Protein 9B4G (pdb70)

Foldseek 3Di:
DLVVLLVVLQCLFWANDDPDDDPCVQPDDDVVVVVVVVVVVVVCCVPPPDCPDPLVVVVVVVVVVLVVLLVVQLVDNIQGNDQFLHSSVSSSLLSVLVVLLVVLVVVLVDALVVVLVVVCSVPVCLVVFDDQVPPDPVVLVVLDDVVLVVLQQLLLLVLLLQVDPLLLLLLLQLLLVLVLVVCVQFPVVNDNSCCRNPVRNCPRNVNSNVNNNVVNVVLQPDDADQDDLVVDDDVVVNVVNVVCSRPGRHHDDADQADLDDDPLSLVLVLVVSVLVSLLVVLLVLVCVLRVDDCPDCVNVVVVVSLSVLVNSLSVQSRSVSPPPSNPDGHVSVVSNSSSSVSSVVSSVNSVPPRHDPVVVVVSVVSVVVSSVVSSVSSVVVNVVSNPD/DLVVLLVVLQCLFWANDDPDDDPCVQPDDDVVVVVVVVVVVVVCCVPPPDCPDPLVVVVVVVVVVLVVLLVVQLVDNIQGNDQFLHSSVSSSLLSVLVVLLVVLVVVLVDALVVVLVVVCSVPVCLVVFDDQVPPDPVVLVVLDDVVLVVLQQLLLLVLLLQVDPLLLLLLLQLLLVLVLVVCVQFPVVNDNSCCRNPVRNCPRNVNSNVNNNVVNVVLQPDDADQDDLVVDDDVVVNVVNVVCSRPGRHHDDADQADLDDDPLSLVLVLVVSVLVSLLVVLLVLVCVLRVDDCPDCVNVVVVVSLSVLVNSLSVQSRSVSPPPSNPDGHVSVVSNSSSSVSSVVSSVNSVPPRHDPVVVVVSVVSVVVSSVVSSVSSVVVNVVSNPD

Solvent-accessible surface area: 41622 Å² total; per-residue (Å²): 226,88,82,109,46,68,136,95,29,25,98,74,15,9,62,65,140,43,134,109,76,60,43,48,140,114,62,147,69,116,13,86,93,45,26,59,96,0,23,98,21,1,78,134,86,6,85,85,61,110,30,80,63,56,99,72,1,61,97,113,0,61,69,16,29,61,102,9,2,33,16,0,0,42,19,16,6,12,8,3,26,43,28,38,33,45,7,20,72,47,64,59,35,4,0,69,0,0,38,44,0,15,71,4,0,48,6,3,7,7,18,44,116,33,3,56,63,47,27,42,104,54,30,90,112,14,136,184,27,157,140,35,113,115,36,57,72,112,90,50,107,69,42,90,80,126,90,8,118,42,96,54,124,25,14,7,55,43,0,35,8,4,51,17,93,26,0,0,77,18,0,0,73,15,24,6,72,5,33,28,50,0,39,99,29,11,121,69,100,26,62,29,145,44,34,28,43,81,6,10,11,103,91,4,2,8,23,0,0,168,58,2,8,67,55,1,94,122,20,35,138,86,122,57,160,52,40,15,77,126,115,40,185,66,92,89,8,58,104,128,43,46,102,59,41,142,48,43,30,86,48,66,134,5,92,8,30,51,96,187,27,62,154,125,33,34,42,11,0,56,90,22,0,50,25,23,14,35,26,31,21,3,42,16,28,24,79,50,25,10,65,54,82,43,83,50,81,103,28,113,24,44,93,120,37,30,20,28,0,20,14,3,10,8,19,0,38,28,16,83,36,33,52,100,59,4,109,55,19,0,4,9,16,4,0,25,11,0,3,2,63,0,5,16,5,8,14,92,33,9,16,114,119,41,28,70,186,81,51,76,101,111,15,71,93,68,61,113,73,16,28,125,70,0,87,90,39,0,126,35,35,17,117,141,49,82,103,176,225,89,83,108,48,67,135,94,31,25,100,76,15,10,64,66,142,44,134,106,75,57,44,46,142,114,62,149,70,119,12,86,93,45,28,57,95,0,23,96,20,0,80,134,84,6,84,85,62,108,30,80,63,55,98,73,0,62,96,112,0,60,70,17,30,61,98,8,1,33,16,0,0,41,18,16,6,10,8,5,26,45,28,38,32,45,7,20,72,46,66,60,35,4,0,67,0,0,41,42,0,15,68,4,0,46,6,3,8,7,16,42,114,34,3,55,60,45,26,41,102,55,31,89,111,14,136,183,27,160,142,35,113,114,37,56,72,113,90,49,109,70,41,91,80,121,87,8,122,44,96,55,124,24,14,7,54,44,0,36,7,4,51,18,93,27,0,0,75,17,0,0,72,15,24,7,72,4,32,30,47,0,50,101,30,23,97,60,100,30,63,29,147,42,35,29,43,80,6,10,13,101,92,4,3,7,24,0,0,168,58,2,7,66,56,1,94,121,20,36,138,84,124,58,160,50,40,15,76,126,115,39,186,66,92,88,9,57,104,130,43,46,103,59,41,142,46,44,30,85,48,67,136,4,93,7,32,50,95,189,27,63,157,125,32,33,42,11,0,56,91,22,0,50,24,24,14,35,26,32,20,2,42,16,27,25,80,61,26,10,63,52,83,44,83,49,82,105,29,113,23,45,94,122,36,31,20,28,0,20,13,3,9,7,20,1,37,28,16,82,36,32,53,99,58,4,108,56,17,0,5,9,15,3,0,27,11,0,3,1,63,0,6,16,6,8,13,91,33,9,15,116,117,39,28,70,184,83,51,75,100,111,14,70,95,71,61,112,74,16,29,124,70,0,89,90,41,0,127,34,33,16,116,140,49,84,104,178

Nearest PDB structures (foldseek):
  9b4g-assembly1_B  TM=1.003E+00  e=6.119E-53  Homo sapiens
  9b4e-assembly1_B  TM=9.968E-01  e=1.344E-49  Homo sapiens
  9b4f-assembly1_B  TM=8.576E-01  e=6.240E-32  Homo sapiens
  9b4g-assembly1_B  TM=1.003E+00  e=6.119E-53  Homo sapiens
  9b4e-assembly1_B  TM=9.968E-01  e=1.344E-49  Homo sapiens

Organism: Homo sapiens (NCBI:txid9606)

Secondary structure (DSSP, 8-state):
-HHHHHHHHHHHHHB----S---GGGTS--HHHHHHHHHHHHHHHHHHS----HHHHHHHHHHHHHHHHHHHHHHHS--BS--SS-HHHHHHHHHHHHHHHHHHHHHTTS-HHHHHHHHHHH-GGGTT----TT--HHHHHTT--HHHHHHHHHHHHHHHHH--HHHHHHHHHHHHHHHHHHHHHS-TT---TTTTTTTIIIIIIHHHHHHHHHHHHHHHHS------TTT--SHHHHHHHHHHTTS-SS-----S--SS--HHHHHHHHHHHHHHHHHHHHHHHHHHHTT--TTSHHHHHHHHHHHHHHHHHHHHHHHHHH-TT--S--HHHHHHHHHHHHHHHHHHHS-TTSS-HHHHHHHHHHHHHHHHHHHHHHHHHHHHHHH-/-HHHHHHHHHHHHHB----S---GGGTS--HHHHHHHHHHHHHHHHHHS----HHHHHHHHHHHHHHHHHHHHHHHS--BS--SS-HHHHHHHHHHHHHHHHHHHHHTTS-HHHHHHHHHHH-GGGTT----TT--HHHHHTT--HHHHHHHHHHHHHHHHH--HHHHHHHHHHHHHHHHHHHHHS-TT---TTTTTTTIIIIIIHHHHHHHHHHHHHHHHS------TTT--SHHHHHHHHHHTTS-SS-----S--SS--HHHHHHHHHHHHHHHHHHHHHHHHHHHTT--TTSHHHHHHHHHHHHHHHHHHHHHHHHHH-TT--S--HHHHHHHHHHHHHHHHHHHS-TTSS-HHHHHHHHHHHHHHHHHHHHHHHHHHHHHHH-

GO terms:
  GO:0106245 L-serine-phosphatidylethanolamine phosphatidyltransferase activity (F, IMP)
  GO:0106258 L-serine-phosphatidylcholine phosphatidyltransferase activity (F, IMP)
  GO:0006659 phosphatidylserine biosynthetic process (P, IDA)
  GO:0106245 L-serine-phosphatidylethanolamine phosphatidyltransferase activity (F, IDA)
  GO:0106258 L-serine-phosphatidylcholine phosphatidyltransferase activity (F, IDA)
  GO:0005789 endoplasmic reticulum membrane (C, TAS)
  GO:0016740 transferase activity (F, TAS)
  GO:0006659 phosphatidylserine biosynthetic process (P, TAS)
  GO:0016020 membrane (C, HDA)

Sequence (776 aa):
KDDVNYKMHFRMINEQQVEDITIDFFYRPHTITLLSFTIVSLMYFAFTRDDSVPEDNIWRGILSVIFFFLIISVLAFPNGPFTRPHPALWRMVFGLSVLYFLFLVFLLFLNFEQVKSLMYWLDPNLRYATNCHVITWERIISHFDIFAFGHFWGWAMKALLIRSYGLCWTISITWELTELFFMHLLPNFAECWWDQVILDILLCNGGGIWLGMVVCRFLEMRTYHWASFKDIHTTTGKIKRAVLQFTPASWTYVRWFDPKSSFQRVAGVYLFMIIWQLTELNTFFLKHIFVFQASHPLSWGRILFIGGITAPTVRQYYAYLTDTQCKRVGTQCWVFGVIGFLEAIVCIKFGQDLFSKTQILYVVLWLLCVAFTTFLCLYGMIWYAEHYKDDVNYKMHFRMINEQQVEDITIDFFYRPHTITLLSFTIVSLMYFAFTRDDSVPEDNIWRGILSVIFFFLIISVLAFPNGPFTRPHPALWRMVFGLSVLYFLFLVFLLFLNFEQVKSLMYWLDPNLRYATNCHVITWERIISHFDIFAFGHFWGWAMKALLIRSYGLCWTISITWELTELFFMHLLPNFAECWWDQVILDILLCNGGGIWLGMVVCRFLEMRTYHWASFKDIHTTTGKIKRAVLQFTPASWTYVRWFDPKSSFQRVAGVYLFMIIWQLTELNTFFLKHIFVFQASHPLSWGRILFIGGITAPTVRQYYAYLTDTQCKRVGTQCWVFGVIGFLEAIVCIKFGQDLFSKTQILYVVLWLLCVAFTTFLCLYGMIWYAEHY

Structure (mmCIF, N/CA/C/O backbone):
data_9B4G
#
_entry.id   9B4G
#
_cell.length_a   1.00
_cell.length_b   1.00
_cell.length_c   1.00
_cell.angle_alpha   90.00
_cell.angle_beta   90.00
_cell.angle_gamma   90.00
#
_symmetry.space_group_name_H-M   'P 1'
#
loop_
_entity.id
_entity.type
_entity.pdbx_description
1 polymer 'Phosphatidylserine synthase 1'
2 non-polymer O-[(R)-{[(2R)-2,3-bis(octadecanoyloxy)propyl]oxy}(hydroxy)phosphoryl]-L-serine
3 non-polymer 1-palmitoyl-2-oleoyl-sn-glycero-3-phosphocholine
4 non-polymer '(2R)-3-{[(S)-hydroxy{[(1R,2R,3R,4R,5R,6S)-2,3,4,5,6-pentahydroxycyclohexyl]oxy}phosphoryl]oxy}propane-1,2-diyl dihexadecanoate'
5 non-polymer '[(2~{R})-1-[2-azanylethoxy(oxidanyl)phosphoryl]oxy-3-hexadecanoyloxy-propan-2-yl] (~{Z})-octadec-9-enoate'
6 non-polymer 'CALCIUM ION'
7 non-polymer (7P)-7-[(4S)-4-{4-[3,5-bis(trifluoromethyl)phenoxy]phenyl}-5-(2,2-difluoropropyl)-6-oxo-1,4,5,6-tetrahydropyrrolo[3,4-c]pyrazol-3-yl]-1,3-benzoxazol-2(3H)-one
8 water water
#
loop_
_atom_site.group_PDB
_atom_site.id
_atom_site.type_symbol
_atom_site.label_atom_id
_atom_site.label_alt_id
_atom_site.label_comp_id
_atom_site.label_asym_id
_atom_site.label_entity_id
_atom_site.label_seq_id
_atom_site.pdbx_PDB_ins_code
_atom_site.Cartn_x
_atom_site.Cartn_y
_atom_site.Cartn_z
_atom_site.occupancy
_atom_site.B_iso_or_equiv
_atom_site.auth_seq_id
_atom_site.auth_comp_id
_atom_site.auth_asym_id
_atom_site.auth_atom_id
_atom_site.pdbx_PDB_model_num
ATOM 1 N N . LYS A 1 12 ? 137.533 130.440 144.394 1.00 71.13 12 LYS A N 1
ATOM 2 C CA . LYS A 1 12 ? 136.082 130.358 144.282 1.00 71.13 12 LYS A CA 1
ATOM 3 C C . LYS A 1 12 ? 135.526 131.560 143.527 1.00 71.13 12 LYS A C 1
ATOM 4 O O . LYS A 1 12 ? 134.312 131.702 143.376 1.00 71.13 12 LYS A O 1
ATOM 10 N N . ASP A 1 13 ? 136.422 132.428 143.060 1.00 69.36 13 ASP A N 1
ATOM 11 C CA . ASP A 1 13 ? 136.021 133.544 142.213 1.00 69.36 13 ASP A CA 1
ATOM 12 C C . ASP A 1 13 ? 135.731 133.051 140.803 1.00 69.36 13 ASP A C 1
ATOM 13 O O . ASP A 1 13 ? 134.995 133.698 140.053 1.00 69.36 13 ASP A O 1
ATOM 18 N N . ASP A 1 14 ? 136.305 131.905 140.434 1.00 67.27 14 ASP A N 1
ATOM 19 C CA . ASP A 1 14 ? 136.037 131.340 139.116 1.00 67.27 14 ASP A CA 1
ATOM 20 C C . ASP A 1 14 ? 134.602 130.838 139.019 1.00 67.27 14 ASP A C 1
ATOM 21 O O . ASP A 1 14 ? 133.977 130.925 137.955 1.00 67.27 14 ASP A O 1
ATOM 26 N N . VAL A 1 15 ? 134.061 130.321 140.124 1.00 65.57 15 VAL A N 1
ATOM 27 C CA . VAL A 1 15 ? 132.658 129.918 140.148 1.00 65.57 15 VAL A CA 1
ATOM 28 C C . VAL A 1 15 ? 131.759 131.126 139.923 1.00 65.57 15 VAL A C 1
ATOM 29 O O . VAL A 1 15 ? 130.789 131.067 139.157 1.00 65.57 15 VAL A O 1
ATOM 33 N N . ASN A 1 16 ? 132.079 132.246 140.572 1.00 61.62 16 ASN A N 1
ATOM 34 C CA . ASN A 1 16 ? 131.297 133.462 140.383 1.00 61.62 16 ASN A CA 1
ATOM 35 C C . ASN A 1 16 ? 131.445 133.996 138.965 1.00 61.62 16 ASN A C 1
ATOM 36 O O . ASN A 1 16 ? 130.485 134.520 138.390 1.00 61.62 16 ASN A O 1
ATOM 41 N N . TYR A 1 17 ? 132.635 133.858 138.378 1.00 60.30 17 TYR A N 1
ATOM 42 C CA . TYR A 1 17 ? 132.844 134.291 136.999 1.00 60.30 17 TYR A CA 1
ATOM 43 C C . TYR A 1 17 ? 131.987 133.480 136.037 1.00 60.30 17 TYR A C 1
ATOM 44 O O . TYR A 1 17 ? 131.319 134.037 135.155 1.00 60.30 17 TYR A O 1
ATOM 53 N N . LYS A 1 18 ? 132.005 132.154 136.182 1.00 57.71 18 LYS A N 1
ATOM 54 C CA . LYS A 1 18 ? 131.208 131.318 135.293 1.00 57.71 18 LYS A CA 1
ATOM 55 C C . LYS A 1 18 ? 129.717 131.530 135.515 1.00 57.71 18 LYS A C 1
ATOM 56 O O . LYS A 1 18 ? 128.940 131.463 134.558 1.00 57.71 18 LYS A O 1
ATOM 62 N N . MET A 1 19 ? 129.298 131.819 136.750 1.00 57.02 19 MET A N 1
ATOM 63 C CA . MET A 1 19 ? 127.895 132.146 136.983 1.00 57.02 19 MET A CA 1
ATOM 64 C C . MET A 1 19 ? 127.506 133.462 136.325 1.00 57.02 19 MET A C 1
ATOM 65 O O . MET A 1 19 ? 126.423 133.563 135.734 1.00 57.02 19 MET A O 1
ATOM 70 N N . HIS A 1 20 ? 128.360 134.482 136.423 1.00 52.46 20 HIS A N 1
ATOM 71 C CA . HIS A 1 20 ? 128.071 135.761 135.792 1.00 52.46 20 HIS A CA 1
ATOM 72 C C . HIS A 1 20 ? 128.102 135.682 134.278 1.00 52.46 20 HIS A C 1
ATOM 73 O O . HIS A 1 20 ? 127.453 136.497 133.617 1.00 52.46 20 HIS A O 1
ATOM 80 N N . PHE A 1 21 ? 128.841 134.736 133.712 1.00 46.13 21 PHE A N 1
ATOM 81 C CA . PHE A 1 21 ? 128.723 134.514 132.279 1.00 46.13 21 PHE A CA 1
ATOM 82 C C . PHE A 1 21 ? 127.469 133.741 131.914 1.00 46.13 21 PHE A C 1
ATOM 83 O O . PHE A 1 21 ? 126.818 134.072 130.919 1.00 46.13 21 PHE A O 1
ATOM 91 N N . ARG A 1 22 ? 127.114 132.716 132.689 1.00 49.56 22 ARG A N 1
ATOM 92 C CA . ARG A 1 22 ? 125.920 131.922 132.435 1.00 49.56 22 ARG A CA 1
ATOM 93 C C . ARG A 1 22 ? 124.640 132.725 132.607 1.00 49.56 22 ARG A C 1
ATOM 94 O O . ARG A 1 22 ? 123.613 132.381 132.013 1.00 49.56 22 ARG A O 1
ATOM 102 N N . MET A 1 23 ? 124.670 133.804 133.384 1.00 48.29 23 MET A N 1
ATOM 103 C CA . MET A 1 23 ? 123.470 134.625 133.524 1.00 48.29 23 MET A CA 1
ATOM 104 C C . MET A 1 23 ? 123.289 135.666 132.429 1.00 48.29 23 MET A C 1
ATOM 105 O O . MET A 1 23 ? 122.199 136.238 132.338 1.00 48.29 23 MET A O 1
ATOM 110 N N . ILE A 1 24 ? 124.297 135.949 131.600 1.00 43.33 24 ILE A N 1
ATOM 111 C CA . ILE A 1 24 ? 124.113 136.785 130.419 1.00 43.33 24 ILE A CA 1
ATOM 112 C C . ILE A 1 24 ? 124.210 135.990 129.134 1.00 43.33 24 ILE A C 1
ATOM 113 O O . ILE A 1 24 ? 123.971 136.545 128.056 1.00 43.33 24 ILE A O 1
ATOM 118 N N . ASN A 1 25 ? 124.566 134.717 129.208 1.00 41.90 25 ASN A N 1
ATOM 119 C CA . ASN A 1 25 ? 124.641 133.882 128.020 1.00 41.90 25 ASN A CA 1
ATOM 120 C C . ASN A 1 25 ? 123.492 132.899 127.911 1.00 41.90 25 ASN A C 1
ATOM 121 O O . ASN A 1 25 ? 122.951 132.714 126.822 1.00 41.90 25 ASN A O 1
ATOM 126 N N . GLU A 1 26 ? 123.118 132.240 129.004 1.00 45.76 26 GLU A N 1
ATOM 127 C CA . GLU A 1 26 ? 121.959 131.350 129.030 1.00 45.76 26 GLU A CA 1
ATOM 128 C C . GLU A 1 26 ? 121.175 131.666 130.296 1.00 45.76 26 GLU A C 1
ATOM 129 O O . GLU A 1 26 ? 121.353 131.017 131.326 1.00 45.76 26 GLU A O 1
ATOM 135 N N . GLN A 1 27 ? 120.290 132.651 130.212 1.00 46.54 27 GLN A N 1
ATOM 136 C CA . GLN A 1 27 ? 119.446 132.975 131.349 1.00 46.54 27 GLN A CA 1
ATOM 137 C C . GLN A 1 27 ? 118.412 131.876 131.551 1.00 46.54 27 GLN A C 1
ATOM 138 O O . GLN A 1 27 ? 117.860 131.338 130.588 1.00 46.54 27 GLN A O 1
ATOM 144 N N . GLN A 1 28 ? 118.164 131.527 132.810 1.00 52.38 28 GLN A N 1
ATOM 145 C CA . GLN A 1 28 ? 117.233 130.464 133.156 1.00 52.38 28 GLN A CA 1
ATOM 146 C C . GLN A 1 28 ? 115.937 131.068 133.672 1.00 52.38 28 GLN A C 1
ATOM 147 O O . GLN A 1 28 ? 115.943 132.127 134.306 1.00 52.38 28 GLN A O 1
ATOM 153 N N . VAL A 1 29 ? 114.826 130.387 133.390 1.00 54.76 29 VAL A N 1
ATOM 154 C CA . VAL A 1 29 ? 113.521 130.885 133.799 1.00 54.76 29 VAL A CA 1
ATOM 155 C C . VAL A 1 29 ? 113.348 130.711 135.300 1.00 54.76 29 VAL A C 1
ATOM 156 O O . VAL A 1 29 ? 113.722 129.683 135.878 1.00 54.76 29 VAL A O 1
ATOM 160 N N . GLU A 1 30 ? 112.780 131.726 135.941 1.00 60.72 30 GLU A N 1
ATOM 161 C CA . GLU A 1 30 ? 112.496 131.691 137.365 1.00 60.72 30 GLU A CA 1
ATOM 162 C C . GLU A 1 30 ? 110.993 131.621 137.597 1.00 60.72 30 GLU A C 1
ATOM 163 O O . GLU A 1 30 ? 110.202 132.162 136.820 1.00 60.72 30 GLU A O 1
ATOM 169 N N . ASP A 1 31 ? 110.608 130.937 138.673 1.00 59.57 31 ASP A N 1
ATOM 170 C CA . ASP A 1 31 ? 109.212 130.847 139.096 1.00 59.57 31 ASP A CA 1
ATOM 171 C C . ASP A 1 31 ? 108.337 130.248 137.997 1.00 59.57 31 ASP A C 1
ATOM 172 O O . ASP A 1 31 ? 107.435 130.894 137.462 1.00 59.57 31 ASP A O 1
ATOM 177 N N . ILE A 1 32 ? 108.615 128.993 137.658 1.00 57.43 32 ILE A N 1
ATOM 178 C CA . ILE A 1 32 ? 107.854 128.289 136.630 1.00 57.43 32 ILE A CA 1
ATOM 179 C C . ILE A 1 32 ? 106.593 127.709 137.257 1.00 57.43 32 ILE A C 1
ATOM 180 O O . ILE A 1 32 ? 106.665 126.924 138.208 1.00 57.43 32 ILE A O 1
ATOM 185 N N . THR A 1 33 ? 105.434 128.088 136.720 1.00 59.55 33 THR A N 1
ATOM 186 C CA . THR A 1 33 ? 104.152 127.568 137.183 1.00 59.55 33 THR A CA 1
ATOM 187 C C . THR A 1 33 ? 103.546 126.562 136.213 1.00 59.55 33 THR A C 1
ATOM 188 O O . THR A 1 33 ? 103.244 125.432 136.604 1.00 59.55 33 THR A O 1
ATOM 192 N N . ILE A 1 34 ? 103.364 126.946 134.951 1.00 55.81 34 ILE A N 1
ATOM 193 C CA . ILE A 1 34 ? 102.893 126.030 133.918 1.00 55.81 34 ILE A CA 1
ATOM 194 C C . ILE A 1 34 ? 104.121 125.295 133.391 1.00 55.81 34 ILE A C 1
ATOM 195 O O . ILE A 1 34 ? 104.804 125.771 132.485 1.00 55.81 34 ILE A O 1
ATOM 200 N N . ASP A 1 35 ? 104.402 124.126 133.963 1.00 56.10 35 ASP A N 1
ATOM 201 C CA . ASP A 1 35 ? 105.619 123.399 133.629 1.00 56.10 35 ASP A CA 1
ATOM 202 C C . ASP A 1 35 ? 105.541 122.693 132.283 1.00 56.10 35 ASP A C 1
ATOM 203 O O . ASP A 1 35 ? 106.523 122.065 131.879 1.00 56.10 35 ASP A O 1
ATOM 208 N N . PHE A 1 36 ? 104.408 122.775 131.586 1.00 52.56 36 PHE A N 1
ATOM 209 C CA . PHE A 1 36 ? 104.294 122.125 130.285 1.00 52.56 36 PHE A CA 1
ATOM 210 C C . PHE A 1 36 ? 105.121 122.850 129.232 1.00 52.56 36 PHE A C 1
ATOM 211 O O . PHE A 1 36 ? 105.613 122.229 128.283 1.00 52.56 36 PHE A O 1
ATOM 219 N N . PHE A 1 37 ? 105.299 124.162 129.389 1.00 49.88 37 PHE A N 1
ATOM 220 C CA . PHE A 1 37 ? 106.000 124.937 128.371 1.00 49.88 37 PHE A CA 1
ATOM 221 C C . PHE A 1 37 ? 107.505 124.727 128.438 1.00 49.88 37 PHE A C 1
ATOM 222 O O . PHE A 1 37 ? 108.230 125.108 127.513 1.00 49.88 37 PHE A O 1
ATOM 230 N N . TYR A 1 38 ? 108.000 124.131 129.521 1.00 49.90 38 TYR A N 1
ATOM 231 C CA . TYR A 1 38 ? 109.435 124.110 129.768 1.00 49.90 38 TYR A CA 1
ATOM 232 C C . TYR A 1 38 ? 110.025 122.710 129.902 1.00 49.90 38 TYR A C 1
ATOM 233 O O . TYR A 1 38 ? 111.241 122.589 130.069 1.00 49.90 38 TYR A O 1
ATOM 242 N N . ARG A 1 39 ? 109.215 121.663 129.829 1.00 51.26 39 ARG A N 1
ATOM 243 C CA . ARG A 1 39 ? 109.751 120.307 129.876 1.00 51.26 39 ARG A CA 1
ATOM 244 C C . ARG A 1 39 ? 110.182 119.874 128.480 1.00 51.26 39 ARG A C 1
ATOM 245 O O . ARG A 1 39 ? 109.398 119.993 127.535 1.00 51.26 39 ARG A O 1
ATOM 253 N N . PRO A 1 40 ? 111.401 119.365 128.312 1.00 45.34 40 PRO A N 1
ATOM 254 C CA . PRO A 1 40 ? 111.840 118.949 126.977 1.00 45.34 40 PRO A CA 1
ATOM 255 C C . PRO A 1 40 ? 111.190 117.642 126.561 1.00 45.34 40 PRO A C 1
ATOM 256 O O . PRO A 1 40 ? 110.893 116.781 127.391 1.00 45.34 40 PRO A O 1
ATOM 260 N N . HIS A 1 41 ? 110.966 117.507 125.256 1.00 43.63 41 HIS A N 1
ATOM 261 C CA . HIS A 1 41 ? 110.353 116.324 124.659 1.00 43.63 41 HIS A CA 1
ATOM 262 C C . HIS A 1 41 ? 111.169 115.935 123.424 1.00 43.63 41 HIS A C 1
ATOM 263 O O . HIS A 1 41 ? 110.633 115.773 122.330 1.00 43.63 41 HIS A O 1
ATOM 270 N N . THR A 1 42 ? 112.484 115.813 123.615 1.00 41.09 42 THR A N 1
ATOM 271 C CA . THR A 1 42 ? 113.412 115.686 122.495 1.00 41.09 42 THR A CA 1
ATOM 272 C C . THR A 1 42 ? 113.180 114.416 121.681 1.00 41.09 42 THR A C 1
ATOM 273 O O . THR A 1 42 ? 113.483 114.383 120.484 1.00 41.09 42 THR A O 1
ATOM 277 N N . ILE A 1 43 ? 112.650 113.358 122.297 1.00 40.72 43 ILE A N 1
ATOM 278 C CA . ILE A 1 43 ? 112.408 112.137 121.531 1.00 40.72 43 ILE A CA 1
ATOM 279 C C . ILE A 1 43 ? 111.181 112.299 120.643 1.00 40.72 43 ILE A C 1
ATOM 280 O O . ILE A 1 43 ? 111.138 111.782 119.521 1.00 40.72 43 ILE A O 1
ATOM 285 N N . THR A 1 44 ? 110.169 113.026 121.119 1.00 40.87 44 THR A N 1
ATOM 286 C CA . THR A 1 44 ? 109.043 113.359 120.255 1.00 40.87 44 THR A CA 1
ATOM 287 C C . THR A 1 44 ? 109.486 114.259 119.112 1.00 40.87 44 THR A C 1
ATOM 288 O O . THR A 1 44 ? 109.001 114.127 117.985 1.00 40.87 44 THR A O 1
ATOM 292 N N . LEU A 1 45 ? 110.426 115.166 119.381 1.00 39.72 45 LEU A N 1
ATOM 293 C CA . LEU A 1 45 ? 110.973 116.001 118.319 1.00 39.72 45 LEU A CA 1
ATOM 294 C C . LEU A 1 45 ? 111.735 115.162 117.302 1.00 39.72 45 LEU A C 1
ATOM 295 O O . LEU A 1 45 ? 111.657 115.413 116.095 1.00 39.72 45 LEU A O 1
ATOM 300 N N . LEU A 1 46 ? 112.462 114.145 117.770 1.00 38.75 46 LEU A N 1
ATOM 301 C CA . LEU A 1 46 ? 113.171 113.253 116.858 1.00 38.75 46 LEU A CA 1
ATOM 302 C C . LEU A 1 46 ? 112.202 112.453 115.998 1.00 38.75 46 LEU A C 1
ATOM 303 O O . LEU A 1 46 ? 112.412 112.304 114.787 1.00 38.75 46 LEU A O 1
ATOM 308 N N . SER A 1 47 ? 111.145 111.917 116.609 1.00 39.48 47 SER A N 1
ATOM 309 C CA . SER A 1 47 ? 110.149 111.175 115.845 1.00 39.48 47 SER A CA 1
ATOM 310 C C . SER A 1 47 ? 109.464 112.068 114.821 1.00 39.48 47 SER A C 1
ATOM 311 O O . SER A 1 47 ? 109.237 111.651 113.680 1.00 39.48 47 SER A O 1
ATOM 314 N N . PHE A 1 48 ? 109.132 113.302 115.207 1.00 39.47 48 PHE A N 1
ATOM 315 C CA . PHE A 1 48 ? 108.538 114.244 114.265 1.00 39.47 48 PHE A CA 1
ATOM 316 C C . PHE A 1 48 ? 109.483 114.527 113.107 1.00 39.47 48 PHE A C 1
ATOM 317 O O . PHE A 1 48 ? 109.069 114.531 111.944 1.00 39.47 48 PHE A O 1
ATOM 325 N N . THR A 1 49 ? 110.758 114.775 113.410 1.00 38.13 49 THR A N 1
ATOM 326 C CA . THR A 1 49 ? 111.744 115.028 112.365 1.00 38.13 49 THR A CA 1
ATOM 327 C C . THR A 1 49 ? 111.806 113.873 111.377 1.00 38.13 49 THR A C 1
ATOM 328 O O . THR A 1 49 ? 111.728 114.072 110.158 1.00 38.13 49 THR A O 1
ATOM 332 N N . ILE A 1 50 ? 111.938 112.651 111.889 1.00 37.85 50 ILE A N 1
ATOM 333 C CA . ILE A 1 50 ? 112.116 111.498 111.014 1.00 37.85 50 ILE A CA 1
ATOM 334 C C . ILE A 1 50 ? 110.860 111.249 110.190 1.00 37.85 50 ILE A C 1
ATOM 335 O O . ILE A 1 50 ? 110.936 110.994 108.985 1.00 37.85 50 ILE A O 1
ATOM 340 N N . VAL A 1 51 ? 109.684 111.349 110.814 1.00 38.34 51 VAL A N 1
ATOM 341 C CA . VAL A 1 51 ? 108.442 111.080 110.093 1.00 38.34 51 VAL A CA 1
ATOM 342 C C . VAL A 1 51 ? 108.187 112.147 109.034 1.00 38.34 51 VAL A C 1
ATOM 343 O O . VAL A 1 51 ? 107.722 111.844 107.930 1.00 38.34 51 VAL A O 1
ATOM 347 N N . SER A 1 52 ? 108.509 113.408 109.336 1.00 37.95 52 SER A N 1
ATOM 348 C CA . SER A 1 52 ? 108.296 114.472 108.362 1.00 37.95 52 SER A CA 1
ATOM 349 C C . SER A 1 52 ? 109.246 114.339 107.180 1.00 37.95 52 SER A C 1
ATOM 350 O O . SER A 1 52 ? 108.831 114.477 106.022 1.00 37.95 52 SER A O 1
ATOM 353 N N . LEU A 1 53 ? 110.529 114.078 107.448 1.00 36.35 53 LEU A N 1
ATOM 354 C CA . LEU A 1 53 ? 111.470 113.888 106.350 1.00 36.35 53 LEU A CA 1
ATOM 355 C C . LEU A 1 53 ? 111.126 112.648 105.538 1.00 36.35 53 LEU A C 1
ATOM 356 O O . LEU A 1 53 ? 111.327 112.626 104.322 1.00 36.35 53 LEU A O 1
ATOM 361 N N . MET A 1 54 ? 110.578 111.619 106.186 1.00 39.85 54 MET A N 1
ATOM 362 C CA . MET A 1 54 ? 110.104 110.444 105.464 1.00 39.85 54 MET A CA 1
ATOM 363 C C . MET A 1 54 ? 108.948 110.796 104.538 1.00 39.85 54 MET A C 1
ATOM 364 O O . MET A 1 54 ? 108.926 110.387 103.369 1.00 39.85 54 MET A O 1
ATOM 369 N N . TYR A 1 55 ? 107.975 111.554 105.047 1.00 40.30 55 TYR A N 1
ATOM 370 C CA . TYR A 1 55 ? 106.835 111.958 104.233 1.00 40.30 55 TYR A CA 1
ATOM 371 C C . TYR A 1 55 ? 107.280 112.782 103.036 1.00 40.30 55 TYR A C 1
ATOM 372 O O . TYR A 1 55 ? 106.761 112.614 101.928 1.00 40.30 55 TYR A O 1
ATOM 381 N N . PHE A 1 56 ? 108.238 113.686 103.237 1.00 38.98 56 PHE A N 1
ATOM 382 C CA . PHE A 1 56 ? 108.685 114.515 102.121 1.00 38.98 56 PHE A CA 1
ATOM 383 C C . PHE A 1 56 ? 109.516 113.714 101.127 1.00 38.98 56 PHE A C 1
ATOM 384 O O . PHE A 1 56 ? 109.366 113.883 99.914 1.00 38.98 56 PHE A O 1
ATOM 392 N N . ALA A 1 57 ? 110.395 112.838 101.613 1.00 37.52 57 ALA A N 1
ATOM 393 C CA . ALA A 1 57 ? 111.215 112.042 100.711 1.00 37.52 57 ALA A CA 1
ATOM 394 C C . ALA A 1 57 ? 110.363 111.118 99.853 1.00 37.52 57 ALA A C 1
ATOM 395 O O . ALA A 1 57 ? 110.631 110.951 98.659 1.00 37.52 57 ALA A O 1
ATOM 397 N N . PHE A 1 58 ? 109.328 110.516 100.435 1.00 38.35 58 PHE A N 1
ATOM 398 C CA . PHE A 1 58 ? 108.619 109.446 99.746 1.00 38.35 58 PHE A CA 1
ATOM 399 C C . PHE A 1 58 ? 107.384 109.905 98.981 1.00 38.35 58 PHE A C 1
ATOM 400 O O . PHE A 1 58 ? 106.838 109.119 98.203 1.00 38.35 58 PHE A O 1
ATOM 408 N N . THR A 1 59 ? 106.927 111.143 99.168 1.00 40.80 59 THR A N 1
ATOM 409 C CA . THR A 1 59 ? 105.720 111.613 98.503 1.00 40.80 59 THR A CA 1
ATOM 410 C C . THR A 1 59 ? 105.921 112.829 97.616 1.00 40.80 59 THR A C 1
ATOM 411 O O . THR A 1 59 ? 105.106 113.048 96.714 1.00 40.80 59 THR A O 1
ATOM 415 N N . ARG A 1 60 ? 106.962 113.624 97.842 1.00 40.76 60 ARG A N 1
ATOM 416 C CA . ARG A 1 60 ? 107.168 114.828 97.054 1.00 40.76 60 ARG A CA 1
ATOM 417 C C . ARG A 1 60 ? 107.624 114.477 95.645 1.00 40.76 60 ARG A C 1
ATOM 418 O O . ARG A 1 60 ? 108.361 113.513 95.428 1.00 40.76 60 ARG A O 1
ATOM 426 N N . ASP A 1 61 ? 107.177 115.275 94.682 1.00 44.44 61 ASP A N 1
ATOM 427 C CA . ASP A 1 61 ? 107.577 115.132 93.289 1.00 44.44 61 ASP A CA 1
ATOM 428 C C . ASP A 1 61 ? 108.819 115.979 93.048 1.00 44.44 61 ASP A C 1
ATOM 429 O O . ASP A 1 61 ? 108.754 117.212 93.102 1.00 44.44 61 ASP A O 1
ATOM 434 N N . ASP A 1 62 ? 109.944 115.319 92.781 1.00 42.32 62 ASP A N 1
ATOM 435 C CA . ASP A 1 62 ? 111.232 115.984 92.644 1.00 42.32 62 ASP A CA 1
ATOM 436 C C . ASP A 1 62 ? 111.728 116.010 91.203 1.00 42.32 62 ASP A C 1
ATOM 437 O O . ASP A 1 62 ? 112.929 115.860 90.961 1.00 42.32 62 ASP A O 1
ATOM 442 N N . SER A 1 63 ? 110.827 116.208 90.239 1.00 43.89 63 SER A N 1
ATOM 443 C CA . SER A 1 63 ? 111.234 116.197 88.839 1.00 43.89 63 SER A CA 1
ATOM 444 C C . SER A 1 63 ? 111.803 117.543 88.409 1.00 43.89 63 SER A C 1
ATOM 445 O O . SER A 1 63 ? 112.528 117.625 87.412 1.00 43.89 63 SER A O 1
ATOM 448 N N . VAL A 1 64 ? 111.483 118.609 89.138 1.00 43.76 64 VAL A N 1
ATOM 449 C CA . VAL A 1 64 ? 111.959 119.954 88.822 1.00 43.76 64 VAL A CA 1
ATOM 450 C C . VAL A 1 64 ? 113.167 120.242 89.708 1.00 43.76 64 VAL A C 1
ATOM 451 O O . VAL A 1 64 ? 113.014 120.318 90.937 1.00 43.76 64 VAL A O 1
ATOM 455 N N . PRO A 1 65 ? 114.365 120.421 89.145 1.00 42.23 65 PRO A N 1
ATOM 456 C CA . PRO A 1 65 ? 115.562 120.547 89.994 1.00 42.23 65 PRO A CA 1
ATOM 457 C C . PRO A 1 65 ? 115.666 121.860 90.754 1.00 42.23 65 PRO A C 1
ATOM 458 O O . PRO A 1 65 ? 116.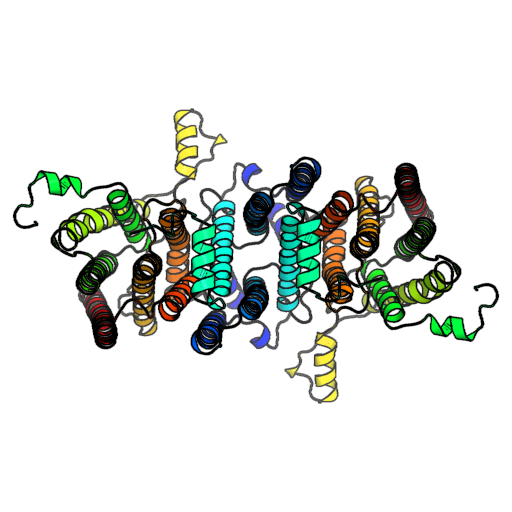150 121.866 91.894 1.00 42.23 65 PRO A O 1
ATOM 462 N N . GLU A 1 66 ? 115.254 122.979 90.157 1.00 43.59 66 GLU A N 1
ATOM 463 C CA . GLU A 1 66 ? 115.342 124.257 90.857 1.00 43.59 66 GLU A CA 1
ATOM 464 C C . GLU A 1 66 ? 114.462 124.260 92.100 1.00 43.59 66 GLU A C 1
ATOM 465 O O . GLU A 1 66 ? 114.863 124.760 93.161 1.00 43.59 66 GLU A O 1
ATOM 471 N N . ASP A 1 67 ? 113.258 123.696 91.988 1.00 43.39 67 ASP A N 1
ATOM 472 C CA . ASP A 1 67 ? 112.392 123.564 93.150 1.00 43.39 67 ASP A CA 1
ATOM 473 C C . ASP A 1 67 ? 113.009 122.642 94.189 1.00 43.39 67 ASP A C 1
ATOM 474 O O . ASP A 1 67 ? 112.856 122.870 95.392 1.00 43.39 67 ASP A O 1
ATOM 479 N N . ASN A 1 68 ? 113.717 121.602 93.745 1.00 39.00 68 ASN A N 1
ATOM 480 C CA . ASN A 1 68 ? 114.396 120.715 94.684 1.00 39.00 68 ASN A CA 1
ATOM 481 C C . ASN A 1 68 ? 115.452 121.466 95.478 1.00 39.00 68 ASN A C 1
ATOM 482 O O . ASN A 1 68 ? 115.542 121.316 96.700 1.00 39.00 68 ASN A O 1
ATOM 487 N N . ILE A 1 69 ? 116.250 122.292 94.803 1.00 37.95 69 ILE A N 1
ATOM 488 C CA . ILE A 1 69 ? 117.285 123.054 95.495 1.00 37.95 69 ILE A CA 1
ATOM 489 C C . ILE A 1 69 ? 116.661 124.052 96.464 1.00 37.95 69 ILE A C 1
ATOM 490 O O . ILE A 1 69 ? 117.135 124.220 97.595 1.00 37.95 69 ILE A O 1
ATOM 495 N N . TRP A 1 70 ? 115.577 124.713 96.050 1.00 36.89 70 TRP A N 1
ATOM 496 C CA . TRP A 1 70 ? 114.932 125.691 96.924 1.00 36.89 70 TRP A CA 1
ATOM 497 C C . TRP A 1 70 ? 114.340 125.028 98.166 1.00 36.89 70 TRP A C 1
ATOM 498 O O . TRP A 1 70 ? 114.539 125.503 99.293 1.00 36.89 70 TRP A O 1
ATOM 509 N N . ARG A 1 71 ? 113.603 123.929 97.981 1.00 38.03 71 ARG A N 1
ATOM 510 C CA . ARG A 1 71 ? 113.036 123.221 99.123 1.00 38.03 71 ARG A CA 1
ATOM 511 C C . ARG A 1 71 ? 114.126 122.671 100.031 1.00 38.03 71 ARG A C 1
ATOM 512 O O . ARG A 1 71 ? 113.984 122.687 101.258 1.00 38.03 71 ARG A O 1
ATOM 520 N N . GLY A 1 72 ? 115.221 122.176 99.451 1.00 35.43 72 GLY A N 1
ATOM 521 C CA . GLY A 1 72 ? 116.312 121.683 100.270 1.00 35.43 72 GLY A CA 1
ATOM 522 C C . GLY A 1 72 ? 116.932 122.770 101.121 1.00 35.43 72 GLY A C 1
ATOM 523 O O . GLY A 1 72 ? 117.250 122.548 102.290 1.00 35.43 72 GLY A O 1
ATOM 524 N N . ILE A 1 73 ? 117.104 123.964 100.551 1.00 34.67 73 ILE A N 1
ATOM 525 C CA . ILE A 1 73 ? 117.637 125.083 101.324 1.00 34.67 73 ILE A CA 1
ATOM 526 C C . ILE A 1 73 ? 116.692 125.443 102.464 1.00 34.67 73 ILE A C 1
ATOM 527 O O . ILE A 1 73 ? 117.116 125.611 103.617 1.00 34.67 73 ILE A O 1
ATOM 532 N N . LEU A 1 74 ? 115.398 125.571 102.160 1.00 34.16 74 LEU A N 1
ATOM 533 C CA . LEU A 1 74 ? 114.430 125.922 103.198 1.00 34.16 74 LEU A CA 1
ATOM 534 C C . LEU A 1 74 ? 114.410 124.888 104.317 1.00 34.16 74 LEU A C 1
ATOM 535 O O . LEU A 1 74 ? 114.298 125.238 105.498 1.00 34.16 74 LEU A O 1
ATOM 540 N N . SER A 1 75 ? 114.532 123.607 103.969 1.00 34.22 75 SER A N 1
ATOM 541 C CA . SER A 1 75 ? 114.475 122.566 104.986 1.00 34.22 75 SER A CA 1
ATOM 542 C C . SER A 1 75 ? 115.752 122.521 105.811 1.00 34.22 75 SER A C 1
ATOM 543 O O . SER A 1 75 ? 115.706 122.264 107.019 1.00 34.22 75 SER A O 1
ATOM 546 N N . VAL A 1 76 ? 116.905 122.750 105.179 1.00 32.83 76 VAL A N 1
ATOM 547 C CA . VAL A 1 76 ? 118.145 122.877 105.937 1.00 32.83 76 VAL A CA 1
ATOM 548 C C . VAL A 1 76 ? 118.023 123.999 106.955 1.00 32.83 76 VAL A C 1
ATOM 549 O O . VAL A 1 76 ? 118.433 123.854 108.111 1.00 32.83 76 VAL A O 1
ATOM 553 N N . ILE A 1 77 ? 117.423 125.120 106.555 1.00 33.14 77 ILE A N 1
ATOM 554 C CA . ILE A 1 77 ? 117.241 126.231 107.488 1.00 33.14 77 ILE A CA 1
ATOM 555 C C . ILE A 1 77 ? 116.313 125.835 108.634 1.00 33.14 77 ILE A C 1
ATOM 556 O O . ILE A 1 77 ? 116.607 126.095 109.808 1.00 33.14 77 ILE A O 1
ATOM 561 N N . PHE A 1 78 ? 115.185 125.198 108.315 1.00 33.62 78 PHE A N 1
ATOM 562 C CA . PHE A 1 78 ? 114.229 124.796 109.345 1.00 33.62 78 PHE A CA 1
ATOM 563 C C . PHE A 1 78 ? 114.864 123.850 110.361 1.00 33.62 78 PHE A C 1
ATOM 564 O O . PHE A 1 78 ? 114.719 124.026 111.580 1.00 33.62 78 PHE A O 1
ATOM 572 N N . PHE A 1 79 ? 115.587 122.841 109.882 1.00 33.75 79 PHE A N 1
ATOM 573 C CA . PHE A 1 79 ? 116.132 121.861 110.811 1.00 33.75 79 PHE A CA 1
ATOM 574 C C . PHE A 1 79 ? 117.376 122.381 111.518 1.00 33.75 79 PHE A C 1
ATOM 575 O O . PHE A 1 79 ? 117.700 121.912 112.614 1.00 33.75 79 PHE A O 1
ATOM 583 N N . PHE A 1 80 ? 118.054 123.384 110.959 1.00 33.70 80 PHE A N 1
ATOM 584 C CA . PHE A 1 80 ? 119.092 124.047 111.736 1.00 33.70 80 PHE A CA 1
ATOM 585 C C . PHE A 1 80 ? 118.483 124.882 112.851 1.00 33.70 80 PHE A C 1
ATOM 586 O O . PHE A 1 80 ? 119.070 125.006 113.928 1.00 33.70 80 PHE A O 1
ATOM 594 N N . LEU A 1 81 ? 117.299 125.454 112.622 1.00 34.31 81 LEU A N 1
ATOM 595 C CA . LEU A 1 81 ? 116.598 126.115 113.721 1.00 34.31 81 LEU A CA 1
ATOM 596 C C . LEU A 1 81 ? 116.164 125.116 114.787 1.00 34.31 81 LEU A C 1
ATOM 597 O O . LEU A 1 81 ? 116.162 125.439 115.980 1.00 34.31 81 LEU A O 1
ATOM 602 N N . ILE A 1 82 ? 115.797 123.901 114.379 1.00 34.01 82 ILE A N 1
ATOM 603 C CA . ILE A 1 82 ? 115.496 122.855 115.360 1.00 34.01 82 ILE A CA 1
ATOM 604 C C . ILE A 1 82 ? 116.739 122.500 116.177 1.00 34.01 82 ILE A C 1
ATOM 605 O O . ILE A 1 82 ? 116.685 122.386 117.409 1.00 34.01 82 ILE A O 1
ATOM 610 N N . ILE A 1 83 ? 117.876 122.316 115.504 1.00 35.11 83 ILE A N 1
ATOM 611 C CA . ILE A 1 83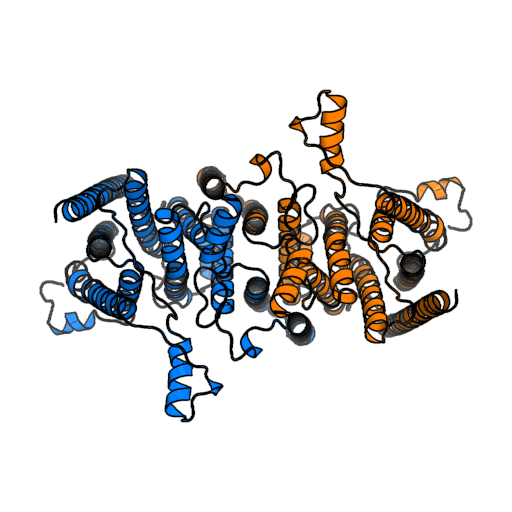 ? 119.133 122.059 116.207 1.00 35.11 83 ILE A CA 1
ATOM 612 C C . ILE A 1 83 ? 119.472 123.215 117.143 1.00 35.11 83 ILE A C 1
ATOM 613 O O . ILE A 1 83 ? 120.023 123.011 118.229 1.00 35.11 83 ILE A O 1
ATOM 618 N N . SER A 1 84 ? 119.159 124.445 116.732 1.00 34.02 84 SER A N 1
ATOM 619 C CA . SER A 1 84 ? 119.386 125.603 117.589 1.00 34.02 84 SER A CA 1
ATOM 620 C C . SER A 1 84 ? 118.540 125.530 118.848 1.00 34.02 84 SER A C 1
ATOM 621 O O . SER A 1 84 ? 119.041 125.744 119.956 1.00 34.02 84 SER A O 1
ATOM 624 N N . VAL A 1 85 ? 117.247 125.244 118.693 1.00 34.75 85 VAL A N 1
ATOM 625 C CA . VAL A 1 85 ? 116.370 125.075 119.848 1.00 34.75 85 VAL A CA 1
ATOM 626 C C . VAL A 1 85 ? 116.914 123.999 120.779 1.00 34.75 85 VAL A C 1
ATOM 627 O O . VAL A 1 85 ? 116.801 124.100 122.006 1.00 34.75 85 VAL A O 1
ATOM 631 N N . LEU A 1 86 ? 117.531 122.961 120.212 1.00 37.17 86 LEU A N 1
ATOM 632 C CA . LEU A 1 86 ? 118.086 121.901 121.050 1.00 37.17 86 LEU A CA 1
ATOM 633 C C . LEU A 1 86 ? 119.325 122.362 121.808 1.00 37.17 86 LEU A C 1
ATOM 634 O O . LEU A 1 86 ? 119.386 122.237 123.035 1.00 37.17 86 LEU A O 1
ATOM 639 N N . ALA A 1 87 ? 120.325 122.894 121.101 1.00 37.34 87 ALA A N 1
ATOM 640 C CA . ALA A 1 87 ? 121.675 122.992 121.638 1.00 37.34 87 ALA A CA 1
ATOM 641 C C . ALA A 1 87 ? 122.287 124.386 121.657 1.00 37.34 87 ALA A C 1
ATOM 642 O O . ALA A 1 87 ? 123.462 124.508 122.017 1.00 37.34 87 ALA A O 1
ATOM 644 N N . PHE A 1 88 ? 121.559 125.428 121.290 1.00 35.00 88 PHE A N 1
ATOM 645 C CA . PHE A 1 88 ? 122.237 126.713 121.212 1.00 35.00 88 PHE A CA 1
ATOM 646 C C . PHE A 1 88 ? 121.953 127.564 122.441 1.00 35.00 88 PHE A C 1
ATOM 647 O O . PHE A 1 88 ? 120.978 127.333 123.158 1.00 35.00 88 PHE A O 1
ATOM 655 N N . PRO A 1 89 ? 122.808 128.550 122.726 1.00 35.86 89 PRO A N 1
ATOM 656 C CA . PRO A 1 89 ? 122.602 129.378 123.919 1.00 35.86 89 PRO A CA 1
ATOM 657 C C . PRO A 1 89 ? 121.396 130.293 123.786 1.00 35.86 89 PRO A C 1
ATOM 658 O O . PRO A 1 89 ? 120.959 130.630 122.685 1.00 35.86 89 PRO A O 1
ATOM 662 N N . ASN A 1 90 ? 120.872 130.708 124.939 1.00 37.92 90 ASN A N 1
ATOM 663 C CA . ASN A 1 90 ? 119.603 131.426 124.977 1.00 37.92 90 ASN A CA 1
ATOM 664 C C . ASN A 1 90 ? 119.806 132.937 124.970 1.00 37.92 90 ASN A C 1
ATOM 665 O O . ASN A 1 90 ? 119.057 133.665 124.311 1.00 37.92 90 ASN A O 1
ATOM 670 N N . GLY A 1 91 ? 120.806 133.431 125.693 1.00 39.06 91 GLY A N 1
ATOM 671 C CA . GLY A 1 91 ? 121.029 134.852 125.800 1.00 39.06 91 GLY A CA 1
ATOM 672 C C . GLY A 1 91 ? 120.540 135.398 127.123 1.00 39.06 91 GLY A C 1
ATOM 673 O O . GLY A 1 91 ? 120.142 134.650 128.019 1.00 39.06 91 GLY A O 1
ATOM 674 N N . PRO A 1 92 ? 120.559 136.723 127.276 1.00 36.58 92 PRO A N 1
ATOM 675 C CA . PRO A 1 92 ? 120.095 137.320 128.533 1.00 36.58 92 PRO A CA 1
ATOM 676 C C . PRO A 1 92 ? 118.586 137.322 128.686 1.00 36.58 92 PRO A C 1
ATOM 677 O O . PRO A 1 92 ? 118.092 137.776 129.725 1.00 36.58 92 PRO A O 1
ATOM 681 N N . PHE A 1 93 ? 117.844 136.827 127.701 1.00 37.96 93 PHE A N 1
ATOM 682 C CA . PHE A 1 93 ? 116.396 136.962 127.650 1.00 37.96 93 PHE A CA 1
ATOM 683 C C . PHE A 1 93 ? 115.735 135.604 127.821 1.00 37.96 93 PHE A C 1
ATOM 684 O O . PHE A 1 93 ? 116.222 134.599 127.298 1.00 37.96 93 PHE A O 1
ATOM 692 N N . THR A 1 94 ? 114.622 135.580 128.555 1.00 42.95 94 THR A N 1
ATOM 693 C CA . THR A 1 94 ? 113.814 134.380 128.729 1.00 42.95 94 THR A CA 1
ATOM 694 C C . THR A 1 94 ? 112.340 134.654 128.482 1.00 42.95 94 THR A C 1
ATOM 695 O O . THR A 1 94 ? 111.486 134.058 129.141 1.00 42.95 94 THR A O 1
ATOM 699 N N . ARG A 1 95 ? 112.027 135.546 127.552 1.00 44.78 95 ARG A N 1
ATOM 700 C CA . ARG A 1 95 ? 110.659 135.940 127.285 1.00 44.78 95 ARG A CA 1
ATOM 701 C C . ARG A 1 95 ? 110.523 136.316 125.817 1.00 44.78 95 ARG A C 1
ATOM 702 O O . ARG A 1 95 ? 111.392 137.009 125.277 1.00 44.78 95 ARG A O 1
ATOM 710 N N . PRO A 1 96 ? 109.459 135.874 125.134 1.00 43.84 96 PRO A N 1
ATOM 711 C CA . PRO A 1 96 ? 108.327 135.048 125.569 1.00 43.84 96 PRO A CA 1
ATOM 712 C C . PRO A 1 96 ? 108.716 133.614 125.909 1.00 43.84 96 PRO A C 1
ATOM 713 O O . PRO A 1 96 ? 108.034 132.965 126.696 1.00 43.84 96 PRO A O 1
ATOM 717 N N . HIS A 1 97 ? 109.803 133.129 125.310 1.00 40.64 97 HIS A N 1
ATOM 718 C CA . HIS A 1 97 ? 110.308 131.801 125.578 1.00 40.64 97 HIS A CA 1
ATOM 719 C C . HIS A 1 97 ? 111.767 131.771 125.154 1.00 40.64 97 HIS A C 1
ATOM 720 O O . HIS A 1 97 ? 112.124 132.416 124.159 1.00 40.64 97 HIS A O 1
ATOM 727 N N . PRO A 1 98 ? 112.630 131.061 125.883 1.00 37.84 98 PRO A N 1
ATOM 728 C CA . PRO A 1 98 ? 114.042 130.985 125.477 1.00 37.84 98 PRO A CA 1
ATOM 729 C C . PRO A 1 98 ? 114.262 130.342 124.119 1.00 37.84 98 PRO A C 1
ATOM 730 O O . PRO A 1 98 ? 115.289 130.604 123.478 1.00 37.84 98 PRO A O 1
ATOM 734 N N . ALA A 1 99 ? 113.329 129.509 123.656 1.00 36.86 99 ALA A N 1
ATOM 735 C CA . ALA A 1 99 ? 113.511 128.826 122.381 1.00 36.86 99 ALA A CA 1
ATOM 736 C C . ALA A 1 99 ? 113.490 129.808 121.218 1.00 36.86 99 ALA A C 1
ATOM 737 O O . ALA A 1 99 ? 114.195 129.615 120.221 1.00 36.86 99 ALA A O 1
ATOM 739 N N . LEU A 1 100 ? 112.693 130.871 121.329 1.00 37.67 100 LEU A N 1
ATOM 740 C CA . LEU A 1 100 ? 112.678 131.890 120.286 1.00 37.67 100 LEU A CA 1
ATOM 741 C C . LEU A 1 100 ? 114.045 132.542 120.138 1.00 37.67 100 LEU A C 1
ATOM 742 O O . LEU A 1 100 ? 114.517 132.775 119.019 1.00 37.67 100 LEU A O 1
ATOM 747 N N . TRP A 1 101 ? 114.713 132.814 121.257 1.00 35.72 101 TRP A N 1
ATOM 748 C CA . TRP A 1 101 ? 116.015 133.463 121.191 1.00 35.72 101 TRP A CA 1
ATOM 749 C C . TRP A 1 101 ? 117.102 132.483 120.773 1.00 35.72 101 TRP A C 1
ATOM 750 O O . TRP A 1 101 ? 118.077 132.875 120.122 1.00 35.72 101 TRP A O 1
ATOM 761 N N . ARG A 1 102 ? 116.935 131.198 121.092 1.00 35.23 102 ARG A N 1
ATOM 762 C CA . ARG A 1 102 ? 117.836 130.193 120.530 1.00 35.23 102 ARG A CA 1
ATOM 763 C C . ARG A 1 102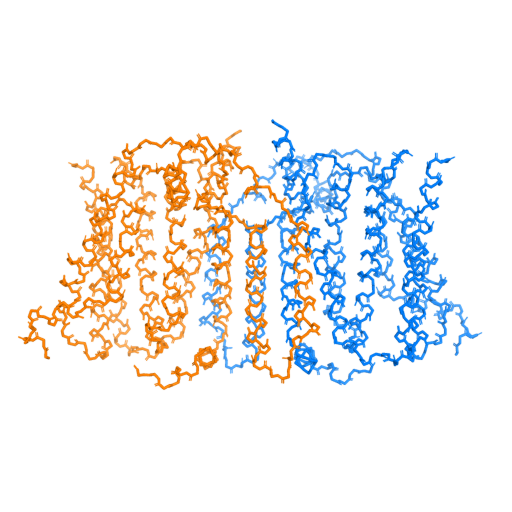 ? 117.714 130.132 119.012 1.00 35.23 102 ARG A C 1
ATOM 764 O O . ARG A 1 102 ? 118.722 130.025 118.303 1.00 35.23 102 ARG A O 1
ATOM 772 N N . MET A 1 103 ? 116.486 130.197 118.492 1.00 34.78 103 MET A N 1
ATOM 773 C CA . MET A 1 103 ? 116.295 130.174 117.045 1.00 34.78 103 MET A CA 1
ATOM 774 C C . MET A 1 103 ? 116.837 131.439 116.391 1.00 34.78 103 MET A C 1
ATOM 775 O O . MET A 1 103 ? 117.361 131.395 115.272 1.00 34.78 103 MET A O 1
ATOM 780 N N . VAL A 1 104 ? 116.723 132.578 117.076 1.00 33.07 104 VAL A N 1
ATOM 781 C CA . VAL A 1 104 ? 117.318 133.813 116.567 1.00 33.07 104 VAL A CA 1
ATOM 782 C C . VAL A 1 104 ? 118.837 133.693 116.505 1.00 33.07 104 VAL A C 1
ATOM 783 O O . VAL A 1 104 ? 119.475 134.138 115.540 1.00 33.07 104 VAL A O 1
ATOM 787 N N . PHE A 1 105 ? 119.442 133.084 117.526 1.00 33.63 105 PHE A N 1
ATOM 788 C CA . PHE A 1 105 ? 120.882 132.848 117.492 1.00 33.63 105 PHE A CA 1
ATOM 789 C C . PHE A 1 105 ? 121.265 131.925 116.341 1.00 33.63 105 PHE A C 1
ATOM 790 O O . PHE A 1 105 ? 122.282 132.142 115.670 1.00 33.63 105 PHE A O 1
ATOM 798 N N . GLY A 1 106 ? 120.471 130.882 116.104 1.00 33.20 106 GLY A N 1
ATOM 799 C CA . GLY A 1 106 ? 120.738 130.007 114.973 1.00 33.20 106 GLY A CA 1
ATOM 800 C C . GLY A 1 106 ? 120.672 130.731 113.642 1.00 33.20 106 GLY A C 1
ATOM 801 O O . GLY A 1 106 ? 121.490 130.491 112.751 1.00 33.20 106 GLY A O 1
ATOM 802 N N . LEU A 1 107 ? 119.693 131.625 113.486 1.00 32.81 107 LEU A N 1
ATOM 803 C CA . LEU A 1 107 ? 119.625 132.442 112.277 1.00 32.81 107 LEU A CA 1
ATOM 804 C C . LEU A 1 107 ? 120.864 133.316 112.125 1.00 32.81 107 LEU A C 1
ATOM 805 O O . LEU A 1 107 ? 121.386 133.481 111.015 1.00 32.81 107 LEU A O 1
ATOM 810 N N . SER A 1 108 ? 121.340 133.898 113.227 1.00 33.58 108 SER A N 1
ATOM 811 C CA . SER A 1 108 ? 122.545 134.721 113.153 1.00 33.58 108 SER A CA 1
ATOM 812 C C . SER A 1 108 ? 123.754 133.895 112.731 1.00 33.58 108 SER A C 1
ATOM 813 O O . SER A 1 108 ? 124.601 134.365 111.962 1.00 33.58 108 SER A O 1
ATOM 816 N N . VAL A 1 109 ? 123.848 132.657 113.217 1.00 32.20 109 VAL A N 1
ATOM 817 C CA . VAL A 1 109 ? 124.958 131.787 112.825 1.00 32.20 109 VAL A CA 1
ATOM 818 C C . VAL A 1 109 ? 124.868 131.434 111.343 1.00 32.20 109 VAL A C 1
ATOM 819 O O . VAL A 1 109 ? 125.882 131.404 110.630 1.00 32.20 109 VAL A O 1
ATOM 823 N N . LEU A 1 110 ? 123.655 131.158 110.856 1.00 31.92 110 LEU A N 1
ATOM 824 C CA . LEU A 1 110 ? 123.474 130.893 109.432 1.00 31.92 110 LEU A CA 1
ATOM 825 C C . LEU A 1 110 ? 123.894 132.086 108.584 1.00 31.92 110 LEU A C 1
ATOM 826 O O . LEU A 1 110 ? 124.526 131.918 107.537 1.00 31.92 110 LEU A O 1
ATOM 831 N N . TYR A 1 111 ? 123.549 133.300 109.016 1.00 32.13 111 TYR A N 1
ATOM 832 C CA . TYR A 1 111 ? 123.938 134.491 108.265 1.00 32.13 111 TYR A CA 1
ATOM 833 C C . TYR A 1 111 ? 125.451 134.695 108.288 1.00 32.13 111 TYR A C 1
ATOM 834 O O . TYR A 1 111 ? 126.052 135.100 107.283 1.00 32.13 111 TYR A O 1
ATOM 843 N N . PHE A 1 112 ? 126.084 134.424 109.430 1.00 32.53 112 PHE A N 1
ATOM 844 C CA . PHE A 1 112 ? 127.540 134.481 109.512 1.00 32.53 112 PHE A CA 1
ATOM 845 C C . PHE A 1 112 ? 128.189 133.527 108.516 1.00 32.53 112 PHE A C 1
ATOM 846 O O . PHE A 1 112 ? 129.127 133.904 107.800 1.00 32.53 112 PHE A O 1
ATOM 854 N N . LEU A 1 113 ? 127.692 132.291 108.438 1.00 31.33 113 LEU A N 1
ATOM 855 C CA . LEU A 1 113 ? 128.280 131.334 107.504 1.00 31.33 113 LEU A CA 1
ATOM 856 C C . LEU A 1 113 ? 127.986 131.716 106.057 1.00 31.33 113 LEU A C 1
ATOM 857 O O . LEU A 1 113 ? 128.812 131.482 105.167 1.00 31.33 113 LEU A O 1
ATOM 862 N N . PHE A 1 114 ? 126.818 132.308 105.804 1.00 31.75 114 PHE A N 1
ATOM 863 C CA . PHE A 1 114 ? 126.511 132.815 104.470 1.00 31.75 114 PHE A CA 1
ATOM 864 C C . PHE A 1 114 ? 127.519 133.870 104.038 1.00 31.75 114 PHE A C 1
ATOM 865 O O . PHE A 1 114 ? 127.998 133.852 102.900 1.00 31.75 114 PHE A O 1
ATOM 873 N N . LEU A 1 115 ? 127.864 134.793 104.939 1.00 31.49 115 LEU A N 1
ATOM 874 C CA . LEU A 1 115 ? 128.848 135.819 104.599 1.00 31.49 115 LEU A CA 1
ATOM 875 C C . LEU A 1 115 ? 130.239 135.223 104.410 1.00 31.49 115 LEU A C 1
ATOM 876 O O . LEU A 1 115 ? 130.987 135.643 103.516 1.00 31.49 115 LEU A O 1
ATOM 881 N N . VAL A 1 116 ? 130.610 134.255 105.252 1.00 32.03 116 VAL A N 1
ATOM 882 C CA . VAL A 1 116 ? 131.896 133.580 105.081 1.00 32.03 116 VAL A CA 1
ATOM 883 C C . VAL A 1 116 ? 131.982 132.937 103.702 1.00 32.03 116 VAL A C 1
ATOM 884 O O . VAL A 1 116 ? 133.010 133.025 103.023 1.00 32.03 116 VAL A O 1
ATOM 888 N N . PHE A 1 117 ? 130.904 132.284 103.266 1.00 32.11 117 PHE A N 1
ATOM 889 C CA . PHE A 1 117 ? 130.883 131.713 101.924 1.00 32.11 117 PHE A CA 1
ATOM 890 C C . PHE A 1 117 ? 130.980 132.797 100.861 1.00 32.11 117 PHE A C 1
ATOM 891 O O . PHE A 1 117 ? 131.721 132.653 99.884 1.00 32.11 117 PHE A O 1
ATOM 899 N N . LEU A 1 118 ? 130.234 133.889 101.036 1.00 32.16 118 LEU A N 1
ATOM 900 C CA . LEU A 1 118 ? 130.224 134.964 100.048 1.00 32.16 118 LEU A CA 1
ATOM 901 C C . LEU A 1 118 ? 131.601 135.577 99.858 1.00 32.16 118 LEU A C 1
ATOM 902 O O . LEU A 1 118 ? 131.911 136.080 98.774 1.00 32.16 118 LEU A O 1
ATOM 907 N N . LEU A 1 119 ? 132.435 135.559 100.897 1.00 32.50 119 LEU A N 1
ATOM 908 C CA . LEU A 1 119 ? 133.745 136.197 100.789 1.00 32.50 119 LEU A CA 1
ATOM 909 C C . LEU A 1 119 ? 134.709 135.450 99.875 1.00 32.50 119 LEU A C 1
ATOM 910 O O . LEU A 1 119 ? 135.819 135.939 99.642 1.00 32.50 119 LEU A O 1
ATOM 915 N N . PHE A 1 120 ? 134.328 134.284 99.350 1.00 34.00 120 PHE A N 1
ATOM 916 C CA . PHE A 1 120 ? 135.258 133.524 98.520 1.00 34.00 120 PHE A CA 1
ATOM 917 C C . PHE A 1 120 ? 134.855 133.530 97.051 1.00 34.00 120 PHE A C 1
ATOM 918 O O . PHE A 1 120 ? 135.676 133.222 96.183 1.00 34.00 120 PHE A O 1
ATOM 926 N N . LEU A 1 121 ? 133.611 133.887 96.755 1.00 34.39 121 LEU A N 1
ATOM 927 C CA . LEU A 1 121 ? 133.165 133.984 95.376 1.00 34.39 121 LEU A CA 1
ATOM 928 C C . LEU A 1 121 ? 133.631 135.294 94.756 1.00 34.39 121 LEU A C 1
ATOM 929 O O . LEU A 1 121 ? 134.037 136.224 95.453 1.00 34.39 121 LEU A O 1
ATOM 934 N N . ASN A 1 122 ? 133.572 135.364 93.431 1.00 39.86 122 ASN A N 1
ATOM 935 C CA . ASN A 1 122 ? 133.854 136.625 92.770 1.00 39.86 122 ASN A CA 1
ATOM 936 C C . ASN A 1 122 ? 132.549 137.361 92.481 1.00 39.86 122 ASN A C 1
ATOM 937 O O . ASN A 1 122 ? 131.454 136.862 92.742 1.00 39.86 122 ASN A O 1
ATOM 942 N N . PHE A 1 123 ? 132.678 138.577 91.946 1.00 41.95 123 PHE A N 1
ATOM 943 C CA . PHE A 1 123 ? 131.521 139.458 91.827 1.00 41.95 123 PHE A CA 1
ATOM 944 C C . PHE A 1 123 ? 130.442 138.848 90.943 1.00 41.95 123 PHE A C 1
ATOM 945 O O . PHE A 1 123 ? 129.249 138.964 91.243 1.00 41.95 123 PHE A O 1
ATOM 953 N N . GLU A 1 124 ? 130.839 138.189 89.853 1.00 42.46 124 GLU A N 1
ATOM 954 C CA . GLU A 1 124 ? 129.851 137.604 88.954 1.00 42.46 124 GLU A CA 1
ATOM 955 C C . GLU A 1 124 ? 129.098 136.466 89.627 1.00 42.46 124 GLU A C 1
ATOM 956 O O . GLU A 1 124 ? 127.890 136.309 89.424 1.00 42.46 124 GLU A O 1
ATOM 962 N N . GLN A 1 125 ? 129.783 135.680 90.458 1.00 38.74 125 GLN A N 1
ATOM 963 C CA . GLN A 1 125 ? 129.114 134.583 91.148 1.00 38.74 125 GLN A CA 1
ATOM 964 C C . GLN A 1 125 ? 128.124 135.098 92.182 1.00 38.74 125 GLN A C 1
ATOM 965 O O . GLN A 1 125 ? 127.027 134.549 92.323 1.00 38.74 125 GLN A O 1
ATOM 971 N N . VAL A 1 126 ? 128.483 136.158 92.906 1.00 40.03 126 VAL A N 1
ATOM 972 C CA . VAL A 1 126 ? 127.576 136.709 93.909 1.00 40.03 126 VAL A CA 1
ATOM 973 C C . VAL A 1 126 ? 126.381 137.371 93.239 1.00 40.03 126 VAL A C 1
ATOM 974 O O . VAL A 1 126 ? 125.241 137.256 93.709 1.00 40.03 126 VAL A O 1
ATOM 978 N N . LYS A 1 127 ? 126.613 138.061 92.122 1.00 40.98 127 LYS A N 1
ATOM 979 C CA . LYS A 1 127 ? 125.496 138.637 91.385 1.00 40.98 127 LYS A CA 1
ATOM 980 C C . LYS A 1 127 ? 124.580 137.552 90.835 1.00 40.98 127 LYS A C 1
ATOM 981 O O . LYS A 1 127 ? 123.357 137.707 90.850 1.00 40.98 127 LYS A O 1
ATOM 987 N N . SER A 1 128 ? 125.145 136.440 90.360 1.00 41.61 128 SER A N 1
ATOM 988 C CA . SER A 1 128 ? 124.311 135.343 89.876 1.00 41.61 128 SER A CA 1
ATOM 989 C C . SER A 1 128 ? 123.520 134.708 91.010 1.00 41.61 128 SER A C 1
ATOM 990 O O . SER A 1 128 ? 122.370 134.298 90.821 1.00 41.61 128 SER A O 1
ATOM 993 N N . LEU A 1 129 ? 124.117 134.622 92.199 1.00 39.16 129 LEU A N 1
ATOM 994 C CA . LEU A 1 129 ? 123.387 134.136 93.365 1.00 39.16 129 LEU A CA 1
ATOM 995 C C . LEU A 1 129 ? 122.203 135.039 93.693 1.00 39.16 129 LEU A C 1
ATOM 996 O O . LEU A 1 129 ? 121.085 134.558 93.926 1.00 39.16 129 LEU A O 1
ATOM 1001 N N . MET A 1 130 ? 122.429 136.354 93.708 1.00 40.68 130 MET A N 1
ATOM 1002 C CA . MET A 1 130 ? 121.343 137.282 94.007 1.00 40.68 130 MET A CA 1
ATOM 1003 C C . MET A 1 130 ? 120.284 137.269 92.911 1.00 40.68 130 MET A C 1
ATOM 1004 O O . MET A 1 130 ? 119.103 137.507 93.181 1.00 40.68 130 MET A O 1
ATOM 1009 N N . TYR A 1 131 ? 120.687 137.003 91.667 1.00 43.30 131 TYR A N 1
ATOM 1010 C CA . TYR A 1 131 ? 119.717 136.923 90.580 1.00 43.30 131 TYR A CA 1
ATOM 1011 C C . TYR A 1 131 ? 118.922 135.629 90.649 1.00 43.30 131 TYR A C 1
ATOM 1012 O O . TYR A 1 131 ? 117.784 135.564 90.173 1.00 43.30 131 TYR A O 1
ATOM 1021 N N . TRP A 1 132 ? 119.517 134.576 91.209 1.00 39.46 132 TRP A N 1
ATOM 1022 C CA . TRP A 1 132 ? 118.766 133.345 91.424 1.00 39.46 132 TRP A CA 1
ATOM 1023 C C . TRP A 1 132 ? 117.754 133.517 92.545 1.00 39.46 132 TRP A C 1
ATOM 1024 O O . TRP A 1 132 ? 116.622 133.033 92.447 1.00 39.46 132 TRP A O 1
ATOM 1035 N N . LEU A 1 133 ? 118.141 134.208 93.620 1.00 39.25 133 LEU A N 1
ATOM 1036 C CA . LEU A 1 133 ? 117.197 134.444 94.709 1.00 39.25 133 LEU A CA 1
ATOM 1037 C C . LEU A 1 133 ? 116.058 135.358 94.272 1.00 39.25 133 LEU A C 1
ATOM 1038 O O . LEU A 1 133 ? 114.913 135.180 94.698 1.00 39.25 133 LEU A O 1
ATOM 1043 N N . ASP A 1 134 ? 116.351 136.341 93.428 1.00 44.11 134 ASP A N 1
ATOM 1044 C CA . ASP A 1 134 ? 115.345 137.270 92.915 1.00 44.11 134 ASP A CA 1
ATOM 1045 C C . ASP A 1 134 ? 115.533 137.411 91.414 1.00 44.11 134 ASP A C 1
ATOM 1046 O O . ASP A 1 134 ? 116.433 138.158 90.978 1.00 44.11 134 ASP A O 1
ATOM 1051 N N . PRO A 1 135 ? 114.730 136.732 90.592 1.00 46.78 135 PRO A N 1
ATOM 1052 C CA . PRO A 1 135 ? 114.943 136.815 89.137 1.00 46.78 135 PRO A CA 1
ATOM 1053 C C . PRO A 1 135 ? 114.792 138.218 88.577 1.00 46.78 135 PRO A C 1
ATOM 1054 O O . PRO A 1 135 ? 115.336 138.512 87.507 1.00 46.78 135 PRO A O 1
ATOM 1058 N N . ASN A 1 136 ? 114.067 139.097 89.270 1.00 50.49 136 ASN A N 1
ATOM 1059 C CA . ASN A 1 136 ? 113.870 140.457 88.784 1.00 50.49 136 ASN A CA 1
ATOM 1060 C C . ASN A 1 136 ? 114.982 141.406 89.205 1.00 50.49 136 ASN A C 1
ATOM 1061 O O . ASN A 1 136 ? 114.832 142.618 89.025 1.00 50.49 136 ASN A O 1
ATOM 1066 N N . LEU A 1 137 ? 116.081 140.897 89.762 1.00 48.87 137 LEU A N 1
ATOM 1067 C CA . LEU A 1 137 ? 117.168 141.777 90.174 1.00 48.87 137 LEU A CA 1
ATOM 1068 C C . LEU A 1 137 ? 117.998 142.239 88.984 1.00 48.87 137 LEU A C 1
ATOM 1069 O O . LEU A 1 137 ? 118.654 143.284 89.056 1.00 48.87 137 LEU A O 1
ATOM 1074 N N . ARG A 1 138 ? 117.988 141.478 87.887 1.00 53.74 138 ARG A N 1
ATOM 1075 C CA . ARG A 1 138 ? 118.791 141.844 86.725 1.00 53.74 138 ARG A CA 1
ATOM 1076 C C . ARG A 1 138 ? 118.347 143.166 86.121 1.00 53.74 138 ARG A C 1
ATOM 1077 O O . ARG A 1 138 ? 119.175 143.914 85.591 1.00 53.74 138 ARG A O 1
ATOM 1085 N N . TYR A 1 139 ? 117.056 143.472 86.189 1.00 59.14 139 TYR A N 1
ATOM 1086 C CA . TYR A 1 139 ? 116.486 144.648 85.544 1.00 59.14 139 TYR A CA 1
ATOM 1087 C C . TYR A 1 139 ? 116.033 145.681 86.571 1.00 59.14 139 TYR A C 1
ATOM 1088 O O . TYR A 1 139 ? 114.993 146.324 86.415 1.00 59.14 139 TYR A O 1
ATOM 1097 N N . ALA A 1 140 ? 116.813 145.846 87.633 1.00 61.32 140 ALA A N 1
ATOM 1098 C CA . ALA A 1 140 ? 116.517 146.805 88.687 1.00 61.32 140 ALA A CA 1
ATOM 1099 C C . ALA A 1 140 ? 117.281 148.096 88.432 1.00 61.32 140 ALA A C 1
ATOM 1100 O O . ALA A 1 140 ? 118.481 148.067 88.141 1.00 61.32 140 ALA A O 1
ATOM 1102 N N . THR A 1 141 ? 116.582 149.221 88.541 1.00 68.43 141 THR A N 1
ATOM 1103 C CA . THR A 1 141 ? 117.185 150.530 88.333 1.00 68.43 141 THR A CA 1
ATOM 1104 C C . THR A 1 141 ? 118.028 150.946 89.532 1.00 68.43 141 THR A C 1
ATOM 1105 O O . THR A 1 141 ? 117.537 151.603 90.449 1.00 68.43 141 THR A O 1
ATOM 1109 N N . ASN A 1 152 ? 113.359 170.108 92.293 1.00 111.85 152 ASN A N 1
ATOM 1110 C CA . ASN A 1 152 ? 111.966 170.389 92.620 1.00 111.85 152 ASN A CA 1
ATOM 1111 C C . ASN A 1 152 ? 111.720 170.276 94.120 1.00 111.85 152 ASN A C 1
ATOM 1112 O O . ASN A 1 152 ? 110.824 169.558 94.561 1.00 111.85 152 ASN A O 1
ATOM 1117 N N . CYS A 1 153 ? 112.520 170.999 94.902 1.00 111.29 153 CYS A N 1
ATOM 1118 C CA . CYS A 1 153 ? 112.410 170.969 96.353 1.00 111.29 153 CYS A CA 1
ATOM 1119 C C . CYS A 1 153 ? 112.038 172.319 96.951 1.00 111.29 153 CYS A C 1
ATOM 1120 O O . CYS A 1 153 ? 111.504 172.357 98.064 1.00 111.29 153 CYS A O 1
ATOM 1123 N N . HIS A 1 154 ? 112.304 173.421 96.245 1.00 110.84 154 HIS A N 1
ATOM 1124 C CA . HIS A 1 154 ? 111.892 174.731 96.737 1.00 110.84 154 HIS A CA 1
ATOM 1125 C C . HIS A 1 154 ? 110.381 174.907 96.661 1.00 110.84 154 HIS A C 1
ATOM 1126 O O . HIS A 1 154 ? 109.847 175.922 97.121 1.00 110.84 154 HIS A O 1
ATOM 1128 N N . VAL A 1 155 ? 109.680 173.931 96.088 1.00 110.91 155 VAL A N 1
ATOM 1129 C CA . VAL A 1 155 ? 108.229 173.967 95.958 1.00 110.91 155 VAL A CA 1
ATOM 1130 C C . VAL A 1 155 ? 107.628 172.910 96.873 1.00 110.91 155 VAL A C 1
ATOM 1131 O O . VAL A 1 155 ? 106.574 172.338 96.575 1.00 110.91 155 VAL A O 1
ATOM 1135 N N . ILE A 1 156 ? 108.295 172.646 97.997 1.00 108.19 156 ILE A N 1
ATOM 1136 C CA . ILE A 1 156 ? 107.868 171.594 98.909 1.00 108.19 156 ILE A CA 1
ATOM 1137 C C . ILE A 1 156 ? 106.571 171.972 99.613 1.00 108.19 156 ILE A C 1
ATOM 1138 O O . ILE A 1 156 ? 106.579 172.743 100.579 1.00 108.19 156 ILE A O 1
ATOM 1140 N N . THR A 1 157 ? 105.453 171.428 99.132 1.00 106.41 157 THR A N 1
ATOM 1141 C CA . THR A 1 157 ? 104.132 171.701 99.697 1.00 106.41 157 THR A CA 1
ATOM 1142 C C . THR A 1 157 ? 104.036 171.031 101.065 1.00 106.41 157 THR A C 1
ATOM 1143 O O . THR A 1 157 ? 104.768 170.096 101.397 1.00 106.41 157 THR A O 1
ATOM 1145 N N . TRP A 1 158 ? 103.115 171.543 101.879 1.00 104.66 158 TRP A N 1
ATOM 1146 C CA . TRP A 1 158 ? 102.865 171.003 103.210 1.00 104.66 158 TRP A CA 1
ATOM 1147 C C . TRP A 1 158 ? 102.455 169.535 103.161 1.00 104.66 158 TRP A C 1
ATOM 1148 O O . TRP A 1 158 ? 102.705 168.786 104.111 1.00 104.66 158 TRP A O 1
ATOM 1150 N N . GLU A 1 159 ? 101.817 169.114 102.066 1.00 103.41 159 GLU A N 1
ATOM 1151 C CA . GLU A 1 159 ? 101.286 167.757 101.999 1.00 103.41 159 GLU A CA 1
ATOM 1152 C C . GLU A 1 159 ? 102.282 166.766 101.412 1.00 103.41 159 GLU A C 1
ATOM 1153 O O . GLU A 1 159 ? 102.265 165.587 101.789 1.00 103.41 159 GLU A O 1
ATOM 1159 N N . ARG A 1 160 ? 103.161 167.204 100.508 1.00 100.94 160 ARG A N 1
ATOM 1160 C CA . ARG A 1 160 ? 104.228 166.311 100.074 1.00 100.94 160 ARG A CA 1
ATOM 1161 C C . ARG A 1 160 ? 105.185 165.998 101.216 1.00 100.94 160 ARG A C 1
ATOM 1162 O O . ARG A 1 160 ? 105.967 165.046 101.117 1.00 100.94 160 ARG A O 1
ATOM 1170 N N . ILE A 1 161 ? 105.137 166.781 102.296 1.00 98.46 161 ILE A N 1
ATOM 1171 C CA . ILE A 1 161 ? 105.901 166.459 103.496 1.00 98.46 161 ILE A CA 1
ATOM 1172 C C . ILE A 1 161 ? 105.324 165.227 104.180 1.00 98.46 161 ILE A C 1
ATOM 1173 O O . ILE A 1 161 ? 106.054 164.289 104.520 1.00 98.46 161 ILE A O 1
ATOM 1178 N N . ILE A 1 162 ? 104.004 165.202 104.388 1.00 98.00 162 ILE A N 1
ATOM 1179 C CA . ILE A 1 162 ? 103.384 164.030 104.999 1.00 98.00 162 ILE A CA 1
ATOM 1180 C C . ILE A 1 162 ? 103.383 162.861 104.026 1.00 98.00 162 ILE A C 1
ATOM 1181 O O . ILE A 1 162 ? 103.201 161.706 104.430 1.00 98.00 162 ILE A O 1
ATOM 1186 N N . SER A 1 163 ? 103.573 163.136 102.734 1.00 96.20 163 SER A N 1
ATOM 1187 C CA . SER A 1 163 ? 103.739 162.047 101.777 1.00 96.20 163 SER A CA 1
ATOM 1188 C C . SER A 1 163 ? 105.024 161.269 102.033 1.00 96.20 163 SER A C 1
ATOM 1189 O O . SER A 1 163 ? 105.131 160.101 101.640 1.00 96.20 163 SER A O 1
ATOM 1192 N N . HIS A 1 164 ? 106.007 161.897 102.685 1.00 90.72 164 HIS A N 1
ATOM 1193 C CA . HIS A 1 164 ? 107.280 161.229 102.945 1.00 90.72 164 HIS A CA 1
ATOM 1194 C C . HIS A 1 164 ? 107.114 160.068 103.919 1.00 90.72 164 HIS A C 1
ATOM 1195 O O . HIS A 1 164 ? 107.844 159.073 103.839 1.00 90.72 164 HIS A O 1
ATOM 1202 N N . PHE A 1 165 ? 106.164 160.174 104.843 1.00 88.24 165 PHE A N 1
ATOM 1203 C CA . PHE A 1 165 ? 105.957 159.110 105.816 1.00 88.24 165 PHE A CA 1
ATOM 1204 C C . PHE A 1 165 ? 105.403 157.865 105.137 1.00 88.24 165 PHE A C 1
ATOM 1205 O O . PHE A 1 165 ? 104.295 157.876 104.593 1.00 88.24 165 PHE A O 1
ATOM 1213 N N . ASP A 1 166 ? 106.181 156.788 105.176 1.00 80.95 166 ASP A N 1
ATOM 1214 C CA . ASP A 1 166 ? 105.816 155.528 104.548 1.00 80.95 166 ASP A CA 1
ATOM 1215 C C . ASP A 1 166 ? 105.901 154.431 105.598 1.00 80.95 166 ASP A C 1
ATOM 1216 O O . ASP A 1 166 ? 106.049 154.698 106.793 1.00 80.95 166 ASP A O 1
ATOM 1221 N N . ILE A 1 167 ? 105.799 153.182 105.141 1.00 71.25 167 ILE A N 1
ATOM 1222 C CA . ILE A 1 167 ? 105.999 152.050 106.041 1.00 71.25 167 ILE A CA 1
ATOM 1223 C C . ILE A 1 167 ? 107.449 152.004 106.510 1.00 71.25 167 ILE A C 1
ATOM 1224 O O . ILE A 1 167 ? 107.751 151.530 107.613 1.00 71.25 167 ILE A O 1
ATOM 1229 N N . PHE A 1 168 ? 108.365 152.533 105.699 1.00 67.31 168 PHE A N 1
ATOM 1230 C CA . PHE A 1 168 ? 109.768 152.549 106.092 1.00 67.31 168 PHE A CA 1
ATOM 1231 C C . PHE A 1 168 ? 110.045 153.662 107.095 1.00 67.31 168 PHE A C 1
ATOM 1232 O O . PHE A 1 168 ? 110.944 153.540 107.933 1.00 67.31 168 PHE A O 1
ATOM 1240 N N . ALA A 1 169 ? 109.267 154.744 107.047 1.00 67.81 169 ALA A N 1
ATOM 1241 C CA . ALA A 1 169 ? 109.329 155.731 108.120 1.00 67.81 169 ALA A CA 1
ATOM 1242 C C . ALA A 1 169 ? 108.812 155.140 109.425 1.00 67.81 169 ALA A C 1
ATOM 1243 O O . ALA A 1 169 ? 109.356 155.412 110.502 1.00 67.81 169 ALA A O 1
ATOM 1245 N N . PHE A 1 170 ? 107.756 154.329 109.343 1.00 65.53 170 PHE A N 1
ATOM 1246 C CA . PHE A 1 170 ? 107.290 153.568 110.497 1.00 65.53 170 PHE A CA 1
ATOM 1247 C C . PHE A 1 170 ? 108.401 152.685 111.049 1.00 65.53 170 PHE A C 1
ATOM 1248 O O . PHE A 1 170 ? 108.613 152.616 112.269 1.00 65.53 170 PHE A O 1
ATOM 1256 N N . GLY A 1 171 ? 109.130 152.010 110.158 1.00 64.10 171 GLY A N 1
ATOM 1257 C CA . GLY A 1 171 ? 110.232 151.169 110.595 1.00 64.10 171 GLY A CA 1
ATOM 1258 C C . GLY A 1 171 ? 111.348 151.954 111.254 1.00 64.10 171 GLY A C 1
ATOM 1259 O O . GLY A 1 171 ? 111.892 151.531 112.272 1.00 64.10 171 GLY A O 1
ATOM 1260 N N . HIS A 1 172 ? 111.713 153.102 110.679 1.00 62.87 172 HIS A N 1
ATOM 1261 C CA . HIS A 1 172 ? 112.714 153.962 111.305 1.00 62.87 172 HIS A CA 1
ATOM 1262 C C . HIS A 1 172 ? 112.277 154.396 112.697 1.00 62.87 172 HIS A C 1
ATOM 1263 O O . HIS A 1 172 ? 113.058 154.316 113.653 1.00 62.87 172 HIS A O 1
ATOM 1270 N N . PHE A 1 173 ? 111.037 154.872 112.821 1.00 60.30 173 PHE A N 1
ATOM 1271 C CA . PHE A 1 173 ? 110.519 155.302 114.115 1.00 60.30 173 PHE A CA 1
ATOM 1272 C C . PHE A 1 173 ? 110.620 154.187 115.146 1.00 60.30 173 PHE A C 1
ATOM 1273 O O . PHE A 1 173 ? 111.139 154.392 116.248 1.00 60.30 173 PHE A O 1
ATOM 1281 N N . TRP A 1 174 ? 110.146 152.989 114.801 1.00 59.99 174 TRP A N 1
ATOM 1282 C CA . TRP A 1 174 ? 110.100 151.929 115.805 1.00 59.99 174 TRP A CA 1
ATOM 1283 C C . TRP A 1 174 ? 111.481 151.344 116.075 1.00 59.99 174 TRP A C 1
ATOM 1284 O O . TRP A 1 174 ? 111.768 150.914 117.199 1.00 59.99 174 TRP A O 1
ATOM 1295 N N . GLY A 1 175 ? 112.364 151.347 115.078 1.00 55.22 175 GLY A N 1
ATOM 1296 C CA . GLY A 1 175 ? 113.730 150.927 115.322 1.00 55.22 175 GLY A CA 1
ATOM 1297 C C . GLY A 1 175 ? 114.459 151.867 116.257 1.00 55.22 175 GLY A C 1
ATOM 1298 O O . GLY A 1 175 ? 115.189 151.429 117.148 1.00 55.22 175 GLY A O 1
ATOM 1299 N N . TRP A 1 176 ? 114.257 153.175 116.083 1.00 51.82 176 TRP A N 1
ATOM 1300 C CA . TRP A 1 176 ? 114.873 154.125 117.000 1.00 51.82 176 TRP A CA 1
ATOM 1301 C C . TRP A 1 176 ? 114.244 154.046 118.381 1.00 51.82 176 TRP A C 1
ATOM 1302 O O . TRP A 1 176 ? 114.928 154.250 119.388 1.00 51.82 176 TRP A O 1
ATOM 1313 N N . ALA A 1 177 ? 112.948 153.736 118.454 1.00 51.80 177 ALA A N 1
ATOM 1314 C CA . ALA A 1 177 ? 112.321 153.526 119.754 1.00 51.80 177 ALA A CA 1
ATOM 1315 C C . ALA A 1 177 ? 112.946 152.343 120.482 1.00 51.80 177 ALA A C 1
ATOM 1316 O O . ALA A 1 177 ? 113.288 152.445 121.665 1.00 51.80 177 ALA A O 1
ATOM 1318 N N . MET A 1 178 ? 113.119 151.216 119.787 1.00 50.55 178 MET A N 1
ATOM 1319 C CA . MET A 1 178 ? 113.751 150.053 120.406 1.00 50.55 178 MET A CA 1
ATOM 1320 C C . MET A 1 178 ? 115.193 150.345 120.806 1.00 50.55 178 MET A C 1
ATOM 1321 O O . MET A 1 178 ? 115.642 149.938 121.888 1.00 50.55 178 MET A O 1
ATOM 1326 N N . LYS A 1 179 ? 115.940 151.037 119.943 1.00 46.84 179 LYS A N 1
ATOM 1327 C CA . LYS A 1 179 ? 117.323 151.362 120.269 1.00 46.84 179 LYS A CA 1
ATOM 1328 C C . LYS A 1 179 ? 117.406 152.266 121.489 1.00 46.84 179 LYS A C 1
ATOM 1329 O O . LYS A 1 179 ? 118.229 152.034 122.375 1.00 46.84 179 LYS A O 1
ATOM 1335 N N . ALA A 1 180 ? 116.565 153.299 121.562 1.00 46.96 180 ALA A N 1
ATOM 1336 C CA . ALA A 1 180 ? 116.581 154.173 122.728 1.00 46.96 180 ALA A CA 1
ATOM 1337 C C . ALA A 1 180 ? 116.098 153.450 123.974 1.00 46.96 180 ALA A C 1
ATOM 1338 O O . ALA A 1 180 ? 116.467 153.824 125.091 1.00 46.96 180 ALA A O 1
ATOM 1340 N N . LEU A 1 181 ? 115.268 152.421 123.806 1.00 47.36 181 LEU A N 1
ATOM 1341 C CA . LEU A 1 181 ? 114.865 151.605 124.944 1.00 47.36 181 LEU A CA 1
ATOM 1342 C C . LEU A 1 181 ? 116.040 150.812 125.492 1.00 47.36 181 LEU A C 1
ATOM 1343 O O . LEU A 1 181 ? 116.239 150.740 126.709 1.00 47.36 181 LEU A O 1
ATOM 1348 N N . LEU A 1 182 ? 116.834 150.213 124.607 1.00 44.64 182 LEU A N 1
ATOM 1349 C CA . LEU A 1 182 ? 117.928 149.358 125.061 1.00 44.64 182 LEU A CA 1
ATOM 1350 C C . LEU A 1 182 ? 119.165 150.148 125.476 1.00 44.64 182 LEU A C 1
ATOM 1351 O O . LEU A 1 182 ? 119.925 149.687 126.332 1.00 44.64 182 LEU A O 1
ATOM 1356 N N . ILE A 1 183 ? 119.390 151.322 124.888 1.00 45.78 183 ILE A N 1
ATOM 1357 C CA . ILE A 1 183 ? 120.608 152.074 125.168 1.00 45.78 183 ILE A CA 1
ATOM 1358 C C . ILE A 1 183 ? 120.436 152.947 126.402 1.00 45.78 183 ILE A C 1
ATOM 1359 O O . ILE A 1 183 ? 121.375 153.118 127.186 1.00 45.78 183 ILE A O 1
ATOM 1364 N N . ARG A 1 184 ? 119.244 153.507 126.598 1.00 49.60 184 ARG A N 1
ATOM 1365 C CA . ARG A 1 184 ? 118.963 154.416 127.706 1.00 49.60 184 ARG A CA 1
ATOM 1366 C C . ARG A 1 184 ? 119.916 155.604 127.719 1.00 49.60 184 ARG A C 1
ATOM 1367 O O . ARG A 1 184 ? 120.666 155.794 128.677 1.00 49.60 184 ARG A O 1
ATOM 1375 N N . SER A 1 185 ? 119.908 156.401 126.656 1.00 48.29 185 SER A N 1
ATOM 1376 C CA . SER A 1 185 ? 120.723 157.604 126.589 1.00 48.29 185 SER A CA 1
ATOM 1377 C C . SER A 1 185 ? 120.193 158.501 125.485 1.00 48.29 185 SER A C 1
ATOM 1378 O O . SER A 1 185 ? 120.067 158.065 124.339 1.00 48.29 185 SER A O 1
ATOM 1381 N N . TYR A 1 186 ? 119.870 159.747 125.832 1.00 48.65 186 TYR A N 1
ATOM 1382 C CA . TYR A 1 186 ? 119.583 160.730 124.796 1.00 48.65 186 TYR A CA 1
ATOM 1383 C C . TYR A 1 186 ? 120.848 161.082 124.030 1.00 48.65 186 TYR A C 1
ATOM 1384 O O . TYR A 1 186 ? 120.805 161.308 122.816 1.00 48.65 186 TYR A O 1
ATOM 1393 N N . GLY A 1 187 ? 121.987 161.109 124.722 1.00 48.54 187 GLY A N 1
ATOM 1394 C CA . GLY A 1 187 ? 123.216 161.552 124.089 1.00 48.54 187 GLY A CA 1
ATOM 1395 C C . GLY A 1 187 ? 123.703 160.596 123.019 1.00 48.54 187 GLY A C 1
ATOM 1396 O O . GLY A 1 187 ? 123.958 161.001 121.885 1.00 48.54 187 GLY A O 1
ATOM 1397 N N . LEU A 1 188 ? 123.848 159.317 123.368 1.00 47.06 188 LEU A N 1
ATOM 1398 C CA . LEU A 1 188 ? 124.331 158.334 122.402 1.00 47.06 188 LEU A CA 1
ATOM 1399 C C . LEU A 1 188 ? 123.392 158.232 121.208 1.00 47.06 188 LEU A C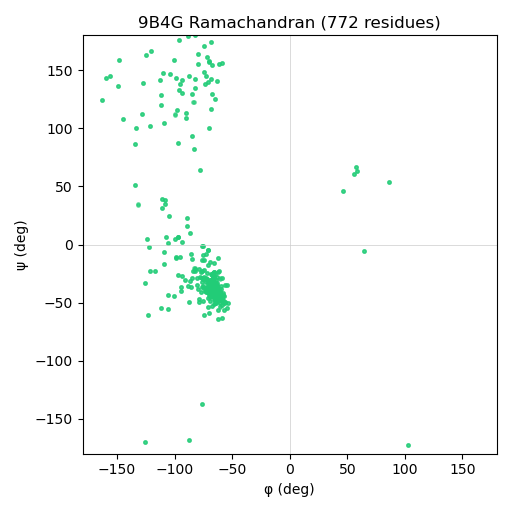 1
ATOM 1400 O O . LEU A 1 188 ? 123.832 158.206 120.052 1.00 47.06 188 LEU A O 1
ATOM 1405 N N . CYS A 1 189 ? 122.087 158.183 121.472 1.00 47.37 189 CYS A N 1
ATOM 1406 C CA . CYS A 1 189 ? 121.122 158.003 120.396 1.00 47.37 189 CYS A CA 1
ATOM 1407 C C . CYS A 1 189 ? 121.084 159.219 119.481 1.00 47.37 189 CYS A C 1
ATOM 1408 O O . CYS A 1 189 ? 121.071 159.079 118.254 1.00 47.37 189 CYS A O 1
ATOM 1411 N N . TRP A 1 190 ? 121.083 160.424 120.053 1.00 47.76 190 TRP A N 1
ATOM 1412 C CA . TRP A 1 190 ? 121.064 161.619 119.218 1.00 47.76 190 TRP A CA 1
ATOM 1413 C C . TRP A 1 190 ? 122.370 161.783 118.455 1.00 47.76 190 TRP A C 1
ATOM 1414 O O . TRP A 1 190 ? 122.368 162.232 117.302 1.00 47.76 190 TRP A O 1
ATOM 1425 N N . THR A 1 191 ? 123.494 161.406 119.066 1.00 46.91 191 THR A N 1
ATOM 1426 C CA . THR A 1 191 ? 124.770 161.442 118.366 1.00 46.91 191 THR A CA 1
ATOM 1427 C C . THR A 1 191 ? 124.750 160.540 117.143 1.00 46.91 191 THR A C 1
ATOM 1428 O O . THR A 1 191 ? 125.076 160.974 116.031 1.00 46.91 191 THR A O 1
ATOM 1432 N N . ILE A 1 192 ? 124.384 159.271 117.333 1.00 46.10 192 ILE A N 1
ATOM 1433 C CA . ILE A 1 192 ? 124.378 158.343 116.210 1.00 46.10 192 ILE A CA 1
ATOM 1434 C C . ILE A 1 192 ? 123.369 158.782 115.160 1.00 46.10 192 ILE A C 1
ATOM 1435 O O . ILE A 1 192 ? 123.644 158.720 113.958 1.00 46.10 192 ILE A O 1
ATOM 1440 N N . SER A 1 193 ? 122.200 159.260 115.592 1.00 48.69 193 SER A N 1
ATOM 1441 C CA . SER A 1 193 ? 121.200 159.748 114.650 1.00 48.69 193 SER A CA 1
ATOM 1442 C C . SER A 1 193 ? 121.756 160.862 113.774 1.00 48.69 193 SER A C 1
ATOM 1443 O O . SER A 1 193 ? 121.738 160.753 112.543 1.00 48.69 193 SER A O 1
ATOM 1446 N N . ILE A 1 194 ? 122.256 161.936 114.386 1.00 49.05 194 ILE A N 1
ATOM 1447 C CA . ILE A 1 194 ? 122.726 163.078 113.610 1.00 49.05 194 ILE A CA 1
ATOM 1448 C C . ILE A 1 194 ? 123.888 162.680 112.713 1.00 49.05 194 ILE A C 1
ATOM 1449 O O . ILE A 1 194 ? 123.917 163.026 111.524 1.00 49.05 194 ILE A O 1
ATOM 1454 N N . THR A 1 195 ? 124.860 161.943 113.257 1.00 49.41 195 THR A N 1
ATOM 1455 C CA . THR A 1 195 ? 126.040 161.606 112.471 1.00 49.41 195 THR A CA 1
ATOM 1456 C C . THR A 1 195 ? 125.688 160.703 111.296 1.00 49.41 195 THR A C 1
ATOM 1457 O O . THR A 1 195 ? 126.191 160.905 110.185 1.00 49.41 195 THR A O 1
ATOM 1461 N N . TRP A 1 196 ? 124.804 159.723 111.501 1.00 51.28 196 TRP A N 1
ATOM 1462 C CA . TRP A 1 196 ? 124.452 158.841 110.397 1.00 51.28 196 TRP A CA 1
ATOM 1463 C C . TRP A 1 196 ? 123.594 159.553 109.362 1.00 51.28 196 TRP A C 1
ATOM 1464 O O . TRP A 1 196 ? 123.738 159.302 108.163 1.00 51.28 196 TRP A O 1
ATOM 1475 N N . GLU A 1 197 ? 122.690 160.437 109.787 1.00 57.67 197 GLU A N 1
ATOM 1476 C CA . GLU A 1 197 ? 121.902 161.164 108.797 1.00 57.67 197 GLU A CA 1
ATOM 1477 C C . GLU A 1 197 ? 122.791 162.062 107.948 1.00 57.67 197 GLU A C 1
ATOM 1478 O O . GLU A 1 197 ? 122.616 162.146 106.725 1.00 57.67 197 GLU A O 1
ATOM 1484 N N . LEU A 1 198 ? 123.777 162.714 108.568 1.00 55.62 198 LEU A N 1
ATOM 1485 C CA . LEU A 1 198 ? 124.698 163.538 107.793 1.00 55.62 198 LEU A CA 1
ATOM 1486 C C . LEU A 1 198 ? 125.559 162.688 106.865 1.00 55.62 198 LEU A C 1
ATOM 1487 O O . LEU A 1 198 ? 125.812 163.074 105.718 1.00 55.62 198 LEU A O 1
ATOM 1492 N N . THR A 1 199 ? 126.011 161.523 107.337 1.00 54.69 199 THR A N 1
ATOM 1493 C CA . THR A 1 199 ? 126.807 160.646 106.484 1.00 54.69 199 THR A CA 1
ATOM 1494 C C . THR A 1 199 ? 125.998 160.153 105.292 1.00 54.69 199 THR A C 1
ATOM 1495 O O . THR A 1 199 ? 126.505 160.097 104.166 1.00 54.69 199 THR A O 1
ATOM 1499 N N . GLU A 1 200 ? 124.740 159.782 105.526 1.00 58.97 200 GLU A N 1
ATOM 1500 C CA . GLU A 1 200 ? 123.881 159.325 104.443 1.00 58.97 200 GLU A CA 1
ATOM 1501 C C . GLU A 1 200 ? 123.639 160.434 103.431 1.00 58.97 200 GLU A C 1
ATOM 1502 O O . GLU A 1 200 ? 123.680 160.191 102.221 1.00 58.97 200 GLU A O 1
ATOM 1508 N N . LEU A 1 201 ? 123.391 161.659 103.903 1.00 60.57 201 LEU A N 1
ATOM 1509 C CA . LEU A 1 201 ? 123.234 162.780 102.981 1.00 60.57 201 LEU A CA 1
ATOM 1510 C C . LEU A 1 201 ? 124.499 163.004 102.160 1.00 60.57 201 LEU A C 1
ATOM 1511 O O . LEU A 1 201 ? 124.429 163.240 100.946 1.00 60.57 201 LEU A O 1
ATOM 1516 N N . PHE A 1 202 ? 125.666 162.927 102.800 1.00 57.97 202 PHE A N 1
ATOM 1517 C CA . PHE A 1 202 ? 126.918 163.128 102.079 1.00 57.97 202 PHE A CA 1
ATOM 1518 C C . PHE A 1 202 ? 127.116 162.059 101.011 1.00 57.97 202 PHE A C 1
ATOM 1519 O O . PHE A 1 202 ? 127.499 162.362 99.875 1.00 57.97 202 PHE A O 1
ATOM 1527 N N . PHE A 1 203 ? 126.858 160.798 101.356 1.00 56.55 203 PHE A N 1
ATOM 1528 C CA . PHE A 1 203 ? 127.048 159.728 100.381 1.00 56.55 203 PHE A CA 1
ATOM 1529 C C . PHE A 1 203 ? 126.038 159.830 99.248 1.00 56.55 203 PHE A C 1
ATOM 1530 O O . PHE A 1 203 ? 126.354 159.506 98.098 1.00 56.55 203 PHE A O 1
ATOM 1538 N N . MET A 1 204 ? 124.818 160.276 99.547 1.00 65.33 204 MET A N 1
ATOM 1539 C CA . MET A 1 204 ? 123.841 160.472 98.484 1.00 65.33 204 MET A CA 1
ATOM 1540 C C . MET A 1 204 ? 124.259 161.608 97.562 1.00 65.33 204 MET A C 1
ATOM 1541 O O . MET A 1 204 ? 123.989 161.569 96.358 1.00 65.33 204 MET A O 1
ATOM 1546 N N . HIS A 1 205 ? 124.921 162.630 98.106 1.00 67.06 205 HIS A N 1
ATOM 1547 C CA . HIS A 1 205 ? 125.479 163.671 97.247 1.00 67.06 205 HIS A CA 1
ATOM 1548 C C . HIS A 1 205 ? 126.632 163.132 96.410 1.00 67.06 205 HIS A C 1
ATOM 1549 O O . HIS A 1 205 ? 126.842 163.568 95.273 1.00 67.06 205 HIS A O 1
ATOM 1556 N N . LEU A 1 206 ? 127.396 162.189 96.962 1.00 64.20 206 LEU A N 1
ATOM 1557 C CA . LEU A 1 206 ? 128.537 161.632 96.240 1.00 64.20 206 LEU A CA 1
ATOM 1558 C C . LEU A 1 206 ? 128.081 160.766 95.071 1.00 64.20 206 LEU A C 1
ATOM 1559 O O . LEU A 1 206 ? 128.439 161.020 93.916 1.00 64.20 206 LEU A O 1
ATOM 1564 N N . LEU A 1 207 ? 127.299 159.722 95.354 1.00 66.41 207 LEU A N 1
ATOM 1565 C CA . LEU A 1 207 ? 126.661 158.938 94.301 1.00 66.41 207 LEU A CA 1
ATOM 1566 C C . LEU A 1 207 ? 125.734 159.852 93.509 1.00 66.41 207 LEU A C 1
ATOM 1567 O O . LEU A 1 207 ? 125.290 160.877 94.042 1.00 66.41 207 LEU A O 1
ATOM 1572 N N . PRO A 1 208 ? 125.431 159.548 92.240 1.00 75.50 208 PRO A N 1
ATOM 1573 C CA . PRO A 1 208 ? 124.539 160.438 91.483 1.00 75.50 208 PRO A CA 1
ATOM 1574 C C . PRO A 1 208 ? 123.186 160.585 92.156 1.00 75.50 208 PRO A C 1
ATOM 1575 O O . PRO A 1 208 ? 122.805 161.686 92.567 1.00 75.50 208 PRO A O 1
ATOM 1579 N N . ASN A 1 209 ? 122.453 159.476 92.269 1.00 78.96 209 ASN A N 1
ATOM 1580 C CA . ASN A 1 209 ? 121.328 159.340 93.190 1.00 78.96 209 ASN A CA 1
ATOM 1581 C C . ASN A 1 209 ? 120.167 160.280 92.872 1.00 78.96 209 ASN A C 1
ATOM 1582 O O . ASN A 1 209 ? 119.101 160.171 93.487 1.00 78.96 209 ASN A O 1
ATOM 1587 N N . PHE A 1 210 ? 120.345 161.173 91.894 1.00 83.73 210 PHE A N 1
ATOM 1588 C CA . PHE A 1 210 ? 119.432 162.293 91.686 1.00 83.73 210 PHE A CA 1
ATOM 1589 C C . PHE A 1 210 ? 119.139 162.972 93.019 1.00 83.73 210 PHE A C 1
ATOM 1590 O O . PHE A 1 210 ? 117.982 163.266 93.336 1.00 83.73 210 PHE A O 1
ATOM 1592 N N . ALA A 1 211 ? 120.188 163.222 93.803 1.00 86.13 211 ALA A N 1
ATOM 1593 C CA . ALA A 1 211 ? 120.044 163.585 95.208 1.00 86.13 211 ALA A CA 1
ATOM 1594 C C . ALA A 1 211 ? 119.633 165.037 95.415 1.00 86.13 211 ALA A C 1
ATOM 1595 O O . ALA A 1 211 ? 120.396 165.827 95.980 1.00 86.13 211 ALA A O 1
ATOM 1597 N N . GLU A 1 212 ? 118.436 165.400 94.960 1.00 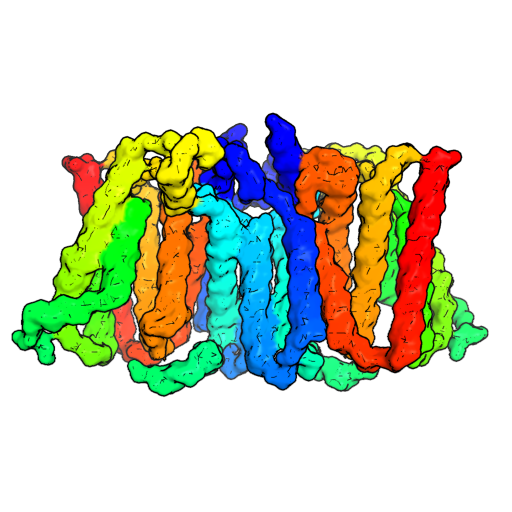92.38 212 GLU A N 1
ATOM 1598 C CA . GLU A 1 212 ? 117.855 166.685 95.325 1.00 92.38 212 GLU A CA 1
ATOM 1599 C C . GLU A 1 212 ? 117.062 166.543 96.619 1.00 92.38 212 GLU A C 1
ATOM 1600 O O . GLU A 1 212 ? 116.984 165.446 97.182 1.00 92.38 212 GLU A O 1
ATOM 1602 N N . CYS A 1 213 ? 116.482 167.646 97.097 1.00 96.05 213 CYS A N 1
ATOM 1603 C CA . CYS A 1 213 ? 115.575 167.632 98.242 1.00 96.05 213 CYS A CA 1
ATOM 1604 C C . CYS A 1 213 ? 116.226 167.048 99.490 1.00 96.05 213 CYS A C 1
ATOM 1605 O O . CYS A 1 213 ? 115.835 165.979 99.969 1.00 96.05 213 CYS A O 1
ATOM 1608 N N . TRP A 1 214 ? 117.228 167.749 100.015 1.00 90.07 214 TRP A N 1
ATOM 1609 C CA . TRP A 1 214 ? 117.980 167.304 101.180 1.00 90.07 214 TRP A CA 1
ATOM 1610 C C . TRP A 1 214 ? 117.348 167.777 102.482 1.00 90.07 214 TRP A C 1
ATOM 1611 O O . TRP A 1 214 ? 117.995 167.751 103.533 1.00 90.07 214 TRP A O 1
ATOM 1622 N N . TRP A 1 215 ? 116.094 168.213 102.428 1.00 90.89 215 TRP A N 1
ATOM 1623 C CA . TRP A 1 215 ? 115.374 168.693 103.601 1.00 90.89 215 TRP A CA 1
ATOM 1624 C C . TRP A 1 215 ? 114.501 167.583 104.174 1.00 90.89 215 TRP A C 1
ATOM 1625 O O . TRP A 1 215 ? 113.729 167.783 105.114 1.00 90.89 215 TRP A O 1
ATOM 1636 N N . ASP A 1 216 ? 114.648 166.382 103.621 1.00 85.63 216 ASP A N 1
ATOM 1637 C CA . ASP A 1 216 ? 113.880 165.220 104.042 1.00 85.63 216 ASP A CA 1
ATOM 1638 C C . ASP A 1 216 ? 114.786 164.265 104.807 1.00 85.63 216 ASP A C 1
ATOM 1639 O O . ASP A 1 216 ? 114.382 163.151 105.156 1.00 85.63 216 ASP A O 1
ATOM 1644 N N . GLN A 1 217 ? 116.016 164.696 105.071 1.00 74.84 217 GLN A N 1
ATOM 1645 C CA . GLN A 1 217 ? 116.991 163.855 105.751 1.00 74.84 217 GLN A CA 1
ATOM 1646 C C . GLN A 1 217 ? 117.552 164.547 106.984 1.00 74.84 217 GLN A C 1
ATOM 1647 O O . GLN A 1 217 ? 117.878 163.890 107.976 1.00 74.84 217 GLN A O 1
ATOM 1653 N N . VAL A 1 218 ? 117.671 165.874 106.933 1.00 76.62 218 VAL A N 1
ATOM 1654 C CA . VAL A 1 218 ? 118.270 166.600 108.048 1.00 76.62 218 VAL A CA 1
ATOM 1655 C C . VAL A 1 218 ? 117.194 167.193 108.947 1.00 76.62 218 VAL A C 1
ATOM 1656 O O . VAL A 1 218 ? 117.483 167.671 110.051 1.00 76.62 218 VAL A O 1
ATOM 1660 N N . ILE A 1 219 ? 115.944 167.182 108.497 1.00 76.66 219 ILE A N 1
ATOM 1661 C CA . ILE A 1 219 ? 114.839 167.787 109.227 1.00 76.66 219 ILE A CA 1
ATOM 1662 C C . ILE A 1 219 ? 113.728 166.779 109.499 1.00 76.66 219 ILE A C 1
ATOM 1663 O O . ILE A 1 219 ? 113.392 166.511 110.652 1.00 76.66 219 ILE A O 1
ATOM 1668 N N . LEU A 1 220 ? 113.140 166.215 108.444 1.00 78.51 220 LEU A N 1
ATOM 1669 C CA . LEU A 1 220 ? 112.033 165.284 108.638 1.00 78.51 220 LEU A CA 1
ATOM 1670 C C . LEU A 1 220 ? 112.516 163.957 109.205 1.00 78.51 220 LEU A C 1
ATOM 1671 O O . LEU A 1 220 ? 111.745 163.226 109.835 1.00 78.51 220 LEU A O 1
ATOM 1676 N N . ASP A 1 221 ? 113.788 163.624 108.988 1.00 71.48 221 ASP A N 1
ATOM 1677 C CA . ASP A 1 221 ? 114.287 162.322 109.412 1.00 71.48 221 ASP A CA 1
ATOM 1678 C C . ASP A 1 221 ? 114.988 162.405 110.761 1.00 71.48 221 ASP A C 1
ATOM 1679 O O . ASP A 1 221 ? 115.048 161.416 111.496 1.00 71.48 221 ASP A O 1
ATOM 1684 N N . ILE A 1 222 ? 115.529 163.574 111.102 1.00 65.64 222 ILE A N 1
ATOM 1685 C CA . ILE A 1 222 ? 116.195 163.729 112.391 1.00 65.64 222 ILE A CA 1
ATOM 1686 C C . ILE A 1 222 ? 115.196 164.126 113.469 1.00 65.64 222 ILE A C 1
ATOM 1687 O O . ILE A 1 222 ? 115.141 163.511 114.540 1.00 65.64 222 ILE A O 1
ATOM 1692 N N . LEU A 1 223 ? 114.382 165.143 113.204 1.00 67.98 223 LEU A N 1
ATOM 1693 C CA . LEU A 1 223 ? 113.547 165.751 114.229 1.00 67.98 223 LEU A CA 1
ATOM 1694 C C . LEU A 1 223 ? 112.231 165.024 114.466 1.00 67.98 223 LEU A C 1
ATOM 1695 O O . LEU A 1 223 ? 111.655 165.170 115.547 1.00 67.98 223 LEU A O 1
ATOM 1700 N N . LEU A 1 224 ? 111.736 164.255 113.499 1.00 67.11 224 LEU A N 1
ATOM 1701 C CA . LEU A 1 224 ? 110.417 163.644 113.624 1.00 67.11 224 LEU A CA 1
ATOM 1702 C C . LEU A 1 224 ? 110.491 162.131 113.766 1.00 67.11 224 LEU A C 1
ATOM 1703 O O . LEU A 1 224 ? 109.938 161.583 114.723 1.00 67.11 224 LEU A O 1
ATOM 1708 N N . CYS A 1 225 ? 111.150 161.432 112.845 1.00 65.16 225 CYS A N 1
ATOM 1709 C CA . CYS A 1 225 ? 111.249 159.983 112.971 1.00 65.16 225 CYS A CA 1
ATOM 1710 C C . CYS A 1 225 ? 112.243 159.600 114.057 1.00 65.16 225 CYS A C 1
ATOM 1711 O O . CYS A 1 225 ? 111.877 158.964 115.052 1.00 65.16 225 CYS A O 1
ATOM 1714 N N . ASN A 1 226 ? 113.505 160.001 113.894 1.00 58.75 226 ASN A N 1
ATOM 1715 C CA . ASN A 1 226 ? 114.535 159.641 114.862 1.00 58.75 226 ASN A CA 1
ATOM 1716 C C . ASN A 1 226 ? 114.273 160.285 116.217 1.00 58.75 226 ASN A C 1
ATOM 1717 O O . ASN A 1 226 ? 114.349 159.619 117.253 1.00 58.75 226 ASN A O 1
ATOM 1722 N N . GLY A 1 227 ? 113.959 161.581 116.230 1.00 55.22 227 GLY A N 1
ATOM 1723 C CA . GLY A 1 227 ? 113.754 162.268 117.496 1.00 55.22 227 GLY A CA 1
ATOM 1724 C C . GLY A 1 227 ? 112.560 161.744 118.269 1.00 55.22 227 GLY A C 1
ATOM 1725 O O . GLY A 1 227 ? 112.655 161.470 119.468 1.00 55.22 227 GLY A O 1
ATOM 1726 N N . GLY A 1 228 ? 111.420 161.598 117.595 1.00 54.13 228 GLY A N 1
ATOM 1727 C CA . GLY A 1 228 ? 110.248 161.054 118.257 1.00 54.13 228 GLY A CA 1
ATOM 1728 C C . GLY A 1 228 ? 110.438 159.613 118.686 1.00 54.13 228 GLY A C 1
ATOM 1729 O O . GLY A 1 228 ? 109.956 159.202 119.744 1.00 54.13 228 GLY A O 1
ATOM 1730 N N . GLY A 1 229 ? 111.152 158.828 117.877 1.00 52.68 229 GLY A N 1
ATOM 1731 C CA . GLY A 1 229 ? 111.447 157.464 118.273 1.00 52.68 229 GLY A CA 1
ATOM 1732 C C . GLY A 1 229 ? 112.298 157.399 119.523 1.00 52.68 229 GLY A C 1
ATOM 1733 O O . GLY A 1 229 ? 112.030 156.605 120.426 1.00 52.68 229 GLY A O 1
ATOM 1734 N N . ILE A 1 230 ? 113.327 158.243 119.601 1.00 50.58 230 ILE A N 1
ATOM 1735 C CA . ILE A 1 230 ? 114.180 158.265 120.783 1.00 50.58 230 ILE A CA 1
ATOM 1736 C C . ILE A 1 230 ? 113.390 158.720 122.002 1.00 50.58 230 ILE A C 1
ATOM 1737 O O . ILE A 1 230 ? 113.540 158.164 123.095 1.00 50.58 230 ILE A O 1
ATOM 1742 N N . TRP A 1 231 ? 112.527 159.725 121.835 1.00 52.33 231 TRP A N 1
ATOM 1743 C CA . TRP A 1 231 ? 111.703 160.188 122.948 1.00 52.33 231 TRP A CA 1
ATOM 1744 C C . TRP A 1 231 ? 110.797 159.075 123.464 1.00 52.33 231 TRP A C 1
ATOM 1745 O O . TRP A 1 231 ? 110.709 158.841 124.676 1.00 52.33 231 TRP A O 1
ATOM 1756 N N . LEU A 1 232 ? 110.105 158.383 122.556 1.00 52.25 232 LEU A N 1
ATOM 1757 C CA . LEU A 1 232 ? 109.224 157.298 122.973 1.00 52.25 232 LEU A CA 1
ATOM 1758 C C . LEU A 1 232 ? 110.005 156.183 123.650 1.00 52.25 232 LEU A C 1
ATOM 1759 O O . LEU A 1 232 ? 109.566 155.637 124.670 1.00 52.25 232 LEU A O 1
ATOM 1764 N N . GLY A 1 233 ? 111.162 155.826 123.094 1.00 49.92 233 GLY A N 1
ATOM 1765 C CA . GLY A 1 233 ? 111.964 154.780 123.700 1.00 49.92 233 GLY A CA 1
ATOM 1766 C C . GLY A 1 233 ? 112.411 155.138 125.101 1.00 49.92 233 GLY A C 1
ATOM 1767 O O . GLY A 1 233 ? 112.367 154.309 126.009 1.00 49.92 233 GLY A O 1
ATOM 1768 N N . MET A 1 234 ? 112.823 156.391 125.303 1.00 51.22 234 MET A N 1
ATOM 1769 C CA . MET A 1 234 ? 113.290 156.805 126.622 1.00 51.22 234 MET A CA 1
ATOM 1770 C C . MET A 1 234 ? 112.143 156.867 127.623 1.00 51.22 234 MET A C 1
ATOM 1771 O O . MET A 1 234 ? 112.312 156.504 128.793 1.00 51.22 234 MET A O 1
ATOM 1776 N N . VAL A 1 235 ? 110.965 157.312 127.183 1.00 51.10 235 VAL A N 1
ATOM 1777 C CA . VAL A 1 235 ? 109.810 157.333 128.077 1.00 51.10 235 VAL A CA 1
ATOM 1778 C C . VAL A 1 235 ? 109.438 155.918 128.504 1.00 51.10 235 VAL A C 1
ATOM 1779 O O . VAL A 1 235 ? 109.233 155.645 129.695 1.00 51.10 235 VAL A O 1
ATOM 1783 N N . VAL A 1 236 ? 109.358 154.993 127.544 1.00 50.73 236 VAL A N 1
ATOM 1784 C CA . VAL A 1 236 ? 109.006 153.616 127.875 1.00 50.73 236 VAL A CA 1
ATOM 1785 C C . VAL A 1 236 ? 110.087 152.974 128.735 1.00 50.73 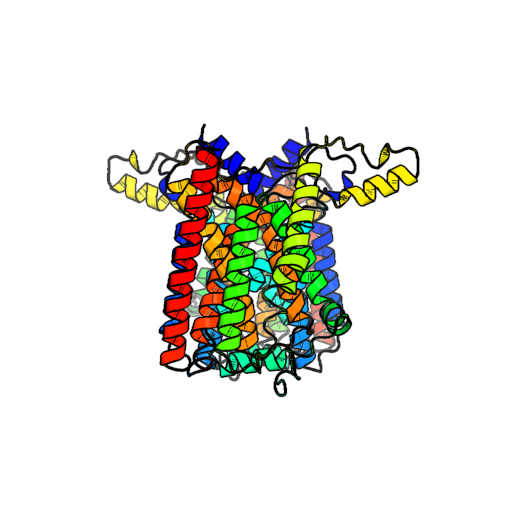236 VAL A C 1
ATOM 1786 O O . VAL A 1 236 ? 109.794 152.160 129.615 1.00 50.73 236 VAL A O 1
ATOM 1790 N N . CYS A 1 237 ? 111.351 153.345 128.517 1.00 52.59 237 CYS A N 1
ATOM 1791 C CA . CYS A 1 237 ? 112.429 152.778 129.320 1.00 52.59 237 CYS A CA 1
ATOM 1792 C C . CYS A 1 237 ? 112.352 153.254 130.762 1.00 52.59 237 CYS A C 1
ATOM 1793 O O . CYS A 1 237 ? 112.523 152.461 131.695 1.00 52.59 237 CYS A O 1
ATOM 1796 N N . ARG A 1 238 ? 112.094 154.546 130.969 1.00 54.56 238 ARG A N 1
ATOM 1797 C CA . ARG A 1 238 ? 111.929 155.051 132.327 1.00 54.56 238 ARG A CA 1
ATOM 1798 C C . ARG A 1 238 ? 110.726 154.409 133.009 1.00 54.56 238 ARG A C 1
ATOM 1799 O O . ARG A 1 238 ? 110.788 154.053 134.194 1.00 54.56 238 ARG A O 1
ATOM 1807 N N . PHE A 1 239 ? 109.626 154.238 132.270 1.00 52.83 239 PHE A N 1
ATOM 1808 C CA . PHE A 1 239 ? 108.470 153.538 132.821 1.00 52.83 239 PHE A CA 1
ATOM 1809 C C . PHE A 1 239 ? 108.826 152.120 133.248 1.00 52.83 239 PHE A C 1
ATOM 1810 O O . PHE A 1 239 ? 108.487 151.694 134.357 1.00 52.83 239 PHE A O 1
ATOM 1818 N N . LEU A 1 240 ? 109.508 151.372 132.379 1.00 51.30 240 LEU A N 1
ATOM 1819 C CA . LEU A 1 240 ? 109.859 149.993 132.696 1.00 51.30 240 LEU A CA 1
ATOM 1820 C C . LEU A 1 240 ? 110.845 149.919 133.853 1.00 51.30 240 LEU A C 1
ATOM 1821 O O . LEU A 1 240 ? 110.891 148.918 134.576 1.00 51.30 240 LEU A O 1
ATOM 1826 N N . GLU A 1 241 ? 111.657 150.960 134.036 1.00 54.53 241 GLU A N 1
ATOM 1827 C CA . GLU A 1 241 ? 112.580 150.970 135.166 1.00 54.53 241 GLU A CA 1
ATOM 1828 C C . GLU A 1 241 ? 111.846 151.225 136.474 1.00 54.53 241 GLU A C 1
ATOM 1829 O O . GLU A 1 241 ? 112.157 150.607 137.498 1.00 54.53 241 GLU A O 1
ATOM 1835 N N . MET A 1 242 ? 110.868 152.132 136.465 1.00 59.81 242 MET A N 1
ATOM 1836 C CA . MET A 1 242 ? 110.226 152.508 137.721 1.00 59.81 242 MET A CA 1
ATOM 1837 C C . MET A 1 242 ? 109.251 151.441 138.206 1.00 59.81 242 MET A C 1
ATOM 1838 O O . MET A 1 242 ? 109.034 151.302 139.415 1.00 59.81 242 MET A O 1
ATOM 1843 N N . ARG A 1 243 ? 108.657 150.679 137.293 1.00 57.36 243 ARG A N 1
ATOM 1844 C CA . ARG A 1 243 ? 107.562 149.793 137.665 1.00 57.36 243 ARG A CA 1
ATOM 1845 C C . ARG A 1 243 ? 108.056 148.606 138.484 1.00 57.36 243 ARG A C 1
ATOM 1846 O O . ARG A 1 243 ? 109.244 148.273 138.489 1.00 57.36 243 ARG A O 1
ATOM 1854 N N . THR A 1 244 ? 107.121 147.970 139.186 1.00 59.21 244 THR A N 1
ATOM 1855 C CA . THR A 1 244 ? 107.393 146.806 140.019 1.00 59.21 244 THR A CA 1
ATOM 1856 C C . THR A 1 244 ? 106.737 145.582 139.399 1.00 59.21 244 THR A C 1
ATOM 1857 O O . THR A 1 244 ? 105.543 145.603 139.085 1.00 59.21 244 THR A O 1
ATOM 1861 N N . TYR A 1 245 ? 107.515 144.519 139.232 1.00 56.04 245 TYR A N 1
ATOM 1862 C CA . TYR A 1 245 ? 107.091 143.339 138.494 1.00 56.04 245 TYR A CA 1
ATOM 1863 C C . TYR A 1 245 ? 106.634 142.258 139.463 1.00 56.04 245 TYR A C 1
ATOM 1864 O O . TYR A 1 245 ? 107.449 141.699 140.205 1.00 56.04 245 TYR A O 1
ATOM 1873 N N . HIS A 1 246 ? 105.336 141.968 139.452 1.00 60.68 246 HIS A N 1
ATOM 1874 C CA . HIS A 1 246 ? 104.759 140.865 140.210 1.00 60.68 246 HIS A CA 1
ATOM 1875 C C . HIS A 1 246 ? 103.922 140.034 139.254 1.00 60.68 246 HIS A C 1
ATOM 1876 O O . HIS A 1 246 ? 102.889 140.503 138.766 1.00 60.68 246 HIS A O 1
ATOM 1883 N N . TRP A 1 247 ? 104.364 138.809 138.986 1.00 56.42 247 TRP A N 1
ATOM 1884 C CA . TRP A 1 247 ? 103.758 137.961 137.969 1.00 56.42 247 TRP A CA 1
ATOM 1885 C C . TRP A 1 247 ? 103.022 136.812 138.637 1.00 56.42 247 TRP A C 1
ATOM 1886 O O . TRP A 1 247 ? 103.651 135.861 139.112 1.00 56.42 247 TRP A O 1
ATOM 1897 N N . ALA A 1 248 ? 101.698 136.899 138.669 1.00 62.22 248 ALA A N 1
ATOM 1898 C CA . ALA A 1 248 ? 100.886 135.781 139.115 1.00 62.22 248 ALA A CA 1
ATOM 1899 C C . ALA A 1 248 ? 100.748 134.763 137.993 1.00 62.22 248 ALA A C 1
ATOM 1900 O O . ALA A 1 248 ? 100.871 135.091 136.810 1.00 62.22 248 ALA A O 1
ATOM 1902 N N . SER A 1 249 ? 100.493 133.517 138.373 1.00 66.44 249 SER A N 1
ATOM 1903 C CA . SER A 1 249 ? 100.389 132.452 137.389 1.00 66.44 249 SER A CA 1
ATOM 1904 C C . SER A 1 249 ? 99.158 132.641 136.513 1.00 66.44 249 SER A C 1
ATOM 1905 O O . SER A 1 249 ? 98.173 133.266 136.911 1.00 66.44 249 SER A O 1
ATOM 1908 N N . PHE A 1 250 ? 99.226 132.091 135.300 1.00 66.13 250 PHE A N 1
ATOM 1909 C CA . PHE A 1 250 ? 98.076 132.139 134.404 1.00 66.13 250 PHE A CA 1
ATOM 1910 C C . PHE A 1 250 ? 96.922 131.311 134.952 1.00 66.13 250 PHE A C 1
ATOM 1911 O O . PHE A 1 250 ? 95.754 131.588 134.658 1.00 66.13 250 PHE A O 1
ATOM 1919 N N . LYS A 1 251 ? 97.231 130.291 135.753 1.00 67.98 251 LYS A N 1
ATOM 1920 C CA . LYS A 1 251 ? 96.182 129.456 136.327 1.00 67.98 251 LYS A CA 1
ATOM 1921 C C . LYS A 1 251 ? 95.370 130.216 137.367 1.00 67.98 251 LYS A C 1
ATOM 1922 O O . LYS A 1 251 ? 94.136 130.144 137.378 1.00 67.98 251 LYS A O 1
ATOM 1928 N N . ASP A 1 252 ? 96.047 130.954 138.249 1.00 72.13 252 ASP A N 1
ATOM 1929 C CA . ASP A 1 252 ? 95.385 131.477 139.439 1.00 72.13 252 ASP A CA 1
ATOM 1930 C C . ASP A 1 252 ? 94.464 132.646 139.122 1.00 72.13 252 ASP A C 1
ATOM 1931 O O . ASP A 1 252 ? 93.655 133.040 139.970 1.00 72.13 252 ASP A O 1
ATOM 1936 N N . ILE A 1 253 ? 94.566 133.217 137.923 1.00 72.57 253 ILE A N 1
ATOM 1937 C CA . ILE A 1 253 ? 93.675 134.310 137.553 1.00 72.57 253 ILE A CA 1
ATOM 1938 C C . ILE A 1 253 ? 92.248 133.785 137.494 1.00 72.57 253 ILE A C 1
ATOM 1939 O O . ILE A 1 253 ? 91.958 132.809 136.791 1.00 72.57 253 ILE A O 1
ATOM 1944 N N . HIS A 1 254 ? 91.346 134.432 138.234 1.00 78.26 254 HIS A N 1
ATOM 1945 C CA . HIS A 1 254 ? 89.973 133.943 138.312 1.00 78.26 254 HIS A CA 1
ATOM 1946 C C . HIS A 1 254 ? 89.170 134.322 137.074 1.00 78.26 254 HIS A C 1
ATOM 1947 O O . HIS A 1 254 ? 88.465 133.482 136.505 1.00 78.26 254 HIS A O 1
ATOM 1954 N N . THR A 1 255 ? 89.260 135.575 136.644 1.00 74.96 255 THR A N 1
ATOM 1955 C CA . THR A 1 255 ? 88.468 136.063 135.527 1.00 74.96 255 THR A CA 1
ATOM 1956 C C . THR A 1 255 ? 89.117 135.697 134.196 1.00 74.96 255 THR A C 1
ATOM 1957 O O . THR A 1 255 ? 90.171 135.061 134.142 1.00 74.96 255 THR A O 1
ATOM 1961 N N . THR A 1 256 ? 88.457 136.103 133.109 1.00 72.77 256 THR A N 1
ATOM 1962 C CA . THR A 1 256 ? 88.992 135.837 131.777 1.00 72.77 256 THR A CA 1
ATOM 1963 C C . THR A 1 256 ? 89.807 137.015 131.260 1.00 72.77 256 THR A C 1
ATOM 1964 O O . THR A 1 256 ? 90.818 136.824 130.568 1.00 72.77 256 THR A O 1
ATOM 1968 N N . THR A 1 257 ? 89.378 138.241 131.572 1.00 71.72 257 THR A N 1
ATOM 1969 C CA . THR A 1 257 ? 90.139 139.416 131.163 1.00 71.72 257 THR A CA 1
ATOM 1970 C C . THR A 1 257 ? 91.533 139.400 131.771 1.00 71.72 257 THR A C 1
ATOM 1971 O O . THR A 1 257 ? 92.517 139.718 131.095 1.00 71.72 257 THR A O 1
ATOM 1975 N N . GLY A 1 258 ? 91.641 139.018 133.043 1.00 68.72 258 GLY A N 1
ATOM 1976 C CA . GLY A 1 258 ? 92.953 138.888 133.650 1.00 68.72 258 GLY A CA 1
ATOM 1977 C C . GLY A 1 258 ? 93.790 137.807 132.995 1.00 68.72 258 GLY A C 1
ATOM 1978 O O . GLY A 1 258 ? 95.004 137.956 132.840 1.00 68.72 258 GLY A O 1
ATOM 1979 N N . LYS A 1 259 ? 93.151 136.706 132.595 1.00 68.25 259 LYS A N 1
ATOM 1980 C CA . LYS A 1 259 ? 93.884 135.636 131.928 1.00 68.25 259 LYS A CA 1
ATOM 1981 C C . LYS A 1 259 ? 94.469 136.110 130.605 1.00 68.25 259 LYS A C 1
ATOM 1982 O O . LYS A 1 259 ? 95.655 135.890 130.329 1.00 68.25 259 LYS A O 1
ATOM 1988 N N . ILE A 1 260 ? 93.658 136.763 129.772 1.00 66.78 260 ILE A N 1
ATOM 1989 C CA . ILE A 1 260 ? 94.178 137.223 128.487 1.00 66.78 260 ILE A CA 1
ATOM 1990 C C . ILE A 1 260 ? 95.190 138.342 128.694 1.00 66.78 260 ILE A C 1
ATOM 1991 O O . ILE A 1 260 ? 96.152 138.475 127.928 1.00 66.78 260 ILE A O 1
ATOM 1996 N N . LYS A 1 261 ? 95.021 139.137 129.754 1.00 63.36 261 LYS A N 1
ATOM 1997 C CA . LYS A 1 261 ? 96.007 140.167 130.060 1.00 63.36 261 LYS A CA 1
ATOM 1998 C C . LYS A 1 261 ? 97.354 139.551 130.407 1.00 63.36 261 LYS A C 1
ATOM 1999 O O . LYS A 1 261 ? 98.399 140.030 129.955 1.00 63.36 261 LYS A O 1
ATOM 2005 N N . ARG A 1 262 ? 97.350 138.479 131.199 1.00 57.81 262 ARG A N 1
ATOM 2006 C CA . ARG A 1 262 ? 98.599 137.798 131.524 1.00 57.81 262 ARG A CA 1
ATOM 2007 C C . ARG A 1 262 ? 99.208 137.145 130.290 1.00 57.81 262 ARG A C 1
ATOM 2008 O O . ARG A 1 262 ? 100.428 137.192 130.087 1.00 57.81 262 ARG A O 1
ATOM 2016 N N . ALA A 1 263 ? 98.372 136.534 129.449 1.00 57.62 263 ALA A N 1
ATOM 2017 C CA . ALA A 1 263 ? 98.882 135.902 128.237 1.00 57.62 263 ALA A CA 1
ATOM 2018 C C . ALA A 1 263 ? 99.491 136.929 127.291 1.00 57.62 263 ALA A C 1
ATOM 2019 O O . ALA A 1 263 ? 100.416 136.613 126.534 1.00 57.62 263 ALA A O 1
ATOM 2021 N N . VAL A 1 264 ? 98.982 138.163 127.314 1.00 56.89 264 VAL A N 1
ATOM 2022 C CA . VAL A 1 264 ? 99.554 139.210 126.474 1.00 56.89 264 VAL A CA 1
ATOM 2023 C C . VAL A 1 264 ? 100.825 139.772 127.097 1.00 56.89 264 VAL A C 1
ATOM 2024 O O . VAL A 1 264 ? 101.792 140.070 126.388 1.00 56.89 264 VAL A O 1
ATOM 2028 N N . LEU A 1 265 ? 100.855 139.920 128.422 1.00 54.46 265 LEU A N 1
ATOM 2029 C CA . LEU A 1 265 ? 102.060 140.377 129.101 1.00 54.46 265 LEU A CA 1
ATOM 2030 C C . LEU A 1 265 ? 103.181 139.352 129.060 1.00 54.46 265 LEU A C 1
ATOM 2031 O O . LEU A 1 265 ? 104.328 139.705 129.345 1.00 54.46 265 LEU A O 1
ATOM 2036 N N . GLN A 1 266 ? 102.877 138.099 128.726 1.00 51.30 266 GLN A N 1
ATOM 2037 C CA . GLN A 1 266 ? 103.931 137.108 128.532 1.00 51.30 266 GLN A CA 1
ATOM 2038 C C . GLN A 1 266 ? 104.875 137.475 127.391 1.00 51.30 266 GLN A C 1
ATOM 2039 O O . GLN A 1 266 ? 105.932 136.856 127.251 1.00 51.30 266 GLN A O 1
ATOM 2045 N N . PHE A 1 267 ? 104.526 138.470 126.582 1.00 49.96 267 PHE A N 1
ATOM 2046 C CA . PHE A 1 267 ? 105.380 138.946 125.505 1.00 49.96 267 PHE A CA 1
ATOM 2047 C C . PHE A 1 267 ? 106.037 140.277 125.838 1.00 49.96 267 PHE A C 1
ATOM 2048 O O . PHE A 1 267 ? 106.397 141.026 124.927 1.00 49.96 267 PHE A O 1
ATOM 2056 N N . THR A 1 268 ? 106.193 140.584 127.117 1.00 51.31 268 THR A N 1
ATOM 2057 C CA . THR A 1 268 ? 106.825 141.791 127.616 1.00 51.31 268 THR A CA 1
ATOM 2058 C C . THR A 1 268 ? 107.958 141.414 128.564 1.00 51.31 268 THR A C 1
ATOM 2059 O O . THR A 1 268 ? 108.031 140.270 129.027 1.00 51.31 268 THR A O 1
ATOM 2063 N N . PRO A 1 269 ? 108.871 142.340 128.861 1.00 48.79 269 PRO A N 1
ATOM 2064 C CA . PRO A 1 269 ? 109.969 142.011 129.777 1.00 48.79 269 PRO A CA 1
ATOM 2065 C C . PRO A 1 269 ? 109.470 141.675 131.173 1.00 48.79 269 PRO A C 1
ATOM 2066 O O . PRO A 1 269 ? 108.539 142.294 131.689 1.00 48.79 269 PRO A O 1
ATOM 2070 N N . ALA A 1 270 ? 110.108 140.677 131.784 1.00 48.97 270 ALA A N 1
ATOM 2071 C CA . ALA A 1 270 ? 109.766 140.285 133.145 1.00 48.97 270 ALA A CA 1
ATOM 2072 C C . ALA A 1 270 ? 110.486 141.138 134.175 1.00 48.97 270 ALA A C 1
ATOM 2073 O O . ALA A 1 270 ? 109.977 141.331 135.283 1.00 48.97 270 ALA A O 1
ATOM 2075 N N . SER A 1 271 ? 111.668 141.640 133.833 1.00 48.00 271 SER A N 1
ATOM 2076 C CA . SER A 1 271 ? 112.433 142.522 134.695 1.00 48.00 271 SER A CA 1
ATOM 2077 C C . SER A 1 271 ? 113.223 143.466 133.808 1.00 48.00 271 SER A C 1
ATOM 2078 O O . SER A 1 271 ? 113.460 143.181 132.633 1.00 48.00 271 SER A O 1
ATOM 2081 N N . TRP A 1 272 ? 113.627 144.597 134.371 1.00 47.98 272 TRP A N 1
ATOM 2082 C CA . TRP A 1 272 ? 114.335 145.603 133.597 1.00 47.98 272 TRP A CA 1
ATOM 2083 C C . TRP A 1 272 ? 115.634 145.987 134.286 1.00 47.98 272 TRP A C 1
ATOM 2084 O O . TRP A 1 272 ? 115.683 146.136 135.510 1.00 47.98 272 TRP A O 1
ATOM 2095 N N . THR A 1 273 ? 116.681 146.145 133.485 1.00 48.78 273 THR A N 1
ATOM 2096 C CA . THR A 1 273 ? 118.003 146.495 133.973 1.00 48.78 273 THR A CA 1
ATOM 2097 C C . THR A 1 273 ? 118.146 148.007 134.066 1.00 48.78 273 THR A C 1
ATOM 2098 O O . THR A 1 273 ? 117.598 148.747 133.246 1.00 48.78 273 THR A O 1
ATOM 2102 N N . TYR A 1 274 ? 118.885 148.461 135.071 1.00 50.82 274 TYR A N 1
ATOM 2103 C CA . TYR A 1 274 ? 119.206 149.875 135.205 1.00 50.82 274 TYR A CA 1
ATOM 2104 C C . TYR A 1 274 ? 120.511 150.157 134.471 1.00 50.82 274 TYR A C 1
ATOM 2105 O O . TYR A 1 274 ? 121.582 149.736 134.917 1.00 50.82 274 TYR A O 1
ATOM 2114 N N . VAL A 1 275 ? 120.421 150.864 133.348 1.00 47.25 275 VAL A N 1
ATOM 2115 C CA . VAL A 1 275 ? 121.552 151.075 132.451 1.00 47.25 275 VAL A CA 1
ATOM 2116 C C . VAL A 1 275 ? 122.237 152.386 132.801 1.00 47.25 275 VAL A C 1
ATOM 2117 O O . VAL A 1 275 ? 121.582 153.428 132.925 1.00 47.25 275 VAL A O 1
ATOM 2121 N N . ARG A 1 276 ? 123.557 152.331 132.958 1.00 50.44 276 ARG A N 1
ATOM 2122 C CA . ARG A 1 276 ? 124.382 153.505 133.216 1.00 50.44 276 ARG A CA 1
ATOM 2123 C C . ARG A 1 276 ? 125.709 153.284 132.510 1.00 50.44 276 ARG A C 1
ATOM 2124 O O . ARG A 1 276 ? 126.508 152.451 132.945 1.00 50.44 276 ARG A O 1
ATOM 2132 N N . TRP A 1 277 ? 125.944 154.017 131.422 1.00 45.72 277 TRP A N 1
ATOM 2133 C CA . TRP A 1 277 ? 127.158 153.797 130.644 1.00 45.72 277 TRP A CA 1
ATOM 2134 C C . TRP A 1 277 ? 128.354 154.489 131.279 1.00 45.72 277 TRP A C 1
ATOM 2135 O O . TRP A 1 277 ? 129.475 153.972 131.229 1.00 45.72 277 TRP A O 1
ATOM 2146 N N . PHE A 1 278 ? 128.138 155.653 131.885 1.00 53.85 278 PHE A N 1
ATOM 2147 C CA . PHE A 1 278 ? 129.212 156.468 132.436 1.00 53.85 278 PHE A CA 1
ATOM 2148 C C . PHE A 1 278 ? 129.118 156.492 133.953 1.00 53.85 278 PHE A C 1
ATOM 2149 O O . PHE A 1 278 ? 128.112 156.944 134.510 1.00 53.85 278 PHE A O 1
ATOM 2157 N N . ASP A 1 279 ? 130.165 156.015 134.613 1.00 61.24 279 ASP A N 1
ATOM 2158 C CA . ASP A 1 279 ? 130.303 156.161 136.052 1.00 61.24 279 ASP A CA 1
ATOM 2159 C C . ASP A 1 279 ? 130.677 157.601 136.382 1.00 61.24 279 ASP A C 1
ATOM 2160 O O . ASP A 1 279 ? 130.955 158.401 135.487 1.00 61.24 279 ASP A O 1
ATOM 2165 N N . PRO A 1 280 ? 130.662 157.978 137.665 1.00 65.03 280 PRO A N 1
ATOM 2166 C CA . PRO A 1 280 ? 131.188 159.307 138.024 1.00 65.03 280 PRO A CA 1
ATOM 2167 C C . PRO A 1 280 ? 132.604 159.538 137.529 1.00 65.03 280 PRO A C 1
ATOM 2168 O O . PRO A 1 280 ? 132.858 160.522 136.823 1.00 65.03 280 PRO A O 1
ATOM 2172 N N . LYS A 1 281 ? 133.534 158.654 137.874 1.00 66.54 281 LYS A N 1
ATOM 2173 C CA . LYS A 1 281 ? 134.900 158.703 137.370 1.00 66.54 281 LYS A CA 1
ATOM 2174 C C . LYS A 1 281 ? 135.186 157.388 136.663 1.00 66.54 281 LYS A C 1
ATOM 2175 O O . LYS A 1 281 ? 135.442 156.371 137.315 1.00 66.54 281 LYS A O 1
ATOM 2181 N N . SER A 1 282 ? 135.143 157.415 135.334 1.00 61.89 282 SER A N 1
ATOM 2182 C CA . SER A 1 282 ? 135.180 156.216 134.510 1.00 61.89 282 SER A CA 1
ATOM 2183 C C . SER A 1 282 ? 136.587 155.974 133.987 1.00 61.89 282 SER A C 1
ATOM 2184 O O . SER A 1 282 ? 137.311 156.918 133.657 1.00 61.89 282 SER A O 1
ATOM 2187 N N . SER A 1 283 ? 136.960 154.701 133.912 1.00 55.95 283 SER A N 1
ATOM 2188 C CA . SER A 1 283 ? 138.289 154.318 133.464 1.00 55.95 283 SER A CA 1
ATOM 2189 C C . SER A 1 283 ? 138.473 154.620 131.983 1.00 55.95 283 SER A C 1
ATOM 2190 O O . SER A 1 283 ? 137.543 155.030 131.287 1.00 55.95 283 SER A O 1
ATOM 2193 N N . PHE A 1 284 ? 139.701 154.419 131.502 1.00 53.03 284 PHE A N 1
ATOM 2194 C CA . PHE A 1 284 ? 139.959 154.525 130.071 1.00 53.03 284 PHE A CA 1
ATOM 2195 C C . PHE A 1 284 ? 139.343 153.352 129.321 1.00 53.03 284 PHE A C 1
ATOM 2196 O O . PHE A 1 284 ? 138.919 153.493 128.168 1.00 53.03 284 PHE A O 1
ATOM 2204 N N . GLN A 1 285 ? 139.277 152.187 129.967 1.00 50.73 285 GLN A N 1
ATOM 2205 C CA . GLN A 1 285 ? 138.648 151.027 129.348 1.00 50.73 285 GLN A CA 1
ATOM 2206 C C . GLN A 1 285 ? 137.166 151.269 129.112 1.00 50.73 285 GLN A C 1
ATOM 2207 O O . GLN A 1 285 ? 136.618 150.855 128.086 1.00 50.73 285 GLN A O 1
ATOM 2213 N N . ARG A 1 286 ? 136.502 151.954 130.044 1.00 49.07 286 ARG A N 1
ATOM 2214 C CA . ARG A 1 286 ? 135.081 152.249 129.894 1.00 49.07 286 ARG A CA 1
ATOM 2215 C C . ARG A 1 286 ? 134.835 153.165 128.701 1.00 49.07 286 ARG A C 1
ATOM 2216 O O . ARG A 1 286 ? 133.971 152.894 127.856 1.00 49.07 286 ARG A O 1
ATOM 2224 N N . VAL A 1 287 ? 135.584 154.265 128.625 1.00 48.04 287 VAL A N 1
ATOM 2225 C CA . VAL A 1 287 ? 135.441 155.202 127.517 1.00 48.04 287 VAL A CA 1
ATOM 2226 C C . VAL A 1 287 ? 135.749 154.519 126.193 1.00 48.04 287 VAL A C 1
ATOM 2227 O O . VAL A 1 287 ? 135.049 154.723 125.194 1.00 48.04 287 VAL A O 1
ATOM 2231 N N . ALA A 1 288 ? 136.794 153.690 126.165 1.00 46.30 288 ALA A N 1
ATOM 2232 C CA . ALA A 1 288 ? 137.164 153.015 124.928 1.00 46.30 288 ALA A CA 1
ATOM 2233 C C . ALA A 1 288 ? 136.107 152.000 124.514 1.00 46.30 288 ALA A C 1
ATOM 2234 O O . ALA A 1 288 ? 135.826 151.841 123.321 1.00 46.30 288 ALA A O 1
ATOM 2236 N N . GLY A 1 289 ? 135.488 151.322 125.481 1.00 43.02 289 GLY A N 1
ATOM 2237 C CA . GLY A 1 289 ? 134.436 150.379 125.148 1.00 43.02 289 GLY A CA 1
ATOM 2238 C C . GLY A 1 289 ? 133.188 151.058 124.620 1.00 43.02 289 GLY A C 1
ATOM 2239 O O . GLY A 1 289 ? 132.553 150.569 123.685 1.00 43.02 289 GLY A O 1
ATOM 2240 N N . VAL A 1 290 ? 132.828 152.206 125.197 1.00 44.54 290 VAL A N 1
ATOM 2241 C CA . VAL A 1 290 ? 131.676 152.948 124.686 1.00 44.54 290 VAL A CA 1
ATOM 2242 C C . VAL A 1 290 ? 131.964 153.483 123.287 1.00 44.54 290 VAL A C 1
ATOM 2243 O O . VAL A 1 290 ? 131.096 153.458 122.401 1.00 44.54 290 VAL A O 1
ATOM 2247 N N . TYR A 1 291 ? 133.186 153.968 123.061 1.00 45.36 291 TYR A N 1
ATOM 2248 C CA . TYR A 1 291 ? 133.548 154.451 121.733 1.00 45.36 291 TYR A CA 1
ATOM 2249 C C . TYR A 1 291 ? 133.502 153.328 120.705 1.00 45.36 291 TYR A C 1
ATOM 2250 O O . TYR A 1 291 ? 133.010 153.521 119.587 1.00 45.36 291 TYR A O 1
ATOM 2259 N N . LEU A 1 292 ? 134.012 152.149 121.063 1.00 42.01 292 LEU A N 1
ATOM 2260 C CA . LEU A 1 292 ? 133.925 151.001 120.168 1.00 42.01 292 LEU A CA 1
ATOM 2261 C C . LEU A 1 292 ? 132.475 150.620 119.898 1.00 42.01 292 LEU A C 1
ATOM 2262 O O . LEU A 1 292 ? 132.122 150.257 118.771 1.00 42.01 292 LEU A O 1
ATOM 2267 N N . PHE A 1 293 ? 131.624 150.686 120.922 1.00 41.12 293 PHE A N 1
ATOM 2268 C CA . PHE A 1 293 ? 130.200 150.427 120.735 1.00 41.12 293 PHE A CA 1
ATOM 2269 C C . PHE A 1 293 ? 129.613 151.345 119.673 1.00 41.12 293 PHE A C 1
ATOM 2270 O O . PHE A 1 293 ? 128.933 150.892 118.745 1.00 41.12 293 PHE A O 1
ATOM 2278 N N . MET A 1 294 ? 129.883 152.646 119.787 1.00 42.65 294 MET A N 1
ATOM 2279 C CA . MET A 1 294 ? 129.311 153.601 118.842 1.00 42.65 294 MET A CA 1
ATOM 2280 C C . MET A 1 294 ? 129.894 153.422 117.443 1.00 42.65 294 MET A C 1
ATOM 2281 O O . MET A 1 294 ? 129.190 153.595 116.438 1.00 42.65 294 MET A O 1
ATOM 2286 N N . ILE A 1 295 ? 131.174 153.058 117.356 1.00 40.90 295 ILE A N 1
ATOM 2287 C CA . ILE A 1 295 ? 131.793 152.827 116.055 1.00 40.90 295 ILE A CA 1
ATOM 2288 C C . ILE A 1 295 ? 131.172 151.617 115.367 1.00 40.90 295 ILE A C 1
ATOM 2289 O O . ILE A 1 295 ? 130.886 151.654 114.167 1.00 40.90 295 ILE A O 1
ATOM 2294 N N . ILE A 1 296 ? 130.939 150.530 116.107 1.00 40.08 296 ILE A N 1
ATOM 2295 C CA . ILE A 1 296 ? 130.300 149.363 115.500 1.00 40.08 296 ILE A CA 1
ATOM 2296 C C . ILE A 1 296 ? 128.851 149.667 115.141 1.00 40.08 296 ILE A C 1
ATOM 2297 O O . ILE A 1 296 ? 128.328 149.146 114.150 1.00 40.08 296 ILE A O 1
ATOM 2302 N N . TRP A 1 297 ? 128.179 150.506 115.927 1.00 42.20 297 TRP A N 1
ATOM 2303 C CA . TRP A 1 297 ? 126.828 150.936 115.576 1.00 42.20 297 TRP A CA 1
ATOM 2304 C C . TRP A 1 297 ? 126.814 151.638 114.220 1.00 42.20 297 TRP A C 1
ATOM 2305 O O . TRP A 1 297 ? 126.047 151.272 113.317 1.00 42.20 297 TRP A O 1
ATOM 2316 N N . GLN A 1 298 ? 127.676 152.640 114.051 1.00 42.44 298 GLN A N 1
ATOM 2317 C CA . GLN A 1 298 ? 127.716 153.358 112.780 1.00 42.44 298 GLN A CA 1
ATOM 2318 C C . GLN A 1 298 ? 128.212 152.463 111.649 1.00 42.44 298 GLN A C 1
ATOM 2319 O O . GLN A 1 298 ? 127.841 152.655 110.486 1.00 42.44 298 GLN A O 1
ATOM 2325 N N . LEU A 1 299 ? 129.029 151.460 111.971 1.00 39.13 299 LEU A N 1
ATOM 2326 C CA . LEU A 1 299 ? 129.474 150.514 110.954 1.00 39.13 299 LEU A CA 1
ATOM 2327 C C . LEU A 1 299 ? 128.322 149.652 110.457 1.00 39.13 299 LEU A C 1
ATOM 2328 O O . LEU A 1 299 ? 128.200 149.402 109.251 1.00 39.13 299 LEU A O 1
ATOM 2333 N N . THR A 1 300 ? 127.474 149.176 111.368 1.00 40.74 300 THR A N 1
ATOM 2334 C CA . THR A 1 300 ? 126.305 148.418 110.938 1.00 40.74 300 THR A CA 1
ATOM 2335 C C . THR A 1 300 ? 125.317 149.302 110.194 1.00 40.74 300 THR A C 1
ATOM 2336 O O . THR A 1 300 ? 124.533 148.804 109.380 1.00 40.74 300 THR A O 1
ATOM 2340 N N . GLU A 1 301 ? 125.331 150.609 110.462 1.00 44.46 301 GLU A N 1
ATOM 2341 C CA . GLU A 1 301 ? 124.521 151.515 109.651 1.00 44.46 301 GLU A CA 1
ATOM 2342 C C . GLU A 1 301 ? 125.086 151.657 108.241 1.00 44.46 301 GLU A C 1
ATOM 2343 O O . GLU A 1 301 ? 124.328 151.736 107.269 1.00 44.46 301 GLU A O 1
ATOM 2349 N N . LEU A 1 302 ? 126.414 151.702 108.110 1.00 41.32 302 LEU A N 1
ATOM 2350 C CA . LEU A 1 302 ? 127.034 151.808 106.789 1.00 41.32 302 LEU A CA 1
ATOM 2351 C C . LEU A 1 302 ? 126.859 150.539 105.970 1.00 41.32 302 LEU A C 1
ATOM 2352 O O . LEU A 1 302 ? 126.769 150.606 104.737 1.00 41.32 302 LEU A O 1
ATOM 2357 N N . ASN A 1 303 ? 126.868 149.379 106.630 1.00 39.29 303 ASN A N 1
ATOM 2358 C CA . ASN A 1 303 ? 126.782 148.112 105.909 1.00 39.29 303 ASN A CA 1
ATOM 2359 C C . ASN A 1 303 ? 125.514 148.028 105.076 1.00 39.29 303 ASN A C 1
ATOM 2360 O O . ASN A 1 303 ? 125.555 147.594 103.923 1.00 39.29 303 ASN A O 1
ATOM 2365 N N . THR A 1 304 ? 124.377 148.439 105.637 1.00 40.47 304 THR A N 1
ATOM 2366 C CA . THR A 1 304 ? 123.115 148.348 104.908 1.00 40.47 304 THR A CA 1
ATOM 2367 C C . THR A 1 304 ? 123.125 149.241 103.675 1.00 40.47 304 THR A C 1
ATOM 2368 O O . THR A 1 304 ? 122.794 148.799 102.570 1.00 40.47 304 THR A O 1
ATOM 2372 N N . PHE A 1 305 ? 123.495 150.509 103.855 1.00 42.28 305 PHE A N 1
ATOM 2373 C CA . PHE A 1 305 ? 123.591 151.451 102.745 1.00 42.28 305 PHE A CA 1
ATOM 2374 C C . PHE A 1 305 ? 124.471 150.903 101.631 1.00 42.28 305 PHE A C 1
ATOM 2375 O O . PHE A 1 305 ? 124.074 150.868 100.457 1.00 42.28 305 PHE A O 1
ATOM 2383 N N . PHE A 1 306 ? 125.669 150.439 101.986 1.00 41.40 306 PHE A N 1
ATOM 2384 C CA . PHE A 1 306 ? 126.610 150.037 100.950 1.00 41.40 306 PHE A CA 1
ATOM 2385 C C . PHE A 1 306 ? 126.197 148.730 100.289 1.00 41.40 306 PHE A C 1
ATOM 2386 O O . PHE A 1 306 ? 126.349 148.582 99.078 1.00 41.40 306 PHE A O 1
ATOM 2394 N N . LEU A 1 307 ? 125.665 147.772 101.049 1.00 37.20 307 LEU A N 1
ATOM 2395 C CA . LEU A 1 307 ? 125.211 146.532 100.430 1.00 37.20 307 LEU A CA 1
ATOM 2396 C C . LEU A 1 307 ? 124.021 146.776 99.515 1.00 37.20 307 LEU A C 1
ATOM 2397 O O . LEU A 1 307 ? 123.868 146.098 98.494 1.00 37.20 307 LEU A O 1
ATOM 2402 N N . LYS A 1 308 ? 123.165 147.738 99.862 1.00 39.31 308 LYS A N 1
ATOM 2403 C CA . LYS A 1 308 ? 122.034 148.060 99.004 1.00 39.31 308 LYS A CA 1
ATOM 2404 C C . LYS A 1 308 ? 122.472 148.832 97.768 1.00 39.31 308 LYS A C 1
ATOM 2405 O O . LYS A 1 308 ? 121.763 148.836 96.758 1.00 39.31 308 LYS A O 1
ATOM 2411 N N . HIS A 1 309 ? 123.628 149.494 97.818 1.00 43.22 309 HIS A N 1
ATOM 2412 C CA . HIS A 1 309 ? 124.067 150.228 96.633 1.00 43.22 309 HIS A CA 1
ATOM 2413 C C . HIS A 1 309 ? 124.988 149.397 95.742 1.00 43.22 309 HIS A C 1
ATOM 2414 O O . HIS A 1 309 ? 125.055 149.636 94.532 1.00 43.22 309 HIS A O 1
ATOM 2421 N N . ILE A 1 310 ? 125.711 148.424 96.307 1.00 40.94 310 ILE A N 1
ATOM 2422 C CA . ILE A 1 310 ? 126.574 147.571 95.489 1.00 40.94 310 ILE A CA 1
ATOM 2423 C C . ILE A 1 310 ? 125.739 146.784 94.493 1.00 40.94 310 ILE A C 1
ATOM 2424 O O . ILE A 1 310 ? 125.872 146.943 93.275 1.00 40.94 310 ILE A O 1
ATOM 2429 N N . PHE A 1 311 ? 124.874 145.915 95.001 1.00 41.88 311 PHE A N 1
ATOM 2430 C CA . PHE A 1 311 ? 123.835 145.265 94.221 1.00 41.88 311 PHE A CA 1
ATOM 2431 C C . PHE A 1 311 ? 122.578 146.100 94.372 1.00 41.88 311 PHE A C 1
ATOM 2432 O O . PHE A 1 311 ? 122.297 146.604 95.459 1.00 41.88 311 PHE A O 1
ATOM 2440 N N . VAL A 1 312 ? 121.813 146.249 93.300 1.00 41.47 312 VAL A N 1
ATOM 2441 C CA . VAL A 1 312 ? 120.744 147.236 93.350 1.00 41.47 312 VAL A CA 1
ATOM 2442 C C . VAL A 1 312 ? 119.543 146.606 94.033 1.00 41.47 312 VAL A C 1
ATOM 2443 O O . VAL A 1 312 ? 118.598 146.158 93.376 1.00 41.47 312 VAL A O 1
ATOM 2447 N N . PHE A 1 313 ? 119.563 146.596 95.361 1.00 36.98 313 PHE A N 1
ATOM 2448 C CA . PHE A 1 313 ? 118.517 145.945 96.129 1.00 36.98 313 PHE A CA 1
ATOM 2449 C C . PHE A 1 313 ? 117.311 146.860 96.275 1.00 36.98 313 PHE A C 1
ATOM 2450 O O . PHE A 1 313 ? 117.438 148.075 96.438 1.00 36.98 313 PHE A O 1
ATOM 2458 N N . GLN A 1 314 ? 116.128 146.260 96.216 1.00 40.66 314 GLN A N 1
ATOM 2459 C CA . GLN A 1 314 ? 114.871 146.972 96.370 1.00 40.66 314 GLN A CA 1
ATOM 2460 C C . GLN A 1 314 ? 114.419 146.877 97.818 1.00 40.66 314 GLN A C 1
ATOM 2461 O O . GLN A 1 314 ? 114.525 145.817 98.440 1.00 40.66 314 GLN A O 1
ATOM 2467 N N . ALA A 1 315 ? 113.915 147.989 98.354 1.00 42.83 315 ALA A N 1
ATOM 2468 C CA . ALA A 1 315 ? 113.602 148.044 99.778 1.00 42.83 315 ALA A CA 1
ATOM 2469 C C . ALA A 1 315 ? 112.323 147.285 100.102 1.00 42.83 315 ALA A C 1
ATOM 2470 O O . ALA A 1 315 ? 111.994 147.084 101.276 1.00 42.83 315 ALA A O 1
ATOM 2472 N N . SER A 1 316 ? 111.586 146.853 99.079 1.00 40.79 316 SER A N 1
ATOM 2473 C CA . SER A 1 316 ? 110.305 146.203 99.327 1.00 40.79 316 SER A CA 1
ATOM 2474 C C . SER A 1 316 ? 110.425 144.684 99.271 1.00 40.79 316 SER A C 1
ATOM 2475 O O . SER A 1 316 ? 109.490 143.971 99.648 1.00 40.79 316 SER A O 1
ATOM 2478 N N . HIS A 1 317 ? 111.556 144.171 98.800 1.00 37.85 317 HIS A N 1
ATOM 2479 C CA . HIS A 1 317 ? 111.712 142.730 98.682 1.00 37.85 317 HIS A CA 1
ATOM 2480 C C . HIS A 1 317 ? 111.766 142.097 100.070 1.00 37.85 317 HIS A C 1
ATOM 2481 O O . HIS A 1 317 ? 112.345 142.679 100.991 1.00 37.85 317 HIS A O 1
ATOM 2488 N N . PRO A 1 318 ? 111.165 140.918 100.257 1.00 36.46 318 PRO A N 1
ATOM 2489 C CA . PRO A 1 318 ? 111.139 140.310 101.595 1.00 36.46 318 PRO A CA 1
ATOM 2490 C C . PRO A 1 318 ? 112.502 140.151 102.238 1.00 36.46 318 PRO A C 1
ATOM 2491 O O . PRO A 1 318 ? 112.611 140.298 103.459 1.00 36.46 318 PRO A O 1
ATOM 2495 N N . LEU A 1 319 ? 113.551 139.867 101.469 1.00 35.08 319 LEU A N 1
ATOM 2496 C CA . LEU A 1 319 ? 114.864 139.710 102.083 1.00 35.08 319 LEU A CA 1
ATOM 2497 C C . LEU A 1 319 ? 115.426 141.053 102.522 1.00 35.08 319 LEU A C 1
ATOM 2498 O O . LEU A 1 319 ? 116.102 141.135 103.551 1.00 35.08 319 LEU A O 1
ATOM 2503 N N . SER A 1 320 ? 115.096 142.124 101.799 1.00 37.73 320 SER A N 1
ATOM 2504 C CA . SER A 1 320 ? 115.618 143.445 102.138 1.00 37.73 320 SER A CA 1
ATOM 2505 C C . SER A 1 320 ? 115.169 143.889 103.524 1.00 37.73 320 SER A C 1
ATOM 2506 O O . SER A 1 320 ? 116.000 144.214 104.377 1.00 37.73 320 SER A O 1
ATOM 2509 N N . TRP A 1 321 ? 113.857 143.921 103.770 1.00 37.63 321 TRP A N 1
ATOM 2510 C CA . TRP A 1 321 ? 113.389 144.361 105.080 1.00 37.63 321 TRP A CA 1
ATOM 2511 C C . TRP A 1 321 ? 113.446 143.235 106.103 1.00 37.63 321 TRP A C 1
ATOM 2512 O O . TRP A 1 321 ? 113.506 143.494 107.309 1.00 37.63 321 TRP A O 1
ATOM 2523 N N . GLY A 1 322 ? 113.442 141.983 105.651 1.00 36.13 322 GLY A N 1
ATOM 2524 C CA . GLY A 1 322 ? 113.614 140.885 106.581 1.00 36.13 322 GLY A CA 1
ATOM 2525 C C . GLY A 1 322 ? 114.983 140.894 107.227 1.00 36.13 322 GLY A C 1
ATOM 2526 O O . GLY A 1 322 ? 115.118 140.620 108.419 1.00 36.13 322 GLY A O 1
ATOM 2527 N N . ARG A 1 323 ? 116.015 141.232 106.455 1.00 37.25 323 ARG A N 1
ATOM 2528 C CA . ARG A 1 323 ? 117.359 141.314 107.006 1.00 37.25 323 ARG A CA 1
ATOM 2529 C C . ARG A 1 323 ? 117.467 142.448 108.017 1.00 37.25 323 ARG A C 1
ATOM 2530 O O . ARG A 1 323 ? 118.148 142.317 109.039 1.00 37.25 323 ARG A O 1
ATOM 2538 N N . ILE A 1 324 ? 116.766 143.555 107.772 1.00 41.34 324 ILE A N 1
ATOM 2539 C CA . ILE A 1 324 ? 116.786 144.672 108.710 1.00 41.34 324 ILE A CA 1
ATOM 2540 C C . ILE A 1 324 ? 116.047 144.312 109.993 1.00 41.34 324 ILE A C 1
ATOM 2541 O O . ILE A 1 324 ? 116.512 144.617 111.097 1.00 41.34 324 ILE A O 1
ATOM 2546 N N . LEU A 1 325 ? 114.888 143.659 109.873 1.00 40.01 325 LEU A N 1
ATOM 2547 C CA . LEU A 1 325 ? 114.184 143.188 111.061 1.00 40.01 325 LEU A CA 1
ATOM 2548 C C . LEU A 1 325 ? 115.024 142.189 111.843 1.00 40.01 325 LEU A C 1
ATOM 2549 O O . LEU A 1 325 ? 115.025 142.205 113.076 1.00 40.01 325 LEU A O 1
ATOM 2554 N N . PHE A 1 326 ? 115.759 141.322 111.148 1.00 36.80 326 PHE A N 1
ATOM 2555 C CA . PHE A 1 326 ? 116.573 140.326 111.835 1.00 36.80 326 PHE A CA 1
ATOM 2556 C C . PHE A 1 326 ? 117.758 140.967 112.547 1.00 36.80 326 PHE A C 1
ATOM 2557 O O . PHE A 1 326 ? 118.126 140.552 113.653 1.00 36.80 326 PHE A O 1
ATOM 2565 N N . ILE A 1 327 ? 118.378 141.974 111.928 1.00 37.47 327 ILE A N 1
ATOM 2566 C CA . ILE A 1 327 ? 119.456 142.693 112.601 1.00 37.47 327 ILE A CA 1
ATOM 2567 C C . ILE A 1 327 ? 118.916 143.437 113.816 1.00 37.47 327 ILE A C 1
ATOM 2568 O O . ILE A 1 327 ? 119.537 143.444 114.885 1.00 37.47 327 ILE A O 1
ATOM 2573 N N . GLY A 1 328 ? 117.741 144.054 113.682 1.00 38.65 328 GLY A N 1
ATOM 2574 C CA . GLY A 1 328 ? 117.128 144.701 114.830 1.00 38.65 328 GLY A CA 1
ATOM 2575 C C . GLY A 1 328 ? 116.735 143.716 115.913 1.00 38.65 328 GLY A C 1
ATOM 2576 O O . GLY A 1 328 ? 116.640 144.073 117.088 1.00 38.65 328 GLY A O 1
ATOM 2577 N N . GLY A 1 329 ? 116.490 142.464 115.530 1.00 37.79 329 GLY A N 1
ATOM 2578 C CA . GLY A 1 329 ? 116.181 141.447 116.519 1.00 37.79 329 GLY A CA 1
ATOM 2579 C C . GLY A 1 329 ? 117.405 140.991 117.286 1.00 37.79 329 GLY A C 1
ATOM 2580 O O . GLY A 1 329 ? 117.385 140.919 118.515 1.00 37.79 329 GLY A O 1
ATOM 2581 N N . ILE A 1 330 ? 118.489 140.675 116.573 1.00 35.10 330 ILE A N 1
ATOM 2582 C CA . ILE A 1 330 ? 119.726 140.282 117.249 1.00 35.10 330 ILE A CA 1
ATOM 2583 C C . ILE A 1 330 ? 120.431 141.453 117.912 1.00 35.10 330 ILE A C 1
ATOM 2584 O O . ILE A 1 330 ? 121.409 141.240 118.637 1.00 35.10 330 ILE A O 1
ATOM 2589 N N . THR A 1 331 ? 119.976 142.684 117.674 1.00 36.03 331 THR A N 1
ATOM 2590 C CA . THR A 1 331 ? 120.552 143.834 118.362 1.00 36.03 331 THR A CA 1
ATOM 2591 C C . THR A 1 331 ? 120.138 143.872 119.828 1.00 36.03 331 THR A C 1
ATOM 2592 O O . THR A 1 331 ? 120.892 144.356 120.678 1.00 36.03 331 THR A O 1
ATOM 2596 N N . ALA A 1 332 ? 118.955 143.352 120.149 1.00 35.79 332 ALA A N 1
ATOM 2597 C CA . ALA A 1 332 ? 118.467 143.431 121.525 1.00 35.79 332 ALA A CA 1
ATOM 2598 C C . ALA A 1 332 ? 119.306 142.614 122.500 1.00 35.79 332 ALA A C 1
ATOM 2599 O O . ALA A 1 332 ? 119.723 143.172 123.528 1.00 35.79 332 ALA A O 1
ATOM 2601 N N . PRO A 1 333 ? 119.596 141.327 122.267 1.00 34.52 333 PRO A N 1
ATOM 2602 C CA . PRO A 1 333 ? 120.477 140.624 123.214 1.00 34.52 333 PRO A CA 1
ATOM 2603 C C . PRO A 1 333 ? 121.907 141.117 123.166 1.00 34.52 333 PRO A C 1
ATOM 2604 O O . PRO A 1 333 ? 122.615 141.066 124.179 1.00 34.52 333 PRO A O 1
ATOM 2608 N N . THR A 1 334 ? 122.354 141.582 121.999 1.00 34.80 334 THR A N 1
ATOM 2609 C CA . THR A 1 334 ? 123.726 142.042 121.836 1.00 34.80 334 THR A CA 1
ATOM 2610 C C . THR A 1 334 ? 124.016 143.250 122.712 1.00 34.80 334 THR A C 1
ATOM 2611 O O . THR A 1 334 ? 125.082 143.333 123.325 1.00 34.80 334 THR A O 1
ATOM 2615 N N . VAL A 1 335 ? 123.078 144.192 122.794 1.00 37.43 335 VAL A N 1
ATOM 2616 C CA . VAL A 1 335 ? 123.298 145.382 123.607 1.00 37.43 335 VAL A CA 1
ATOM 2617 C C . VAL A 1 335 ? 123.343 145.023 125.085 1.00 37.43 335 VAL A C 1
ATOM 2618 O O . VAL A 1 335 ? 124.172 145.546 125.838 1.00 37.43 335 VAL A O 1
ATOM 2622 N N . ARG A 1 336 ? 122.471 144.113 125.523 1.00 39.09 336 ARG A N 1
ATOM 2623 C CA . ARG A 1 336 ? 122.477 143.694 126.920 1.00 39.09 336 ARG A CA 1
ATOM 2624 C C . ARG A 1 336 ? 123.772 142.983 127.281 1.00 39.09 336 ARG A C 1
ATOM 2625 O O . ARG A 1 336 ? 124.370 143.259 128.327 1.00 39.09 336 ARG A O 1
ATOM 2633 N N . GLN A 1 337 ? 124.228 142.070 126.423 1.00 35.09 337 GLN A N 1
ATOM 2634 C CA . GLN A 1 337 ? 125.464 141.351 126.704 1.00 35.09 337 GLN A CA 1
ATOM 2635 C C . GLN A 1 337 ? 126.674 142.274 126.638 1.00 35.09 337 GLN A C 1
ATOM 2636 O O . GLN A 1 337 ? 127.618 142.125 127.424 1.00 35.09 337 GLN A O 1
ATOM 2642 N N . TYR A 1 338 ? 126.661 143.246 125.724 1.00 39.35 338 TYR A N 1
ATOM 2643 C CA . TYR A 1 338 ? 127.761 144.196 125.645 1.00 39.35 338 TYR A CA 1
ATOM 2644 C C . TYR A 1 338 ? 127.815 145.077 126.883 1.00 39.35 338 TYR A C 1
ATOM 2645 O O . TYR A 1 338 ? 128.895 145.309 127.435 1.00 39.35 338 TYR A O 1
ATOM 2654 N N . TYR A 1 339 ? 126.665 145.580 127.335 1.00 40.73 339 TYR A N 1
ATOM 2655 C CA . TYR A 1 339 ? 126.640 146.369 128.560 1.00 40.73 339 TYR A CA 1
ATOM 2656 C C . TYR A 1 339 ? 127.109 145.548 129.753 1.00 40.73 339 TYR A C 1
ATOM 2657 O O . TYR A 1 339 ? 127.878 146.038 130.589 1.00 40.73 339 TYR A O 1
ATOM 2666 N N . ALA A 1 340 ? 126.665 144.292 129.843 1.00 39.81 340 ALA A N 1
ATOM 2667 C CA . ALA A 1 340 ? 127.081 143.437 130.948 1.00 39.81 340 ALA A CA 1
ATOM 2668 C C . ALA A 1 340 ? 128.590 143.246 130.957 1.00 39.81 340 ALA A C 1
ATOM 2669 O O . ALA A 1 340 ? 129.243 143.444 131.985 1.00 39.81 340 ALA A O 1
ATOM 2671 N N . TYR A 1 341 ? 129.167 142.868 129.817 1.00 40.35 341 TYR A N 1
ATOM 2672 C CA . TYR A 1 341 ? 130.611 142.659 129.772 1.00 40.35 341 TYR A CA 1
ATOM 2673 C C . TYR A 1 341 ? 131.372 143.952 130.035 1.00 40.35 341 TYR A C 1
ATOM 2674 O O . TYR A 1 341 ? 132.418 143.937 130.688 1.00 40.35 341 TYR A O 1
ATOM 2683 N N . LEU A 1 342 ? 130.871 145.079 129.533 1.00 41.98 342 LEU A N 1
ATOM 2684 C CA . LEU A 1 342 ? 131.598 146.331 129.685 1.00 41.98 342 LEU A CA 1
ATOM 2685 C C . LEU A 1 342 ? 131.612 146.797 131.134 1.00 41.98 342 LEU A C 1
ATOM 2686 O O . LEU A 1 342 ? 132.648 147.250 131.634 1.00 41.98 342 LEU A O 1
ATOM 2691 N N . THR A 1 343 ? 130.482 146.690 131.830 1.00 43.50 343 THR A N 1
ATOM 2692 C CA . THR A 1 343 ? 130.357 147.291 133.153 1.00 43.50 343 THR A CA 1
ATOM 2693 C C . THR A 1 343 ? 130.524 146.301 134.298 1.00 43.50 343 THR A C 1
ATOM 2694 O O . THR A 1 343 ? 131.208 146.613 135.275 1.00 43.50 343 THR A O 1
ATOM 2698 N N . ASP A 1 344 ? 129.914 145.124 134.212 1.00 48.18 344 ASP A N 1
ATOM 2699 C CA . ASP A 1 344 ? 129.999 144.149 135.292 1.00 48.18 344 ASP A CA 1
ATOM 2700 C C . ASP A 1 344 ? 131.427 143.638 135.409 1.00 48.18 344 ASP A C 1
ATOM 2701 O O . ASP A 1 344 ? 132.026 143.231 134.412 1.00 48.18 344 ASP A O 1
ATOM 2706 N N . THR A 1 345 ? 131.973 143.657 136.627 1.00 50.67 345 THR A N 1
ATOM 2707 C CA . THR A 1 345 ? 133.367 143.278 136.829 1.00 50.67 345 THR A CA 1
ATOM 2708 C C . THR A 1 345 ? 133.553 141.771 136.930 1.00 50.67 345 THR A C 1
ATOM 2709 O O . THR A 1 345 ? 134.667 141.280 136.729 1.00 50.67 345 THR A O 1
ATOM 2713 N N . GLN A 1 346 ? 132.495 141.028 137.235 1.00 53.57 346 GLN A N 1
ATOM 2714 C CA . GLN A 1 346 ? 132.572 139.582 137.370 1.00 53.57 346 GLN A CA 1
ATOM 2715 C C . GLN A 1 346 ? 132.235 138.851 136.080 1.00 53.57 346 GLN A C 1
ATOM 2716 O O . GLN A 1 346 ? 132.227 137.617 136.070 1.00 53.57 346 GLN A O 1
ATOM 2722 N N . CYS A 1 347 ? 131.955 139.576 134.997 1.00 48.13 347 CYS A N 1
ATOM 2723 C CA . CYS A 1 347 ? 131.591 138.967 133.718 1.00 48.13 347 CYS A CA 1
ATOM 2724 C C . CYS A 1 347 ? 132.834 138.903 132.838 1.00 48.13 347 CYS A C 1
ATOM 2725 O O . CYS A 1 347 ? 133.116 139.789 132.034 1.00 48.13 347 CYS A O 1
ATOM 2728 N N . LYS A 1 348 ? 133.581 137.813 132.988 1.00 48.04 348 LYS A N 1
ATOM 2729 C CA . LYS A 1 348 ? 134.881 137.666 132.350 1.00 48.04 348 LYS A CA 1
ATOM 2730 C C . LYS A 1 348 ? 134.811 137.052 130.959 1.00 48.04 348 LYS A C 1
ATOM 2731 O O . LYS A 1 348 ? 135.816 136.500 130.504 1.00 48.04 348 LYS A O 1
ATOM 2737 N N . ARG A 1 349 ? 133.675 137.122 130.269 1.00 42.58 349 ARG A N 1
ATOM 2738 C CA . ARG A 1 349 ? 133.584 136.557 128.931 1.00 42.58 349 ARG A CA 1
ATOM 2739 C C . ARG A 1 349 ? 132.473 137.250 128.158 1.00 42.58 349 ARG A C 1
ATOM 2740 O O . ARG A 1 349 ? 131.449 137.634 128.726 1.00 42.58 349 ARG A O 1
ATOM 2748 N N . VAL A 1 350 ? 132.693 137.409 126.855 1.00 40.88 350 VAL A N 1
ATOM 2749 C CA . VAL A 1 350 ? 131.729 138.051 125.969 1.00 40.88 350 VAL A CA 1
ATOM 2750 C C . VAL A 1 350 ? 130.666 137.042 125.561 1.00 40.88 350 VAL A C 1
ATOM 2751 O O . VAL A 1 350 ? 130.978 135.900 125.204 1.00 40.88 350 VAL A O 1
ATOM 2755 N N . GLY A 1 351 ? 129.402 137.461 125.612 1.00 37.52 351 GLY A N 1
ATOM 2756 C CA . GLY A 1 351 ? 128.327 136.582 125.193 1.00 37.52 351 GLY A CA 1
ATOM 2757 C C . GLY A 1 351 ? 128.486 136.150 123.749 1.00 37.52 351 GLY A C 1
ATOM 2758 O O . GLY A 1 351 ? 129.135 136.817 122.945 1.00 37.52 351 GLY A O 1
ATOM 2759 N N . THR A 1 352 ? 127.880 135.009 123.417 1.00 36.41 352 THR A N 1
ATOM 2760 C CA . THR A 1 352 ? 128.071 134.449 122.083 1.00 36.41 352 THR A CA 1
ATOM 2761 C C . THR A 1 352 ? 127.258 135.206 121.042 1.00 36.41 352 THR A C 1
ATOM 2762 O O . THR A 1 352 ? 127.684 135.335 119.889 1.00 36.41 352 THR A O 1
ATOM 2766 N N . GLN A 1 353 ? 126.091 135.723 121.427 1.00 34.71 353 GLN A N 1
ATOM 2767 C CA . GLN A 1 353 ? 125.311 136.532 120.498 1.00 34.71 353 GLN A CA 1
ATOM 2768 C C . GLN A 1 353 ? 126.027 137.832 120.169 1.00 34.71 353 GLN A C 1
ATOM 2769 O O . GLN A 1 353 ? 125.984 138.296 119.026 1.00 34.71 353 GLN A O 1
ATOM 2775 N N . CYS A 1 354 ? 126.698 138.431 121.153 1.00 35.59 354 CYS A N 1
ATOM 2776 C CA . CYS A 1 354 ? 127.501 139.618 120.884 1.00 35.59 354 CYS A CA 1
ATOM 2777 C C . CYS A 1 354 ? 128.672 139.286 119.967 1.00 35.59 354 CYS A C 1
ATOM 2778 O O . CYS A 1 354 ? 129.011 140.064 119.068 1.00 35.59 354 CYS A O 1
ATOM 2781 N N . TRP A 1 355 ? 129.289 138.121 120.173 1.00 35.06 355 TRP A N 1
ATOM 2782 C CA . TRP A 1 355 ? 130.366 137.659 119.303 1.00 35.06 355 TRP A CA 1
ATOM 2783 C C . TRP A 1 355 ? 129.893 137.545 117.860 1.00 35.06 355 TRP A C 1
ATOM 2784 O O . TRP A 1 355 ? 130.552 138.035 116.933 1.00 35.06 355 TRP A O 1
ATOM 2795 N N . VAL A 1 356 ? 128.737 136.913 117.653 1.00 34.10 356 VAL A N 1
ATOM 2796 C CA . VAL A 1 356 ? 128.239 136.706 116.297 1.00 34.10 356 VAL A CA 1
ATOM 2797 C C . VAL A 1 356 ? 127.780 138.023 115.681 1.00 34.10 356 VAL A C 1
ATOM 2798 O O . VAL A 1 356 ? 127.969 138.257 114.484 1.00 34.10 356 VAL A O 1
ATOM 2802 N N . PHE A 1 357 ? 127.190 138.913 116.481 1.00 34.50 357 PHE A N 1
ATOM 2803 C CA . PHE A 1 357 ? 126.816 140.227 115.969 1.00 34.50 357 PHE A CA 1
ATOM 2804 C C . PHE A 1 357 ? 128.041 140.991 115.487 1.00 34.50 357 PHE A C 1
ATOM 2805 O O . PHE A 1 357 ? 128.024 141.596 114.410 1.00 34.50 357 PHE A O 1
ATOM 2813 N N . GLY A 1 358 ? 129.120 140.970 116.270 1.00 34.66 358 GLY A N 1
ATOM 2814 C CA . GLY A 1 358 ? 130.331 141.656 115.851 1.00 34.66 358 GLY A CA 1
ATOM 2815 C C . GLY A 1 358 ? 130.951 141.048 114.609 1.00 34.66 358 GLY A C 1
ATOM 2816 O O . GLY A 1 358 ? 131.385 141.768 113.703 1.00 34.66 358 GLY A O 1
ATOM 2817 N N . VAL A 1 359 ? 130.987 139.716 114.534 1.00 34.28 359 VAL A N 1
ATOM 2818 C CA . VAL A 1 359 ? 131.606 139.085 113.374 1.00 34.28 359 VAL A CA 1
ATOM 2819 C C . VAL A 1 359 ? 130.776 139.339 112.121 1.00 34.28 359 VAL A C 1
ATOM 2820 O O . VAL A 1 359 ? 131.326 139.535 111.034 1.00 34.28 359 VAL A O 1
ATOM 2824 N N . ILE A 1 360 ? 129.448 139.394 112.253 1.00 33.00 360 ILE A N 1
ATOM 2825 C CA . ILE A 1 360 ? 128.602 139.733 111.113 1.00 33.00 360 ILE A CA 1
ATOM 2826 C C . ILE A 1 360 ? 128.818 141.181 110.699 1.00 33.00 360 ILE A C 1
ATOM 2827 O O . ILE A 1 360 ? 128.914 141.493 109.505 1.00 33.00 360 ILE A O 1
ATOM 2832 N N . GLY A 1 361 ? 128.897 142.088 111.673 1.00 33.92 361 GLY A N 1
ATOM 2833 C CA . GLY A 1 361 ? 129.063 143.494 111.348 1.00 33.92 361 GLY A CA 1
ATOM 2834 C C . GLY A 1 361 ? 130.399 143.796 110.703 1.00 33.92 361 GLY A C 1
ATOM 2835 O O . GLY A 1 361 ? 130.538 144.785 109.982 1.00 33.92 361 GLY A O 1
ATOM 2836 N N . PHE A 1 362 ? 131.404 142.958 110.961 1.00 34.70 362 PHE A N 1
ATOM 2837 C CA . PHE A 1 362 ? 132.693 143.158 110.302 1.00 34.70 362 PHE A CA 1
ATOM 2838 C C . PHE A 1 362 ? 132.760 142.435 108.961 1.00 34.70 362 PHE A C 1
ATOM 2839 O O . PHE A 1 362 ? 133.366 142.939 108.006 1.00 34.70 362 PHE A O 1
ATOM 2847 N N . LEU A 1 363 ? 132.140 141.257 108.861 1.00 33.38 363 LEU A N 1
ATOM 2848 C CA . LEU A 1 363 ? 132.142 140.531 107.598 1.00 33.38 363 LEU A CA 1
ATOM 2849 C C . LEU A 1 363 ? 131.343 141.267 106.536 1.00 33.38 363 LEU A C 1
ATOM 2850 O O . LEU A 1 363 ? 131.692 141.228 105.353 1.00 33.38 363 LEU A O 1
ATOM 2855 N N . GLU A 1 364 ? 130.268 141.950 106.932 1.00 35.40 364 GLU A N 1
ATOM 2856 C CA . GLU A 1 364 ? 129.516 142.732 105.958 1.00 35.40 364 GLU A CA 1
ATOM 2857 C C . GLU A 1 364 ? 130.340 143.899 105.434 1.00 35.40 364 GLU A C 1
ATOM 2858 O O . GLU A 1 364 ? 130.248 144.250 104.254 1.00 35.40 364 GLU A O 1
ATOM 2864 N N . ALA A 1 365 ? 131.169 144.501 106.287 1.00 34.35 365 ALA A N 1
ATOM 2865 C CA . ALA A 1 365 ? 132.045 145.571 105.823 1.00 34.35 365 ALA A CA 1
ATOM 2866 C C . ALA A 1 365 ? 133.117 145.034 104.887 1.00 34.35 365 ALA A C 1
ATOM 2867 O O . ALA A 1 365 ? 133.472 145.681 103.895 1.00 34.35 365 ALA A O 1
ATOM 2869 N N . ILE A 1 366 ? 133.641 143.844 105.181 1.00 34.52 366 ILE A N 1
ATOM 2870 C CA . ILE A 1 366 ? 134.608 143.228 104.277 1.00 34.52 366 ILE A CA 1
ATOM 2871 C C . ILE A 1 366 ? 133.959 142.915 102.933 1.00 34.52 366 ILE A C 1
ATOM 2872 O O . ILE A 1 366 ? 134.584 143.060 101.876 1.00 34.52 366 ILE A O 1
ATOM 2877 N N . VAL A 1 367 ? 132.693 142.494 102.948 1.00 34.96 367 VAL A N 1
ATOM 2878 C CA . VAL A 1 367 ? 131.970 142.247 101.701 1.00 34.96 367 VAL A CA 1
ATOM 2879 C C . VAL A 1 367 ? 131.781 143.545 100.928 1.00 34.96 367 VAL A C 1
ATOM 2880 O O . VAL A 1 367 ? 131.939 143.584 99.704 1.00 34.96 367 VAL A O 1
ATOM 2884 N N . CYS A 1 368 ? 131.437 144.628 101.629 1.00 36.76 368 CYS A N 1
ATOM 2885 C CA . CYS A 1 368 ? 131.260 145.916 100.965 1.00 36.76 368 CYS A CA 1
ATOM 2886 C C . CYS A 1 368 ? 132.561 146.400 100.340 1.00 36.76 368 CYS A C 1
ATOM 2887 O O . CYS A 1 368 ? 132.550 147.028 99.277 1.00 36.76 368 CYS A O 1
ATOM 2890 N N . ILE A 1 369 ? 133.693 146.129 100.990 1.00 36.76 369 ILE A N 1
ATOM 2891 C CA . ILE A 1 369 ? 134.972 146.588 100.454 1.00 36.76 369 ILE A CA 1
ATOM 2892 C C . ILE A 1 369 ? 135.414 145.713 99.287 1.00 36.76 369 ILE A C 1
ATOM 2893 O O . ILE A 1 369 ? 135.990 146.204 98.310 1.00 36.76 369 ILE A O 1
ATOM 2898 N N . LYS A 1 370 ? 135.149 144.407 99.362 1.00 36.96 370 LYS A N 1
ATOM 2899 C CA . LYS A 1 370 ? 135.608 143.500 98.314 1.00 36.96 370 LYS A CA 1
ATOM 2900 C C . LYS A 1 370 ? 134.825 143.692 97.021 1.00 36.96 370 LYS A C 1
ATOM 2901 O O . LYS A 1 370 ? 135.414 143.764 95.938 1.00 36.96 370 LYS A O 1
ATOM 2907 N N . PHE A 1 371 ? 133.499 143.774 97.111 1.00 38.50 371 PHE A N 1
ATOM 2908 C CA . PHE A 1 371 ? 132.636 143.900 95.945 1.00 38.50 371 PHE A CA 1
ATOM 2909 C C . PHE A 1 371 ? 132.242 145.338 95.654 1.00 38.50 371 PHE A C 1
ATOM 2910 O O . PHE A 1 371 ? 131.419 145.575 94.768 1.00 38.50 371 PHE A O 1
ATOM 2918 N N . GLY A 1 372 ? 132.805 146.301 96.372 1.00 45.30 372 GLY A N 1
ATOM 2919 C CA . GLY A 1 372 ? 132.397 147.679 96.206 1.00 45.30 372 GLY A CA 1
ATOM 2920 C C . GLY A 1 372 ? 133.412 148.560 95.518 1.00 45.30 372 GLY A C 1
ATOM 2921 O O . GLY A 1 372 ? 133.527 149.744 95.841 1.00 45.30 372 GLY A O 1
ATOM 2922 N N . GLN A 1 373 ? 134.151 148.002 94.562 1.00 51.13 373 GLN A N 1
ATOM 2923 C CA . GLN A 1 373 ? 135.158 148.782 93.857 1.00 51.13 373 GLN A CA 1
ATOM 2924 C C . GLN A 1 373 ? 134.587 149.558 92.679 1.00 51.13 373 GLN A C 1
ATOM 2925 O O . GLN A 1 373 ? 135.304 150.377 92.095 1.00 51.13 373 GLN A O 1
ATOM 2931 N N . ASP A 1 374 ? 133.326 149.328 92.317 1.00 57.90 374 ASP A N 1
ATOM 2932 C CA . ASP A 1 374 ? 132.697 150.027 91.207 1.00 57.90 374 ASP A CA 1
ATOM 2933 C C . ASP A 1 374 ? 131.807 151.179 91.651 1.00 57.90 374 ASP A C 1
ATOM 2934 O O . ASP A 1 374 ? 131.141 151.786 90.805 1.00 57.90 374 ASP A O 1
ATOM 2939 N N . LEU A 1 375 ? 131.772 151.492 92.947 1.00 58.54 375 LEU A N 1
ATOM 2940 C CA . LEU A 1 375 ? 130.888 152.548 93.425 1.00 58.54 375 LEU A CA 1
ATOM 2941 C C . LEU A 1 375 ? 131.468 153.928 93.154 1.00 58.54 375 LEU A C 1
ATOM 2942 O O . LEU A 1 375 ? 130.782 154.802 92.614 1.00 58.54 375 LEU A O 1
ATOM 2947 N N . PHE A 1 376 ? 132.727 154.146 93.524 1.00 62.60 376 PHE A N 1
ATOM 2948 C CA . PHE A 1 376 ? 133.325 155.470 93.486 1.00 62.60 376 PHE A CA 1
ATOM 2949 C C . PHE A 1 376 ? 134.540 155.480 92.570 1.00 62.60 376 PHE A C 1
ATOM 2950 O O . PHE A 1 376 ? 135.059 154.434 92.172 1.00 62.60 376 PHE A O 1
ATOM 2958 N N . SER A 1 377 ? 134.984 156.689 92.241 1.00 67.57 377 SER A N 1
ATOM 2959 C CA . SER A 1 377 ? 136.197 156.901 91.471 1.00 67.57 377 SER A CA 1
ATOM 2960 C C . SER A 1 377 ? 137.408 156.967 92.398 1.00 67.57 377 SER A C 1
ATOM 2961 O O . SER A 1 377 ? 137.340 156.635 93.583 1.00 67.57 377 SER A O 1
ATOM 2964 N N . LYS A 1 378 ? 138.538 157.400 91.838 1.00 70.50 378 LYS A N 1
ATOM 2965 C CA . LYS A 1 378 ? 139.765 157.474 92.624 1.00 70.50 378 LYS A CA 1
ATOM 2966 C C . LYS A 1 378 ? 139.694 158.582 93.668 1.00 70.50 378 LYS A C 1
ATOM 2967 O O . LYS A 1 378 ? 140.226 158.435 94.774 1.00 70.50 378 LYS A O 1
ATOM 2973 N N . THR A 1 379 ? 139.048 159.701 93.337 1.00 69.05 379 THR A N 1
ATOM 2974 C CA . THR A 1 379 ? 138.978 160.821 94.272 1.00 69.05 379 THR A CA 1
ATOM 2975 C C . THR A 1 379 ? 137.804 160.669 95.232 1.00 69.05 379 THR A C 1
ATOM 2976 O O . THR A 1 379 ? 137.863 161.121 96.382 1.00 69.05 379 THR A O 1
ATOM 2980 N N . GLN A 1 380 ? 136.721 160.039 94.776 1.00 66.81 380 GLN A N 1
ATOM 2981 C CA . GLN A 1 380 ? 135.565 159.876 95.646 1.00 66.81 380 GLN A CA 1
ATOM 2982 C C . GLN A 1 380 ? 135.854 158.910 96.786 1.00 66.81 380 GLN A C 1
ATOM 2983 O O . GLN A 1 380 ? 135.305 159.066 97.881 1.00 66.81 380 GLN A O 1
ATOM 2989 N N . ILE A 1 381 ? 136.721 157.921 96.563 1.00 64.84 381 ILE A N 1
ATOM 2990 C CA . ILE A 1 381 ? 137.125 157.043 97.659 1.00 64.84 381 ILE A CA 1
ATOM 2991 C C . ILE A 1 381 ? 137.913 157.826 98.700 1.00 64.84 381 ILE A C 1
ATOM 2992 O O . ILE A 1 381 ? 137.759 157.614 99.910 1.00 64.84 381 ILE A O 1
ATOM 2997 N N . LEU A 1 382 ? 138.764 158.749 98.251 1.00 64.43 382 LEU A N 1
ATOM 2998 C CA . LEU A 1 382 ? 139.482 159.606 99.187 1.00 64.43 382 LEU A CA 1
ATOM 2999 C C . LEU A 1 382 ? 138.518 160.489 99.968 1.00 64.43 382 LEU A C 1
ATOM 3000 O O . LEU A 1 382 ? 138.703 160.715 101.171 1.00 64.43 382 LEU A O 1
ATOM 3005 N N . TYR A 1 383 ? 137.483 160.998 99.298 1.00 63.01 383 TYR A N 1
ATOM 3006 C CA . TYR A 1 383 ? 136.463 161.774 99.998 1.00 63.01 383 TYR A CA 1
ATOM 3007 C C . TYR A 1 383 ? 135.756 160.931 101.052 1.00 63.01 383 TYR A C 1
ATOM 3008 O O . TYR A 1 383 ? 135.506 161.399 102.169 1.00 63.01 383 TYR A O 1
ATOM 3017 N N . VAL A 1 384 ? 135.422 159.685 100.710 1.00 60.00 384 VAL A N 1
ATOM 3018 C CA . VAL A 1 384 ? 134.773 158.787 101.662 1.00 60.00 384 VAL A CA 1
ATOM 3019 C C . VAL A 1 384 ? 135.672 158.542 102.866 1.00 60.00 384 VAL A C 1
ATOM 3020 O O . VAL A 1 384 ? 135.212 158.546 104.014 1.00 60.00 384 VAL A O 1
ATOM 3024 N N . VAL A 1 385 ? 136.967 158.330 102.627 1.00 58.03 385 VAL A N 1
ATOM 3025 C CA . VAL A 1 385 ? 137.888 158.066 103.728 1.00 58.03 385 VAL A CA 1
ATOM 3026 C C . VAL A 1 385 ? 138.019 159.289 104.627 1.00 58.03 385 VAL A C 1
ATOM 3027 O O . VAL A 1 385 ? 138.016 159.174 105.861 1.00 58.03 385 VAL A O 1
ATOM 3031 N N . LEU A 1 386 ? 138.136 160.478 104.032 1.00 57.66 386 LEU A N 1
ATOM 3032 C CA . LEU A 1 386 ? 138.209 161.694 104.833 1.00 57.66 386 LEU A CA 1
ATOM 3033 C C . LEU A 1 386 ? 136.949 161.885 105.665 1.00 57.66 386 LEU A C 1
ATOM 3034 O O . LEU A 1 386 ? 137.025 162.254 106.843 1.00 57.66 386 LEU A O 1
ATOM 3039 N N . TRP A 1 387 ? 135.779 161.637 105.073 1.00 55.28 387 TRP A N 1
ATOM 3040 C CA . TRP A 1 387 ? 134.541 161.810 105.822 1.00 55.28 387 TRP A CA 1
ATOM 3041 C C . TRP A 1 387 ? 134.425 160.790 106.944 1.00 55.28 387 TRP A C 1
ATOM 3042 O O . TRP A 1 387 ? 133.901 161.101 108.015 1.00 55.28 387 TRP A O 1
ATOM 3053 N N . LEU A 1 388 ? 134.907 159.565 106.725 1.00 53.67 388 LEU A N 1
ATOM 3054 C CA . LEU A 1 388 ? 134.827 158.568 107.787 1.00 53.67 388 LEU A CA 1
ATOM 3055 C C . LEU A 1 388 ? 135.781 158.900 108.927 1.00 53.67 388 LEU A C 1
ATOM 3056 O O . LEU A 1 388 ? 135.449 158.698 110.102 1.00 53.67 388 LEU A O 1
ATOM 3061 N N . LEU A 1 389 ? 136.961 159.437 108.607 1.00 55.65 389 LEU A N 1
ATOM 3062 C CA . LEU A 1 389 ? 137.849 159.912 109.664 1.00 55.65 389 LEU A CA 1
ATOM 3063 C C . LEU A 1 389 ? 137.216 161.060 110.440 1.00 55.65 389 LEU A C 1
ATOM 3064 O O . LEU A 1 389 ? 137.261 161.082 111.677 1.00 55.65 389 LEU A O 1
ATOM 3069 N N . CYS A 1 390 ? 136.619 162.023 109.732 1.00 57.47 390 CYS A N 1
ATOM 3070 C CA . CYS A 1 390 ? 135.964 163.138 110.408 1.00 57.47 390 CYS A CA 1
ATOM 3071 C C . CYS A 1 390 ? 134.796 162.659 111.261 1.00 57.47 390 CYS A C 1
ATOM 3072 O O . CYS A 1 390 ? 134.541 163.206 112.338 1.00 57.47 390 CYS A O 1
ATOM 3075 N N . VAL A 1 391 ? 134.086 161.628 110.806 1.00 54.83 391 VAL A N 1
ATOM 3076 C CA . VAL A 1 391 ? 132.954 161.107 111.564 1.00 54.83 391 VAL A CA 1
ATOM 3077 C C . VAL A 1 391 ? 133.433 160.405 112.827 1.00 54.83 391 VAL A C 1
ATOM 3078 O O . VAL A 1 391 ? 132.837 160.560 113.899 1.00 54.83 391 VAL A O 1
ATOM 3082 N N . ALA A 1 392 ? 134.517 159.631 112.731 1.00 52.74 392 ALA A N 1
ATOM 3083 C CA . ALA A 1 392 ? 135.084 159.020 113.929 1.00 52.74 392 ALA A CA 1
ATOM 3084 C C . ALA A 1 392 ? 135.542 160.083 114.920 1.00 52.74 392 ALA A C 1
ATOM 3085 O O . ALA A 1 392 ? 135.305 159.965 116.130 1.00 52.74 392 ALA A O 1
ATOM 3087 N N . PHE A 1 393 ? 136.183 161.140 114.422 1.00 55.24 393 PHE A N 1
ATOM 3088 C CA . PHE A 1 393 ? 136.665 162.192 115.310 1.00 55.24 393 PHE A CA 1
ATOM 3089 C C . PHE A 1 393 ? 135.509 162.938 115.967 1.00 55.24 393 PHE A C 1
ATOM 3090 O O . PHE A 1 393 ? 135.574 163.268 117.156 1.00 55.24 393 PHE A O 1
ATOM 3098 N N . THR A 1 394 ? 134.438 163.202 115.218 1.00 55.90 394 THR A N 1
ATOM 3099 C CA . THR A 1 394 ? 133.275 163.869 115.795 1.00 55.90 394 THR A CA 1
ATOM 3100 C C . THR A 1 394 ? 132.583 162.982 116.822 1.00 55.90 394 THR A C 1
ATOM 3101 O O . THR A 1 394 ? 132.120 163.471 117.861 1.00 55.90 394 THR A O 1
ATOM 3105 N N . THR A 1 395 ? 132.497 161.678 116.546 1.00 52.63 395 THR A N 1
ATOM 3106 C CA . THR A 1 395 ? 131.955 160.740 117.522 1.00 52.63 395 THR A CA 1
ATOM 3107 C C . THR A 1 395 ? 132.746 160.791 118.821 1.00 52.63 395 THR A C 1
ATOM 3108 O O . THR A 1 395 ? 132.169 160.872 119.911 1.00 52.63 395 THR A O 1
ATOM 3112 N N . PHE A 1 396 ? 134.076 160.751 118.722 1.00 54.88 396 PHE A N 1
ATOM 3113 C CA . PHE A 1 396 ? 134.894 160.826 119.927 1.00 54.88 396 PHE A CA 1
ATOM 3114 C C . PHE A 1 396 ? 134.702 162.152 120.651 1.00 54.88 396 PHE A C 1
ATOM 3115 O O . PHE A 1 396 ? 134.642 162.187 121.884 1.00 54.88 396 PHE A O 1
ATOM 3123 N N . LEU A 1 397 ? 134.619 163.255 119.905 1.00 56.77 397 LEU A N 1
ATOM 3124 C CA . LEU A 1 397 ? 134.464 164.563 120.536 1.00 56.77 397 LEU A CA 1
ATOM 3125 C C . LEU A 1 397 ? 133.158 164.649 121.312 1.00 56.77 397 LEU A C 1
ATOM 3126 O O . LEU A 1 397 ? 133.131 165.122 122.453 1.00 56.77 397 LEU A O 1
ATOM 3131 N N . CYS A 1 398 ? 132.059 164.195 120.712 1.00 57.78 398 CYS A N 1
ATOM 3132 C CA . CYS A 1 398 ? 130.784 164.286 121.415 1.00 57.78 398 CYS A CA 1
ATOM 3133 C C . CYS A 1 398 ? 130.693 163.273 122.550 1.00 57.78 398 CYS A C 1
ATOM 3134 O O . CYS A 1 398 ? 130.030 163.538 123.555 1.00 57.78 398 CYS A O 1
ATOM 3137 N N . LEU A 1 399 ? 131.372 162.128 122.436 1.00 56.42 399 LEU A N 1
ATOM 3138 C CA . LEU A 1 399 ? 131.440 161.212 123.570 1.00 56.42 399 LEU A CA 1
ATOM 3139 C C . LEU A 1 399 ? 132.196 161.837 124.736 1.00 56.42 399 LEU A C 1
ATOM 3140 O O . LEU A 1 399 ? 131.774 161.727 125.894 1.00 56.42 399 LEU A O 1
ATOM 3145 N N . TYR A 1 400 ? 133.319 162.497 124.448 1.00 61.24 400 TYR A N 1
ATOM 3146 C CA . TYR A 1 400 ? 134.058 163.190 125.496 1.00 61.24 400 TYR A CA 1
ATOM 3147 C C . TYR A 1 400 ? 133.225 164.308 126.107 1.00 61.24 400 TYR A C 1
ATOM 3148 O O . TYR A 1 400 ? 133.278 164.539 127.319 1.00 61.24 400 TYR A O 1
ATOM 3157 N N . GLY A 1 401 ? 132.454 165.017 125.283 1.00 61.75 401 GLY A N 1
ATOM 3158 C CA . GLY A 1 401 ? 131.564 166.034 125.820 1.00 61.75 401 GLY A CA 1
ATOM 3159 C C . GLY A 1 401 ? 130.499 165.452 126.729 1.00 61.75 401 GLY A C 1
ATOM 3160 O O . GLY A 1 401 ? 130.173 166.029 127.768 1.00 61.75 401 GLY A O 1
ATOM 3161 N N . MET A 1 402 ? 129.946 164.297 126.350 1.00 60.70 402 MET A N 1
ATOM 3162 C CA . MET A 1 402 ? 128.988 163.614 127.213 1.00 60.70 402 MET A CA 1
ATOM 3163 C C . MET A 1 402 ? 129.618 163.234 128.544 1.00 60.70 402 MET A C 1
ATOM 3164 O O . MET A 1 402 ? 129.005 163.409 129.603 1.00 60.70 402 MET A O 1
ATOM 3169 N N . ILE A 1 403 ? 130.841 162.705 128.510 1.00 63.20 403 ILE A N 1
ATOM 3170 C CA . ILE A 1 403 ? 131.501 162.286 129.746 1.00 63.20 403 ILE A CA 1
ATOM 3171 C C . ILE A 1 403 ? 131.800 163.494 130.624 1.00 63.20 403 ILE A C 1
ATOM 3172 O O . ILE A 1 403 ? 131.666 163.441 131.852 1.00 63.20 403 ILE A O 1
ATOM 3177 N N . TRP A 1 404 ? 132.198 164.605 130.006 1.00 70.66 404 TRP A N 1
ATOM 3178 C CA . TRP A 1 404 ? 132.460 165.820 130.769 1.00 70.66 404 TRP A CA 1
ATOM 3179 C C . TRP A 1 404 ? 131.186 166.350 131.416 1.00 70.66 404 TRP A C 1
ATOM 3180 O O . TRP A 1 404 ? 131.193 166.746 132.588 1.00 70.66 404 TRP A O 1
ATOM 3191 N N . TYR A 1 405 ? 130.080 166.361 130.668 1.00 72.22 405 TYR A N 1
ATOM 3192 C CA . TYR A 1 405 ? 128.810 166.810 131.231 1.00 72.22 405 TYR A CA 1
ATOM 3193 C C . TYR A 1 405 ? 128.341 165.885 132.345 1.00 72.22 405 TYR A C 1
ATOM 3194 O O . TYR A 1 405 ? 127.732 166.337 133.321 1.00 72.22 405 TYR A O 1
ATOM 3203 N N . ALA A 1 406 ? 128.603 164.584 132.214 1.00 70.50 406 ALA A N 1
ATOM 3204 C CA . ALA A 1 406 ? 128.221 163.650 133.266 1.00 70.50 406 ALA A CA 1
ATOM 3205 C C . ALA A 1 406 ? 129.063 163.855 134.516 1.00 70.50 406 ALA A C 1
ATOM 3206 O O . ALA A 1 406 ? 128.554 163.756 135.638 1.00 70.50 406 ALA A O 1
ATOM 3208 N N . GLU A 1 407 ? 130.353 164.146 134.345 1.00 72.36 407 GLU A N 1
ATOM 3209 C CA . GLU A 1 407 ? 131.223 164.372 135.491 1.00 72.36 407 GLU A CA 1
ATOM 3210 C C . GLU A 1 407 ? 130.934 165.683 136.206 1.00 72.36 407 GLU A C 1
ATOM 3211 O O . GLU A 1 407 ? 130.988 165.722 137.439 1.00 72.36 407 GLU A O 1
ATOM 3217 N N . HIS A 1 408 ? 130.627 166.753 135.475 1.00 74.74 408 HIS A N 1
ATOM 3218 C CA . HIS A 1 408 ? 130.472 168.059 136.094 1.00 74.74 408 HIS A CA 1
ATOM 3219 C C . HIS A 1 408 ? 129.031 168.529 136.216 1.00 74.74 408 HIS A C 1
ATOM 3220 O O . HIS A 1 408 ? 128.805 169.636 136.717 1.00 74.74 408 HIS A O 1
ATOM 3227 N N . TYR A 1 409 ? 128.056 167.736 135.784 1.00 76.05 409 TYR A N 1
ATOM 3228 C CA . TYR A 1 409 ? 126.654 168.116 135.912 1.00 76.05 409 TYR A CA 1
ATOM 3229 C C . TYR A 1 409 ? 125.768 166.888 136.085 1.00 76.05 409 TYR A C 1
ATOM 3230 O O . TYR A 1 409 ? 124.556 166.954 135.889 1.00 76.05 409 TYR A O 1
ATOM 3239 N N . LYS B 1 12 ? 112.761 119.848 144.396 1.00 71.17 12 LYS B N 1
ATOM 3240 C CA . LYS B 1 12 ? 114.212 119.930 144.284 1.00 71.17 12 LYS B CA 1
ATOM 3241 C C . LYS B 1 12 ? 114.768 118.728 143.529 1.00 71.17 12 LYS B C 1
ATOM 3242 O O . LYS B 1 12 ? 115.982 118.586 143.378 1.00 71.17 12 LYS B O 1
ATOM 3248 N N . ASP B 1 13 ? 113.871 117.860 143.062 1.00 69.53 13 ASP B N 1
ATOM 3249 C CA . ASP B 1 13 ? 114.272 116.745 142.215 1.00 69.53 13 ASP B CA 1
ATOM 3250 C C . ASP B 1 13 ? 114.562 117.238 140.805 1.00 69.53 13 ASP B C 1
ATOM 3251 O O . ASP B 1 13 ? 115.298 116.591 140.055 1.00 69.53 13 ASP B O 1
ATOM 3256 N N . ASP B 1 14 ? 113.988 118.384 140.436 1.00 67.28 14 ASP B N 1
ATOM 3257 C CA . ASP B 1 14 ? 114.256 118.949 139.118 1.00 67.28 14 ASP B CA 1
ATOM 3258 C C . ASP B 1 14 ? 115.691 119.451 139.021 1.00 67.28 14 ASP B C 1
ATOM 3259 O O . ASP B 1 14 ? 116.316 119.364 137.957 1.00 67.28 14 ASP B O 1
ATOM 3264 N N . VAL B 1 15 ? 116.232 119.968 140.126 1.00 65.51 15 VAL B N 1
ATOM 3265 C CA . VAL B 1 15 ? 117.635 120.371 140.150 1.00 65.51 15 VAL B CA 1
ATOM 3266 C C . VAL B 1 15 ? 118.534 119.162 139.925 1.00 65.51 15 VAL B C 1
ATOM 3267 O O . VAL B 1 15 ? 119.504 119.222 139.159 1.00 65.51 15 VAL B O 1
ATOM 3271 N N . ASN B 1 16 ? 118.214 118.042 140.574 1.00 61.57 16 ASN B N 1
ATOM 3272 C CA . ASN B 1 16 ? 118.996 116.826 140.384 1.00 61.57 16 ASN B CA 1
ATOM 3273 C C . ASN B 1 16 ? 118.848 116.293 138.966 1.00 61.57 16 ASN B C 1
ATOM 3274 O O . ASN B 1 16 ? 119.808 115.769 138.391 1.00 61.57 16 ASN B O 1
ATOM 3279 N N . TYR B 1 17 ? 117.658 116.431 138.379 1.00 60.36 17 TYR B N 1
ATOM 3280 C CA . TYR B 1 17 ? 117.449 115.998 137.000 1.00 60.36 17 TYR B CA 1
ATOM 3281 C C . TYR B 1 17 ? 118.306 116.809 136.038 1.00 60.36 17 TYR B C 1
ATOM 3282 O O . TYR B 1 17 ? 118.973 116.252 135.156 1.00 60.36 17 TYR B O 1
ATOM 3291 N N . LYS B 1 18 ? 118.288 118.135 136.184 1.00 57.71 18 LYS B N 1
ATOM 3292 C CA . LYS B 1 18 ? 119.085 118.971 135.295 1.00 57.71 18 LYS B CA 1
ATOM 3293 C C . LYS B 1 18 ? 120.576 118.759 135.516 1.00 57.71 18 LYS B C 1
ATOM 3294 O O . LYS B 1 18 ? 121.353 118.826 134.559 1.00 57.71 18 LYS B O 1
ATOM 3300 N N . MET B 1 19 ? 120.995 118.470 136.751 1.00 56.80 19 MET B N 1
ATOM 3301 C CA . MET B 1 19 ? 122.398 118.143 136.984 1.00 56.80 19 MET B CA 1
ATOM 3302 C C . MET B 1 19 ? 122.787 116.827 136.326 1.00 56.80 19 MET B C 1
ATOM 3303 O O . MET B 1 19 ? 123.870 116.726 135.735 1.00 56.80 19 MET B O 1
ATOM 3308 N N . HIS B 1 20 ? 121.933 115.807 136.424 1.00 52.29 20 HIS B N 1
ATOM 3309 C CA . HIS B 1 20 ? 122.221 114.528 135.793 1.00 52.29 20 HIS B CA 1
ATOM 3310 C C . HIS B 1 20 ? 122.190 114.607 134.279 1.00 52.29 20 HIS B C 1
ATOM 3311 O O . HIS B 1 20 ? 122.839 113.792 133.618 1.00 52.29 20 HIS B O 1
ATOM 3318 N N . PHE B 1 21 ? 121.451 115.553 133.713 1.00 46.09 21 PHE B N 1
ATOM 3319 C CA . PHE B 1 21 ? 121.569 115.775 132.280 1.00 46.09 21 PHE B CA 1
ATOM 3320 C C . PHE B 1 21 ? 122.823 116.548 131.915 1.00 46.09 21 PHE B C 1
ATOM 3321 O O . PHE B 1 21 ? 123.474 116.217 130.920 1.00 46.09 21 PHE B O 1
ATOM 3329 N N . ARG B 1 22 ? 123.178 117.573 132.690 1.00 49.46 22 ARG B N 1
ATOM 3330 C CA . ARG B 1 22 ? 124.372 118.367 132.436 1.00 49.46 22 ARG B CA 1
ATOM 3331 C C . ARG B 1 22 ? 125.652 117.564 132.608 1.00 49.46 22 ARG B C 1
ATOM 3332 O O . ARG B 1 22 ? 126.679 117.908 132.014 1.00 49.46 22 ARG B O 1
ATOM 3340 N N . MET B 1 23 ? 125.622 116.485 133.385 1.00 48.12 23 MET B N 1
ATOM 3341 C CA . MET B 1 23 ? 126.822 115.664 133.524 1.00 48.12 23 MET B CA 1
ATOM 3342 C C . MET B 1 23 ? 127.003 114.623 132.429 1.00 48.12 23 MET B C 1
ATOM 3343 O O . MET B 1 23 ? 128.093 114.051 132.338 1.00 48.12 23 MET B O 1
ATOM 3348 N N . ILE B 1 24 ? 125.995 114.340 131.600 1.00 43.08 24 ILE B N 1
ATOM 3349 C CA . ILE B 1 24 ? 126.179 113.504 130.419 1.00 43.08 24 ILE B CA 1
ATOM 3350 C C . ILE B 1 24 ? 126.082 114.299 129.134 1.00 43.08 24 ILE B C 1
ATOM 3351 O O . ILE B 1 24 ? 126.321 113.744 128.056 1.00 43.08 24 ILE B O 1
ATOM 3356 N N . ASN B 1 25 ? 125.726 115.572 129.209 1.00 41.76 25 ASN B N 1
ATOM 3357 C CA . ASN B 1 25 ? 125.651 116.407 128.021 1.00 41.76 25 ASN B CA 1
ATOM 3358 C C . ASN B 1 25 ? 126.800 117.390 127.912 1.00 41.76 25 ASN B C 1
ATOM 3359 O O . ASN B 1 25 ? 127.341 117.575 126.823 1.00 41.76 25 ASN B O 1
ATOM 3364 N N . GLU B 1 26 ? 127.174 118.049 129.005 1.00 45.58 26 GLU B N 1
ATOM 3365 C CA . GLU B 1 26 ? 128.333 118.939 129.031 1.00 45.58 26 GLU B CA 1
ATOM 3366 C C . GLU B 1 26 ? 129.117 118.623 130.297 1.00 45.58 26 GLU B C 1
ATOM 3367 O O . GLU B 1 26 ? 128.939 119.272 131.327 1.00 45.58 26 GLU B O 1
ATOM 3373 N N . GLN B 1 27 ? 130.002 117.638 130.212 1.00 46.37 27 GLN B N 1
ATOM 3374 C CA . GLN B 1 27 ? 130.846 117.314 131.349 1.00 46.37 27 GLN B CA 1
ATOM 3375 C C . GLN B 1 27 ? 131.880 118.413 131.551 1.00 46.37 27 GLN B C 1
ATOM 3376 O O . GLN B 1 27 ? 132.432 118.951 130.588 1.00 46.37 27 GLN B O 1
ATOM 3382 N N . GLN B 1 28 ? 132.128 118.761 132.810 1.00 52.30 28 GLN B N 1
ATOM 3383 C CA . GLN B 1 28 ? 133.060 119.824 133.156 1.00 52.30 28 GLN B CA 1
ATOM 3384 C C . GLN B 1 28 ? 134.356 119.220 133.672 1.00 52.30 28 GLN B C 1
ATOM 3385 O O . GLN B 1 28 ? 134.350 118.161 134.306 1.00 52.30 28 GLN B O 1
ATOM 3391 N N . VAL B 1 29 ? 135.467 119.901 133.390 1.00 54.66 29 VAL B N 1
ATOM 3392 C CA . VAL B 1 29 ? 136.772 119.403 133.799 1.00 54.66 29 VAL B CA 1
ATOM 3393 C C . VAL B 1 29 ? 136.945 119.577 135.300 1.00 54.66 29 VAL B C 1
ATOM 3394 O O . VAL B 1 29 ? 136.571 120.605 135.878 1.00 54.66 29 VAL B O 1
ATOM 3398 N N . GLU B 1 30 ? 137.513 118.562 135.941 1.00 60.63 30 GLU B N 1
ATOM 3399 C CA . GLU B 1 30 ? 137.797 118.596 137.365 1.00 60.63 30 GLU B CA 1
ATOM 3400 C C . GLU B 1 30 ? 139.300 118.666 137.596 1.00 60.63 30 GLU B C 1
ATOM 3401 O O . GLU B 1 30 ? 140.091 118.125 136.819 1.00 60.63 30 GLU B O 1
ATOM 3407 N N . ASP B 1 31 ? 139.685 119.350 138.673 1.00 59.47 31 ASP B N 1
ATOM 3408 C CA . ASP B 1 31 ? 141.081 119.440 139.095 1.00 59.47 31 ASP B CA 1
ATOM 3409 C C . ASP B 1 31 ? 141.956 120.039 137.996 1.00 59.47 31 ASP B C 1
ATOM 3410 O O . ASP B 1 31 ? 142.858 119.393 137.461 1.00 59.47 31 ASP B O 1
ATOM 3415 N N . ILE B 1 32 ? 141.678 121.294 137.658 1.00 57.36 32 ILE B N 1
ATOM 3416 C CA . ILE B 1 32 ? 142.439 121.998 136.630 1.00 57.36 32 ILE B CA 1
ATOM 3417 C C . ILE B 1 32 ? 143.700 122.578 137.257 1.00 57.36 32 ILE B C 1
ATOM 3418 O O . ILE B 1 32 ? 143.628 123.363 138.208 1.00 57.36 32 ILE B O 1
ATOM 3423 N N . THR B 1 33 ? 144.859 122.199 136.719 1.00 59.48 33 THR B N 1
ATOM 3424 C CA . THR B 1 33 ? 146.141 122.719 137.182 1.00 59.48 33 THR B CA 1
ATOM 3425 C C . THR B 1 33 ? 146.747 123.725 136.212 1.00 59.48 33 THR B C 1
ATOM 3426 O O . THR B 1 33 ? 147.049 124.855 136.603 1.00 59.48 33 THR B O 1
ATOM 3430 N N . ILE B 1 34 ? 146.929 123.341 134.950 1.00 55.94 34 ILE B N 1
ATOM 3431 C CA . ILE B 1 34 ? 147.400 124.257 133.917 1.00 55.94 34 ILE B CA 1
ATOM 3432 C C . ILE B 1 34 ? 146.172 124.992 133.391 1.00 55.94 34 ILE B C 1
ATOM 3433 O O . ILE B 1 34 ? 145.489 124.516 132.485 1.00 55.94 34 ILE B O 1
ATOM 3438 N N . ASP B 1 35 ? 145.891 126.161 133.963 1.00 56.18 35 ASP B N 1
ATOM 3439 C CA . ASP B 1 35 ? 144.674 126.888 133.629 1.00 56.18 35 ASP B CA 1
ATOM 3440 C C . ASP B 1 35 ? 144.752 127.594 132.283 1.00 56.18 35 ASP B C 1
ATOM 3441 O O . ASP B 1 35 ? 143.770 128.223 131.879 1.00 56.18 35 ASP B O 1
ATOM 3446 N N . PHE B 1 36 ? 145.885 127.512 131.586 1.00 52.54 36 PHE B N 1
ATOM 3447 C CA . PHE B 1 36 ? 145.999 128.163 130.285 1.00 52.54 36 PHE B CA 1
ATOM 3448 C C . PHE B 1 36 ? 145.172 127.438 129.232 1.00 52.54 36 PHE B C 1
ATOM 3449 O O . PHE B 1 36 ? 144.680 128.059 128.283 1.00 52.54 36 PHE B O 1
ATOM 3457 N N . PHE B 1 37 ? 144.994 126.126 129.389 1.00 49.78 37 PHE B N 1
ATOM 3458 C CA . PHE B 1 37 ? 144.292 125.351 128.371 1.00 49.78 37 PHE B CA 1
ATOM 3459 C C . PHE B 1 37 ? 142.787 125.561 128.438 1.00 49.78 37 PHE B C 1
ATOM 3460 O O . PHE B 1 37 ? 142.062 125.180 127.513 1.00 49.78 37 PHE B O 1
ATOM 3468 N N . TYR B 1 38 ? 142.293 126.157 129.521 1.00 49.87 38 TYR B N 1
ATOM 3469 C CA . TYR B 1 38 ? 140.858 126.178 129.768 1.00 49.87 38 TYR B CA 1
ATOM 3470 C C . TYR B 1 38 ? 140.268 127.578 129.903 1.00 49.87 38 TYR B C 1
ATOM 3471 O O . TYR B 1 38 ? 139.052 127.699 130.070 1.00 49.87 38 TYR B O 1
ATOM 3480 N N . ARG B 1 39 ? 141.078 128.625 129.830 1.00 51.29 39 ARG B N 1
ATOM 3481 C CA . ARG B 1 39 ? 140.542 129.981 129.877 1.00 51.29 39 ARG B CA 1
ATOM 3482 C C . ARG B 1 39 ? 140.111 130.414 128.481 1.00 51.29 39 ARG B C 1
ATOM 3483 O O . ARG B 1 39 ? 140.895 130.295 127.536 1.00 51.29 39 ARG B O 1
ATOM 3491 N N . PRO B 1 40 ? 138.892 130.923 128.313 1.00 45.23 40 PRO B N 1
ATOM 3492 C CA . PRO B 1 40 ? 138.453 131.340 126.978 1.00 45.23 40 PRO B CA 1
ATOM 3493 C C . PRO B 1 40 ? 139.103 132.647 126.562 1.00 45.23 40 PRO B C 1
ATOM 3494 O O . PRO B 1 40 ? 139.400 133.507 127.392 1.00 45.23 40 PRO B O 1
ATOM 3498 N N . HIS B 1 41 ? 139.327 132.782 125.257 1.00 43.55 41 HIS B N 1
ATOM 3499 C CA . HIS B 1 41 ? 139.940 133.965 124.660 1.00 43.55 41 HIS B CA 1
ATOM 3500 C C . HIS B 1 41 ? 139.124 134.354 123.426 1.00 43.55 41 HIS B C 1
ATOM 3501 O O . HIS B 1 41 ? 139.660 134.516 122.331 1.00 43.55 41 HIS B O 1
ATOM 3508 N N . THR B 1 42 ? 137.809 134.476 123.617 1.00 41.04 42 THR B N 1
ATOM 3509 C CA . THR B 1 42 ? 136.881 134.603 122.497 1.00 41.04 42 THR B CA 1
ATOM 3510 C C . THR B 1 42 ? 137.113 135.873 121.683 1.00 41.04 42 THR B C 1
ATOM 3511 O O . THR B 1 42 ? 136.809 135.907 120.486 1.00 41.04 42 THR B O 1
ATOM 3515 N N . ILE B 1 43 ? 137.643 136.931 122.299 1.00 40.72 43 ILE B N 1
ATOM 3516 C CA . ILE B 1 43 ? 137.885 138.152 121.533 1.00 40.72 43 ILE B CA 1
ATOM 3517 C C . ILE B 1 43 ? 139.112 137.990 120.645 1.00 40.72 43 ILE B C 1
ATOM 3518 O O . ILE B 1 43 ? 139.155 138.507 119.523 1.00 40.72 43 ILE B O 1
ATOM 3523 N N . THR B 1 44 ? 140.124 137.263 121.121 1.00 40.86 44 THR B N 1
ATOM 3524 C CA . THR B 1 44 ? 141.249 136.930 120.257 1.00 40.86 44 THR B CA 1
ATOM 3525 C C . THR B 1 44 ? 140.806 136.030 119.114 1.00 40.86 44 THR B C 1
ATOM 3526 O O . THR B 1 44 ? 141.291 136.163 117.987 1.00 40.86 44 THR B O 1
ATOM 3530 N N . LEU B 1 45 ? 139.866 135.123 119.383 1.00 39.72 45 LEU B N 1
ATOM 3531 C CA . LEU B 1 45 ? 139.319 134.289 118.320 1.00 39.72 45 LEU B CA 1
ATOM 3532 C C . LEU B 1 45 ? 138.557 135.128 117.304 1.00 39.72 45 LEU B C 1
ATOM 3533 O O . LEU B 1 45 ? 138.635 134.877 116.097 1.00 39.72 45 LEU B O 1
ATOM 3538 N N . LEU B 1 46 ? 137.830 136.145 117.772 1.00 38.71 46 LEU B N 1
ATOM 3539 C CA . LEU B 1 46 ? 137.121 137.037 116.860 1.00 38.71 46 LEU B CA 1
ATOM 3540 C C . LEU B 1 46 ? 138.090 137.837 116.000 1.00 38.71 46 LEU B C 1
ATOM 3541 O O . LEU B 1 46 ? 137.880 137.986 114.789 1.00 38.71 46 LEU B O 1
ATOM 3546 N N . SER B 1 47 ? 139.147 138.373 116.611 1.00 39.51 47 SER B N 1
ATOM 3547 C CA . SER B 1 47 ? 140.143 139.115 115.847 1.00 39.51 47 SER B CA 1
ATOM 3548 C C . SER B 1 47 ? 140.828 138.222 114.823 1.00 39.51 47 SER B C 1
ATOM 3549 O O . SER B 1 47 ? 141.055 138.639 113.682 1.00 39.51 47 SER B O 1
ATOM 3552 N N . PHE B 1 48 ? 141.160 136.988 115.209 1.00 39.58 48 PHE B N 1
ATOM 3553 C CA . PHE B 1 48 ? 141.754 136.046 114.266 1.00 39.58 48 PHE B CA 1
ATOM 3554 C C . PHE B 1 48 ? 140.809 135.763 113.109 1.00 39.58 48 PHE B C 1
ATOM 3555 O O . PHE B 1 48 ? 141.223 135.759 111.945 1.00 39.58 48 PHE B O 1
ATOM 3563 N N . THR B 1 49 ? 139.534 135.515 113.412 1.00 38.22 49 THR B N 1
ATOM 3564 C CA . THR B 1 49 ? 138.548 135.262 112.367 1.00 38.22 49 THR B CA 1
ATOM 3565 C C . THR B 1 49 ? 138.485 136.418 111.379 1.00 38.22 49 THR B C 1
ATOM 3566 O O . THR B 1 49 ? 138.563 136.219 110.160 1.00 38.22 49 THR B O 1
ATOM 3570 N N . ILE B 1 50 ? 138.354 137.640 111.891 1.00 37.97 50 ILE B N 1
ATOM 3571 C CA . ILE B 1 50 ? 138.176 138.793 111.016 1.00 37.97 50 ILE B CA 1
ATOM 3572 C C . ILE B 1 50 ? 139.432 139.042 110.192 1.00 37.97 50 ILE B C 1
ATOM 3573 O O . ILE B 1 50 ? 139.355 139.297 108.987 1.00 37.97 50 ILE B O 1
ATOM 3578 N N . VAL B 1 51 ? 140.608 138.942 110.816 1.00 38.40 51 VAL B N 1
ATOM 3579 C CA . VAL B 1 51 ? 141.850 139.211 110.095 1.00 38.40 51 VAL B CA 1
ATOM 3580 C C . VAL B 1 51 ? 142.104 138.144 109.036 1.00 38.40 51 VAL B C 1
ATOM 3581 O O . VAL B 1 51 ? 142.569 138.447 107.932 1.00 38.40 51 VAL B O 1
ATOM 3585 N N . SER B 1 52 ? 141.782 136.883 109.338 1.00 38.08 52 SER B N 1
ATOM 3586 C CA . SER B 1 52 ? 141.995 135.819 108.363 1.00 38.08 52 SER B CA 1
ATOM 3587 C C . SER B 1 52 ? 141.045 135.952 107.182 1.00 38.08 52 SER B C 1
ATOM 3588 O O . SER B 1 52 ? 141.460 135.814 106.023 1.00 38.08 52 SER B O 1
ATOM 3591 N N . LEU B 1 53 ? 139.762 136.213 107.450 1.00 36.35 53 LEU B N 1
ATOM 3592 C CA . LEU B 1 53 ? 138.821 136.403 106.352 1.00 36.35 53 LEU B CA 1
ATOM 3593 C C . LEU B 1 53 ? 139.165 137.643 105.540 1.00 36.35 53 LEU B C 1
ATOM 3594 O O . LEU B 1 53 ? 138.964 137.665 104.324 1.00 36.35 53 LEU B O 1
ATOM 3599 N N . MET B 1 54 ? 139.713 138.672 106.188 1.00 39.96 54 MET B N 1
ATOM 3600 C CA . MET B 1 54 ? 140.187 139.847 105.466 1.00 39.96 54 MET B CA 1
ATOM 3601 C C . MET B 1 54 ? 141.343 139.495 104.540 1.00 39.96 54 MET B C 1
ATOM 3602 O O . MET B 1 54 ? 141.365 139.904 103.371 1.00 39.96 54 MET B O 1
ATOM 3607 N N . TYR B 1 55 ? 142.316 138.737 105.049 1.00 40.44 55 TYR B N 1
ATOM 3608 C CA . TYR B 1 55 ? 143.456 138.333 104.235 1.00 40.44 55 TYR B CA 1
ATOM 3609 C C . TYR B 1 55 ? 143.011 137.509 103.037 1.00 40.44 55 TYR B C 1
ATOM 3610 O O . TYR B 1 55 ? 143.530 137.677 101.929 1.00 40.44 55 TYR B O 1
ATOM 3619 N N . PHE B 1 56 ? 142.053 136.605 103.238 1.00 39.09 56 PHE B N 1
ATOM 3620 C CA . PHE B 1 56 ? 141.605 135.777 102.122 1.00 39.09 56 PHE B CA 1
ATOM 3621 C C . PHE B 1 56 ? 140.774 136.578 101.129 1.00 39.09 56 PHE B C 1
ATOM 3622 O O . PHE B 1 56 ? 140.924 136.409 99.916 1.00 39.09 56 PHE B O 1
ATOM 3630 N N . ALA B 1 57 ? 139.896 137.454 101.615 1.00 37.66 57 ALA B N 1
ATOM 3631 C CA . ALA B 1 57 ? 139.075 138.250 100.713 1.00 37.66 57 ALA B CA 1
ATOM 3632 C C . ALA B 1 57 ? 139.927 139.174 99.855 1.00 37.66 57 ALA B C 1
ATOM 3633 O O . ALA B 1 57 ? 139.659 139.341 98.661 1.00 37.66 57 ALA B O 1
ATOM 3635 N N . PHE B 1 58 ? 140.963 139.776 100.437 1.00 38.45 58 PHE B N 1
ATOM 3636 C CA . PHE B 1 58 ? 141.672 140.846 99.748 1.00 38.45 58 PHE B CA 1
ATOM 3637 C C . PHE B 1 58 ? 142.906 140.387 98.983 1.00 38.45 58 PHE B C 1
ATOM 3638 O O . PHE B 1 58 ? 143.452 141.173 98.205 1.00 38.45 58 PHE B O 1
ATOM 3646 N N . THR B 1 59 ? 143.363 139.149 99.170 1.00 40.89 59 THR B N 1
ATOM 3647 C CA . THR B 1 59 ? 144.570 138.679 98.504 1.00 40.89 59 THR B CA 1
ATOM 3648 C C . THR B 1 59 ? 144.369 137.463 97.617 1.00 40.89 59 THR B C 1
ATOM 3649 O O . THR B 1 59 ? 145.184 137.244 96.715 1.00 40.89 59 THR B O 1
ATOM 3653 N N . ARG B 1 60 ? 143.328 136.668 97.843 1.00 40.90 60 ARG B N 1
ATOM 3654 C CA . ARG B 1 60 ? 143.122 135.464 97.055 1.00 40.90 60 ARG B CA 1
ATOM 3655 C C . ARG B 1 60 ? 142.666 135.815 95.646 1.00 40.90 60 ARG B C 1
ATOM 3656 O O . ARG B 1 60 ? 141.929 136.779 95.430 1.00 40.90 60 ARG B O 1
ATOM 3664 N N . ASP B 1 61 ? 143.113 135.017 94.683 1.00 44.48 61 ASP B N 1
ATOM 3665 C CA . ASP B 1 61 ? 142.712 135.161 93.290 1.00 44.48 61 ASP B CA 1
ATOM 3666 C C . ASP B 1 61 ? 141.470 134.314 93.049 1.00 44.48 61 ASP B C 1
ATOM 3667 O O . ASP B 1 61 ? 141.535 133.081 93.103 1.00 44.48 61 ASP B O 1
ATOM 3672 N N . ASP B 1 62 ? 140.345 134.974 92.782 1.00 42.39 62 ASP B N 1
ATOM 3673 C CA . ASP B 1 62 ? 139.057 134.309 92.646 1.00 42.39 62 ASP B CA 1
ATOM 3674 C C . ASP B 1 62 ? 138.561 134.283 91.205 1.00 42.39 62 ASP B C 1
ATOM 3675 O O . ASP B 1 62 ? 137.360 134.433 90.963 1.00 42.39 62 ASP B O 1
ATOM 3680 N N . SER B 1 63 ? 139.462 134.085 90.240 1.00 43.84 63 SER B N 1
ATOM 3681 C CA . SER B 1 63 ? 139.055 134.096 88.840 1.00 43.84 63 SER B CA 1
ATOM 3682 C C . SER B 1 63 ? 138.486 132.751 88.410 1.00 43.84 63 SER B C 1
ATOM 3683 O O . SER B 1 63 ? 137.761 132.669 87.413 1.00 43.84 63 SER B O 1
ATOM 3686 N N . VAL B 1 64 ? 138.806 131.684 89.139 1.00 43.53 64 VAL B N 1
ATOM 3687 C CA . VAL B 1 64 ? 138.330 130.340 88.823 1.00 43.53 64 VAL B CA 1
ATOM 3688 C C . VAL B 1 64 ? 137.122 130.051 89.709 1.00 43.53 64 VAL B C 1
ATOM 3689 O O . VAL B 1 64 ? 137.275 129.975 90.938 1.00 43.53 64 VAL B O 1
ATOM 3693 N N . PRO B 1 65 ? 135.924 129.873 89.146 1.00 41.94 65 PRO B N 1
ATOM 3694 C CA . PRO B 1 65 ? 134.727 129.747 89.995 1.00 41.94 65 PRO B CA 1
ATOM 3695 C C . PRO B 1 65 ? 134.623 128.434 90.755 1.00 41.94 65 PRO B C 1
ATOM 3696 O O . PRO B 1 65 ? 134.139 128.427 91.895 1.00 41.94 65 PRO B O 1
ATOM 3700 N N . GLU B 1 66 ? 135.035 127.315 90.158 1.00 43.16 66 GLU B N 1
ATOM 3701 C CA . GLU B 1 66 ? 134.946 126.037 90.858 1.00 43.16 66 GLU B CA 1
ATOM 3702 C C . GLU B 1 66 ? 135.827 126.033 92.101 1.00 43.16 66 GLU B C 1
ATOM 3703 O O . GLU B 1 66 ? 135.426 125.533 93.162 1.00 43.16 66 GLU B O 1
ATOM 3709 N N . ASP B 1 67 ? 137.031 126.597 91.989 1.00 42.97 67 ASP B N 1
ATOM 3710 C CA . ASP B 1 67 ? 137.897 126.729 93.151 1.00 42.97 67 ASP B CA 1
ATOM 3711 C C . ASP B 1 67 ? 137.280 127.651 94.190 1.00 42.97 67 ASP B C 1
ATOM 3712 O O . ASP B 1 67 ? 137.433 127.423 95.393 1.00 42.97 67 ASP B O 1
ATOM 3717 N N . ASN B 1 68 ? 136.572 128.691 93.746 1.00 38.73 68 ASN B N 1
ATOM 3718 C CA . ASN B 1 68 ? 135.893 129.578 94.685 1.00 38.73 68 ASN B CA 1
ATOM 3719 C C . ASN B 1 68 ? 134.837 128.827 95.479 1.00 38.73 68 ASN B C 1
ATOM 3720 O O . ASN B 1 68 ? 134.747 128.977 96.701 1.00 38.73 68 ASN B O 1
ATOM 3725 N N . ILE B 1 69 ? 134.039 128.001 94.804 1.00 37.69 69 ILE B N 1
ATOM 3726 C CA . ILE B 1 69 ? 133.004 127.239 95.496 1.00 37.69 69 ILE B CA 1
ATOM 3727 C C . ILE B 1 69 ? 133.628 126.241 96.465 1.00 37.69 69 ILE B C 1
ATOM 3728 O O . ILE B 1 69 ? 133.154 126.073 97.596 1.00 37.69 69 ILE B O 1
ATOM 3733 N N . TRP B 1 70 ? 134.712 125.580 96.051 1.00 36.60 70 TRP B N 1
ATOM 3734 C CA . TRP B 1 70 ? 135.357 124.602 96.925 1.00 36.60 70 TRP B CA 1
ATOM 3735 C C . TRP B 1 70 ? 135.949 125.264 98.167 1.00 36.60 70 TRP B C 1
ATOM 3736 O O . TRP B 1 70 ? 135.750 124.789 99.294 1.00 36.60 70 TRP B O 1
ATOM 3747 N N . ARG B 1 71 ? 136.686 126.363 97.982 1.00 37.55 71 ARG B N 1
ATOM 3748 C CA . ARG B 1 71 ? 137.253 127.071 99.124 1.00 37.55 71 ARG B CA 1
ATOM 3749 C C . ARG B 1 71 ? 136.164 127.621 100.032 1.00 37.55 71 ARG B C 1
ATOM 3750 O O . ARG B 1 71 ? 136.306 127.605 101.259 1.00 37.55 71 ARG B O 1
ATOM 3758 N N . GLY B 1 72 ? 135.069 128.116 99.452 1.00 35.06 72 GLY B N 1
ATOM 3759 C CA . GLY B 1 72 ? 133.978 128.609 100.271 1.00 35.06 72 GLY B CA 1
ATOM 3760 C C . GLY B 1 72 ? 133.358 127.522 101.122 1.00 35.06 72 GLY B C 1
ATOM 3761 O O . GLY B 1 72 ? 133.040 127.744 102.291 1.00 35.06 72 GLY B O 1
ATOM 3762 N N . ILE B 1 73 ? 133.186 126.328 100.552 1.00 34.44 73 ILE B N 1
ATOM 3763 C CA . ILE B 1 73 ? 132.653 125.209 101.325 1.00 34.44 73 ILE B CA 1
ATOM 3764 C C . ILE B 1 73 ? 133.598 124.849 102.465 1.00 34.44 73 ILE B C 1
ATOM 3765 O O . ILE B 1 73 ? 133.174 124.681 103.618 1.00 34.44 73 ILE B O 1
ATOM 3770 N N . LEU B 1 74 ? 134.892 124.721 102.161 1.00 33.86 74 LEU B N 1
ATOM 3771 C CA . LEU B 1 74 ? 135.860 124.370 103.199 1.00 33.86 74 LEU B CA 1
ATOM 3772 C C . LEU B 1 74 ? 135.880 125.404 104.318 1.00 33.86 74 LEU B C 1
ATOM 3773 O O . LEU B 1 74 ? 135.992 125.054 105.499 1.00 33.86 74 LEU B O 1
ATOM 3778 N N . SER B 1 75 ? 135.758 126.685 103.970 1.00 33.85 75 SER B N 1
ATOM 3779 C CA . SER B 1 75 ? 135.815 127.726 104.987 1.00 33.85 75 SER B CA 1
ATOM 3780 C C . SER B 1 75 ? 134.538 127.771 105.812 1.00 33.85 75 SER B C 1
ATOM 3781 O O . SER B 1 75 ? 134.584 128.027 107.020 1.00 33.85 75 SER B O 1
ATOM 3784 N N . VAL B 1 76 ? 133.385 127.542 105.180 1.00 32.47 76 VAL B N 1
ATOM 3785 C CA . VAL B 1 76 ? 132.145 127.415 105.938 1.00 32.47 76 VAL B CA 1
ATOM 3786 C C . VAL B 1 76 ? 132.267 126.293 106.956 1.00 32.47 76 VAL B C 1
ATOM 3787 O O . VAL B 1 76 ? 131.857 126.438 108.112 1.00 32.47 76 VAL B O 1
ATOM 3791 N N . ILE B 1 77 ? 132.867 125.172 106.556 1.00 32.85 77 ILE B N 1
ATOM 3792 C CA . ILE B 1 77 ? 133.049 124.061 107.489 1.00 32.85 77 ILE B CA 1
ATOM 3793 C C . ILE B 1 77 ? 133.977 124.456 108.635 1.00 32.85 77 ILE B C 1
ATOM 3794 O O . ILE B 1 77 ? 133.683 124.196 109.809 1.00 32.85 77 ILE B O 1
ATOM 3799 N N . PHE B 1 78 ? 135.105 125.093 108.316 1.00 33.41 78 PHE B N 1
ATOM 3800 C CA . PHE B 1 78 ? 136.061 125.495 109.346 1.00 33.41 78 PHE B CA 1
ATOM 3801 C C . PHE B 1 78 ? 135.427 126.441 110.362 1.00 33.41 78 PHE B C 1
ATOM 3802 O O . PHE B 1 78 ? 135.572 126.265 111.581 1.00 33.41 78 PHE B O 1
ATOM 3810 N N . PHE B 1 79 ? 134.704 127.450 109.883 1.00 33.63 79 PHE B N 1
ATOM 3811 C CA . PHE B 1 79 ? 134.159 128.430 110.812 1.00 33.63 79 PHE B CA 1
ATOM 3812 C C . PHE B 1 79 ? 132.915 127.910 111.519 1.00 33.63 79 PHE B C 1
ATOM 3813 O O . PHE B 1 79 ? 132.591 128.379 112.615 1.00 33.63 79 PHE B O 1
ATOM 3821 N N . PHE B 1 80 ? 132.237 126.907 110.960 1.00 33.62 80 PHE B N 1
ATOM 3822 C CA . PHE B 1 80 ? 131.199 126.244 111.737 1.00 33.62 80 PHE B CA 1
ATOM 3823 C C . PHE B 1 80 ? 131.808 125.409 112.852 1.00 33.62 80 PHE B C 1
ATOM 3824 O O . PHE B 1 80 ? 131.221 125.285 113.929 1.00 33.62 80 PHE B O 1
ATOM 3832 N N . LEU B 1 81 ? 132.992 124.837 112.623 1.00 34.13 81 LEU B N 1
ATOM 3833 C CA . LEU B 1 81 ? 133.693 124.176 113.722 1.00 34.13 81 LEU B CA 1
ATOM 3834 C C . LEU B 1 81 ? 134.127 125.175 114.788 1.00 34.13 81 LEU B C 1
ATOM 3835 O O . LEU B 1 81 ? 134.129 124.851 115.981 1.00 34.13 81 LEU B O 1
ATOM 3840 N N . ILE B 1 82 ? 134.494 126.390 114.380 1.00 33.77 82 ILE B N 1
ATOM 3841 C CA . ILE B 1 82 ? 134.795 127.435 115.361 1.00 33.77 82 ILE B CA 1
ATOM 3842 C C . ILE B 1 82 ? 133.552 127.790 116.178 1.00 33.77 82 ILE B C 1
ATOM 3843 O O . ILE B 1 82 ? 133.606 127.904 117.410 1.00 33.77 82 ILE B O 1
ATOM 3848 N N . ILE B 1 83 ? 132.415 127.975 115.505 1.00 34.98 83 ILE B N 1
ATOM 3849 C CA . ILE B 1 83 ? 131.158 128.232 116.209 1.00 34.98 83 ILE B CA 1
ATOM 3850 C C . ILE B 1 83 ? 130.819 127.075 117.144 1.00 34.98 83 ILE B C 1
ATOM 3851 O O . ILE B 1 83 ? 130.269 127.279 118.231 1.00 34.98 83 ILE B O 1
ATOM 3856 N N . SER B 1 84 ? 131.132 125.845 116.733 1.00 33.93 84 SER B N 1
ATOM 3857 C CA . SER B 1 84 ? 130.905 124.687 117.590 1.00 33.93 84 SER B CA 1
ATOM 3858 C C . SER B 1 84 ? 131.751 124.760 118.849 1.00 33.93 84 SER B C 1
ATOM 3859 O O . SER B 1 84 ? 131.250 124.546 119.957 1.00 33.93 84 SER B O 1
ATOM 3862 N N . VAL B 1 85 ? 133.044 125.046 118.694 1.00 34.60 85 VAL B N 1
ATOM 3863 C CA . VAL B 1 85 ? 133.922 125.215 119.849 1.00 34.60 85 VAL B CA 1
ATOM 3864 C C . VAL B 1 85 ? 133.378 126.291 120.780 1.00 34.60 85 VAL B C 1
ATOM 3865 O O . VAL B 1 85 ? 133.491 126.190 122.007 1.00 34.60 85 VAL B O 1
ATOM 3869 N N . LEU B 1 86 ? 132.761 127.329 120.213 1.00 36.95 86 LEU B N 1
ATOM 3870 C CA . LEU B 1 86 ? 132.206 128.389 121.051 1.00 36.95 86 LEU B CA 1
ATOM 3871 C C . LEU B 1 86 ? 130.967 127.928 121.810 1.00 36.95 86 LEU B C 1
ATOM 3872 O O . LEU B 1 86 ? 130.906 128.053 123.037 1.00 36.95 86 LEU B O 1
ATOM 3877 N N . ALA B 1 87 ? 129.967 127.396 121.103 1.00 37.41 87 ALA B N 1
ATOM 3878 C CA . ALA B 1 87 ? 128.617 127.298 121.640 1.00 37.41 87 ALA B CA 1
ATOM 3879 C C . ALA B 1 87 ? 128.005 125.904 121.659 1.00 37.41 87 ALA B C 1
ATOM 3880 O O . ALA B 1 87 ? 126.830 125.782 122.019 1.00 37.41 87 ALA B O 1
ATOM 3882 N N . PHE B 1 88 ? 128.733 124.862 121.291 1.00 34.92 88 PHE B N 1
ATOM 3883 C CA . PHE B 1 88 ? 128.055 123.577 121.213 1.00 34.92 88 PHE B CA 1
ATOM 3884 C C . PHE B 1 88 ? 128.339 122.726 122.442 1.00 34.92 88 PHE B C 1
ATOM 3885 O O . PHE B 1 88 ? 129.314 122.957 123.159 1.00 34.92 88 PHE B O 1
ATOM 3893 N N . PRO B 1 89 ? 127.484 121.740 122.727 1.00 35.91 89 PRO B N 1
ATOM 3894 C CA . PRO B 1 89 ? 127.690 120.912 123.920 1.00 35.91 89 PRO B CA 1
ATOM 3895 C C . PRO B 1 89 ? 128.896 119.997 123.787 1.00 35.91 89 PRO B C 1
ATOM 3896 O O . PRO B 1 89 ? 129.332 119.660 122.686 1.00 35.91 89 PRO B O 1
ATOM 3900 N N . ASN B 1 90 ? 129.420 119.582 124.940 1.00 38.02 90 ASN B N 1
ATOM 3901 C CA . ASN B 1 90 ? 130.689 118.863 124.977 1.00 38.02 90 ASN B CA 1
ATOM 3902 C C . ASN B 1 90 ? 130.485 117.352 124.970 1.00 38.02 90 ASN B C 1
ATOM 3903 O O . ASN B 1 90 ? 131.234 116.625 124.311 1.00 38.02 90 ASN B O 1
ATOM 3908 N N . GLY B 1 91 ? 129.485 116.858 125.693 1.00 39.08 91 GLY B N 1
ATOM 3909 C CA . GLY B 1 91 ? 129.262 115.437 125.800 1.00 39.08 91 GLY B CA 1
ATOM 3910 C C . GLY B 1 91 ? 129.751 114.891 127.123 1.00 39.08 91 GLY B C 1
ATOM 3911 O O . GLY B 1 91 ? 130.150 115.639 128.019 1.00 39.08 91 GLY B O 1
ATOM 3912 N N . PRO B 1 92 ? 129.732 113.566 127.276 1.00 36.66 92 PRO B N 1
ATOM 3913 C CA . PRO B 1 92 ? 130.196 112.969 128.533 1.00 36.66 92 PRO B CA 1
ATOM 3914 C C . PRO B 1 92 ? 131.706 112.967 128.686 1.00 36.66 92 PRO B C 1
ATOM 3915 O O . PRO B 1 92 ? 132.200 112.513 129.724 1.00 36.66 92 PRO B O 1
ATOM 3919 N N . PHE B 1 93 ? 132.447 113.462 127.701 1.00 38.10 93 PHE B N 1
ATOM 3920 C CA . PHE B 1 93 ? 133.895 113.327 127.649 1.00 38.10 93 PHE B CA 1
ATOM 3921 C C . PHE B 1 93 ? 134.557 114.685 127.820 1.00 38.10 93 PHE B C 1
ATOM 3922 O O . PHE B 1 93 ? 134.070 115.690 127.298 1.00 38.10 93 PHE B O 1
ATOM 3930 N N . THR B 1 94 ? 135.670 114.709 128.554 1.00 43.08 94 THR B N 1
ATOM 3931 C CA . THR B 1 94 ? 136.478 115.909 128.728 1.00 43.08 94 THR B CA 1
ATOM 3932 C C . THR B 1 94 ? 137.952 115.634 128.481 1.00 43.08 94 THR B C 1
ATOM 3933 O O . THR B 1 94 ? 138.806 116.230 129.140 1.00 43.08 94 THR B O 1
ATOM 3937 N N . ARG B 1 95 ? 138.265 114.743 127.551 1.00 44.88 95 ARG B N 1
ATOM 3938 C CA . ARG B 1 95 ? 139.632 114.348 127.284 1.00 44.88 95 ARG B CA 1
ATOM 3939 C C . ARG B 1 95 ? 139.768 113.973 125.816 1.00 44.88 95 ARG B C 1
ATOM 3940 O O . ARG B 1 95 ? 138.899 113.280 125.276 1.00 44.88 95 ARG B O 1
ATOM 3948 N N . PRO B 1 96 ? 140.832 114.415 125.133 1.00 43.88 96 PRO B N 1
ATOM 3949 C CA . PRO B 1 96 ? 141.964 115.241 125.568 1.00 43.88 96 PRO B CA 1
ATOM 3950 C C . PRO B 1 96 ? 141.576 116.674 125.908 1.00 43.88 96 PRO B C 1
ATOM 3951 O O . PRO B 1 96 ? 142.258 117.323 126.695 1.00 43.88 96 PRO B O 1
ATOM 3955 N N . HIS B 1 97 ? 140.488 117.160 125.309 1.00 40.63 97 HIS B N 1
ATOM 3956 C CA . HIS B 1 97 ? 139.984 118.488 125.577 1.00 40.63 97 HIS B CA 1
ATOM 3957 C C . HIS B 1 97 ? 138.525 118.518 125.154 1.00 40.63 97 HIS B C 1
ATOM 3958 O O . HIS B 1 97 ? 138.167 117.873 124.158 1.00 40.63 97 HIS B O 1
ATOM 3965 N N . PRO B 1 98 ? 137.662 119.228 125.883 1.00 37.93 98 PRO B N 1
ATOM 3966 C CA . PRO B 1 98 ? 136.250 119.304 125.477 1.00 37.93 98 PRO B CA 1
ATOM 3967 C C . PRO B 1 98 ? 136.030 119.947 124.119 1.00 37.93 98 PRO B C 1
ATOM 3968 O O . PRO B 1 98 ? 135.002 119.685 123.478 1.00 37.93 98 PRO B O 1
ATOM 3972 N N . ALA B 1 99 ? 136.963 120.780 123.656 1.00 36.95 99 ALA B N 1
ATOM 3973 C CA . ALA B 1 99 ? 136.781 121.463 122.381 1.00 36.95 99 ALA B CA 1
ATOM 3974 C C . ALA B 1 99 ? 136.801 120.481 121.218 1.00 36.95 99 ALA B C 1
ATOM 3975 O O . ALA B 1 99 ? 136.096 120.675 120.221 1.00 36.95 99 ALA B O 1
ATOM 3977 N N . LEU B 1 100 ? 137.598 119.418 121.329 1.00 37.80 100 LEU B N 1
ATOM 3978 C CA . LEU B 1 100 ? 137.613 118.400 120.286 1.00 37.80 100 LEU B CA 1
ATOM 3979 C C . LEU B 1 100 ? 136.246 117.748 120.138 1.00 37.80 100 LEU B C 1
ATOM 3980 O O . LEU B 1 100 ? 135.774 117.515 119.019 1.00 37.80 100 LEU B O 1
ATOM 3985 N N . TRP B 1 101 ? 135.578 117.476 121.257 1.00 35.73 101 TRP B N 1
ATOM 3986 C CA . TRP B 1 101 ? 134.276 116.827 121.191 1.00 35.73 101 TRP B CA 1
ATOM 3987 C C . TRP B 1 101 ? 133.189 117.807 120.773 1.00 35.73 101 TRP B C 1
ATOM 3988 O O . TRP B 1 101 ? 132.214 117.415 120.122 1.00 35.73 101 TRP B O 1
ATOM 3999 N N . ARG B 1 102 ? 133.356 119.092 121.092 1.00 35.33 102 ARG B N 1
ATOM 4000 C CA . ARG B 1 102 ? 132.455 120.097 120.530 1.00 35.33 102 ARG B CA 1
ATOM 4001 C C . ARG B 1 102 ? 132.577 120.158 119.012 1.00 35.33 102 ARG B C 1
ATOM 4002 O O . ARG B 1 102 ? 131.569 120.265 118.304 1.00 35.33 102 ARG B O 1
ATOM 4010 N N . MET B 1 103 ? 133.805 120.093 118.492 1.00 34.75 103 MET B N 1
ATOM 4011 C CA . MET B 1 103 ? 133.996 120.116 117.045 1.00 34.75 103 MET B CA 1
ATOM 4012 C C . MET B 1 103 ? 133.454 118.851 116.391 1.00 34.75 103 MET B C 1
ATOM 4013 O O . MET B 1 103 ? 132.930 118.896 115.272 1.00 34.75 103 MET B O 1
ATOM 4018 N N . VAL B 1 104 ? 133.568 117.712 117.076 1.00 33.02 104 VAL B N 1
ATOM 4019 C CA . VAL B 1 104 ? 132.972 116.477 116.567 1.00 33.02 104 VAL B CA 1
ATOM 4020 C C . VAL B 1 104 ? 131.453 116.597 116.505 1.00 33.02 104 VAL B C 1
ATOM 4021 O O . VAL B 1 104 ? 130.815 116.153 115.540 1.00 33.02 104 VAL B O 1
ATOM 4025 N N . PHE B 1 105 ? 130.849 117.206 117.526 1.00 33.61 105 PHE B N 1
ATOM 4026 C CA . PHE B 1 105 ? 129.409 117.443 117.492 1.00 33.61 105 PHE B CA 1
ATOM 4027 C C . PHE B 1 105 ? 129.026 118.366 116.342 1.00 33.61 105 PHE B C 1
ATOM 4028 O O . PHE B 1 105 ? 128.009 118.149 115.671 1.00 33.61 105 PHE B O 1
ATOM 4036 N N . GLY B 1 106 ? 129.820 119.409 116.105 1.00 33.24 106 GLY B N 1
ATOM 4037 C CA . GLY B 1 106 ? 129.553 120.284 114.974 1.00 33.24 106 GLY B CA 1
ATOM 4038 C C . GLY B 1 106 ? 129.618 119.560 113.643 1.00 33.24 106 GLY B C 1
ATOM 4039 O O . GLY B 1 106 ? 128.800 119.800 112.752 1.00 33.24 106 GLY B O 1
ATOM 4040 N N . LEU B 1 107 ? 130.597 118.666 113.486 1.00 32.95 107 LEU B N 1
ATOM 4041 C CA . LEU B 1 107 ? 130.665 117.849 112.277 1.00 32.95 107 LEU B CA 1
ATOM 4042 C C . LEU B 1 107 ? 129.426 116.975 112.125 1.00 32.95 107 LEU B C 1
ATOM 4043 O O . LEU B 1 107 ? 128.904 116.810 111.015 1.00 32.95 107 LEU B O 1
ATOM 4048 N N . SER B 1 108 ? 128.950 116.393 113.227 1.00 33.58 108 SER B N 1
ATOM 4049 C CA . SER B 1 108 ? 127.745 115.570 113.153 1.00 33.58 108 SER B CA 1
ATOM 4050 C C . SER B 1 108 ? 126.536 116.396 112.732 1.00 33.58 108 SER B C 1
ATOM 4051 O O . SER B 1 108 ? 125.689 115.927 111.963 1.00 33.58 108 SER B O 1
ATOM 4054 N N . VAL B 1 109 ? 126.442 117.634 113.218 1.00 32.34 109 VAL B N 1
ATOM 4055 C CA . VAL B 1 109 ? 125.332 118.504 112.826 1.00 32.34 109 VAL B CA 1
ATOM 4056 C C . VAL B 1 109 ? 125.422 118.858 111.344 1.00 32.34 109 VAL B C 1
ATOM 4057 O O . VAL B 1 109 ? 124.408 118.888 110.631 1.00 32.34 109 VAL B O 1
ATOM 4061 N N . LEU B 1 110 ? 126.635 119.134 110.857 1.00 32.06 110 LEU B N 1
ATOM 4062 C CA . LEU B 1 110 ? 126.816 119.399 109.433 1.00 32.06 110 LEU B CA 1
ATOM 4063 C C . LEU B 1 110 ? 126.396 118.206 108.585 1.00 32.06 110 LEU B C 1
ATOM 4064 O O . LEU B 1 110 ? 125.764 118.374 107.538 1.00 32.06 110 LEU B O 1
ATOM 4069 N N . TYR B 1 111 ? 126.741 116.992 109.017 1.00 32.17 111 TYR B N 1
ATOM 4070 C CA . TYR B 1 111 ? 126.352 115.801 108.265 1.00 32.17 111 TYR B CA 1
ATOM 4071 C C . TYR B 1 111 ? 124.839 115.597 108.289 1.00 32.17 111 TYR B C 1
ATOM 4072 O O . TYR B 1 111 ? 124.237 115.192 107.284 1.00 32.17 111 TYR B O 1
ATOM 4081 N N . PHE B 1 112 ? 124.206 115.868 109.431 1.00 32.71 112 PHE B N 1
ATOM 4082 C CA . PHE B 1 112 ? 122.750 115.811 109.513 1.00 32.71 112 PHE B CA 1
ATOM 4083 C C . PHE B 1 112 ? 122.101 116.765 108.517 1.00 32.71 112 PHE B C 1
ATOM 4084 O O . PHE B 1 112 ? 121.163 116.388 107.801 1.00 32.71 112 PHE B O 1
ATOM 4092 N N . LEU B 1 113 ? 122.598 118.001 108.439 1.00 31.51 113 LEU B N 1
ATOM 4093 C CA . LEU B 1 113 ? 122.010 118.958 107.505 1.00 31.51 113 LEU B CA 1
ATOM 4094 C C . LEU B 1 113 ? 122.304 118.577 106.058 1.00 31.51 113 LEU B C 1
ATOM 4095 O O . LEU B 1 113 ? 121.477 118.811 105.168 1.00 31.51 113 LEU B O 1
ATOM 4100 N N . PHE B 1 114 ? 123.471 117.984 105.805 1.00 31.81 114 PHE B N 1
ATOM 4101 C CA . PHE B 1 114 ? 123.778 117.478 104.471 1.00 31.81 114 PHE B CA 1
ATOM 4102 C C . PHE B 1 114 ? 122.770 116.423 104.039 1.00 31.81 114 PHE B C 1
ATOM 4103 O O . PHE B 1 114 ? 122.291 116.441 102.901 1.00 31.81 114 PHE B O 1
ATOM 4111 N N . LEU B 1 115 ? 122.425 115.500 104.940 1.00 31.62 115 LEU B N 1
ATOM 4112 C CA . LEU B 1 115 ? 121.441 114.474 104.600 1.00 31.62 115 LEU B CA 1
ATOM 4113 C C . LEU B 1 115 ? 120.050 115.070 104.411 1.00 31.62 115 LEU B C 1
ATOM 4114 O O . LEU B 1 115 ? 119.302 114.650 103.517 1.00 31.62 115 LEU B O 1
ATOM 4119 N N . VAL B 1 116 ? 119.679 116.038 105.253 1.00 32.29 116 VAL B N 1
ATOM 4120 C CA . VAL B 1 116 ? 118.393 116.713 105.082 1.00 32.29 116 VAL B CA 1
ATOM 4121 C C . VAL B 1 116 ? 118.307 117.356 103.704 1.00 32.29 116 VAL B C 1
ATOM 4122 O O . VAL B 1 116 ? 117.279 117.268 103.025 1.00 32.29 116 VAL B O 1
ATOM 4126 N N . PHE B 1 117 ? 119.385 118.009 103.268 1.00 32.39 117 PHE B N 1
ATOM 4127 C CA . PHE B 1 117 ? 119.406 118.580 101.926 1.00 32.39 117 PHE B CA 1
ATOM 4128 C C . PHE B 1 117 ? 119.309 117.496 100.862 1.00 32.39 117 PHE B C 1
ATOM 4129 O O . PHE B 1 117 ? 118.568 117.641 99.886 1.00 32.39 117 PHE B O 1
ATOM 4137 N N . LEU B 1 118 ? 120.055 116.404 101.037 1.00 32.34 118 LEU B N 1
ATOM 4138 C CA . LEU B 1 118 ? 120.065 115.330 100.049 1.00 32.34 118 LEU B CA 1
ATOM 4139 C C . LEU B 1 118 ? 118.688 114.717 99.859 1.00 32.34 118 LEU B C 1
ATOM 4140 O O . LEU B 1 118 ? 118.377 114.214 98.775 1.00 32.34 118 LEU B O 1
ATOM 4145 N N . LEU B 1 119 ? 117.854 114.735 100.898 1.00 32.61 119 LEU B N 1
ATOM 4146 C CA . LEU B 1 119 ? 116.544 114.097 100.790 1.00 32.61 119 LEU B CA 1
ATOM 4147 C C . LEU B 1 119 ? 115.580 114.844 99.877 1.00 32.61 119 LEU B C 1
ATOM 4148 O O . LEU B 1 119 ? 114.470 114.355 99.644 1.00 32.61 119 LEU B O 1
ATOM 4153 N N . PHE B 1 120 ? 115.961 116.010 99.352 1.00 34.08 120 PHE B N 1
ATOM 4154 C CA . PHE B 1 120 ? 115.031 116.770 98.522 1.00 34.08 120 PHE B CA 1
ATOM 4155 C C . PHE B 1 120 ? 115.433 116.764 97.053 1.00 34.08 120 PHE B C 1
ATOM 4156 O O . PHE B 1 120 ? 114.612 117.072 96.185 1.00 34.08 120 PHE B O 1
ATOM 4164 N N . LEU B 1 121 ? 116.677 116.407 96.757 1.00 34.53 121 LEU B N 1
ATOM 4165 C CA . LEU B 1 121 ? 117.123 116.310 95.378 1.00 34.53 121 LEU B CA 1
ATOM 4166 C C . LEU B 1 121 ? 116.657 115.000 94.757 1.00 34.53 121 LEU B C 1
ATOM 4167 O O . LEU B 1 121 ? 116.251 114.070 95.454 1.00 34.53 121 LEU B O 1
ATOM 4172 N N . ASN B 1 122 ? 116.716 114.931 93.432 1.00 39.98 122 ASN B N 1
ATOM 4173 C CA . ASN B 1 122 ? 116.434 113.670 92.771 1.00 39.98 122 ASN B CA 1
ATOM 4174 C C . ASN B 1 122 ? 117.739 112.934 92.482 1.00 39.98 122 ASN B C 1
ATOM 4175 O O . ASN B 1 122 ? 118.834 113.433 92.743 1.00 39.98 122 ASN B O 1
ATOM 4180 N N . PHE B 1 123 ? 117.609 111.718 91.947 1.00 42.17 123 PHE B N 1
ATOM 4181 C CA . PHE B 1 123 ? 118.766 110.837 91.828 1.00 42.17 123 PHE B CA 1
ATOM 4182 C C . PHE B 1 123 ? 119.845 111.447 90.944 1.00 42.17 123 PHE B C 1
ATOM 4183 O O . PHE B 1 123 ? 121.038 111.331 91.243 1.00 42.17 123 PHE B O 1
ATOM 4191 N N . GLU B 1 124 ? 119.448 112.106 89.854 1.00 42.78 124 GLU B N 1
ATOM 4192 C CA . GLU B 1 124 ? 120.436 112.691 88.955 1.00 42.78 124 GLU B CA 1
ATOM 4193 C C . GLU B 1 124 ? 121.189 113.829 89.628 1.00 42.78 124 GLU B C 1
ATOM 4194 O O . GLU B 1 124 ? 122.397 113.986 89.425 1.00 42.78 124 GLU B O 1
ATOM 4200 N N . GLN B 1 125 ? 120.505 114.615 90.459 1.00 39.06 125 GLN B N 1
ATOM 4201 C CA . GLN B 1 125 ? 121.174 115.712 91.149 1.00 39.06 125 GLN B CA 1
ATOM 4202 C C . GLN B 1 125 ? 122.164 115.196 92.183 1.00 39.06 125 GLN B C 1
ATOM 4203 O O . GLN B 1 125 ? 123.261 115.745 92.324 1.00 39.06 125 GLN B O 1
ATOM 4209 N N . VAL B 1 126 ? 121.805 114.136 92.907 1.00 40.13 126 VAL B N 1
ATOM 4210 C CA . VAL B 1 126 ? 122.712 113.585 93.910 1.00 40.13 126 VAL B CA 1
ATOM 4211 C C . VAL B 1 126 ? 123.907 112.923 93.239 1.00 40.13 126 VAL B C 1
ATOM 4212 O O . VAL B 1 126 ? 125.047 113.038 93.709 1.00 40.13 126 VAL B O 1
ATOM 4216 N N . LYS B 1 127 ? 123.675 112.233 92.122 1.00 41.13 127 LYS B N 1
ATOM 4217 C CA . LYS B 1 127 ? 124.791 111.657 91.385 1.00 41.13 127 LYS B CA 1
ATOM 4218 C C . LYS B 1 127 ? 125.707 112.742 90.835 1.00 41.13 127 LYS B C 1
ATOM 4219 O O . LYS B 1 127 ? 126.930 112.587 90.850 1.00 41.13 127 LYS B O 1
ATOM 4225 N N . SER B 1 128 ? 125.142 113.854 90.360 1.00 41.82 128 SER B N 1
ATOM 4226 C CA . SER B 1 128 ? 125.977 114.951 89.876 1.00 41.82 128 SER B CA 1
ATOM 4227 C C . SER B 1 128 ? 126.768 115.586 91.010 1.00 41.82 128 SER B C 1
ATOM 4228 O O . SER B 1 128 ? 127.918 115.996 90.821 1.00 41.82 128 SER B O 1
ATOM 4231 N N . LEU B 1 129 ? 126.171 115.672 92.199 1.00 39.07 129 LEU B N 1
ATOM 4232 C CA . LEU B 1 129 ? 126.901 116.158 93.365 1.00 39.07 129 LEU B CA 1
ATOM 4233 C C . LEU B 1 129 ? 128.085 115.255 93.693 1.00 39.07 129 LEU B C 1
ATOM 4234 O O . LEU B 1 129 ? 129.203 115.736 93.926 1.00 39.07 129 LEU B O 1
ATOM 4239 N N . MET B 1 130 ? 127.859 113.940 93.708 1.00 40.70 130 MET B N 1
ATOM 4240 C CA . MET B 1 130 ? 128.945 113.012 94.007 1.00 40.70 130 MET B CA 1
ATOM 4241 C C . MET B 1 130 ? 130.004 113.025 92.911 1.00 40.70 130 MET B C 1
ATOM 4242 O O . MET B 1 130 ? 131.185 112.787 93.181 1.00 40.70 130 MET B O 1
ATOM 4247 N N . TYR B 1 131 ? 129.601 113.291 91.667 1.00 43.44 131 TYR B N 1
ATOM 4248 C CA . TYR B 1 131 ? 130.570 113.371 90.580 1.00 43.44 131 TYR B CA 1
ATOM 4249 C C . TYR B 1 131 ? 131.366 114.665 90.649 1.00 43.44 131 TYR B C 1
ATOM 4250 O O . TYR B 1 131 ? 132.504 114.730 90.173 1.00 43.44 131 TYR B O 1
ATOM 4259 N N . TRP B 1 132 ? 130.771 115.718 91.209 1.00 39.42 132 TRP B N 1
ATOM 4260 C CA . TRP B 1 132 ? 131.522 116.949 91.424 1.00 39.42 132 TRP B CA 1
ATOM 4261 C C . TRP B 1 132 ? 132.534 116.776 92.545 1.00 39.42 132 TRP B C 1
ATOM 4262 O O . TRP B 1 132 ? 133.666 117.260 92.447 1.00 39.42 132 TRP B O 1
ATOM 4273 N N . LEU B 1 133 ? 132.147 116.085 93.620 1.00 39.23 133 LEU B N 1
ATOM 4274 C CA . LEU B 1 133 ? 133.091 115.849 94.709 1.00 39.23 133 LEU B CA 1
ATOM 4275 C C . LEU B 1 133 ? 134.230 114.935 94.272 1.00 39.23 133 LEU B C 1
ATOM 4276 O O . LEU B 1 133 ? 135.375 115.113 94.697 1.00 39.23 133 LEU B O 1
ATOM 4281 N N . ASP B 1 134 ? 133.937 113.952 93.427 1.00 44.22 134 ASP B N 1
ATOM 4282 C CA . ASP B 1 134 ? 134.943 113.023 92.914 1.00 44.22 134 ASP B CA 1
ATOM 4283 C C . ASP B 1 134 ? 134.755 112.882 91.413 1.00 44.22 134 ASP B C 1
ATOM 4284 O O . ASP B 1 134 ? 133.854 112.136 90.977 1.00 44.22 134 ASP B O 1
ATOM 4289 N N . PRO B 1 135 ? 135.557 113.562 90.591 1.00 46.76 135 PRO B N 1
ATOM 4290 C CA . PRO B 1 135 ? 135.344 113.479 89.136 1.00 46.76 135 PRO B CA 1
ATOM 4291 C C . PRO B 1 135 ? 135.495 112.076 88.576 1.00 46.76 135 PRO B C 1
ATOM 4292 O O . PRO B 1 135 ? 134.951 111.782 87.506 1.00 46.76 135 PRO B O 1
ATOM 4296 N N . ASN B 1 136 ? 136.220 111.197 89.269 1.00 50.50 136 ASN B N 1
ATOM 4297 C CA . ASN B 1 136 ? 136.417 109.837 88.783 1.00 50.50 136 ASN B CA 1
ATOM 4298 C C . ASN B 1 136 ? 135.305 108.888 89.204 1.00 50.50 136 ASN B C 1
ATOM 4299 O O . ASN B 1 136 ? 135.455 107.676 89.023 1.00 50.50 136 ASN B O 1
ATOM 4304 N N . LEU B 1 137 ? 134.206 109.397 89.761 1.00 49.05 137 LEU B N 1
ATOM 4305 C CA . LEU B 1 137 ? 133.119 108.517 90.173 1.00 49.05 137 LEU B CA 1
ATOM 4306 C C . LEU B 1 137 ? 132.289 108.055 88.983 1.00 49.05 137 LEU B C 1
ATOM 4307 O O . LEU B 1 137 ? 131.633 107.010 89.055 1.00 49.05 137 LEU B O 1
ATOM 4312 N N . ARG B 1 138 ? 132.299 108.816 87.886 1.00 53.77 138 ARG B N 1
ATOM 4313 C CA . ARG B 1 138 ? 131.496 108.450 86.724 1.00 53.77 138 ARG B CA 1
ATOM 4314 C C . ARG B 1 138 ? 131.940 107.128 86.120 1.00 53.77 138 ARG B C 1
ATOM 4315 O O . ARG B 1 138 ? 131.111 106.380 85.590 1.00 53.77 138 ARG B O 1
ATOM 4323 N N . TYR B 1 139 ? 133.230 106.822 86.188 1.00 59.07 139 TYR B N 1
ATOM 4324 C CA . TYR B 1 139 ? 133.800 105.646 85.542 1.00 59.07 139 TYR B CA 1
ATOM 4325 C C . TYR B 1 139 ? 134.253 104.613 86.569 1.00 59.07 139 TYR B C 1
ATOM 4326 O O . TYR B 1 139 ? 135.293 103.970 86.413 1.00 59.07 139 TYR B O 1
ATOM 4335 N N . ALA B 1 140 ? 133.473 104.448 87.631 1.00 61.28 140 ALA B N 1
ATOM 4336 C CA . ALA B 1 140 ? 133.769 103.489 88.685 1.00 61.28 140 ALA B CA 1
ATOM 4337 C C . ALA B 1 140 ? 133.005 102.198 88.430 1.00 61.28 140 ALA B C 1
ATOM 4338 O O . ALA B 1 140 ? 131.805 102.227 88.139 1.00 61.28 140 ALA B O 1
ATOM 4340 N N . THR B 1 141 ? 133.704 101.073 88.539 1.00 68.63 141 THR B N 1
ATOM 4341 C CA . THR B 1 141 ? 133.101 99.764 88.331 1.00 68.63 141 THR B CA 1
ATOM 4342 C C . THR B 1 141 ? 132.258 99.348 89.530 1.00 68.63 141 THR B C 1
ATOM 4343 O O . THR B 1 141 ? 132.749 98.691 90.447 1.00 68.63 141 THR B O 1
ATOM 4347 N N . ASN B 1 152 ? 136.926 80.185 92.288 1.00 112.70 152 ASN B N 1
ATOM 4348 C CA . ASN B 1 152 ? 138.319 79.904 92.615 1.00 112.70 152 ASN B CA 1
ATOM 4349 C C . ASN B 1 152 ? 138.565 80.017 94.115 1.00 112.70 152 ASN B C 1
ATOM 4350 O O . ASN B 1 152 ? 139.461 80.735 94.556 1.00 112.70 152 ASN B O 1
ATOM 4355 N N . CYS B 1 153 ? 137.765 79.294 94.897 1.00 112.10 153 CYS B N 1
ATOM 4356 C CA . CYS B 1 153 ? 137.875 79.324 96.348 1.00 112.10 153 CYS B CA 1
ATOM 4357 C C . CYS B 1 153 ? 138.247 77.973 96.945 1.00 112.10 153 CYS B C 1
ATOM 4358 O O . CYS B 1 153 ? 138.781 77.935 98.058 1.00 112.10 153 CYS B O 1
ATOM 4361 N N . HIS B 1 154 ? 137.981 76.872 96.239 1.00 111.41 154 HIS B N 1
ATOM 4362 C CA . HIS B 1 154 ? 138.393 75.561 96.731 1.00 111.41 154 HIS B CA 1
ATOM 4363 C C . HIS B 1 154 ? 139.904 75.385 96.655 1.00 111.41 154 HIS B C 1
ATOM 4364 O O . HIS B 1 154 ? 140.438 74.370 97.115 1.00 111.41 154 HIS B O 1
ATOM 4366 N N . VAL B 1 155 ? 140.605 76.361 96.082 1.00 111.53 155 VAL B N 1
ATOM 4367 C CA . VAL B 1 155 ? 142.056 76.325 95.952 1.00 111.53 155 VAL B CA 1
ATOM 4368 C C . VAL B 1 155 ? 142.657 77.382 96.867 1.00 111.53 155 VAL B C 1
ATOM 4369 O O . VAL B 1 155 ? 143.711 77.954 96.569 1.00 111.53 155 VAL B O 1
ATOM 4373 N N . ILE B 1 156 ? 141.990 77.646 97.991 1.00 108.63 156 ILE B N 1
ATOM 4374 C CA . ILE B 1 156 ? 142.418 78.698 98.903 1.00 108.63 156 ILE B CA 1
ATOM 4375 C C . ILE B 1 156 ? 143.715 78.320 99.607 1.00 108.63 156 ILE B C 1
ATOM 4376 O O . ILE B 1 156 ? 143.707 77.549 100.573 1.00 108.63 156 ILE B O 1
ATOM 4378 N N . THR B 1 157 ? 144.833 78.864 99.126 1.00 106.62 157 THR B N 1
ATOM 4379 C CA . THR B 1 157 ? 146.154 78.591 99.691 1.00 106.62 157 THR B CA 1
ATOM 4380 C C . THR B 1 157 ? 146.250 79.260 101.059 1.00 106.62 157 THR B C 1
ATOM 4381 O O . THR B 1 157 ? 145.518 80.195 101.391 1.00 106.62 157 THR B O 1
ATOM 4383 N N . TRP B 1 158 ? 147.171 78.748 101.872 1.00 104.78 158 TRP B N 1
ATOM 4384 C CA . TRP B 1 158 ? 147.421 79.288 103.204 1.00 104.78 158 TRP B CA 1
ATOM 4385 C C . TRP B 1 158 ? 147.831 80.756 103.155 1.00 104.78 158 TRP B C 1
ATOM 4386 O O . TRP B 1 158 ? 147.581 81.505 104.105 1.00 104.78 158 TRP B O 1
ATOM 4388 N N . GLU B 1 159 ? 148.469 81.177 102.060 1.00 103.67 159 GLU B N 1
ATOM 4389 C CA . GLU B 1 159 ? 149.000 82.534 101.993 1.00 103.67 159 GLU B CA 1
ATOM 4390 C C . GLU B 1 159 ? 148.004 83.525 101.406 1.00 103.67 159 GLU B C 1
ATOM 4391 O O . GLU B 1 159 ? 148.021 84.704 101.783 1.00 103.67 159 GLU B O 1
ATOM 4397 N N . ARG B 1 160 ? 147.125 83.087 100.502 1.00 101.01 160 ARG B N 1
ATOM 4398 C CA . ARG B 1 160 ? 146.058 83.980 100.068 1.00 101.01 160 ARG B CA 1
ATOM 4399 C C . ARG B 1 160 ? 145.101 84.293 101.210 1.00 101.01 160 ARG B C 1
ATOM 4400 O O . ARG B 1 160 ? 144.319 85.245 101.112 1.00 101.01 160 ARG B O 1
ATOM 4408 N N . ILE B 1 161 ? 145.149 83.510 102.290 1.00 98.57 161 ILE B N 1
ATOM 4409 C CA . ILE B 1 161 ? 144.386 83.832 103.490 1.00 98.57 161 ILE B CA 1
ATOM 4410 C C . ILE B 1 161 ? 144.963 85.064 104.175 1.00 98.57 161 ILE B C 1
ATOM 4411 O O . ILE B 1 161 ? 144.233 86.002 104.515 1.00 98.57 161 ILE B O 1
ATOM 4416 N N . ILE B 1 162 ? 146.283 85.089 104.382 1.00 98.13 162 ILE B N 1
ATOM 4417 C CA . ILE B 1 162 ? 146.903 86.261 104.993 1.00 98.13 162 ILE B CA 1
ATOM 4418 C C . ILE B 1 162 ? 146.904 87.430 104.021 1.00 98.13 162 ILE B C 1
ATOM 4419 O O . ILE B 1 162 ? 147.086 88.585 104.425 1.00 98.13 162 ILE B O 1
ATOM 4424 N N . SER B 1 163 ? 146.714 87.155 102.729 1.00 96.32 163 SER B N 1
ATOM 4425 C CA . SER B 1 163 ? 146.548 88.244 101.772 1.00 96.32 163 SER B CA 1
ATOM 4426 C C . SER B 1 163 ? 145.263 89.022 102.028 1.00 96.32 163 SER B C 1
ATOM 4427 O O . SER B 1 163 ? 145.156 90.190 101.635 1.00 96.32 163 SER B O 1
ATOM 4430 N N . HIS B 1 164 ? 144.280 88.394 102.680 1.00 90.93 164 HIS B N 1
ATOM 4431 C CA . HIS B 1 164 ? 143.007 89.062 102.940 1.00 90.93 164 HIS B CA 1
ATOM 4432 C C . HIS B 1 164 ? 143.173 90.223 103.914 1.00 90.93 164 HIS B C 1
ATOM 4433 O O . HIS B 1 164 ? 142.443 91.218 103.835 1.00 90.93 164 HIS B O 1
ATOM 4440 N N . PHE B 1 165 ? 144.123 90.117 104.838 1.00 88.32 165 PHE B N 1
ATOM 4441 C CA . PHE B 1 165 ? 144.330 91.181 105.811 1.00 88.32 165 PHE B CA 1
ATOM 4442 C C . PHE B 1 165 ? 144.884 92.426 105.132 1.00 88.32 165 PHE B C 1
ATOM 4443 O O . PHE B 1 165 ? 145.992 92.415 104.588 1.00 88.32 165 PHE B O 1
ATOM 4451 N N . ASP B 1 166 ? 144.106 93.503 105.172 1.00 80.76 166 ASP B N 1
ATOM 4452 C CA . ASP B 1 166 ? 144.472 94.763 104.544 1.00 80.76 166 ASP B CA 1
ATOM 4453 C C . ASP B 1 166 ? 144.387 95.860 105.594 1.00 80.76 166 ASP B C 1
ATOM 4454 O O . ASP B 1 166 ? 144.239 95.593 106.789 1.00 80.76 166 ASP B O 1
ATOM 4459 N N . ILE B 1 167 ? 144.489 97.109 105.137 1.00 70.82 167 ILE B N 1
ATOM 4460 C CA . ILE B 1 167 ? 144.289 98.241 106.037 1.00 70.82 167 ILE B CA 1
ATOM 4461 C C . ILE B 1 167 ? 142.839 98.287 106.506 1.00 70.82 167 ILE B C 1
ATOM 4462 O O . ILE B 1 167 ? 142.537 98.761 107.610 1.00 70.82 167 ILE B O 1
ATOM 4467 N N . PHE B 1 168 ? 141.923 97.758 105.695 1.00 66.96 168 PHE B N 1
ATOM 4468 C CA . PHE B 1 168 ? 140.520 97.742 106.089 1.00 66.96 168 PHE B CA 1
ATOM 4469 C C . PHE B 1 168 ? 140.243 96.629 107.092 1.00 66.96 168 PHE B C 1
ATOM 4470 O O . PHE B 1 168 ? 139.344 96.751 107.930 1.00 66.96 168 PHE B O 1
ATOM 4478 N N . ALA B 1 169 ? 141.021 95.547 107.043 1.00 67.47 169 ALA B N 1
ATOM 4479 C CA . ALA B 1 169 ? 140.959 94.560 108.116 1.00 67.47 169 ALA B CA 1
ATOM 4480 C C . ALA B 1 169 ? 141.476 95.151 109.421 1.00 67.47 169 ALA B C 1
ATOM 4481 O O . ALA B 1 169 ? 140.932 94.879 110.498 1.00 67.47 169 ALA B O 1
ATOM 4483 N N . PHE B 1 170 ? 142.532 95.962 109.339 1.00 65.26 170 PHE B N 1
ATOM 4484 C CA . PHE B 1 170 ? 142.998 96.722 110.493 1.00 65.26 170 PHE B CA 1
ATOM 4485 C C . PHE B 1 170 ? 141.887 97.605 111.045 1.00 65.26 170 PHE B C 1
ATOM 4486 O O . PHE B 1 170 ? 141.676 97.674 112.266 1.00 65.26 170 PHE B O 1
ATOM 4494 N N . GLY B 1 171 ? 141.158 98.281 110.155 1.00 63.74 171 GLY B N 1
ATOM 4495 C CA . GLY B 1 171 ? 140.056 99.122 110.592 1.00 63.74 171 GLY B CA 1
ATOM 4496 C C . GLY B 1 171 ? 138.941 98.337 111.251 1.00 63.74 171 GLY B C 1
ATOM 4497 O O . GLY B 1 171 ? 138.397 98.759 112.269 1.00 63.74 171 GLY B O 1
ATOM 4498 N N . HIS B 1 172 ? 138.575 97.189 110.676 1.00 62.52 172 HIS B N 1
ATOM 4499 C CA . HIS B 1 172 ? 137.574 96.329 111.302 1.00 62.52 172 HIS B CA 1
ATOM 4500 C C . HIS B 1 172 ? 138.011 95.894 112.694 1.00 62.52 172 HIS B C 1
ATOM 4501 O O . HIS B 1 172 ? 137.231 95.974 113.650 1.00 62.52 172 HIS B O 1
ATOM 4508 N N . PHE B 1 173 ? 139.251 95.418 112.817 1.00 59.91 173 PHE B N 1
ATOM 4509 C CA . PHE B 1 173 ? 139.770 94.988 114.111 1.00 59.91 173 PHE B CA 1
ATOM 4510 C C . PHE B 1 173 ? 139.669 96.103 115.143 1.00 59.91 173 PHE B C 1
ATOM 4511 O O . PHE B 1 173 ? 139.150 95.898 116.245 1.00 59.91 173 PHE B O 1
ATOM 4519 N N . TRP B 1 174 ? 140.143 97.301 114.798 1.00 59.71 174 TRP B N 1
ATOM 4520 C CA . TRP B 1 174 ? 140.189 98.361 115.802 1.00 59.71 174 TRP B CA 1
ATOM 4521 C C . TRP B 1 174 ? 138.808 98.946 116.072 1.00 59.71 174 TRP B C 1
ATOM 4522 O O . TRP B 1 174 ? 138.521 99.376 117.196 1.00 59.71 174 TRP B O 1
ATOM 4533 N N . GLY B 1 175 ? 137.925 98.943 115.075 1.00 55.09 175 GLY B N 1
ATOM 4534 C CA . GLY B 1 175 ? 136.559 99.363 115.319 1.00 55.09 175 GLY B CA 1
ATOM 4535 C C . GLY B 1 175 ? 135.830 98.423 116.254 1.00 55.09 175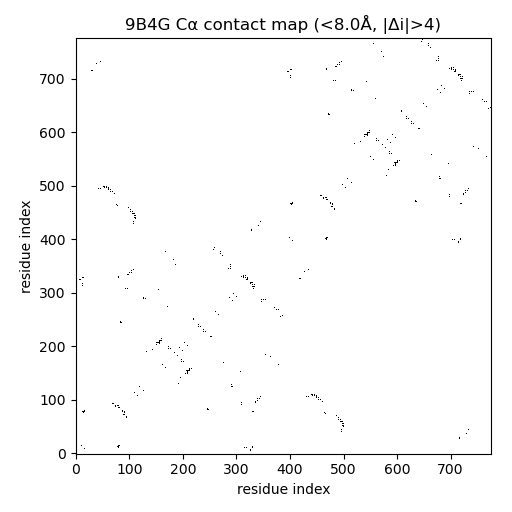 GLY B C 1
ATOM 4536 O O . GLY B 1 175 ? 135.100 98.861 117.145 1.00 55.09 175 GLY B O 1
ATOM 4537 N N . TRP B 1 176 ? 136.032 97.115 116.080 1.00 51.62 176 TRP B N 1
ATOM 4538 C CA . TRP B 1 176 ? 135.416 96.165 116.997 1.00 51.62 176 TRP B CA 1
ATOM 4539 C C . TRP B 1 176 ? 136.045 96.244 118.378 1.00 51.62 176 TRP B C 1
ATOM 4540 O O . TRP B 1 176 ? 135.361 96.040 119.385 1.00 51.62 176 TRP B O 1
ATOM 4551 N N . ALA B 1 177 ? 137.341 96.554 118.451 1.00 51.68 177 ALA B N 1
ATOM 4552 C CA . ALA B 1 177 ? 137.968 96.764 119.751 1.00 51.68 177 ALA B CA 1
ATOM 4553 C C . ALA B 1 177 ? 137.343 97.947 120.479 1.00 51.68 177 ALA B C 1
ATOM 4554 O O . ALA B 1 177 ? 137.002 97.844 121.662 1.00 51.68 177 ALA B O 1
ATOM 4556 N N . MET B 1 178 ? 137.170 99.074 119.784 1.00 50.30 178 MET B N 1
ATOM 4557 C CA . MET B 1 178 ? 136.539 100.237 120.403 1.00 50.30 178 MET B CA 1
ATOM 4558 C C . MET B 1 178 ? 135.097 99.945 120.804 1.00 50.30 178 MET B C 1
ATOM 4559 O O . MET B 1 178 ? 134.648 100.352 121.886 1.00 50.30 178 MET B O 1
ATOM 4564 N N . LYS B 1 179 ? 134.350 99.253 119.940 1.00 46.65 179 LYS B N 1
ATOM 4565 C CA . LYS B 1 179 ? 132.967 98.928 120.267 1.00 46.65 179 LYS B CA 1
ATOM 4566 C C . LYS B 1 179 ? 132.884 98.024 121.486 1.00 46.65 179 LYS B C 1
ATOM 4567 O O . LYS B 1 179 ? 132.061 98.256 122.373 1.00 46.65 179 LYS B O 1
ATOM 4573 N N . ALA B 1 180 ? 133.724 96.991 121.559 1.00 46.91 180 ALA B N 1
ATOM 4574 C CA . ALA B 1 180 ? 133.709 96.117 122.725 1.00 46.91 180 ALA B CA 1
ATOM 4575 C C . ALA B 1 180 ? 134.192 96.839 123.971 1.00 46.91 180 ALA B C 1
ATOM 4576 O O . ALA B 1 180 ? 133.823 96.465 125.088 1.00 46.91 180 ALA B O 1
ATOM 4578 N N . LEU B 1 181 ? 135.022 97.868 123.803 1.00 47.41 181 LEU B N 1
ATOM 4579 C CA . LEU B 1 181 ? 135.425 98.684 124.941 1.00 47.41 181 LEU B CA 1
ATOM 4580 C C . LEU B 1 181 ? 134.250 99.477 125.490 1.00 47.41 181 LEU B C 1
ATOM 4581 O O . LEU B 1 181 ? 134.051 99.549 126.707 1.00 47.41 181 LEU B O 1
ATOM 4586 N N . LEU B 1 182 ? 133.456 100.076 124.605 1.00 44.57 182 LEU B N 1
ATOM 4587 C CA . LEU B 1 182 ? 132.362 100.931 125.059 1.00 44.57 182 LEU B CA 1
ATOM 4588 C C . LEU B 1 182 ? 131.125 100.141 125.474 1.00 44.57 182 LEU B C 1
ATOM 4589 O O . LEU B 1 182 ? 130.365 100.602 126.330 1.00 44.57 182 LEU B O 1
ATOM 4594 N N . ILE B 1 183 ? 130.900 98.967 124.886 1.00 45.71 183 ILE B N 1
ATOM 4595 C CA . ILE B 1 183 ? 129.682 98.216 125.166 1.00 45.71 183 ILE B CA 1
ATOM 4596 C C . ILE B 1 183 ? 129.854 97.342 126.400 1.00 45.71 183 ILE B C 1
ATOM 4597 O O . ILE B 1 183 ? 128.915 97.171 127.184 1.00 45.71 183 ILE B O 1
ATOM 4602 N N . ARG B 1 184 ? 131.046 96.782 126.596 1.00 49.68 184 ARG B N 1
ATOM 4603 C CA . ARG B 1 184 ? 131.327 95.873 127.703 1.00 49.68 184 ARG B CA 1
ATOM 4604 C C . ARG B 1 184 ? 130.374 94.685 127.716 1.00 49.68 184 ARG B C 1
ATOM 4605 O O . ARG B 1 184 ? 129.624 94.495 128.674 1.00 49.68 184 ARG B O 1
ATOM 4613 N N . SER B 1 185 ? 130.382 93.888 126.653 1.00 48.24 185 SER B N 1
ATOM 4614 C CA . SER B 1 185 ? 129.567 92.685 126.586 1.00 48.24 185 SER B CA 1
ATOM 4615 C C . SER B 1 185 ? 130.097 91.788 125.482 1.00 48.24 185 SER B C 1
ATOM 4616 O O . SER B 1 185 ? 130.222 92.225 124.336 1.00 48.24 185 SER B O 1
ATOM 4619 N N . TYR B 1 186 ? 130.419 90.542 125.829 1.00 48.56 186 TYR B N 1
ATOM 4620 C CA . TYR B 1 186 ? 130.706 89.559 124.793 1.00 48.56 186 TYR B CA 1
ATOM 4621 C C . TYR B 1 186 ? 129.441 89.208 124.027 1.00 48.56 186 TYR B C 1
ATOM 4622 O O . TYR B 1 186 ? 129.484 88.982 122.813 1.00 48.56 186 TYR B O 1
ATOM 4631 N N . GLY B 1 187 ? 128.302 89.181 124.719 1.00 48.36 187 GLY B N 1
ATOM 4632 C CA . GLY B 1 187 ? 127.073 88.738 124.086 1.00 48.36 187 GLY B CA 1
ATOM 4633 C C . GLY B 1 187 ? 126.586 89.694 123.016 1.00 48.36 187 GLY B C 1
ATOM 4634 O O . GLY B 1 187 ? 126.331 89.289 121.882 1.00 48.36 187 GLY B O 1
ATOM 4635 N N . LEU B 1 188 ? 126.441 90.973 123.365 1.00 46.96 188 LEU B N 1
ATOM 4636 C CA . LEU B 1 188 ? 125.958 91.956 122.399 1.00 46.96 188 LEU B CA 1
ATOM 4637 C C . LEU B 1 188 ? 126.897 92.058 121.205 1.00 46.96 188 LEU B C 1
ATOM 4638 O O . LEU B 1 188 ? 126.457 92.084 120.049 1.00 46.96 188 LEU B O 1
ATOM 4643 N N . CYS B 1 189 ? 128.202 92.107 121.469 1.00 47.26 189 CYS B N 1
ATOM 4644 C CA . CYS B 1 189 ? 129.167 92.287 120.393 1.00 47.26 189 CYS B CA 1
ATOM 4645 C C . CYS B 1 189 ? 129.205 91.071 119.478 1.00 47.26 189 CYS B C 1
ATOM 4646 O O . CYS B 1 189 ? 129.218 91.211 118.251 1.00 47.26 189 CYS B O 1
ATOM 4649 N N . TRP B 1 190 ? 129.206 89.866 120.050 1.00 47.58 190 TRP B N 1
ATOM 4650 C CA . TRP B 1 190 ? 129.225 88.671 119.215 1.00 47.58 190 TRP B CA 1
ATOM 4651 C C . TRP B 1 190 ? 127.919 88.508 118.452 1.00 47.58 190 TRP B C 1
ATOM 4652 O O . TRP B 1 190 ? 127.920 88.059 117.299 1.00 47.58 190 TRP B O 1
ATOM 4663 N N . THR B 1 191 ? 126.795 88.885 119.063 1.00 46.76 191 THR B N 1
ATOM 4664 C CA . THR B 1 191 ? 125.519 88.849 118.363 1.00 46.76 191 THR B CA 1
ATOM 4665 C C . THR B 1 191 ? 125.538 89.751 117.140 1.00 46.76 191 THR B C 1
ATOM 4666 O O . THR B 1 191 ? 125.212 89.317 116.028 1.00 46.76 191 THR B O 1
ATOM 4670 N N . ILE B 1 192 ? 125.905 91.020 117.330 1.00 45.91 192 ILE B N 1
ATOM 4671 C CA . ILE B 1 192 ? 125.911 91.948 116.207 1.00 45.91 192 ILE B CA 1
ATOM 4672 C C . ILE B 1 192 ? 126.919 91.509 115.157 1.00 45.91 192 ILE B C 1
ATOM 4673 O O . ILE B 1 192 ? 126.644 91.571 113.955 1.00 45.91 192 ILE B O 1
ATOM 4678 N N . SER B 1 193 ? 128.088 91.031 115.589 1.00 48.50 193 SER B N 1
ATOM 4679 C CA . SER B 1 193 ? 129.088 90.543 114.647 1.00 48.50 193 SER B CA 1
ATOM 4680 C C . SER B 1 193 ? 128.532 89.429 113.771 1.00 48.50 193 SER B C 1
ATOM 4681 O O . SER B 1 193 ? 128.550 89.538 112.540 1.00 48.50 193 SER B O 1
ATOM 4684 N N . ILE B 1 194 ? 128.032 88.355 114.383 1.00 48.81 194 ILE B N 1
ATOM 4685 C CA . ILE B 1 194 ? 127.562 87.213 113.607 1.00 48.81 194 ILE B CA 1
ATOM 4686 C C . ILE B 1 194 ? 126.400 87.611 112.710 1.00 48.81 194 ILE B C 1
ATOM 4687 O O . ILE B 1 194 ? 126.371 87.266 111.521 1.00 48.81 194 ILE B O 1
ATOM 4692 N N . THR B 1 195 ? 125.428 88.348 113.254 1.00 49.19 195 THR B N 1
ATOM 4693 C CA . THR B 1 195 ? 124.248 88.686 112.468 1.00 49.19 195 THR B CA 1
ATOM 4694 C C . THR B 1 195 ? 124.600 89.589 111.293 1.00 49.19 195 THR B C 1
ATOM 4695 O O . THR B 1 195 ? 124.097 89.387 110.182 1.00 49.19 195 THR B O 1
ATOM 4699 N N . TRP B 1 196 ? 125.484 90.569 111.498 1.00 51.20 196 TRP B N 1
ATOM 4700 C CA . TRP B 1 196 ? 125.836 91.451 110.394 1.00 51.20 196 TRP B CA 1
ATOM 4701 C C . TRP B 1 196 ? 126.694 90.739 109.359 1.00 51.20 196 TRP B C 1
ATOM 4702 O O . TRP B 1 196 ? 126.550 90.990 108.160 1.00 51.20 196 TRP B O 1
ATOM 4713 N N . GLU B 1 197 ? 127.598 89.855 109.784 1.00 57.41 197 GLU B N 1
ATOM 4714 C CA . GLU B 1 197 ? 128.386 89.128 108.794 1.00 57.41 197 GLU B CA 1
ATOM 4715 C C . GLU B 1 197 ? 127.496 88.230 107.945 1.00 57.41 197 GLU B C 1
ATOM 4716 O O . GLU B 1 197 ? 127.671 88.146 106.722 1.00 57.41 197 GLU B O 1
ATOM 4722 N N . LEU B 1 198 ? 126.510 87.578 108.565 1.00 55.34 198 LEU B N 1
ATOM 4723 C CA . LEU B 1 198 ? 125.589 86.754 107.790 1.00 55.34 198 LEU B CA 1
ATOM 4724 C C . LEU B 1 198 ? 124.728 87.604 106.862 1.00 55.34 198 LEU B C 1
ATOM 4725 O O . LEU B 1 198 ? 124.475 87.218 105.715 1.00 55.34 198 LEU B O 1
ATOM 4730 N N . THR B 1 199 ? 124.276 88.769 107.334 1.00 54.37 199 THR B N 1
ATOM 4731 C CA . THR B 1 199 ? 123.480 89.646 106.481 1.00 54.37 199 THR B CA 1
ATOM 4732 C C . THR B 1 199 ? 124.289 90.139 105.289 1.00 54.37 199 THR B C 1
ATOM 4733 O O . THR B 1 199 ? 123.782 90.196 104.163 1.00 54.37 199 THR B O 1
ATOM 4737 N N . GLU B 1 200 ? 125.547 90.510 105.523 1.00 58.69 200 GLU B N 1
ATOM 4738 C CA . GLU B 1 200 ? 126.406 90.967 104.440 1.00 58.69 200 GLU B CA 1
ATOM 4739 C C . GLU B 1 200 ? 126.648 89.859 103.428 1.00 58.69 200 GLU B C 1
ATOM 4740 O O . GLU B 1 200 ? 126.607 90.102 102.218 1.00 58.69 200 GLU B O 1
ATOM 4746 N N . LEU B 1 201 ? 126.896 88.633 103.900 1.00 60.27 201 LEU B N 1
ATOM 4747 C CA . LEU B 1 201 ? 127.053 87.513 102.978 1.00 60.27 201 LEU B CA 1
ATOM 4748 C C . LEU B 1 201 ? 125.788 87.289 102.157 1.00 60.27 201 LEU B C 1
ATOM 4749 O O . LEU B 1 201 ? 125.858 87.053 100.943 1.00 60.27 201 LEU B O 1
ATOM 4754 N N . PHE B 1 202 ? 124.621 87.366 102.797 1.00 57.75 202 PHE B N 1
ATOM 4755 C CA . PHE B 1 202 ? 123.369 87.165 102.076 1.00 57.75 202 PHE B CA 1
ATOM 4756 C C . PHE B 1 202 ? 123.171 88.234 101.008 1.00 57.75 202 PHE B C 1
ATOM 4757 O O . PHE B 1 202 ? 122.787 87.931 99.872 1.00 57.75 202 PHE B O 1
ATOM 4765 N N . PHE B 1 203 ? 123.429 89.495 101.353 1.00 56.25 203 PHE B N 1
ATOM 4766 C CA . PHE B 1 203 ? 123.239 90.565 100.379 1.00 56.25 203 PHE B CA 1
ATOM 4767 C C . PHE B 1 203 ? 124.249 90.463 99.245 1.00 56.25 203 PHE B C 1
ATOM 4768 O O . PHE B 1 203 ? 123.933 90.787 98.096 1.00 56.25 203 PHE B O 1
ATOM 4776 N N . MET B 1 204 ? 125.469 90.017 99.544 1.00 64.22 204 MET B N 1
ATOM 4777 C CA . MET B 1 204 ? 126.445 89.821 98.481 1.00 64.22 204 MET B CA 1
ATOM 4778 C C . MET B 1 204 ? 126.027 88.685 97.559 1.00 64.22 204 MET B C 1
ATOM 4779 O O . MET B 1 204 ? 126.297 88.724 96.355 1.00 64.22 204 MET B O 1
ATOM 4784 N N . HIS B 1 205 ? 125.365 87.663 98.103 1.00 66.76 205 HIS B N 1
ATOM 4785 C CA . HIS B 1 205 ? 124.807 86.622 97.244 1.00 66.76 205 HIS B CA 1
ATOM 4786 C C . HIS B 1 205 ? 123.654 87.162 96.407 1.00 66.76 205 HIS B C 1
ATOM 4787 O O . HIS B 1 205 ? 123.444 86.726 95.270 1.00 66.76 205 HIS B O 1
ATOM 4794 N N . LEU B 1 206 ? 122.890 88.105 96.959 1.00 63.84 206 LEU B N 1
ATOM 4795 C CA . LEU B 1 206 ? 121.749 88.662 96.237 1.00 63.84 206 LEU B CA 1
ATOM 4796 C C . LEU B 1 206 ? 122.205 89.528 95.069 1.00 63.84 206 LEU B C 1
ATOM 4797 O O . LEU B 1 206 ? 121.847 89.274 93.914 1.00 63.84 206 LEU B O 1
ATOM 4802 N N . LEU B 1 207 ? 122.987 90.572 95.352 1.00 65.79 207 LEU B N 1
ATOM 4803 C CA . LEU B 1 207 ? 123.625 91.356 94.299 1.00 65.79 207 LEU B CA 1
ATOM 4804 C C . LEU B 1 207 ? 124.552 90.442 93.506 1.00 65.79 207 LEU B C 1
ATOM 4805 O O . LEU B 1 207 ? 124.996 89.417 94.039 1.00 65.79 207 LEU B O 1
ATOM 4810 N N . PRO B 1 208 ? 124.855 90.746 92.237 1.00 76.77 208 PRO B N 1
ATOM 4811 C CA . PRO B 1 208 ? 125.747 89.856 91.480 1.00 76.77 208 PRO B CA 1
ATOM 4812 C C . PRO B 1 208 ? 127.100 89.709 92.153 1.00 76.77 208 PRO B C 1
ATOM 4813 O O . PRO B 1 208 ? 127.481 88.608 92.564 1.00 76.77 208 PRO B O 1
ATOM 4815 N N . ASN B 1 209 ? 127.833 90.818 92.266 1.00 82.28 209 ASN B N 1
ATOM 4816 C CA . ASN B 1 209 ? 128.958 90.954 93.187 1.00 82.28 209 ASN B CA 1
ATOM 4817 C C . ASN B 1 209 ? 130.119 90.014 92.869 1.00 82.28 209 ASN B C 1
ATOM 4818 O O . ASN B 1 209 ? 131.185 90.122 93.484 1.00 82.28 209 ASN B O 1
ATOM 4820 N N . PHE B 1 210 ? 129.941 89.121 91.891 1.00 86.12 210 PHE B N 1
ATOM 4821 C CA . PHE B 1 210 ? 130.854 88.001 91.682 1.00 86.12 210 PHE B CA 1
ATOM 4822 C C . PHE B 1 210 ? 131.147 87.322 93.015 1.00 86.12 210 PHE B C 1
ATOM 4823 O O . PHE B 1 210 ? 132.304 87.027 93.332 1.00 86.12 210 PHE B O 1
ATOM 4825 N N . ALA B 1 211 ? 130.098 87.072 93.799 1.00 88.26 211 ALA B N 1
ATOM 4826 C CA . ALA B 1 211 ? 130.242 86.708 95.204 1.00 88.26 211 ALA B CA 1
ATOM 4827 C C . ALA B 1 211 ? 130.653 85.256 95.411 1.00 88.26 211 ALA B C 1
ATOM 4828 O O . ALA B 1 211 ? 129.890 84.466 95.976 1.00 88.26 211 ALA B O 1
ATOM 4830 N N . GLU B 1 212 ? 131.850 84.893 94.956 1.00 93.95 212 GLU B N 1
ATOM 4831 C CA . GLU B 1 212 ? 132.431 83.608 95.321 1.00 93.95 212 GLU B CA 1
ATOM 4832 C C . GLU B 1 212 ? 133.224 83.750 96.615 1.00 93.95 212 GLU B C 1
ATOM 4833 O O . GLU B 1 212 ? 133.302 84.847 97.178 1.00 93.95 212 GLU B O 1
ATOM 4835 N N . CYS B 1 213 ? 133.804 82.647 97.092 1.00 96.82 213 CYS B N 1
ATOM 4836 C CA . CYS B 1 213 ? 134.711 82.661 98.237 1.00 96.82 213 CYS B CA 1
ATOM 4837 C C . CYS B 1 213 ? 134.060 83.244 99.485 1.00 96.82 213 CYS B C 1
ATOM 4838 O O . CYS B 1 213 ? 134.451 84.313 99.965 1.00 96.82 213 CYS B O 1
ATOM 4841 N N . TRP B 1 214 ? 133.058 82.543 100.010 1.00 90.59 214 TRP B N 1
ATOM 4842 C CA . TRP B 1 214 ? 132.306 82.988 101.176 1.00 90.59 214 TRP B CA 1
ATOM 4843 C C . TRP B 1 214 ? 132.938 82.515 102.477 1.00 90.59 214 TRP B C 1
ATOM 4844 O O . TRP B 1 214 ? 132.291 82.541 103.529 1.00 90.59 214 TRP B O 1
ATOM 4855 N N . TRP B 1 215 ? 134.192 82.079 102.423 1.00 91.08 215 TRP B N 1
ATOM 4856 C CA . TRP B 1 215 ? 134.912 81.599 103.596 1.00 91.08 215 TRP B CA 1
ATOM 4857 C C . TRP B 1 215 ? 135.786 82.709 104.169 1.00 91.08 215 TRP B C 1
ATOM 4858 O O . TRP B 1 215 ? 136.558 82.509 105.109 1.00 91.08 215 TRP B O 1
ATOM 4869 N N . ASP B 1 216 ? 135.639 83.910 103.616 1.00 85.65 216 ASP B N 1
ATOM 4870 C CA . ASP B 1 216 ? 136.407 85.072 104.037 1.00 85.65 216 ASP B CA 1
ATOM 4871 C C . ASP B 1 216 ? 135.501 86.027 104.803 1.00 85.65 216 ASP B C 1
ATOM 4872 O O . ASP B 1 216 ? 135.905 87.141 105.152 1.00 85.65 216 ASP B O 1
ATOM 4877 N N . GLN B 1 217 ? 134.271 85.596 105.067 1.00 74.69 217 GLN B N 1
ATOM 4878 C CA . GLN B 1 217 ? 133.296 86.437 105.747 1.00 74.69 217 GLN B CA 1
ATOM 4879 C C . GLN B 1 217 ? 132.735 85.745 106.980 1.00 74.69 217 GLN B C 1
ATOM 4880 O O . GLN B 1 217 ? 132.409 86.402 107.972 1.00 74.69 217 GLN B O 1
ATOM 4886 N N . VAL B 1 218 ? 132.616 84.418 106.929 1.00 76.66 218 VAL B N 1
ATOM 4887 C CA . VAL B 1 218 ? 132.017 83.692 108.044 1.00 76.66 218 VAL B CA 1
ATOM 4888 C C . VAL B 1 218 ? 133.093 83.098 108.943 1.00 76.66 218 VAL B C 1
ATOM 4889 O O . VAL B 1 218 ? 132.804 82.620 110.047 1.00 76.66 218 VAL B O 1
ATOM 4893 N N . ILE B 1 219 ? 134.343 83.109 108.492 1.00 76.48 219 ILE B N 1
ATOM 4894 C CA . ILE B 1 219 ? 135.448 82.504 109.222 1.00 76.48 219 ILE B CA 1
ATOM 4895 C C . ILE B 1 219 ? 136.559 83.512 109.494 1.00 76.48 219 ILE B C 1
ATOM 4896 O O . ILE B 1 219 ? 136.895 83.780 110.647 1.00 76.48 219 ILE B O 1
ATOM 4901 N N . LEU B 1 220 ? 137.147 84.076 108.439 1.00 78.42 220 LEU B N 1
ATOM 4902 C CA . LEU B 1 220 ? 138.254 85.007 108.633 1.00 78.42 220 LEU B CA 1
ATOM 4903 C C . LEU B 1 220 ? 137.771 86.334 109.200 1.00 78.42 220 LEU B C 1
ATOM 4904 O O . LEU B 1 220 ? 138.542 87.065 109.830 1.00 78.42 220 LEU B O 1
ATOM 4909 N N . ASP B 1 221 ? 136.499 86.667 108.984 1.00 71.21 221 ASP B N 1
ATOM 4910 C CA . ASP B 1 221 ? 136.000 87.969 109.408 1.00 71.21 221 ASP B CA 1
ATOM 4911 C C . ASP B 1 221 ? 135.300 87.886 110.757 1.00 71.21 221 ASP B C 1
ATOM 4912 O O . ASP B 1 221 ? 135.240 88.875 111.492 1.00 71.21 221 ASP B O 1
ATOM 4917 N N . ILE B 1 222 ? 134.759 86.717 111.098 1.00 65.40 222 ILE B N 1
ATOM 4918 C CA . ILE B 1 222 ? 134.093 86.562 112.387 1.00 65.40 222 ILE B CA 1
ATOM 4919 C C . ILE B 1 222 ? 135.092 86.165 113.465 1.00 65.40 222 ILE B C 1
ATOM 4920 O O . ILE B 1 222 ? 135.147 86.779 114.536 1.00 65.40 222 ILE B O 1
ATOM 4925 N N . LEU B 1 223 ? 135.906 85.148 113.200 1.00 67.75 223 LEU B N 1
ATOM 4926 C CA . LEU B 1 223 ? 136.741 84.539 114.224 1.00 67.75 223 LEU B CA 1
ATOM 4927 C C . LEU B 1 223 ? 138.057 85.266 114.461 1.00 67.75 223 LEU B C 1
ATOM 4928 O O . LEU B 1 223 ? 138.633 85.120 115.542 1.00 67.75 223 LEU B O 1
ATOM 4933 N N . LEU B 1 224 ? 138.552 86.035 113.494 1.00 66.84 224 LEU B N 1
ATOM 4934 C CA . LEU B 1 224 ? 139.871 86.646 113.619 1.00 66.84 224 LEU B CA 1
ATOM 4935 C C . LEU B 1 224 ? 139.797 88.159 113.761 1.00 66.84 224 LEU B C 1
ATOM 4936 O O . LEU B 1 224 ? 140.350 88.707 114.718 1.00 66.84 224 LEU B O 1
ATOM 4941 N N . CYS B 1 225 ? 139.138 88.858 112.841 1.00 64.92 225 CYS B N 1
ATOM 4942 C CA . CYS B 1 225 ? 139.039 90.307 112.967 1.00 64.92 225 CYS B CA 1
ATOM 4943 C C . CYS B 1 225 ? 138.045 90.690 114.053 1.00 64.92 225 CYS B C 1
ATOM 4944 O O . CYS B 1 225 ? 138.411 91.326 115.048 1.00 64.92 225 CYS B O 1
ATOM 4947 N N . ASN B 1 226 ? 136.783 90.289 113.890 1.00 58.54 226 ASN B N 1
ATOM 4948 C CA . ASN B 1 226 ? 135.753 90.649 114.858 1.00 58.54 226 ASN B CA 1
ATOM 4949 C C . ASN B 1 226 ? 136.015 90.005 116.213 1.00 58.54 226 ASN B C 1
ATOM 4950 O O . ASN B 1 226 ? 135.940 90.671 117.249 1.00 58.54 226 ASN B O 1
ATOM 4955 N N . GLY B 1 227 ? 136.329 88.709 116.226 1.00 55.14 227 GLY B N 1
ATOM 4956 C CA . GLY B 1 227 ? 136.534 88.022 117.492 1.00 55.14 227 GLY B CA 1
ATOM 4957 C C . GLY B 1 227 ? 137.728 88.546 118.265 1.00 55.14 227 GLY B C 1
ATOM 4958 O O . GLY B 1 227 ? 137.634 88.820 119.464 1.00 55.14 227 GLY B O 1
ATOM 4959 N N . GLY B 1 228 ? 138.868 88.692 117.591 1.00 53.98 228 GLY B N 1
ATOM 4960 C CA . GLY B 1 228 ? 140.041 89.236 118.253 1.00 53.98 228 GLY B CA 1
ATOM 4961 C C . GLY B 1 228 ? 139.851 90.677 118.682 1.00 53.98 228 GLY B C 1
ATOM 4962 O O . GLY B 1 228 ? 140.333 91.087 119.740 1.00 53.98 228 GLY B O 1
ATOM 4963 N N . GLY B 1 229 ? 139.137 91.462 117.873 1.00 52.64 229 GLY B N 1
ATOM 4964 C CA . GLY B 1 229 ? 138.842 92.826 118.269 1.00 52.64 229 GLY B CA 1
ATOM 4965 C C . GLY B 1 229 ? 137.991 92.891 119.519 1.00 52.64 229 GLY B C 1
ATOM 4966 O O . GLY B 1 229 ? 138.259 93.684 120.422 1.00 52.64 229 GLY B O 1
ATOM 4967 N N . ILE B 1 230 ? 136.962 92.047 119.597 1.00 50.56 230 ILE B N 1
ATOM 4968 C CA . ILE B 1 230 ? 136.109 92.025 120.779 1.00 50.56 230 ILE B CA 1
ATOM 4969 C C . ILE B 1 230 ? 136.899 91.569 121.998 1.00 50.56 230 ILE B C 1
ATOM 4970 O O . ILE B 1 230 ? 136.749 92.125 123.091 1.00 50.56 230 ILE B O 1
ATOM 4975 N N . TRP B 1 231 ? 137.762 90.564 121.831 1.00 52.38 231 TRP B N 1
ATOM 4976 C CA . TRP B 1 231 ? 138.586 90.101 122.944 1.00 52.38 231 TRP B CA 1
ATOM 4977 C C . TRP B 1 231 ? 139.492 91.214 123.460 1.00 52.38 231 TRP B C 1
ATOM 4978 O O . TRP B 1 231 ? 139.580 91.448 124.672 1.00 52.38 231 TRP B O 1
ATOM 4989 N N . LEU B 1 232 ? 140.184 91.906 122.552 1.00 52.36 232 LEU B N 1
ATOM 4990 C CA . LEU B 1 232 ? 141.065 92.991 122.969 1.00 52.36 232 LEU B CA 1
ATOM 4991 C C . LEU B 1 232 ? 140.284 94.106 123.646 1.00 52.36 232 LEU B C 1
ATOM 4992 O O . LEU B 1 232 ? 140.724 94.652 124.666 1.00 52.36 232 LEU B O 1
ATOM 4997 N N . GLY B 1 233 ? 139.127 94.463 123.090 1.00 50.10 233 GLY B N 1
ATOM 4998 C CA . GLY B 1 233 ? 138.326 95.509 123.697 1.00 50.10 233 GLY B CA 1
ATOM 4999 C C . GLY B 1 233 ? 137.879 95.151 125.098 1.00 50.10 233 GLY B C 1
ATOM 5000 O O . GLY B 1 233 ? 137.923 95.980 126.006 1.00 50.10 233 GLY B O 1
ATOM 5001 N N . MET B 1 234 ? 137.467 93.898 125.299 1.00 51.42 234 MET B N 1
ATOM 5002 C CA . MET B 1 234 ? 137.000 93.484 126.618 1.00 51.42 234 MET B CA 1
ATOM 5003 C C . MET B 1 234 ? 138.147 93.422 127.619 1.00 51.42 234 MET B C 1
ATOM 5004 O O . MET B 1 234 ? 137.978 93.784 128.789 1.00 51.42 234 MET B O 1
ATOM 5009 N N . VAL B 1 235 ? 139.325 92.976 127.179 1.00 51.47 235 VAL B N 1
ATOM 5010 C CA . VAL B 1 235 ? 140.480 92.955 128.073 1.00 51.47 235 VAL B CA 1
ATOM 5011 C C . VAL B 1 235 ? 140.852 94.370 128.500 1.00 51.47 235 VAL B C 1
ATOM 5012 O O . VAL B 1 235 ? 141.057 94.643 129.691 1.00 51.47 235 VAL B O 1
ATOM 5016 N N . VAL B 1 236 ? 140.932 95.295 127.540 1.00 51.05 236 VAL B N 1
ATOM 5017 C CA . VAL B 1 236 ? 141.284 96.672 127.871 1.00 51.05 236 VAL B CA 1
ATOM 5018 C C . VAL B 1 236 ? 140.203 97.314 128.732 1.00 51.05 236 VAL B C 1
ATOM 5019 O O . VAL B 1 236 ? 140.496 98.128 129.612 1.00 51.05 236 VAL B O 1
ATOM 5023 N N . CYS B 1 237 ? 138.939 96.943 128.514 1.00 52.88 237 CYS B N 1
ATOM 5024 C CA . CYS B 1 237 ? 137.861 97.510 129.317 1.00 52.88 237 CYS B CA 1
ATOM 5025 C C . CYS B 1 237 ? 137.938 97.034 130.759 1.00 52.88 237 CYS B C 1
ATOM 5026 O O . CYS B 1 237 ? 137.768 97.827 131.692 1.00 52.88 237 CYS B O 1
ATOM 5029 N N . ARG B 1 238 ? 138.196 95.742 130.966 1.00 54.97 238 ARG B N 1
ATOM 5030 C CA . ARG B 1 238 ? 138.362 95.237 132.324 1.00 54.97 238 ARG B CA 1
ATOM 5031 C C . ARG B 1 238 ? 139.565 95.879 133.006 1.00 54.97 238 ARG B C 1
ATOM 5032 O O . ARG B 1 238 ? 139.503 96.235 134.191 1.00 54.97 238 ARG B O 1
ATOM 5040 N N . PHE B 1 239 ? 140.665 96.050 132.266 1.00 53.08 239 PHE B N 1
ATOM 5041 C CA . PHE B 1 239 ? 141.821 96.750 132.817 1.00 53.08 239 PHE B CA 1
ATOM 5042 C C . PHE B 1 239 ? 141.465 98.168 133.245 1.00 53.08 239 PHE B C 1
ATOM 5043 O O . PHE B 1 239 ? 141.804 98.593 134.354 1.00 53.08 239 PHE B O 1
ATOM 5051 N N . LEU B 1 240 ? 140.783 98.916 132.376 1.00 51.43 240 LEU B N 1
ATOM 5052 C CA . LEU B 1 240 ? 140.432 100.295 132.693 1.00 51.43 240 LEU B CA 1
ATOM 5053 C C . LEU B 1 240 ? 139.446 100.369 133.850 1.00 51.43 240 LEU B C 1
ATOM 5054 O O . LEU B 1 240 ? 139.400 101.370 134.573 1.00 51.43 240 LEU B O 1
ATOM 5059 N N . GLU B 1 241 ? 138.634 99.328 134.033 1.00 54.64 241 GLU B N 1
ATOM 5060 C CA . GLU B 1 241 ? 137.711 99.318 135.163 1.00 54.64 241 GLU B CA 1
ATOM 5061 C C . GLU B 1 241 ? 138.445 99.062 136.471 1.00 54.64 241 GLU B C 1
ATOM 5062 O O . GLU B 1 241 ? 138.134 99.680 137.495 1.00 54.64 241 GLU B O 1
ATOM 5068 N N . MET B 1 242 ? 139.423 98.155 136.462 1.00 60.04 242 MET B N 1
ATOM 5069 C CA . MET B 1 242 ? 140.065 97.779 137.718 1.00 60.04 242 MET B CA 1
ATOM 5070 C C . MET B 1 242 ? 141.040 98.846 138.203 1.00 60.04 242 MET B C 1
ATOM 5071 O O . MET B 1 242 ? 141.258 98.985 139.412 1.00 60.04 242 MET B O 1
ATOM 5076 N N . ARG B 1 243 ? 141.634 99.608 137.290 1.00 57.48 243 ARG B N 1
ATOM 5077 C CA . ARG B 1 243 ? 142.729 100.494 137.662 1.00 57.48 243 ARG B CA 1
ATOM 5078 C C . ARG B 1 243 ? 142.236 101.681 138.481 1.00 57.48 243 ARG B C 1
ATOM 5079 O O . ARG B 1 243 ? 141.048 102.014 138.486 1.00 57.48 243 ARG B O 1
ATOM 5087 N N . THR B 1 244 ? 143.171 102.317 139.183 1.00 59.28 244 THR B N 1
ATOM 5088 C CA . THR B 1 244 ? 142.899 103.481 140.016 1.00 59.28 244 THR B CA 1
ATOM 5089 C C . THR B 1 244 ? 143.555 104.705 139.396 1.00 59.28 244 THR B C 1
ATOM 5090 O O . THR B 1 244 ? 144.749 104.684 139.082 1.00 59.28 244 THR B O 1
ATOM 5094 N N . TYR B 1 245 ? 142.777 105.768 139.229 1.00 56.12 245 TYR B N 1
ATOM 5095 C CA . TYR B 1 245 ? 143.201 106.948 138.492 1.00 56.12 245 TYR B CA 1
ATOM 5096 C C . TYR B 1 245 ? 143.658 108.029 139.461 1.00 56.12 245 TYR B C 1
ATOM 5097 O O . TYR B 1 245 ? 142.843 108.588 140.203 1.00 56.12 245 TYR B O 1
ATOM 5106 N N . HIS B 1 246 ? 144.956 108.318 139.450 1.00 60.68 246 HIS B N 1
ATOM 5107 C CA . HIS B 1 246 ? 145.533 109.421 140.208 1.00 60.68 246 HIS B CA 1
ATOM 5108 C C . HIS B 1 246 ? 146.370 110.252 139.252 1.00 60.68 246 HIS B C 1
ATOM 5109 O O . HIS B 1 246 ? 147.403 109.783 138.763 1.00 60.68 246 HIS B O 1
ATOM 5116 N N . TRP B 1 247 ? 145.928 111.477 138.984 1.00 56.56 247 TRP B N 1
ATOM 5117 C CA . TRP B 1 247 ? 146.534 112.326 137.967 1.00 56.56 247 TRP B CA 1
ATOM 5118 C C . TRP B 1 247 ? 147.271 113.474 138.635 1.00 56.56 247 TRP B C 1
ATOM 5119 O O . TRP B 1 247 ? 146.642 114.425 139.110 1.00 56.56 247 TRP B O 1
ATOM 5130 N N . ALA B 1 248 ? 148.595 113.387 138.667 1.00 62.21 248 ALA B N 1
ATOM 5131 C CA . ALA B 1 248 ? 149.407 114.505 139.113 1.00 62.21 248 ALA B CA 1
ATOM 5132 C C . ALA B 1 248 ? 149.545 115.523 137.991 1.00 62.21 248 ALA B C 1
ATOM 5133 O O . ALA B 1 248 ? 149.422 115.195 136.808 1.00 62.21 248 ALA B O 1
ATOM 5135 N N . SER B 1 249 ? 149.800 116.769 138.371 1.00 66.41 249 SER B N 1
ATOM 5136 C CA . SER B 1 249 ? 149.904 117.834 137.387 1.00 66.41 249 SER B CA 1
ATOM 5137 C C . SER B 1 249 ? 151.135 117.645 136.511 1.00 66.41 249 SER B C 1
ATOM 5138 O O . SER B 1 249 ? 152.120 117.020 136.909 1.00 66.41 249 SER B O 1
ATOM 5141 N N . PHE B 1 250 ? 151.067 118.196 135.298 1.00 66.10 250 PHE B N 1
ATOM 5142 C CA . PHE B 1 250 ? 152.217 118.148 134.402 1.00 66.10 250 PHE B CA 1
ATOM 5143 C C . PHE B 1 250 ? 153.371 118.975 134.950 1.00 66.10 250 PHE B C 1
ATOM 5144 O O . PHE B 1 250 ? 154.539 118.698 134.656 1.00 66.10 250 PHE B O 1
ATOM 5152 N N . LYS B 1 251 ? 153.062 119.995 135.751 1.00 68.08 251 LYS B N 1
ATOM 5153 C CA . LYS B 1 251 ? 154.111 120.830 136.325 1.00 68.08 251 LYS B CA 1
ATOM 5154 C C . LYS B 1 251 ? 154.923 120.070 137.365 1.00 68.08 251 LYS B C 1
ATOM 5155 O O . LYS B 1 251 ? 156.157 120.142 137.376 1.00 68.08 251 LYS B O 1
ATOM 5161 N N . ASP B 1 252 ? 154.246 119.332 138.247 1.00 71.87 252 ASP B N 1
ATOM 5162 C CA . ASP B 1 252 ? 154.908 118.809 139.437 1.00 71.87 252 ASP B CA 1
ATOM 5163 C C . ASP B 1 252 ? 155.829 117.640 139.120 1.00 71.87 252 ASP B C 1
ATOM 5164 O O . ASP B 1 252 ? 156.638 117.245 139.967 1.00 71.87 252 ASP B O 1
ATOM 5169 N N . ILE B 1 253 ? 155.727 117.069 137.921 1.00 72.33 253 ILE B N 1
ATOM 5170 C CA . ILE B 1 253 ? 156.618 115.976 137.550 1.00 72.33 253 ILE B CA 1
ATOM 5171 C C . ILE B 1 253 ? 158.045 116.501 137.491 1.00 72.33 253 ILE B C 1
ATOM 5172 O O . ILE B 1 253 ? 158.335 117.477 136.788 1.00 72.33 253 ILE B O 1
ATOM 5177 N N . HIS B 1 254 ? 158.947 115.854 138.231 1.00 77.97 254 HIS B N 1
ATOM 5178 C CA . HIS B 1 254 ? 160.320 116.342 138.309 1.00 77.97 254 HIS B CA 1
ATOM 5179 C C . HIS B 1 254 ? 161.123 115.964 137.071 1.00 77.97 254 HIS B C 1
ATOM 5180 O O . HIS B 1 254 ? 161.828 116.804 136.502 1.00 77.97 254 HIS B O 1
ATOM 5187 N N . THR B 1 255 ? 161.032 114.711 136.641 1.00 74.83 255 THR B N 1
ATOM 5188 C CA . THR B 1 255 ? 161.824 114.223 135.523 1.00 74.83 255 THR B CA 1
ATOM 5189 C C . THR B 1 255 ? 161.175 114.589 134.193 1.00 74.83 255 THR B C 1
ATOM 5190 O O . THR B 1 255 ? 160.121 115.225 134.139 1.00 74.83 255 THR B O 1
ATOM 5194 N N . THR B 1 256 ? 161.835 114.183 133.105 1.00 72.72 256 THR B N 1
ATOM 5195 C CA . THR B 1 256 ? 161.300 114.449 131.774 1.00 72.72 256 THR B CA 1
ATOM 5196 C C . THR B 1 256 ? 160.485 113.271 131.257 1.00 72.72 256 THR B C 1
ATOM 5197 O O . THR B 1 256 ? 159.474 113.462 130.565 1.00 72.72 256 THR B O 1
ATOM 5201 N N . THR B 1 257 ? 160.914 112.045 131.568 1.00 71.70 257 THR B N 1
ATOM 5202 C CA . THR B 1 257 ? 160.153 110.870 131.159 1.00 71.70 257 THR B CA 1
ATOM 5203 C C . THR B 1 257 ? 158.759 110.886 131.767 1.00 71.70 257 THR B C 1
ATOM 5204 O O . THR B 1 257 ? 157.775 110.569 131.091 1.00 71.70 257 THR B O 1
ATOM 5208 N N . GLY B 1 258 ? 158.651 111.268 133.039 1.00 68.74 258 GLY B N 1
ATOM 5209 C CA . GLY B 1 258 ? 157.339 111.398 133.647 1.00 68.74 258 GLY B CA 1
ATOM 5210 C C . GLY B 1 258 ? 156.502 112.479 132.992 1.00 68.74 258 GLY B C 1
ATOM 5211 O O . GLY B 1 258 ? 155.288 112.331 132.837 1.00 68.74 258 GLY B O 1
ATOM 5212 N N . LYS B 1 259 ? 157.141 113.580 132.592 1.00 68.18 259 LYS B N 1
ATOM 5213 C CA . LYS B 1 259 ? 156.408 114.651 131.925 1.00 68.18 259 LYS B CA 1
ATOM 5214 C C . LYS B 1 259 ? 155.823 114.177 130.602 1.00 68.18 259 LYS B C 1
ATOM 5215 O O . LYS B 1 259 ? 154.637 114.397 130.326 1.00 68.18 259 LYS B O 1
ATOM 5221 N N . ILE B 1 260 ? 156.634 113.524 129.769 1.00 66.84 260 ILE B N 1
ATOM 5222 C CA . ILE B 1 260 ? 156.113 113.064 128.484 1.00 66.84 260 ILE B CA 1
ATOM 5223 C C . ILE B 1 260 ? 155.101 111.945 128.691 1.00 66.84 260 ILE B C 1
ATOM 5224 O O . ILE B 1 260 ? 154.139 111.812 127.925 1.00 66.84 260 ILE B O 1
ATOM 5229 N N . LYS B 1 261 ? 155.270 111.150 129.751 1.00 63.51 261 LYS B N 1
ATOM 5230 C CA . LYS B 1 261 ? 154.284 110.120 130.057 1.00 63.51 261 LYS B CA 1
ATOM 5231 C C . LYS B 1 261 ? 152.938 110.736 130.404 1.00 63.51 261 LYS B C 1
ATOM 5232 O O . LYS B 1 261 ? 151.892 110.257 129.952 1.00 63.51 261 LYS B O 1
ATOM 5238 N N . ARG B 1 262 ? 152.942 111.808 131.196 1.00 57.81 262 ARG B N 1
ATOM 5239 C CA . ARG B 1 262 ? 151.693 112.489 131.521 1.00 57.81 262 ARG B CA 1
ATOM 5240 C C . ARG B 1 262 ? 151.084 113.142 130.287 1.00 57.81 262 ARG B C 1
ATOM 5241 O O . ARG B 1 262 ? 149.864 113.095 130.085 1.00 57.81 262 ARG B O 1
ATOM 5249 N N . ALA B 1 263 ? 151.920 113.753 129.446 1.00 57.61 263 ALA B N 1
ATOM 5250 C CA . ALA B 1 263 ? 151.410 114.385 128.235 1.00 57.61 263 ALA B CA 1
ATOM 5251 C C . ALA B 1 263 ? 150.800 113.359 127.289 1.00 57.61 263 ALA B C 1
ATOM 5252 O O . ALA B 1 263 ? 149.875 113.675 126.532 1.00 57.61 263 ALA B O 1
ATOM 5254 N N . VAL B 1 264 ? 151.309 112.125 127.311 1.00 56.91 264 VAL B N 1
ATOM 5255 C CA . VAL B 1 264 ? 150.737 111.078 126.471 1.00 56.91 264 VAL B CA 1
ATOM 5256 C C . VAL B 1 264 ? 149.466 110.516 127.094 1.00 56.91 264 VAL B C 1
ATOM 5257 O O . VAL B 1 264 ? 148.499 110.218 126.385 1.00 56.91 264 VAL B O 1
ATOM 5261 N N . LEU B 1 265 ? 149.436 110.368 128.419 1.00 54.52 265 LEU B N 1
ATOM 5262 C CA . LEU B 1 265 ? 148.231 109.911 129.098 1.00 54.52 265 LEU B CA 1
ATOM 5263 C C . LEU B 1 265 ? 147.110 110.936 129.058 1.00 54.52 265 LEU B C 1
ATOM 5264 O O . LEU B 1 265 ? 145.963 110.583 129.343 1.00 54.52 265 LEU B O 1
ATOM 5269 N N . GLN B 1 266 ? 147.414 112.189 128.724 1.00 51.32 266 GLN B N 1
ATOM 5270 C CA . GLN B 1 266 ? 146.361 113.180 128.530 1.00 51.32 266 GLN B CA 1
ATOM 5271 C C . GLN B 1 266 ? 145.416 112.813 127.389 1.00 51.32 266 GLN B C 1
ATOM 5272 O O . GLN B 1 266 ? 144.359 113.432 127.249 1.00 51.32 266 GLN B O 1
ATOM 5278 N N . PHE B 1 267 ? 145.765 111.818 126.580 1.00 50.06 267 PHE B N 1
ATOM 5279 C CA . PHE B 1 267 ? 144.911 111.342 125.503 1.00 50.06 267 PHE B CA 1
ATOM 5280 C C . PHE B 1 267 ? 144.254 110.011 125.836 1.00 50.06 267 PHE B C 1
ATOM 5281 O O . PHE B 1 267 ? 143.894 109.262 124.925 1.00 50.06 267 PHE B O 1
ATOM 5289 N N . THR B 1 268 ? 144.098 109.704 127.115 1.00 51.28 268 THR B N 1
ATOM 5290 C CA . THR B 1 268 ? 143.466 108.497 127.614 1.00 51.28 268 THR B CA 1
ATOM 5291 C C . THR B 1 268 ? 142.333 108.874 128.562 1.00 51.28 268 THR B C 1
ATOM 5292 O O . THR B 1 268 ? 142.260 110.018 129.025 1.00 51.28 268 THR B O 1
ATOM 5296 N N . PRO B 1 269 ? 141.420 107.948 128.859 1.00 48.77 269 PRO B N 1
ATOM 5297 C CA . PRO B 1 269 ? 140.322 108.277 129.775 1.00 48.77 269 PRO B CA 1
ATOM 5298 C C . PRO B 1 269 ? 140.821 108.613 131.171 1.00 48.77 269 PRO B C 1
ATOM 5299 O O . PRO B 1 269 ? 141.752 107.994 131.687 1.00 48.77 269 PRO B O 1
ATOM 5303 N N . ALA B 1 270 ? 140.184 109.611 131.782 1.00 48.91 270 ALA B N 1
ATOM 5304 C CA . ALA B 1 270 ? 140.526 110.003 133.143 1.00 48.91 270 ALA B CA 1
ATOM 5305 C C . ALA B 1 270 ? 139.806 109.150 134.173 1.00 48.91 270 ALA B C 1
ATOM 5306 O O . ALA B 1 270 ? 140.315 108.956 135.281 1.00 48.91 270 ALA B O 1
ATOM 5308 N N . SER B 1 271 ? 138.624 108.648 133.831 1.00 48.01 271 SER B N 1
ATOM 5309 C CA . SER B 1 271 ? 137.859 107.766 134.693 1.00 48.01 271 SER B CA 1
ATOM 5310 C C . SER B 1 271 ? 137.069 106.822 133.806 1.00 48.01 271 SER B C 1
ATOM 5311 O O . SER B 1 271 ? 136.831 107.107 132.631 1.00 48.01 271 SER B O 1
ATOM 5314 N N . TRP B 1 272 ? 136.665 105.691 134.369 1.00 47.99 272 TRP B N 1
ATOM 5315 C CA . TRP B 1 272 ? 135.956 104.685 133.595 1.00 47.99 272 TRP B CA 1
ATOM 5316 C C . TRP B 1 272 ? 134.657 104.301 134.284 1.00 47.99 272 TRP B C 1
ATOM 5317 O O . TRP B 1 272 ? 134.609 104.152 135.508 1.00 47.99 272 TRP B O 1
ATOM 5328 N N . THR B 1 273 ? 133.610 104.143 133.483 1.00 48.77 273 THR B N 1
ATOM 5329 C CA . THR B 1 273 ? 132.288 103.793 133.971 1.00 48.77 273 THR B CA 1
ATOM 5330 C C . THR B 1 273 ? 132.145 102.281 134.064 1.00 48.77 273 THR B C 1
ATOM 5331 O O . THR B 1 273 ? 132.693 101.541 133.244 1.00 48.77 273 THR B O 1
ATOM 5335 N N . TYR B 1 274 ? 131.406 101.827 135.069 1.00 50.98 274 TYR B N 1
ATOM 5336 C CA . TYR B 1 274 ? 131.085 100.413 135.203 1.00 50.98 274 TYR B CA 1
ATOM 5337 C C . TYR B 1 274 ? 129.780 100.131 134.469 1.00 50.98 274 TYR B C 1
ATOM 5338 O O . TYR B 1 274 ? 128.709 100.552 134.915 1.00 50.98 274 TYR B O 1
ATOM 5347 N N . VAL B 1 275 ? 129.870 99.424 133.346 1.00 47.27 275 VAL B N 1
ATOM 5348 C CA . VAL B 1 275 ? 128.739 99.214 132.449 1.00 47.27 275 VAL B CA 1
ATOM 5349 C C . VAL B 1 275 ? 128.054 97.903 132.799 1.00 47.27 275 VAL B C 1
ATOM 5350 O O . VAL B 1 275 ? 128.709 96.861 132.923 1.00 47.27 275 VAL B O 1
ATOM 5354 N N . ARG B 1 276 ? 126.734 97.958 132.956 1.00 50.41 276 ARG B N 1
ATOM 5355 C CA . ARG B 1 276 ? 125.909 96.784 133.214 1.00 50.41 276 ARG B CA 1
ATOM 5356 C C . ARG B 1 276 ? 124.582 97.005 132.508 1.00 50.41 276 ARG B C 1
ATOM 5357 O O . ARG B 1 276 ? 123.783 97.838 132.943 1.00 50.41 276 ARG B O 1
ATOM 5365 N N . TRP B 1 277 ? 124.346 96.272 131.420 1.00 45.61 277 TRP B N 1
ATOM 5366 C CA . TRP B 1 277 ? 123.132 96.492 130.642 1.00 45.61 277 TRP B CA 1
ATOM 5367 C C . TRP B 1 277 ? 121.936 95.800 131.277 1.00 45.61 277 TRP B C 1
ATOM 5368 O O . TRP B 1 277 ? 120.815 96.317 131.228 1.00 45.61 277 TRP B O 1
ATOM 5379 N N . PHE B 1 278 ? 122.152 94.636 131.883 1.00 53.85 278 PHE B N 1
ATOM 5380 C CA . PHE B 1 278 ? 121.078 93.821 132.434 1.00 53.85 278 PHE B CA 1
ATOM 5381 C C . PHE B 1 278 ? 121.173 93.797 133.951 1.00 53.85 278 PHE B C 1
ATOM 5382 O O . PHE B 1 278 ? 122.179 93.345 134.508 1.00 53.85 278 PHE B O 1
ATOM 5390 N N . ASP B 1 279 ? 120.126 94.274 134.611 1.00 60.96 279 ASP B N 1
ATOM 5391 C CA . ASP B 1 279 ? 119.988 94.128 136.050 1.00 60.96 279 ASP B CA 1
ATOM 5392 C C . ASP B 1 279 ? 119.614 92.688 136.380 1.00 60.96 279 ASP B C 1
ATOM 5393 O O . ASP B 1 279 ? 119.336 91.888 135.485 1.00 60.96 279 ASP B O 1
ATOM 5398 N N . PRO B 1 280 ? 119.629 92.311 137.663 1.00 64.64 280 PRO B N 1
ATOM 5399 C CA . PRO B 1 280 ? 119.103 90.982 138.022 1.00 64.64 280 PRO B CA 1
ATOM 5400 C C . PRO B 1 280 ? 117.687 90.751 137.527 1.00 64.64 280 PRO B C 1
ATOM 5401 O O . PRO B 1 280 ? 117.433 89.767 136.821 1.00 64.64 280 PRO B O 1
ATOM 5405 N N . LYS B 1 281 ? 116.757 91.635 137.872 1.00 66.26 281 LYS B N 1
ATOM 5406 C CA . LYS B 1 281 ? 115.391 91.586 137.369 1.00 66.26 281 LYS B CA 1
ATOM 5407 C C . LYS B 1 281 ? 115.105 92.901 136.662 1.00 66.26 281 LYS B C 1
ATOM 5408 O O . LYS B 1 281 ? 114.849 93.918 137.314 1.00 66.26 281 LYS B O 1
ATOM 5414 N N . SER B 1 282 ? 115.148 92.874 135.333 1.00 61.70 282 SER B N 1
ATOM 5415 C CA . SER B 1 282 ? 115.111 94.073 134.509 1.00 61.70 282 SER B CA 1
ATOM 5416 C C . SER B 1 282 ? 113.704 94.316 133.986 1.00 61.70 282 SER B C 1
ATOM 5417 O O . SER B 1 282 ? 112.980 93.372 133.656 1.00 61.70 282 SER B O 1
ATOM 5420 N N . SER B 1 283 ? 113.331 95.589 133.911 1.00 55.84 283 SER B N 1
ATOM 5421 C CA . SER B 1 283 ? 112.002 95.972 133.463 1.00 55.84 283 SER B CA 1
ATOM 5422 C C . SER B 1 283 ? 111.818 95.670 131.982 1.00 55.84 283 SER B C 1
ATOM 5423 O O . SER B 1 283 ? 112.747 95.260 131.286 1.00 55.84 283 SER B O 1
ATOM 5426 N N . PHE B 1 284 ? 110.589 95.871 131.50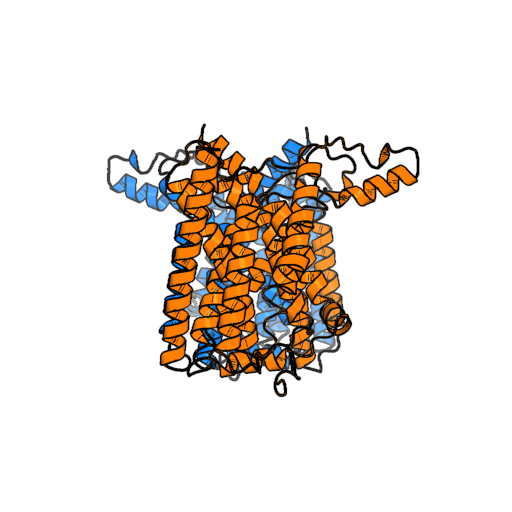2 1.00 52.96 284 PHE B N 1
ATOM 5427 C CA . PHE B 1 284 ? 110.331 95.765 130.071 1.00 52.96 284 PHE B CA 1
ATOM 5428 C C . PHE B 1 284 ? 110.947 96.938 129.321 1.00 52.96 284 PHE B C 1
ATOM 5429 O O . PHE B 1 284 ? 111.371 96.798 128.168 1.00 52.96 284 PHE B O 1
ATOM 5437 N N . GLN B 1 285 ? 111.013 98.103 129.967 1.00 50.64 285 GLN B N 1
ATOM 5438 C CA . GLN B 1 285 ? 111.643 99.263 129.348 1.00 50.64 285 GLN B CA 1
ATOM 5439 C C . GLN B 1 285 ? 113.124 99.021 129.112 1.00 50.64 285 GLN B C 1
ATOM 5440 O O . GLN B 1 285 ? 113.672 99.435 128.086 1.00 50.64 285 GLN B O 1
ATOM 5446 N N . ARG B 1 286 ? 113.789 98.336 130.044 1.00 49.14 286 ARG B N 1
ATOM 5447 C CA . ARG B 1 286 ? 115.209 98.041 129.893 1.00 49.14 286 ARG B CA 1
ATOM 5448 C C . ARG B 1 286 ? 115.455 97.125 128.700 1.00 49.14 286 ARG B C 1
ATOM 5449 O O . ARG B 1 286 ? 116.319 97.396 127.855 1.00 49.14 286 ARG B O 1
ATOM 5457 N N . VAL B 1 287 ? 114.706 96.025 128.624 1.00 47.92 287 VAL B N 1
ATOM 5458 C CA . VAL B 1 287 ? 114.849 95.088 127.516 1.00 47.92 287 VAL B CA 1
ATOM 5459 C C . VAL B 1 287 ? 114.541 95.772 126.192 1.00 47.92 287 VAL B C 1
ATOM 5460 O O . VAL B 1 287 ? 115.241 95.568 125.193 1.00 47.92 287 VAL B O 1
ATOM 5464 N N . ALA B 1 288 ? 113.496 96.601 126.164 1.00 46.11 288 ALA B N 1
ATOM 5465 C CA . ALA B 1 288 ? 113.126 97.276 124.928 1.00 46.11 288 ALA B CA 1
ATOM 5466 C C . ALA B 1 288 ? 114.183 98.291 124.514 1.00 46.11 288 ALA B C 1
ATOM 5467 O O . ALA B 1 288 ? 114.464 98.450 123.321 1.00 46.11 288 ALA B O 1
ATOM 5469 N N . GLY B 1 289 ? 114.802 98.969 125.481 1.00 42.84 289 GLY B N 1
ATOM 5470 C CA . GLY B 1 289 ? 115.854 99.912 125.148 1.00 42.84 289 GLY B CA 1
ATOM 5471 C C . GLY B 1 289 ? 117.102 99.233 124.619 1.00 42.84 289 GLY B C 1
ATOM 5472 O O . GLY B 1 289 ? 117.737 99.722 123.684 1.00 42.84 289 GLY B O 1
ATOM 5473 N N . VAL B 1 290 ? 117.462 98.084 125.196 1.00 44.49 290 VAL B N 1
ATOM 5474 C CA . VAL B 1 290 ? 118.614 97.342 124.685 1.00 44.49 290 VAL B CA 1
ATOM 5475 C C . VAL B 1 290 ? 118.326 96.808 123.286 1.00 44.49 290 VAL B C 1
ATOM 5476 O O . VAL B 1 290 ? 119.194 96.833 122.400 1.00 44.49 290 VAL B O 1
ATOM 5480 N N . TYR B 1 291 ? 117.104 96.323 123.060 1.00 45.14 291 TYR B N 1
ATOM 5481 C CA . TYR B 1 291 ? 116.741 95.840 121.732 1.00 45.14 291 TYR B CA 1
ATOM 5482 C C . TYR B 1 291 ? 116.787 96.963 120.704 1.00 45.14 291 TYR B C 1
ATOM 5483 O O . TYR B 1 291 ? 117.279 96.770 119.586 1.00 45.14 291 TYR B O 1
ATOM 5492 N N . LEU B 1 292 ? 116.278 98.142 121.062 1.00 41.88 292 LEU B N 1
ATOM 5493 C CA . LEU B 1 292 ? 116.365 99.290 120.167 1.00 41.88 292 LEU B CA 1
ATOM 5494 C C . LEU B 1 292 ? 117.815 99.671 119.897 1.00 41.88 292 LEU B C 1
ATOM 5495 O O . LEU B 1 292 ? 118.167 100.034 118.770 1.00 41.88 292 LEU B O 1
ATOM 5500 N N . PHE B 1 293 ? 118.666 99.605 120.921 1.00 41.00 293 PHE B N 1
ATOM 5501 C CA . PHE B 1 293 ? 120.090 99.864 120.734 1.00 41.00 293 PHE B CA 1
ATOM 5502 C C . PHE B 1 293 ? 120.676 98.946 119.672 1.00 41.00 293 PHE B C 1
ATOM 5503 O O . PHE B 1 293 ? 121.356 99.399 118.744 1.00 41.00 293 PHE B O 1
ATOM 5511 N N . MET B 1 294 ? 120.406 97.645 119.786 1.00 42.65 294 MET B N 1
ATOM 5512 C CA . MET B 1 294 ? 120.978 96.690 118.841 1.00 42.65 294 MET B CA 1
ATOM 5513 C C . MET B 1 294 ? 120.395 96.869 117.442 1.00 42.65 294 MET B C 1
ATOM 5514 O O . MET B 1 294 ? 121.099 96.696 116.437 1.00 42.65 294 MET B O 1
ATOM 5519 N N . ILE B 1 295 ? 119.115 97.233 117.355 1.00 40.92 295 ILE B N 1
ATOM 5520 C CA . ILE B 1 295 ? 118.496 97.465 116.054 1.00 40.92 295 ILE B CA 1
ATOM 5521 C C . ILE B 1 295 ? 119.117 98.675 115.366 1.00 40.92 295 ILE B C 1
ATOM 5522 O O . ILE B 1 295 ? 119.403 98.638 114.166 1.00 40.92 295 ILE B O 1
ATOM 5527 N N . ILE B 1 296 ? 119.350 99.761 116.106 1.00 40.06 296 ILE B N 1
ATOM 5528 C CA . ILE B 1 296 ? 119.989 100.929 115.499 1.00 40.06 296 ILE B CA 1
ATOM 5529 C C . ILE B 1 296 ? 121.438 100.624 115.140 1.00 40.06 296 ILE B C 1
ATOM 5530 O O . ILE B 1 296 ? 121.961 101.146 114.149 1.00 40.06 296 ILE B O 1
ATOM 5535 N N . TRP B 1 297 ? 122.110 99.785 115.926 1.00 42.19 297 TRP B N 1
ATOM 5536 C CA . TRP B 1 297 ? 123.461 99.355 115.575 1.00 42.19 297 TRP B CA 1
ATOM 5537 C C . TRP B 1 297 ? 123.475 98.653 114.219 1.00 42.19 297 TRP B C 1
ATOM 5538 O O . TRP B 1 297 ? 124.242 99.019 113.316 1.00 42.19 297 TRP B O 1
ATOM 5549 N N . GLN B 1 298 ? 122.613 97.651 114.050 1.00 42.51 298 GLN B N 1
ATOM 5550 C CA . GLN B 1 298 ? 122.573 96.934 112.778 1.00 42.51 298 GLN B CA 1
ATOM 5551 C C . GLN B 1 298 ? 122.077 97.829 111.648 1.00 42.51 298 GLN B C 1
ATOM 5552 O O . GLN B 1 298 ? 122.447 97.637 110.485 1.00 42.51 298 GLN B O 1
ATOM 5558 N N . LEU B 1 299 ? 121.260 98.832 111.970 1.00 39.13 299 LEU B N 1
ATOM 5559 C CA . LEU B 1 299 ? 120.815 99.778 110.953 1.00 39.13 299 LEU B CA 1
ATOM 5560 C C . LEU B 1 299 ? 121.967 100.640 110.456 1.00 39.13 299 LEU B C 1
ATOM 5561 O O . LEU B 1 299 ? 122.088 100.890 109.250 1.00 39.13 299 LEU B O 1
ATOM 5566 N N . THR B 1 300 ? 122.815 101.116 111.367 1.00 40.80 300 THR B N 1
ATOM 5567 C CA . THR B 1 300 ? 123.984 101.874 110.937 1.00 40.80 300 THR B CA 1
ATOM 5568 C C . THR B 1 300 ? 124.972 100.990 110.193 1.00 40.80 300 THR B C 1
ATOM 5569 O O . THR B 1 300 ? 125.756 101.488 109.379 1.00 40.80 300 THR B O 1
ATOM 5573 N N . GLU B 1 301 ? 124.958 99.683 110.461 1.00 44.50 301 GLU B N 1
ATOM 5574 C CA . GLU B 1 301 ? 125.767 98.777 109.649 1.00 44.50 301 GLU B CA 1
ATOM 5575 C C . GLU B 1 301 ? 125.202 98.635 108.239 1.00 44.50 301 GLU B C 1
ATOM 5576 O O . GLU B 1 301 ? 125.960 98.556 107.267 1.00 44.50 301 GLU B O 1
ATOM 5582 N N . LEU B 1 302 ? 123.874 98.590 108.109 1.00 41.34 302 LEU B N 1
ATOM 5583 C CA . LEU B 1 302 ? 123.254 98.484 106.788 1.00 41.34 302 LEU B CA 1
ATOM 5584 C C . LEU B 1 302 ? 123.429 99.753 105.969 1.00 41.34 302 LEU B C 1
ATOM 5585 O O . LEU B 1 302 ? 123.519 99.687 104.736 1.00 41.34 302 LEU B O 1
ATOM 5590 N N . ASN B 1 303 ? 123.420 100.913 106.629 1.00 39.27 303 ASN B N 1
ATOM 5591 C CA . ASN B 1 303 ? 123.506 102.180 105.908 1.00 39.27 303 ASN B CA 1
ATOM 5592 C C . ASN B 1 303 ? 124.774 102.264 105.075 1.00 39.27 303 ASN B C 1
ATOM 5593 O O . ASN B 1 303 ? 124.733 102.699 103.922 1.00 39.27 303 ASN B O 1
ATOM 5598 N N . THR B 1 304 ? 125.911 101.853 105.636 1.00 40.54 304 THR B N 1
ATOM 5599 C CA . THR B 1 304 ? 127.173 101.944 104.907 1.00 40.54 304 THR B CA 1
ATOM 5600 C C . THR B 1 304 ? 127.163 101.051 103.673 1.00 40.54 304 THR B C 1
ATOM 5601 O O . THR B 1 304 ? 127.494 101.494 102.569 1.00 40.54 304 THR B O 1
ATOM 5605 N N . PHE B 1 305 ? 126.793 99.783 103.853 1.00 42.43 305 PHE B N 1
ATOM 5606 C CA . PHE B 1 305 ? 126.697 98.842 102.743 1.00 42.43 305 PHE B CA 1
ATOM 5607 C C . PHE B 1 305 ? 125.817 99.390 101.629 1.00 42.43 305 PHE B C 1
ATOM 5608 O O . PHE B 1 305 ? 126.213 99.425 100.455 1.00 42.43 305 PHE B O 1
ATOM 5616 N N . PHE B 1 306 ? 124.619 99.854 101.985 1.00 41.42 306 PHE B N 1
ATOM 5617 C CA . PHE B 1 306 ? 123.678 100.256 100.949 1.00 41.42 306 PHE B CA 1
ATOM 5618 C C . PHE B 1 306 ? 124.091 101.563 100.288 1.00 41.42 306 PHE B C 1
ATOM 5619 O O . PHE B 1 306 ? 123.938 101.711 99.077 1.00 41.42 306 PHE B O 1
ATOM 5627 N N . LEU B 1 307 ? 124.623 102.521 101.048 1.00 37.12 307 LEU B N 1
ATOM 5628 C CA . LEU B 1 307 ? 125.077 103.761 100.429 1.00 37.12 307 LEU B CA 1
ATOM 5629 C C . LEU B 1 307 ? 126.267 103.517 99.514 1.00 37.12 307 LEU B C 1
ATOM 5630 O O . LEU B 1 307 ? 126.420 104.195 98.493 1.00 37.12 307 LEU B O 1
ATOM 5635 N N . LYS B 1 308 ? 127.123 102.555 99.861 1.00 39.11 308 LYS B N 1
ATOM 5636 C CA . LYS B 1 308 ? 128.253 102.233 99.003 1.00 39.11 308 LYS B CA 1
ATOM 5637 C C . LYS B 1 308 ? 127.815 101.461 97.766 1.00 39.11 308 LYS B C 1
ATOM 5638 O O . LYS B 1 308 ? 128.524 101.457 96.756 1.00 39.11 308 LYS B O 1
ATOM 5644 N N . HIS B 1 309 ? 126.659 100.799 97.817 1.00 42.81 309 HIS B N 1
ATOM 5645 C CA . HIS B 1 309 ? 126.220 100.065 96.631 1.00 42.81 309 HIS B CA 1
ATOM 5646 C C . HIS B 1 309 ? 125.299 100.897 95.741 1.00 42.81 309 HIS B C 1
ATOM 5647 O O . HIS B 1 309 ? 125.232 100.658 94.531 1.00 42.81 309 HIS B O 1
ATOM 5654 N N . ILE B 1 310 ? 124.576 101.870 96.306 1.00 40.92 310 ILE B N 1
ATOM 5655 C CA . ILE B 1 310 ? 123.713 102.723 95.488 1.00 40.92 310 ILE B CA 1
ATOM 5656 C C . ILE B 1 310 ? 124.548 103.510 94.492 1.00 40.92 310 ILE B C 1
ATOM 5657 O O . ILE B 1 310 ? 124.415 103.351 93.274 1.00 40.92 310 ILE B O 1
ATOM 5662 N N . PHE B 1 311 ? 125.413 104.379 95.000 1.00 42.02 311 PHE B N 1
ATOM 5663 C CA . PHE B 1 311 ? 126.452 105.029 94.220 1.00 42.02 311 PHE B CA 1
ATOM 5664 C C . PHE B 1 311 ? 127.709 104.194 94.371 1.00 42.02 311 PHE B C 1
ATOM 5665 O O . PHE B 1 311 ? 127.990 103.689 95.458 1.00 42.02 311 PHE B O 1
ATOM 5673 N N . VAL B 1 312 ? 128.474 104.045 93.299 1.00 41.50 312 VAL B N 1
ATOM 5674 C CA . VAL B 1 312 ? 129.543 103.058 93.349 1.00 41.50 312 VAL B CA 1
ATOM 5675 C C . VAL B 1 312 ? 130.744 103.687 94.031 1.00 41.50 312 VAL B C 1
ATOM 5676 O O . VAL B 1 312 ? 131.689 104.135 93.374 1.00 41.50 312 VAL B O 1
ATOM 5680 N N . PHE B 1 313 ? 130.724 103.697 95.359 1.00 36.95 313 PHE B N 1
ATOM 5681 C CA . PHE B 1 313 ? 131.770 104.348 96.127 1.00 36.95 313 PHE B CA 1
ATOM 5682 C C . PHE B 1 313 ? 132.976 103.433 96.273 1.00 36.95 313 PHE B C 1
ATOM 5683 O O . PHE B 1 313 ? 132.849 102.218 96.436 1.00 36.95 313 PHE B O 1
ATOM 5691 N N . GLN B 1 314 ? 134.159 104.033 96.214 1.00 40.65 314 GLN B N 1
ATOM 5692 C CA . GLN B 1 314 ? 135.416 103.321 96.368 1.00 40.65 314 GLN B CA 1
ATOM 5693 C C . GLN B 1 314 ? 135.868 103.416 97.816 1.00 40.65 314 GLN B C 1
ATOM 5694 O O . GLN B 1 314 ? 135.763 104.475 98.438 1.00 40.65 314 GLN B O 1
ATOM 5700 N N . ALA B 1 315 ? 136.372 102.303 98.352 1.00 42.77 315 ALA B N 1
ATOM 5701 C CA . ALA B 1 315 ? 136.686 102.248 99.776 1.00 42.77 315 ALA B CA 1
ATOM 5702 C C . ALA B 1 315 ? 137.965 103.007 100.100 1.00 42.77 315 ALA B C 1
ATOM 5703 O O . ALA B 1 315 ? 138.294 103.208 101.274 1.00 42.77 315 ALA B O 1
ATOM 5705 N N . SER B 1 316 ? 138.702 103.439 99.077 1.00 40.79 316 SER B N 1
ATOM 5706 C CA . SER B 1 316 ? 139.983 104.089 99.325 1.00 40.79 316 SER B CA 1
ATOM 5707 C C . SER B 1 316 ? 139.863 105.608 99.269 1.00 40.79 316 SER B C 1
ATOM 5708 O O . SER B 1 316 ? 140.798 106.321 99.646 1.00 40.79 316 SER B O 1
ATOM 5711 N N . HIS B 1 317 ? 138.732 106.121 98.798 1.00 37.90 317 HIS B N 1
ATOM 5712 C CA . HIS B 1 317 ? 138.576 107.562 98.680 1.00 37.90 317 HIS B CA 1
ATOM 5713 C C . HIS B 1 317 ? 138.522 108.195 100.068 1.00 37.90 317 HIS B C 1
ATOM 5714 O O . HIS B 1 317 ? 137.943 107.613 100.989 1.00 37.90 317 HIS B O 1
ATOM 5721 N N . PRO B 1 318 ? 139.123 109.374 100.255 1.00 36.60 318 PRO B N 1
ATOM 5722 C CA . PRO B 1 318 ? 139.149 109.982 101.593 1.00 36.60 318 PRO B CA 1
ATOM 5723 C C . PRO B 1 318 ? 137.786 110.141 102.237 1.00 36.60 318 PRO B C 1
ATOM 5724 O O . PRO B 1 318 ? 137.678 109.994 103.458 1.00 36.60 318 PRO B O 1
ATOM 5728 N N . LEU B 1 319 ? 136.737 110.425 101.468 1.00 35.22 319 LEU B N 1
ATOM 5729 C CA . LEU B 1 319 ? 135.424 110.582 102.082 1.00 35.22 319 LEU B CA 1
ATOM 5730 C C . LEU B 1 319 ? 134.862 109.239 102.521 1.00 35.22 319 LEU B C 1
ATOM 5731 O O . LEU B 1 319 ? 134.187 109.157 103.550 1.00 35.22 319 LEU B O 1
ATOM 5736 N N . SER B 1 320 ? 135.192 108.168 101.798 1.00 37.87 320 SER B N 1
ATOM 5737 C CA . SER B 1 320 ? 134.670 106.847 102.136 1.00 37.87 320 SER B CA 1
ATOM 5738 C C . SER B 1 320 ? 135.119 106.403 103.522 1.00 37.87 320 SER B C 1
ATOM 5739 O O . SER B 1 320 ? 134.288 106.078 104.375 1.00 37.87 320 SER B O 1
ATOM 5742 N N . TRP B 1 321 ? 136.431 106.371 103.768 1.00 37.77 321 TRP B N 1
ATOM 5743 C CA . TRP B 1 321 ? 136.899 105.931 105.078 1.00 37.77 321 TRP B CA 1
ATOM 5744 C C . TRP B 1 321 ? 136.843 107.056 106.101 1.00 37.77 321 TRP B C 1
ATOM 5745 O O . TRP B 1 321 ? 136.783 106.797 107.307 1.00 37.77 321 TRP B O 1
ATOM 5756 N N . GLY B 1 322 ? 136.847 108.308 105.649 1.00 36.16 322 GLY B N 1
ATOM 5757 C CA . GLY B 1 322 ? 136.675 109.406 106.580 1.00 36.16 322 GLY B CA 1
ATOM 5758 C C . GLY B 1 322 ? 135.306 109.397 107.226 1.00 36.16 322 GLY B C 1
ATOM 5759 O O . GLY B 1 322 ? 135.171 109.671 108.418 1.00 36.16 322 GLY B O 1
ATOM 5760 N N . ARG B 1 323 ? 134.274 109.060 106.454 1.00 37.34 323 ARG B N 1
ATOM 5761 C CA . ARG B 1 323 ? 132.930 108.978 107.005 1.00 37.34 323 ARG B CA 1
ATOM 5762 C C . ARG B 1 323 ? 132.822 107.843 108.016 1.00 37.34 323 ARG B C 1
ATOM 5763 O O . ARG B 1 323 ? 132.141 107.974 109.038 1.00 37.34 323 ARG B O 1
ATOM 5771 N N . ILE B 1 324 ? 133.523 106.736 107.771 1.00 41.26 324 ILE B N 1
ATOM 5772 C CA . ILE B 1 324 ? 133.503 105.619 108.708 1.00 41.26 324 ILE B CA 1
ATOM 5773 C C . ILE B 1 324 ? 134.242 105.979 109.991 1.00 41.26 324 ILE B C 1
ATOM 5774 O O . ILE B 1 324 ? 133.777 105.674 111.095 1.00 41.26 324 ILE B O 1
ATOM 5779 N N . LEU B 1 325 ? 135.401 106.632 109.871 1.00 39.99 325 LEU B N 1
ATOM 5780 C CA . LEU B 1 325 ? 136.105 107.103 111.059 1.00 39.99 325 LEU B CA 1
ATOM 5781 C C . LEU B 1 325 ? 135.265 108.102 111.842 1.00 39.99 325 LEU B C 1
ATOM 5782 O O . LEU B 1 325 ? 135.264 108.086 113.075 1.00 39.99 325 LEU B O 1
ATOM 5787 N N . PHE B 1 326 ? 134.530 108.969 111.147 1.00 36.77 326 PHE B N 1
ATOM 5788 C CA . PHE B 1 326 ? 133.716 109.965 111.834 1.00 36.77 326 PHE B CA 1
ATOM 5789 C C . PHE B 1 326 ? 132.531 109.324 112.546 1.00 36.77 326 PHE B C 1
ATOM 5790 O O . PHE B 1 326 ? 132.164 109.739 113.652 1.00 36.77 326 PHE B O 1
ATOM 5798 N N . ILE B 1 327 ? 131.911 108.317 111.927 1.00 37.30 327 ILE B N 1
ATOM 5799 C CA . ILE B 1 327 ? 130.833 107.598 112.600 1.00 37.30 327 ILE B CA 1
ATOM 5800 C C . ILE B 1 327 ? 131.373 106.854 113.815 1.00 37.30 327 ILE B C 1
ATOM 5801 O O . ILE B 1 327 ? 130.753 106.847 114.884 1.00 37.30 327 ILE B O 1
ATOM 5806 N N . GLY B 1 328 ? 132.548 106.237 113.681 1.00 38.49 328 GLY B N 1
ATOM 5807 C CA . GLY B 1 328 ? 133.161 105.590 114.828 1.00 38.49 328 GLY B CA 1
ATOM 5808 C C . GLY B 1 328 ? 133.555 106.574 115.912 1.00 38.49 328 GLY B C 1
ATOM 5809 O O . GLY B 1 328 ? 133.650 106.217 117.086 1.00 38.49 328 GLY B O 1
ATOM 5810 N N . GLY B 1 329 ? 133.800 107.826 115.529 1.00 37.61 329 GLY B N 1
ATOM 5811 C CA . GLY B 1 329 ? 134.109 108.843 116.518 1.00 37.61 329 GLY B CA 1
ATOM 5812 C C . GLY B 1 329 ? 132.885 109.299 117.285 1.00 37.61 329 GLY B C 1
ATOM 5813 O O . GLY B 1 329 ? 132.905 109.371 118.514 1.00 37.61 329 GLY B O 1
ATOM 5814 N N . ILE B 1 330 ? 131.801 109.615 116.572 1.00 34.81 330 ILE B N 1
ATOM 5815 C CA . ILE B 1 330 ? 130.564 110.008 117.248 1.00 34.81 330 ILE B CA 1
ATOM 5816 C C . ILE B 1 330 ? 129.859 108.837 117.911 1.00 34.81 330 ILE B C 1
ATOM 5817 O O . ILE B 1 330 ? 128.881 109.050 118.636 1.00 34.81 330 ILE B O 1
ATOM 5822 N N . THR B 1 331 ? 130.314 107.606 117.673 1.00 35.78 331 THR B N 1
ATOM 5823 C CA . THR B 1 331 ? 129.738 106.456 118.361 1.00 35.78 331 THR B CA 1
ATOM 5824 C C . THR B 1 331 ? 130.152 106.418 119.827 1.00 35.78 331 THR B C 1
ATOM 5825 O O . THR B 1 331 ? 129.398 105.934 120.677 1.00 35.78 331 THR B O 1
ATOM 5829 N N . ALA B 1 332 ? 131.335 106.938 120.148 1.00 35.70 332 ALA B N 1
ATOM 5830 C CA . ALA B 1 332 ? 131.823 106.859 121.524 1.00 35.70 332 ALA B CA 1
ATOM 5831 C C . ALA B 1 332 ? 130.984 107.676 122.499 1.00 35.70 332 ALA B C 1
ATOM 5832 O O . ALA B 1 332 ? 130.568 107.118 123.527 1.00 35.70 332 ALA B O 1
ATOM 5834 N N . PRO B 1 333 ? 130.695 108.963 122.266 1.00 34.47 333 PRO B N 1
ATOM 5835 C CA . PRO B 1 333 ? 129.814 109.666 123.213 1.00 34.47 333 PRO B CA 1
ATOM 5836 C C . PRO B 1 333 ? 128.384 109.173 123.165 1.00 34.47 333 PRO B C 1
ATOM 5837 O O . PRO B 1 333 ? 127.676 109.224 124.178 1.00 34.47 333 PRO B O 1
ATOM 5841 N N . THR B 1 334 ? 127.936 108.708 121.998 1.00 34.64 334 THR B N 1
ATOM 5842 C CA . THR B 1 334 ? 126.564 108.248 121.835 1.00 34.64 334 THR B CA 1
ATOM 5843 C C . THR B 1 334 ? 126.274 107.040 122.711 1.00 34.64 334 THR B C 1
ATOM 5844 O O . THR B 1 334 ? 125.208 106.957 123.324 1.00 34.64 334 THR B O 1
ATOM 5848 N N . VAL B 1 335 ? 127.212 106.098 122.793 1.00 37.26 335 VAL B N 1
ATOM 5849 C CA . VAL B 1 335 ? 126.992 104.908 123.606 1.00 37.26 335 VAL B CA 1
ATOM 5850 C C . VAL B 1 335 ? 126.948 105.267 125.084 1.00 37.26 335 VAL B C 1
ATOM 5851 O O . VAL B 1 335 ? 126.119 104.744 125.837 1.00 37.26 335 VAL B O 1
ATOM 5855 N N . ARG B 1 336 ? 127.820 106.177 125.522 1.00 38.92 336 ARG B N 1
ATOM 5856 C CA . ARG B 1 336 ? 127.814 106.595 126.919 1.00 38.92 336 ARG B CA 1
ATOM 5857 C C . ARG B 1 336 ? 126.519 107.306 127.280 1.00 38.92 336 ARG B C 1
ATOM 5858 O O . ARG B 1 336 ? 125.921 107.030 128.326 1.00 38.92 336 ARG B O 1
ATOM 5866 N N . GLN B 1 337 ? 126.063 108.220 126.423 1.00 35.03 337 GLN B N 1
ATOM 5867 C CA . GLN B 1 337 ? 124.827 108.939 126.704 1.00 35.03 337 GLN B CA 1
ATOM 5868 C C . GLN B 1 337 ? 123.617 108.016 126.638 1.00 35.03 337 GLN B C 1
ATOM 5869 O O . GLN B 1 337 ? 122.673 108.165 127.424 1.00 35.03 337 GLN B O 1
ATOM 5875 N N . TYR B 1 338 ? 123.630 107.044 125.724 1.00 39.20 338 TYR B N 1
ATOM 5876 C CA . TYR B 1 338 ? 122.530 106.094 125.645 1.00 39.20 338 TYR B CA 1
ATOM 5877 C C . TYR B 1 338 ? 122.476 105.213 126.883 1.00 39.20 338 TYR B C 1
ATOM 5878 O O . TYR B 1 338 ? 121.396 104.981 127.435 1.00 39.20 338 TYR B O 1
ATOM 5887 N N . TYR B 1 339 ? 123.626 104.710 127.334 1.00 40.74 339 TYR B N 1
ATOM 5888 C CA . TYR B 1 339 ? 123.651 103.921 128.559 1.00 40.74 339 TYR B CA 1
ATOM 5889 C C . TYR B 1 339 ? 123.182 104.741 129.752 1.00 40.74 339 TYR B C 1
ATOM 5890 O O . TYR B 1 339 ? 122.413 104.251 130.588 1.00 40.74 339 TYR B O 1
ATOM 5899 N N . ALA B 1 340 ? 123.626 105.997 129.843 1.00 39.86 340 ALA B N 1
ATOM 5900 C CA . ALA B 1 340 ? 123.210 106.852 130.948 1.00 39.86 340 ALA B CA 1
ATOM 5901 C C . ALA B 1 340 ? 121.701 107.043 130.957 1.00 39.86 340 ALA B C 1
ATOM 5902 O O . ALA B 1 340 ? 121.048 106.845 131.985 1.00 39.86 340 ALA B O 1
ATOM 5904 N N . TYR B 1 341 ? 121.124 107.422 129.817 1.00 40.41 341 TYR B N 1
ATOM 5905 C CA . TYR B 1 341 ? 119.680 107.631 129.772 1.00 40.41 341 TYR B CA 1
ATOM 5906 C C . TYR B 1 341 ? 118.919 106.338 130.035 1.00 40.41 341 TYR B C 1
ATOM 5907 O O . TYR B 1 341 ? 117.873 106.353 130.688 1.00 40.41 341 TYR B O 1
ATOM 5916 N N . LEU B 1 342 ? 119.420 105.211 129.533 1.00 41.94 342 LEU B N 1
ATOM 5917 C CA . LEU B 1 342 ? 118.693 103.959 129.685 1.00 41.94 342 LEU B CA 1
ATOM 5918 C C . LEU B 1 342 ? 118.679 103.493 131.134 1.00 41.94 342 LEU B C 1
ATOM 5919 O O . LEU B 1 342 ? 117.643 103.040 131.634 1.00 41.94 342 LEU B O 1
ATOM 5924 N N . THR B 1 343 ? 119.809 103.599 131.830 1.00 43.61 343 THR B N 1
ATOM 5925 C CA . THR B 1 343 ? 119.934 102.998 133.153 1.00 43.61 343 THR B CA 1
ATOM 5926 C C . THR B 1 343 ? 119.767 103.988 134.298 1.00 43.61 343 THR B C 1
ATOM 5927 O O . THR B 1 343 ? 119.083 103.676 135.275 1.00 43.61 343 THR B O 1
ATOM 5931 N N . ASP B 1 344 ? 120.377 105.165 134.212 1.00 48.34 344 ASP B N 1
ATOM 5932 C CA . ASP B 1 344 ? 120.293 106.140 135.292 1.00 48.34 344 ASP B CA 1
ATOM 5933 C C . ASP B 1 344 ? 118.865 106.651 135.409 1.00 48.34 344 ASP B C 1
ATOM 5934 O O . ASP B 1 344 ? 118.266 107.058 134.412 1.00 48.34 344 ASP B O 1
ATOM 5939 N N . THR B 1 345 ? 118.319 106.632 136.627 1.00 50.99 345 THR B N 1
ATOM 5940 C CA . THR B 1 345 ? 116.925 107.011 136.829 1.00 50.99 345 THR B CA 1
ATOM 5941 C C . THR B 1 345 ? 116.739 108.518 136.931 1.00 50.99 345 THR B C 1
ATOM 5942 O O . THR B 1 345 ? 115.625 109.009 136.730 1.00 50.99 345 THR B O 1
ATOM 5946 N N . GLN B 1 346 ? 117.797 109.261 137.236 1.00 53.66 346 GLN B N 1
ATOM 5947 C CA . GLN B 1 346 ? 117.720 110.707 137.371 1.00 53.66 346 GLN B CA 1
ATOM 5948 C C . GLN B 1 346 ? 118.057 111.438 136.081 1.00 53.66 346 GLN B C 1
ATOM 5949 O O . GLN B 1 346 ? 118.065 112.672 136.071 1.00 53.66 346 GLN B O 1
ATOM 5955 N N . CYS B 1 347 ? 118.337 110.713 134.998 1.00 48.33 347 CYS B N 1
ATOM 5956 C CA . CYS B 1 347 ? 118.701 111.322 133.719 1.00 48.33 347 CYS B CA 1
ATOM 5957 C C . CYS B 1 347 ? 117.458 111.386 132.839 1.00 48.33 347 CYS B C 1
ATOM 5958 O O . CYS B 1 347 ? 117.176 110.501 132.035 1.00 48.33 347 CYS B O 1
ATOM 5961 N N . LYS B 1 348 ? 116.711 112.477 132.989 1.00 48.32 348 LYS B N 1
ATOM 5962 C CA . LYS B 1 348 ? 115.411 112.624 132.351 1.00 48.32 348 LYS B CA 1
ATOM 5963 C C . LYS B 1 348 ? 115.481 113.238 130.960 1.00 48.32 348 LYS B C 1
ATOM 5964 O O . LYS B 1 348 ? 114.476 113.790 130.505 1.00 48.32 348 LYS B O 1
ATOM 5970 N N . ARG B 1 349 ? 116.617 113.168 130.270 1.00 42.76 349 ARG B N 1
ATOM 5971 C CA . ARG B 1 349 ? 116.708 113.733 128.932 1.00 42.76 349 ARG B CA 1
ATOM 5972 C C . ARG B 1 349 ? 117.818 113.040 128.159 1.00 42.76 349 ARG B C 1
ATOM 5973 O O . ARG B 1 349 ? 118.842 112.656 128.727 1.00 42.76 349 ARG B O 1
ATOM 5981 N N . VAL B 1 350 ? 117.598 112.881 126.856 1.00 40.95 350 VAL B N 1
ATOM 5982 C CA . VAL B 1 350 ? 118.562 112.239 125.970 1.00 40.95 350 VAL B CA 1
ATOM 5983 C C . VAL B 1 350 ? 119.625 113.248 125.562 1.00 40.95 350 VAL B C 1
ATOM 5984 O O . VAL B 1 350 ? 119.313 114.390 125.205 1.00 40.95 350 VAL B O 1
ATOM 5988 N N . GLY B 1 351 ? 120.889 112.829 125.613 1.00 37.57 351 GLY B N 1
ATOM 5989 C CA . GLY B 1 351 ? 121.964 113.708 125.194 1.00 37.57 351 GLY B CA 1
ATOM 5990 C C . GLY B 1 351 ? 121.805 114.140 123.750 1.00 37.57 351 GLY B C 1
ATOM 5991 O O . GLY B 1 351 ? 121.156 113.473 122.946 1.00 37.57 351 GLY B O 1
ATOM 5992 N N . THR B 1 352 ? 122.411 115.281 123.418 1.00 36.45 352 THR B N 1
ATOM 5993 C CA . THR B 1 352 ? 122.220 115.841 122.084 1.00 36.45 352 THR B CA 1
ATOM 5994 C C . THR B 1 352 ? 123.033 115.085 121.043 1.00 36.45 352 THR B C 1
ATOM 5995 O O . THR B 1 352 ? 122.607 114.956 119.890 1.00 36.45 352 THR B O 1
ATOM 5999 N N . GLN B 1 353 ? 124.200 114.567 121.428 1.00 34.69 353 GLN B N 1
ATOM 6000 C CA . GLN B 1 353 ? 124.980 113.758 120.498 1.00 34.69 353 GLN B CA 1
ATOM 6001 C C . GLN B 1 353 ? 124.264 112.459 120.169 1.00 34.69 353 GLN B C 1
ATOM 6002 O O . GLN B 1 353 ? 124.306 111.995 119.026 1.00 34.69 353 GLN B O 1
ATOM 6008 N N . CYS B 1 354 ? 123.593 111.860 121.153 1.00 35.69 354 CYS B N 1
ATOM 6009 C CA . CYS B 1 354 ? 122.789 110.673 120.884 1.00 35.69 354 CYS B CA 1
ATOM 6010 C C . CYS B 1 354 ? 121.618 111.005 119.967 1.00 35.69 354 CYS B C 1
ATOM 6011 O O . CYS B 1 354 ? 121.279 110.227 119.068 1.00 35.69 354 CYS B O 1
ATOM 6014 N N . TRP B 1 355 ? 121.002 112.170 120.174 1.00 35.12 355 TRP B N 1
ATOM 6015 C CA . TRP B 1 355 ? 119.924 112.632 119.304 1.00 35.12 355 TRP B CA 1
ATOM 6016 C C . TRP B 1 355 ? 120.397 112.746 117.861 1.00 35.12 355 TRP B C 1
ATOM 6017 O O . TRP B 1 355 ? 119.738 112.256 116.934 1.00 35.12 355 TRP B O 1
ATOM 6028 N N . VAL B 1 356 ? 121.553 113.378 117.654 1.00 34.07 356 VAL B N 1
ATOM 6029 C CA . VAL B 1 356 ? 122.051 113.585 116.298 1.00 34.07 356 VAL B CA 1
ATOM 6030 C C . VAL B 1 356 ? 122.510 112.268 115.681 1.00 34.07 356 VAL B C 1
ATOM 6031 O O . VAL B 1 356 ? 122.321 112.034 114.484 1.00 34.07 356 VAL B O 1
ATOM 6035 N N . PHE B 1 357 ? 123.100 111.378 116.481 1.00 34.45 357 PHE B N 1
ATOM 6036 C CA . PHE B 1 357 ? 123.474 110.064 115.969 1.00 34.45 357 PHE B CA 1
ATOM 6037 C C . PHE B 1 357 ? 122.249 109.300 115.487 1.00 34.45 357 PHE B C 1
ATOM 6038 O O . PHE B 1 357 ? 122.266 108.695 114.410 1.00 34.45 357 PHE B O 1
ATOM 6046 N N . GLY B 1 358 ? 121.170 109.321 116.270 1.00 34.56 358 GLY B N 1
ATOM 6047 C CA . GLY B 1 358 ? 119.959 108.635 115.851 1.00 34.56 358 GLY B CA 1
ATOM 6048 C C . GLY B 1 358 ? 119.339 109.244 114.609 1.00 34.56 358 GLY B C 1
ATOM 6049 O O . GLY B 1 358 ? 118.905 108.524 113.703 1.00 34.56 358 GLY B O 1
ATOM 6050 N N . VAL B 1 359 ? 119.303 110.576 114.535 1.00 34.29 359 VAL B N 1
ATOM 6051 C CA . VAL B 1 359 ? 118.684 111.207 113.375 1.00 34.29 359 VAL B CA 1
ATOM 6052 C C . VAL B 1 359 ? 119.514 110.953 112.122 1.00 34.29 359 VAL B C 1
ATOM 6053 O O . VAL B 1 359 ? 118.963 110.757 111.035 1.00 34.29 359 VAL B O 1
ATOM 6057 N N . ILE B 1 360 ? 120.842 110.898 112.253 1.00 32.98 360 ILE B N 1
ATOM 6058 C CA . ILE B 1 360 ? 121.687 110.559 111.113 1.00 32.98 360 ILE B CA 1
ATOM 6059 C C . ILE B 1 360 ? 121.471 109.111 110.699 1.00 32.98 360 ILE B C 1
ATOM 6060 O O . ILE B 1 360 ? 121.375 108.799 109.505 1.00 32.98 360 ILE B O 1
ATOM 6065 N N . GLY B 1 361 ? 121.392 108.204 111.673 1.00 34.04 361 GLY B N 1
ATOM 6066 C CA . GLY B 1 361 ? 121.226 106.798 111.348 1.00 34.04 361 GLY B CA 1
ATOM 6067 C C . GLY B 1 361 ? 119.890 106.496 110.703 1.00 34.04 361 GLY B C 1
ATOM 6068 O O . GLY B 1 361 ? 119.751 105.507 109.982 1.00 34.04 361 GLY B O 1
ATOM 6069 N N . PHE B 1 362 ? 118.885 107.334 110.961 1.00 34.64 362 PHE B N 1
ATOM 6070 C CA . PHE B 1 362 ? 117.596 107.134 110.302 1.00 34.64 362 PHE B CA 1
ATOM 6071 C C . PHE B 1 362 ? 117.529 107.858 108.961 1.00 34.64 362 PHE B C 1
ATOM 6072 O O . PHE B 1 362 ? 116.923 107.354 108.006 1.00 34.64 362 PHE B O 1
ATOM 6080 N N . LEU B 1 363 ? 118.149 109.036 108.861 1.00 33.44 363 LEU B N 1
ATOM 6081 C CA . LEU B 1 363 ? 118.147 109.762 107.599 1.00 33.44 363 LEU B CA 1
ATOM 6082 C C . LEU B 1 363 ? 118.946 109.026 106.536 1.00 33.44 363 LEU B C 1
ATOM 6083 O O . LEU B 1 363 ? 118.597 109.065 105.353 1.00 33.44 363 LEU B O 1
ATOM 6088 N N . GLU B 1 364 ? 120.021 108.343 106.932 1.00 35.51 364 GLU B N 1
ATOM 6089 C CA . GLU B 1 364 ? 120.773 107.561 105.958 1.00 35.51 364 GLU B CA 1
ATOM 6090 C C . GLU B 1 364 ? 119.949 106.394 105.434 1.00 35.51 364 GLU B C 1
ATOM 6091 O O . GLU B 1 364 ? 120.040 106.043 104.254 1.00 35.51 364 GLU B O 1
ATOM 6097 N N . ALA B 1 365 ? 119.120 105.792 106.287 1.00 34.39 365 ALA B N 1
ATOM 6098 C CA . ALA B 1 365 ? 118.243 104.722 105.823 1.00 34.39 365 ALA B CA 1
ATOM 6099 C C . ALA B 1 365 ? 117.171 105.259 104.887 1.00 34.39 365 ALA B C 1
ATOM 6100 O O . ALA B 1 365 ? 116.816 104.612 103.895 1.00 34.39 365 ALA B O 1
ATOM 6102 N N . ILE B 1 366 ? 116.647 106.449 105.181 1.00 34.51 366 ILE B N 1
ATOM 6103 C CA . ILE B 1 366 ? 115.680 107.065 104.277 1.00 34.51 366 ILE B CA 1
ATOM 6104 C C . ILE B 1 366 ? 116.329 107.378 102.933 1.00 34.51 366 ILE B C 1
ATOM 6105 O O . ILE B 1 366 ? 115.704 107.234 101.877 1.00 34.51 366 ILE B O 1
ATOM 6110 N N . VAL B 1 367 ? 117.595 107.799 102.948 1.00 34.94 367 VAL B N 1
ATOM 6111 C CA . VAL B 1 367 ? 118.318 108.046 101.701 1.00 34.94 367 VAL B CA 1
ATOM 6112 C C . VAL B 1 367 ? 118.507 106.749 100.928 1.00 34.94 367 VAL B C 1
ATOM 6113 O O . VAL B 1 367 ? 118.349 106.710 99.704 1.00 34.94 367 VAL B O 1
ATOM 6117 N N . CYS B 1 368 ? 118.851 105.665 101.629 1.00 36.81 368 CYS B N 1
ATOM 6118 C CA . CYS B 1 368 ? 119.028 104.377 100.965 1.00 36.81 368 CYS B CA 1
ATOM 6119 C C . CYS B 1 368 ? 117.727 103.894 100.340 1.00 36.81 368 CYS B C 1
ATOM 6120 O O . CYS B 1 368 ? 117.738 103.266 99.277 1.00 36.81 368 CYS B O 1
ATOM 6123 N N . ILE B 1 369 ? 116.595 104.165 100.990 1.00 36.83 369 ILE B N 1
ATOM 6124 C CA . ILE B 1 369 ? 115.316 103.706 100.454 1.00 36.83 369 ILE B CA 1
ATOM 6125 C C . ILE B 1 369 ? 114.874 104.581 99.287 1.00 36.83 369 ILE B C 1
ATOM 6126 O O . ILE B 1 369 ? 114.298 104.090 98.310 1.00 36.83 369 ILE B O 1
ATOM 6131 N N . LYS B 1 370 ? 115.139 105.887 99.362 1.00 36.94 370 LYS B N 1
ATOM 6132 C CA . LYS B 1 370 ? 114.680 106.794 98.315 1.00 36.94 370 LYS B CA 1
ATOM 6133 C C . LYS B 1 370 ? 115.463 106.602 97.021 1.00 36.94 370 LYS B C 1
ATOM 6134 O O . LYS B 1 370 ? 114.874 106.530 95.939 1.00 36.94 370 LYS B O 1
ATOM 6140 N N . PHE B 1 371 ? 116.789 106.520 97.111 1.00 38.52 371 PHE B N 1
ATOM 6141 C CA . PHE B 1 371 ? 117.651 106.394 95.945 1.00 38.52 371 PHE B CA 1
ATOM 6142 C C . PHE B 1 371 ? 118.045 104.956 95.654 1.00 38.52 371 PHE B C 1
ATOM 6143 O O . PHE B 1 371 ? 118.868 104.719 94.768 1.00 38.52 371 PHE B O 1
ATOM 6151 N N . GLY B 1 372 ? 117.482 103.993 96.372 1.00 45.46 372 GLY B N 1
ATOM 6152 C CA . GLY B 1 372 ? 117.890 102.615 96.206 1.00 45.46 372 GLY B CA 1
ATOM 6153 C C . GLY B 1 372 ? 116.875 101.734 95.518 1.00 45.46 372 GLY B C 1
ATOM 6154 O O . GLY B 1 372 ? 116.760 100.550 95.841 1.00 45.46 372 GLY B O 1
ATOM 6155 N N . GLN B 1 373 ? 116.136 102.293 94.562 1.00 51.45 373 GLN B N 1
ATOM 6156 C CA . GLN B 1 373 ? 115.129 101.513 93.857 1.00 51.45 373 GLN B CA 1
ATOM 6157 C C . GLN B 1 373 ? 115.700 100.737 92.679 1.00 51.45 373 GLN B C 1
ATOM 6158 O O . GLN B 1 373 ? 114.983 99.918 92.095 1.00 51.45 373 GLN B O 1
ATOM 6164 N N . ASP B 1 374 ? 116.961 100.967 92.317 1.00 58.18 374 ASP B N 1
ATOM 6165 C CA . ASP B 1 374 ? 117.590 100.268 91.206 1.00 58.18 374 ASP B CA 1
ATOM 6166 C C . ASP B 1 374 ? 118.479 99.116 91.650 1.00 58.18 374 ASP B C 1
ATOM 6167 O O . ASP B 1 374 ? 119.145 98.509 90.804 1.00 58.18 374 ASP B O 1
ATOM 6172 N N . LEU B 1 375 ? 118.515 98.803 92.946 1.00 58.68 375 LEU B N 1
ATOM 6173 C CA . LEU B 1 375 ? 119.399 97.746 93.424 1.00 58.68 375 LEU B CA 1
ATOM 6174 C C . LEU B 1 375 ? 118.818 96.366 93.153 1.00 58.68 375 LEU B C 1
ATOM 6175 O O . LEU B 1 375 ? 119.504 95.493 92.613 1.00 58.68 375 LEU B O 1
ATOM 6180 N N . PHE B 1 376 ? 117.559 96.149 93.523 1.00 62.57 376 PHE B N 1
ATOM 6181 C CA . PHE B 1 376 ? 116.961 94.825 93.485 1.00 62.57 376 PHE B CA 1
ATOM 6182 C C . PHE B 1 376 ? 115.746 94.815 92.569 1.00 62.57 376 PHE B C 1
ATOM 6183 O O . PHE B 1 376 ? 115.227 95.861 92.171 1.00 62.57 376 PHE B O 1
ATOM 6191 N N . SER B 1 377 ? 115.302 93.606 92.240 1.00 67.47 377 SER B N 1
ATOM 6192 C CA . SER B 1 377 ? 114.089 93.394 91.470 1.00 67.47 377 SER B CA 1
ATOM 6193 C C . SER B 1 377 ? 112.878 93.328 92.397 1.00 67.47 377 SER B C 1
ATOM 6194 O O . SER B 1 377 ? 112.946 93.660 93.582 1.00 67.47 377 SER B O 1
ATOM 6197 N N . LYS B 1 378 ? 111.748 92.895 91.837 1.00 70.50 378 LYS B N 1
ATOM 6198 C CA . LYS B 1 378 ? 110.521 92.821 92.623 1.00 70.50 378 LYS B CA 1
ATOM 6199 C C . LYS B 1 378 ? 110.592 91.713 93.667 1.00 70.50 378 LYS B C 1
ATOM 6200 O O . LYS B 1 378 ? 110.060 91.860 94.773 1.00 70.50 378 LYS B O 1
ATOM 6206 N N . THR B 1 379 ? 111.238 90.594 93.336 1.00 68.95 379 THR B N 1
ATOM 6207 C CA . THR B 1 379 ? 111.308 89.474 94.271 1.00 68.95 379 THR B CA 1
ATOM 6208 C C . THR B 1 379 ? 112.482 89.626 95.231 1.00 68.95 379 THR B C 1
ATOM 6209 O O . THR B 1 379 ? 112.423 89.174 96.381 1.00 68.95 379 THR B O 1
ATOM 6213 N N . GLN B 1 380 ? 113.565 90.256 94.775 1.00 66.66 380 GLN B N 1
ATOM 6214 C CA . GLN B 1 380 ? 114.721 90.418 95.644 1.00 66.66 380 GLN B CA 1
ATOM 6215 C C . GLN B 1 380 ? 114.432 91.384 96.785 1.00 66.66 380 GLN B C 1
ATOM 6216 O O . GLN B 1 380 ? 114.982 91.228 97.880 1.00 66.66 380 GLN B O 1
ATOM 6222 N N . ILE B 1 381 ? 113.565 92.373 96.562 1.00 64.89 381 ILE B N 1
ATOM 6223 C CA . ILE B 1 381 ? 113.162 93.251 97.658 1.00 64.89 381 ILE B CA 1
ATOM 6224 C C . ILE B 1 381 ? 112.374 92.468 98.699 1.00 64.89 381 ILE B C 1
ATOM 6225 O O . ILE B 1 381 ? 112.528 92.680 99.909 1.00 64.89 381 ILE B O 1
ATOM 6230 N N . LEU B 1 382 ? 111.523 91.545 98.250 1.00 64.44 382 LEU B N 1
ATOM 6231 C CA . LEU B 1 382 ? 110.805 90.688 99.186 1.00 64.44 382 LEU B CA 1
ATOM 6232 C C . LEU B 1 382 ? 111.769 89.805 99.967 1.00 64.44 382 LEU B C 1
ATOM 6233 O O . LEU B 1 382 ? 111.584 89.579 101.170 1.00 64.44 382 LEU B O 1
ATOM 6238 N N . TYR B 1 383 ? 112.804 89.296 99.297 1.00 63.03 383 TYR B N 1
ATOM 6239 C CA . TYR B 1 383 ? 113.824 88.520 99.996 1.00 63.03 383 TYR B CA 1
ATOM 6240 C C . TYR B 1 383 ? 114.531 89.363 101.050 1.00 63.03 383 TYR B C 1
ATOM 6241 O O . TYR B 1 383 ? 114.781 88.895 102.167 1.00 63.03 383 TYR B O 1
ATOM 6250 N N . VAL B 1 384 ? 114.865 90.609 100.708 1.00 60.01 384 VAL B N 1
ATOM 6251 C CA . VAL B 1 384 ? 115.514 91.507 101.661 1.00 60.01 384 VAL B CA 1
ATOM 6252 C C . VAL B 1 384 ? 114.615 91.752 102.865 1.00 60.01 384 VAL B C 1
ATOM 6253 O O . VAL B 1 384 ? 115.075 91.747 104.013 1.00 60.01 384 VAL B O 1
ATOM 6257 N N . VAL B 1 385 ? 113.320 91.964 102.626 1.00 58.12 385 VAL B N 1
ATOM 6258 C CA . VAL B 1 385 ? 112.399 92.228 103.727 1.00 58.12 385 VAL B CA 1
ATOM 6259 C C . VAL B 1 385 ? 112.268 91.005 104.626 1.00 58.12 385 VAL B C 1
ATOM 6260 O O . VAL B 1 385 ? 112.271 91.119 105.860 1.00 58.12 385 VAL B O 1
ATOM 6264 N N . LEU B 1 386 ? 112.151 89.816 104.031 1.00 57.64 386 LEU B N 1
ATOM 6265 C CA . LEU B 1 386 ? 112.078 88.600 104.832 1.00 57.64 386 LEU B CA 1
ATOM 6266 C C . LEU B 1 386 ? 113.338 88.408 105.663 1.00 57.64 386 LEU B C 1
ATOM 6267 O O . LEU B 1 386 ? 113.262 88.039 106.841 1.00 57.64 386 LEU B O 1
ATOM 6272 N N . TRP B 1 387 ? 114.508 88.656 105.071 1.00 55.14 387 TRP B N 1
ATOM 6273 C CA . TRP B 1 387 ? 115.746 88.483 105.820 1.00 55.14 387 TRP B CA 1
ATOM 6274 C C . TRP B 1 387 ? 115.862 89.503 106.942 1.00 55.14 387 TRP B C 1
ATOM 6275 O O . TRP B 1 387 ? 116.386 89.192 108.013 1.00 55.14 387 TRP B O 1
ATOM 6286 N N . LEU B 1 388 ? 115.380 90.728 106.723 1.00 53.63 388 LEU B N 1
ATOM 6287 C CA . LEU B 1 388 ? 115.461 91.725 107.786 1.00 53.63 388 LEU B CA 1
ATOM 6288 C C . LEU B 1 388 ? 114.507 91.393 108.926 1.00 53.63 388 LEU B C 1
ATOM 6289 O O . LEU B 1 388 ? 114.839 91.595 110.101 1.00 53.63 388 LEU B O 1
ATOM 6294 N N . LEU B 1 389 ? 113.327 90.856 108.606 1.00 55.57 389 LEU B N 1
ATOM 6295 C CA . LEU B 1 389 ? 112.439 90.381 109.663 1.00 55.57 389 LEU B CA 1
ATOM 6296 C C . LEU B 1 389 ? 113.072 89.233 110.438 1.00 55.57 389 LEU B C 1
ATOM 6297 O O . LEU B 1 389 ? 113.027 89.211 111.675 1.00 55.57 389 LEU B O 1
ATOM 6302 N N . CYS B 1 390 ? 113.669 88.270 109.730 1.00 57.18 390 CYS B N 1
ATOM 6303 C CA . CYS B 1 390 ? 114.324 87.155 110.406 1.00 57.18 390 CYS B CA 1
ATOM 6304 C C . CYS B 1 390 ? 115.492 87.633 111.259 1.00 57.18 390 CYS B C 1
ATOM 6305 O O . CYS B 1 390 ? 115.747 87.086 112.336 1.00 57.18 390 CYS B O 1
ATOM 6308 N N . VAL B 1 391 ? 116.202 88.664 110.804 1.00 54.57 391 VAL B N 1
ATOM 6309 C CA . VAL B 1 391 ? 117.334 89.185 111.562 1.00 54.57 391 VAL B CA 1
ATOM 6310 C C . VAL B 1 391 ? 116.855 89.887 112.825 1.00 54.57 391 VAL B C 1
ATOM 6311 O O . VAL B 1 391 ? 117.451 89.732 113.897 1.00 54.57 391 VAL B O 1
ATOM 6315 N N . ALA B 1 392 ? 115.771 90.661 112.729 1.00 52.40 392 ALA B N 1
ATOM 6316 C CA . ALA B 1 392 ? 115.204 91.272 113.928 1.00 52.40 392 ALA B CA 1
ATOM 6317 C C . ALA B 1 392 ? 114.746 90.209 114.918 1.00 52.40 392 ALA B C 1
ATOM 6318 O O . ALA B 1 392 ? 114.983 90.327 116.128 1.00 52.40 392 ALA B O 1
ATOM 6320 N N . PHE B 1 393 ? 114.105 89.152 114.420 1.00 54.94 393 PHE B N 1
ATOM 6321 C CA . PHE B 1 393 ? 113.623 88.100 115.308 1.00 54.94 393 PHE B CA 1
ATOM 6322 C C . PHE B 1 393 ? 114.779 87.354 115.965 1.00 54.94 393 PHE B C 1
ATOM 6323 O O . PHE B 1 393 ? 114.714 87.024 117.154 1.00 54.94 393 PHE B O 1
ATOM 6331 N N . THR B 1 394 ? 115.850 87.090 115.216 1.00 55.68 394 THR B N 1
ATOM 6332 C CA . THR B 1 394 ? 117.013 86.423 115.793 1.00 55.68 394 THR B CA 1
ATOM 6333 C C . THR B 1 394 ? 117.705 87.310 116.820 1.00 55.68 394 THR B C 1
ATOM 6334 O O . THR B 1 394 ? 118.168 86.820 117.859 1.00 55.68 394 THR B O 1
ATOM 6338 N N . THR B 1 395 ? 117.791 88.614 116.544 1.00 52.33 395 THR B N 1
ATOM 6339 C CA . THR B 1 395 ? 118.333 89.551 117.520 1.00 52.33 395 THR B CA 1
ATOM 6340 C C . THR B 1 395 ? 117.543 89.500 118.819 1.00 52.33 395 THR B C 1
ATOM 6341 O O . THR B 1 395 ? 118.120 89.419 119.909 1.00 52.33 395 THR B O 1
ATOM 6345 N N . PHE B 1 396 ? 116.213 89.540 118.720 1.00 54.45 396 PHE B N 1
ATOM 6346 C CA . PHE B 1 396 ? 115.395 89.465 119.925 1.00 54.45 396 PHE B CA 1
ATOM 6347 C C . PHE B 1 396 ? 115.587 88.139 120.649 1.00 54.45 396 PHE B C 1
ATOM 6348 O O . PHE B 1 396 ? 115.647 88.104 121.882 1.00 54.45 396 PHE B O 1
ATOM 6356 N N . LEU B 1 397 ? 115.670 87.036 119.903 1.00 56.35 397 LEU B N 1
ATOM 6357 C CA . LEU B 1 397 ? 115.825 85.728 120.534 1.00 56.35 397 LEU B CA 1
ATOM 6358 C C . LEU B 1 397 ? 117.131 85.642 121.310 1.00 56.35 397 LEU B C 1
ATOM 6359 O O . LEU B 1 397 ? 117.158 85.169 122.451 1.00 56.35 397 LEU B O 1
ATOM 6364 N N . CYS B 1 398 ? 118.230 86.096 120.710 1.00 57.37 398 CYS B N 1
ATOM 6365 C CA . CYS B 1 398 ? 119.505 86.005 121.412 1.00 57.37 398 CYS B CA 1
ATOM 6366 C C . CYS B 1 398 ? 119.596 87.018 122.547 1.00 57.37 398 CYS B C 1
ATOM 6367 O O . CYS B 1 398 ? 120.259 86.752 123.552 1.00 57.37 398 CYS B O 1
ATOM 6370 N N . LEU B 1 399 ? 118.917 88.163 122.434 1.00 55.97 399 LEU B N 1
ATOM 6371 C CA . LEU B 1 399 ? 118.849 89.079 123.568 1.00 55.97 399 LEU B CA 1
ATOM 6372 C C . LEU B 1 399 ? 118.093 88.453 124.734 1.00 55.97 399 LEU B C 1
ATOM 6373 O O . LEU B 1 399 ? 118.515 88.563 125.892 1.00 55.97 399 LEU B O 1
ATOM 6378 N N . TYR B 1 400 ? 116.970 87.794 124.446 1.00 60.82 400 TYR B N 1
ATOM 6379 C CA . TYR B 1 400 ? 116.231 87.101 125.494 1.00 60.82 400 TYR B CA 1
ATOM 6380 C C . TYR B 1 400 ? 117.064 85.982 126.105 1.00 60.82 400 TYR B C 1
ATOM 6381 O O . TYR B 1 400 ? 117.011 85.751 127.317 1.00 60.82 400 TYR B O 1
ATOM 6390 N N . GLY B 1 401 ? 117.835 85.273 125.280 1.00 61.35 401 GLY B N 1
ATOM 6391 C CA . GLY B 1 401 ? 118.725 84.256 125.817 1.00 61.35 401 GLY B CA 1
ATOM 6392 C C . GLY B 1 401 ? 119.790 84.838 126.726 1.00 61.35 401 GLY B C 1
ATOM 6393 O O . GLY B 1 401 ? 120.116 84.261 127.765 1.00 61.35 401 GLY B O 1
ATOM 6394 N N . MET B 1 402 ? 120.343 85.993 126.347 1.00 60.23 402 MET B N 1
ATOM 6395 C CA . MET B 1 402 ? 121.301 86.676 127.210 1.00 60.23 402 MET B CA 1
ATOM 6396 C C . MET B 1 402 ? 120.671 87.056 128.541 1.00 60.23 402 MET B C 1
ATOM 6397 O O . MET B 1 402 ? 121.285 86.881 129.600 1.00 60.23 402 MET B O 1
ATOM 6402 N N . ILE B 1 403 ? 119.449 87.585 128.508 1.00 62.96 403 ILE B N 1
ATOM 6403 C CA . ILE B 1 403 ? 118.789 88.004 129.744 1.00 62.96 403 ILE B CA 1
ATOM 6404 C C . ILE B 1 403 ? 118.490 86.796 130.622 1.00 62.96 403 ILE B C 1
ATOM 6405 O O . ILE B 1 403 ? 118.624 86.849 131.850 1.00 62.96 403 ILE B O 1
ATOM 6410 N N . TRP B 1 404 ? 118.092 85.685 130.003 1.00 70.57 404 TRP B N 1
ATOM 6411 C CA . TRP B 1 404 ? 117.830 84.470 130.766 1.00 70.57 404 TRP B CA 1
ATOM 6412 C C . TRP B 1 404 ? 119.104 83.940 131.413 1.00 70.57 404 TRP B C 1
ATOM 6413 O O . TRP B 1 404 ? 119.097 83.543 132.585 1.00 70.57 404 TRP B O 1
ATOM 6424 N N . TYR B 1 405 ? 120.209 83.929 130.665 1.00 71.98 405 TYR B N 1
ATOM 6425 C CA . TYR B 1 405 ? 121.479 83.479 131.228 1.00 71.98 405 TYR B CA 1
ATOM 6426 C C . TYR B 1 405 ? 121.949 84.404 132.342 1.00 71.98 405 TYR B C 1
ATOM 6427 O O . TYR B 1 405 ? 122.558 83.952 133.318 1.00 71.98 405 TYR B O 1
ATOM 6436 N N . ALA B 1 406 ? 121.687 85.705 132.211 1.00 70.11 406 ALA B N 1
ATOM 6437 C CA . ALA B 1 406 ? 122.069 86.639 133.263 1.00 70.11 406 ALA B CA 1
ATOM 6438 C C . ALA B 1 406 ? 121.227 86.434 134.513 1.00 70.11 406 ALA B C 1
ATOM 6439 O O . ALA B 1 406 ? 121.736 86.533 135.635 1.00 70.11 406 ALA B O 1
ATOM 6441 N N . GLU B 1 407 ? 119.937 86.143 134.342 1.00 72.13 407 GLU B N 1
ATOM 6442 C CA . GLU B 1 407 ? 119.067 85.917 135.488 1.00 72.13 407 GLU B CA 1
ATOM 6443 C C . GLU B 1 407 ? 119.356 84.606 136.203 1.00 72.13 407 GLU B C 1
ATOM 6444 O O . GLU B 1 407 ? 119.302 84.567 137.436 1.00 72.13 407 GLU B O 1
ATOM 6450 N N . HIS B 1 408 ? 119.663 83.536 135.472 1.00 74.54 408 HIS B N 1
ATOM 6451 C CA . HIS B 1 408 ? 119.818 82.230 136.091 1.00 74.54 408 HIS B CA 1
ATOM 6452 C C . HIS B 1 408 ? 121.259 81.760 136.213 1.00 74.54 408 HIS B C 1
ATOM 6453 O O . HIS B 1 408 ? 121.485 80.653 136.713 1.00 74.54 408 HIS B O 1
ATOM 6460 N N . TYR B 1 409 ? 122.234 82.553 135.781 1.00 75.82 409 TYR B N 1
ATOM 6461 C CA . TYR B 1 409 ? 123.636 82.173 135.908 1.00 75.82 409 TYR B CA 1
ATOM 6462 C C . TYR B 1 409 ? 124.522 83.401 136.082 1.00 75.82 409 TYR B C 1
ATOM 6463 O O . TYR B 1 409 ? 125.734 83.334 135.885 1.00 75.82 409 TYR B O 1
#

Radius of gyration: 30.7 Å; Cα contacts (8 Å, |Δi|>4): 777; chains: 2; bounding box: 73×99×59 Å

InterPro domains:
  IPR004277 Phosphatidyl serine synthase [PF03034] (96-372)

B-factor: mean 50.63, std 15.43, range [31.33, 112.7]